Protein 8R8V (pdb70)

Solvent-accessible surface area: 53966 Å² total; per-residue (Å²): 58,29,15,23,24,3,35,38,162,85,76,32,132,19,18,3,8,59,75,32,139,0,57,12,15,15,47,14,40,21,32,129,63,12,76,30,1,20,39,83,36,28,125,21,9,74,50,67,44,73,128,81,98,76,42,60,99,60,38,66,1,30,1,74,9,120,70,27,9,64,62,82,27,58,30,95,0,33,2,14,4,79,28,103,155,98,110,75,59,138,2,48,0,63,0,13,0,0,56,7,46,15,43,2,20,60,81,24,89,45,161,92,170,143,82,16,68,48,6,115,122,11,83,4,4,5,0,2,1,1,0,0,35,18,35,147,164,43,79,24,0,9,0,61,58,56,84,25,86,50,73,104,1,52,108,2,4,7,76,1,25,1,30,4,73,5,4,153,88,12,40,110,75,25,36,1,0,0,8,0,49,89,50,36,34,47,21,1,8,0,2,49,33,139,215,22,68,33,3,0,0,45,133,104,18,24,74,111,17,173,16,76,21,15,159,63,101,9,58,1,36,1,3,0,13,3,1,5,29,70,111,10,101,0,62,0,45,0,9,0,0,0,2,21,48,70,58,167,148,24,44,67,3,9,37,26,65,27,28,9,15,0,23,1,0,8,3,0,4,18,1,25,39,25,78,20,71,24,0,7,1,3,37,44,150,116,10,151,75,3,38,137,30,3,46,75,5,2,148,99,22,176,30,137,61,34,92,4,76,90,125,54,0,116,110,6,5,48,0,6,11,0,3,21,11,3,3,0,9,6,38,79,39,68,3,29,0,0,4,2,0,1,16,44,135,16,0,61,64,1,0,13,101,152,14,5,7,89,54,25,0,2,2,0,14,19,44,10,117,44,69,59,40,34,0,2,14,4,0,0,6,20,2,0,6,62,9,71,7,209,74,83,112,27,23,0,0,29,5,0,5,0,10,16,33,19,15,30,143,112,29,63,56,4,52,53,37,4,26,46,0,8,67,22,6,76,2,4,36,33,5,101,4,25,0,18,6,1,48,48,0,4,0,2,25,1,3,18,4,0,28,10,109,66,169,143,29,6,27,0,0,4,0,2,5,53,9,0,21,96,20,0,79,68,29,63,98,111,62,73,7,113,20,67,0,0,66,49,12,190,172,78,175,93,56,64,1,72,92,7,14,96,62,146,80,12,98,73,39,2,52,5,0,46,93,4,5,20,51,4,2,23,28,0,32,116,46,2,40,13,56,61,47,10,13,22,29,2,0,0,0,3,59,18,121,138,176,32,56,2,32,21,32,0,1,4,1,0,2,13,4,6,2,25,131,38,0,0,1,0,64,0,28,1,3,64,44,147,77,96,8,7,0,12,88,64,2,37,74,56,0,93,99,15,43,6,97,30,46,43,8,69,4,7,89,13,4,21,104,101,114,3,6,3,23,6,0,1,7,14,46,25,94,31,20,86,74,82,0,14,51,13,93,81,108,4,13,85,91,3,116,86,9,72,156,102,104,3,12,85,89,3,117,88,12,73,157,105,57,29,16,23,25,4,35,40,164,85,75,31,130,20,18,4,8,58,75,31,142,0,54,10,14,15,48,15,40,21,32,126,62,12,76,30,2,21,39,86,37,29,125,21,9,75,50,68,43,74,130,81,98,75,41,59,99,59,37,66,1,30,2,74,9,120,70,28,8,63,63,83,28,58,28,94,0,33,2,13,3,78,26,103,152,99,110,74,58,140,2,49,0,65,0,14,0,0,57,8,47,16,42,2,19,61,82,23,88,46,162,93,171,139,81,16,69,49,6,118,120,13,81,4,4,4,0,2,1,2,0,0,34,19,34,147,166,43,78,23,1,10,0,61,57,56,86,24,86,53,74,103,3,53,107,2,3,6,76,1,25,0,30,4,74,5,4,156,88,12,38,111,75,25,35,1,0,0,9,0,48,90,49,38,34,47,22,1,9,0,2,49,32,140,216,23,68,34,4,0,0,45,131,105,16,23,74,111,17,175,16,75,21,15,158,62,102,9,57,0,35,0,3,0,14,3,1,4,30,69,110,9,99,0,62,0,44,0,10,1,0,0,2,20,48,73,59,168,148,23,43,67,3,10,37,27,64,26,26,8,16,1,23,1,0,9,4,0,3,18,2,23,38,25,78,20,68,23,0,7,0,4,37,44,152,116,9,151,74,2,38,139,30,3,46,75,5,2,147,97,22,176,31,137,60,35,93,4,76,91,124,54,0,116,107,7,6,48,0,6,11,0,2,20,11,2,2,0,9,6,37,80,40,68,4,28,0,0,4,3,0,1,15,46,134,17,0,63,64,1,0,14,99,150,14,5,7,89,55,25,0,2,1,0,13,20,45,10,120,43,70,60,41,35,0,2,13,4,0,0,5,18,3,0,4,62,10,72,6,207,74,82,112,30,23,0,0,28,4,0,6,0,10,16,33,18,15,30,141,115,30,61,56,3,52,55,38,6,26,46,0,7,67,22,5,76,2,4,37,30,6,101,4,26,0,17,6,0,48,48,0,5,0,2,26,1,3,16,4,0,28,9,108,67,167,144,29,5,27,0,0,3,0,2,4,52,8,0,20,99,20,0,79,67,29,63,100,111,62,71,7,112,21,70,1,0,66,47,12,193,174,78,174,92,56,62,0,72,92,6,15,97,63,146,81,12,98,73,39,2,50,7,0,47,96,4,4,22,52,4,2,23,26,0,32,118,47,3,41,14,57,62,45,11,12,22,26,2,0,0,0,4,58,18,123,140,175,31,55,2,32,22,31,0,2,4,1,1,2,13,5,6,1,25,131,36,0,0,0,0,62,0,28,1,3,64,47,145,77,97,9,7,0,12,88,64,1,37,72,56,0,93,98,17,43,6,98,31,45,44,8,70,4,8,88,14,4,20,106,100,112,4,6,2,24,5,0,0,7,14,46,25,94,30,20,86,75,83,0,16,50,13,93,80

GO terms:
  GO:0005509 calcium ion binding (F, IDA)
  GO:0005634 nucleus (C, IDA)
  GO:0140645 neutrophil extracellular trap formation (P, IDA)
  GO:0031452 negative regulation of heterochromatin formation (P, IDA)
  GO:0051081 nuclear membrane disassembly (P, IDA)
  GO:0140794 histone arginine deiminase activity (F, IDA)
  GO:0140795 histone H3R2 arginine deiminase activity (F, IDA)
  GO:0004668 protein-arginine deiminase activity (F, EXP)
  GO:0005634 nucleus (C, EXP)
  GO:0005737 cytoplasm (C, EXP)
  GO:0004668 protein-arginine deiminase activity (F, TAS)
  GO:0036211 protein modification process (P, TAS)
  GO:0005654 nucleoplasm (C, TAS)
  GO:0005829 cytosol (C, TAS)
  GO:0006325 chromatin organization (P, TAS)
  GO:0005515 protein binding (F, IPI)
  GO:0043687 post-translational protein modification (P, IDA)
  GO:0140796 histone H3R8 arginine deiminase activity (F, IDA)
  GO:0140797 histone H3R17 arginine deiminase activity (F, IDA)
  GO:0140798 histone H3R26 arginine deiminase activity (F, IDA)

Structure (mmCIF, N/CA/C/O backbone):
data_8R8V
#
_entry.id   8R8V
#
_cell.length_a   1.00
_cell.length_b   1.00
_cell.length_c   1.00
_cell.angle_alpha   90.00
_cell.angle_beta   90.00
_cell.angle_gamma   90.00
#
_symmetry.space_group_name_H-M   'P 1'
#
loop_
_entity.id
_entity.type
_entity.pdbx_description
1 polymer 'Protein-arginine deiminase type-4'
2 polymer 'Cyclic Peptide PADI4_11'
3 non-polymer 'CALCIUM ION'
#
loop_
_atom_site.group_PDB
_atom_site.id
_atom_site.type_symbol
_atom_site.label_atom_id
_atom_site.label_alt_id
_atom_site.label_comp_id
_atom_site.label_asym_id
_atom_site.label_entity_id
_atom_site.label_seq_id
_atom_site.pdbx_PDB_ins_code
_atom_site.Cartn_x
_atom_site.Cartn_y
_atom_site.Cartn_z
_atom_site.occupancy
_atom_site.B_iso_or_equiv
_atom_site.auth_seq_id
_atom_site.auth_comp_id
_atom_site.auth_asym_id
_atom_site.auth_atom_id
_atom_site.pdbx_PDB_model_num
ATOM 1 N N . GLY A 1 11 ? 117.281 153.389 123.107 1.00 103.09 4 GLY A N 1
ATOM 2 C CA . GLY A 1 11 ? 116.064 153.698 122.379 1.00 103.09 4 GLY A CA 1
ATOM 3 C C . GLY A 1 11 ? 114.890 154.060 123.267 1.00 103.09 4 GLY A C 1
ATOM 4 O O . GLY A 1 11 ? 115.020 154.130 124.487 1.00 103.09 4 GLY A O 1
ATOM 5 N N . THR A 1 12 ? 113.737 154.298 122.644 1.00 104.05 5 THR A N 1
ATOM 6 C CA . THR A 1 12 ? 112.514 154.630 123.362 1.00 104.05 5 THR A CA 1
ATOM 7 C C . THR A 1 12 ? 111.348 153.975 122.642 1.00 104.05 5 THR A C 1
ATOM 8 O O . THR A 1 12 ? 111.184 154.161 121.433 1.00 104.05 5 THR A O 1
ATOM 12 N N . LEU A 1 13 ? 110.560 153.196 123.372 1.00 104.55 6 LEU A N 1
ATOM 13 C CA . LEU A 1 13 ? 109.422 152.488 122.802 1.00 104.55 6 LEU A CA 1
ATOM 14 C C . LEU A 1 13 ? 108.142 153.061 123.386 1.00 104.55 6 LEU A C 1
ATOM 15 O O . LEU A 1 13 ? 107.872 152.892 124.580 1.00 104.55 6 LEU A O 1
ATOM 20 N N . ILE A 1 14 ? 107.350 153.717 122.545 1.00 99.91 7 ILE A N 1
ATOM 21 C CA . ILE A 1 14 ? 106.060 154.258 122.944 1.00 99.91 7 ILE A CA 1
ATOM 22 C C . ILE A 1 14 ? 104.997 153.676 122.027 1.00 99.91 7 ILE A C 1
ATOM 23 O O . ILE A 1 14 ? 105.077 153.813 120.801 1.00 99.91 7 ILE A O 1
ATOM 28 N N . ARG A 1 15 ? 104.061 152.956 122.650 1.00 105.58 8 ARG A N 1
ATOM 29 C CA . ARG A 1 15 ? 102.938 152.365 121.885 1.00 105.58 8 ARG A CA 1
ATOM 30 C C . ARG A 1 15 ? 101.734 153.289 122.064 1.00 105.58 8 ARG A C 1
ATOM 31 O O . ARG A 1 15 ? 101.645 153.951 123.117 1.00 105.58 8 ARG A O 1
ATOM 39 N N . VAL A 1 16 ? 100.856 153.337 121.069 1.00 110.41 9 VAL A N 1
ATOM 40 C CA . VAL A 1 16 ? 99.698 154.228 121.100 1.00 110.41 9 VAL A CA 1
ATOM 41 C C . VAL A 1 16 ? 98.440 153.412 121.362 1.00 110.41 9 VAL A C 1
ATOM 42 O O . VAL A 1 16 ? 98.337 152.254 120.937 1.00 110.41 9 VAL A O 1
ATOM 46 N N . THR A 1 17 ? 97.505 153.994 122.110 1.00 116.54 10 THR A N 1
ATOM 47 C CA . THR A 1 17 ? 96.212 153.393 122.377 1.00 116.54 10 THR A CA 1
ATOM 48 C C . THR A 1 17 ? 95.117 154.343 121.916 1.00 116.54 10 THR A C 1
ATOM 49 O O . THR A 1 17 ? 95.109 155.512 122.327 1.00 116.54 10 THR A O 1
ATOM 53 N N . PRO A 1 18 ? 94.193 153.901 121.060 1.00 120.39 11 PRO A N 1
ATOM 54 C CA . PRO A 1 18 ? 93.112 154.798 120.621 1.00 120.39 11 PRO A CA 1
ATOM 55 C C . PRO A 1 18 ? 92.178 155.230 121.737 1.00 120.39 11 PRO A C 1
ATOM 56 O O . PRO A 1 18 ? 91.437 156.203 121.550 1.00 120.39 11 PRO A O 1
ATOM 60 N N . GLU A 1 19 ? 92.175 154.536 122.879 1.00 121.99 12 GLU A N 1
ATOM 61 C CA . GLU A 1 19 ? 91.232 154.866 123.945 1.00 121.99 12 GLU A CA 1
ATOM 62 C C . GLU A 1 19 ? 91.458 156.275 124.480 1.00 121.99 12 GLU A C 1
ATOM 63 O O . GLU A 1 19 ? 90.500 157.032 124.678 1.00 121.99 12 GLU A O 1
ATOM 69 N N . GLN A 1 20 ? 92.712 156.646 124.725 1.00 117.64 13 GLN A N 1
ATOM 70 C CA . GLN A 1 20 ? 93.035 157.967 125.245 1.00 117.64 13 GLN A CA 1
ATOM 71 C C . GLN A 1 20 ? 94.351 158.426 124.639 1.00 117.64 13 GLN A C 1
ATOM 72 O O . GLN A 1 20 ? 95.182 157.591 124.264 1.00 117.64 13 GLN A O 1
ATOM 78 N N . PRO A 1 21 ? 94.566 159.734 124.517 1.00 110.09 14 PRO A N 1
ATOM 79 C CA . PRO A 1 21 ? 95.848 160.225 124.002 1.00 110.09 14 PRO A CA 1
ATOM 80 C C . PRO A 1 21 ? 96.980 159.954 124.980 1.00 110.09 14 PRO A C 1
ATOM 81 O O . PRO A 1 21 ? 96.780 159.807 126.187 1.00 110.09 14 PRO A O 1
ATOM 85 N N . THR A 1 22 ? 98.190 159.888 124.433 1.00 101.87 15 THR A N 1
ATOM 86 C CA . THR A 1 22 ? 99.381 159.539 125.193 1.00 101.87 15 THR A CA 1
ATOM 87 C C . THR A 1 22 ? 100.374 160.691 125.176 1.00 101.87 15 THR A C 1
ATOM 88 O O . THR A 1 22 ? 100.629 161.289 124.127 1.00 101.87 15 THR A O 1
ATOM 92 N N . HIS A 1 23 ? 100.931 160.996 126.344 1.00 99.72 16 HIS A N 1
ATOM 93 C CA . HIS A 1 23 ? 101.980 161.995 126.491 1.00 99.72 16 HIS A CA 1
ATOM 94 C C . HIS A 1 23 ? 103.306 161.284 126.719 1.00 99.72 16 HIS A C 1
ATOM 95 O O . HIS A 1 23 ? 103.404 160.413 127.590 1.00 99.72 16 HIS A O 1
ATOM 102 N N . ALA A 1 24 ? 104.319 161.650 125.938 1.00 85.43 17 ALA A N 1
ATOM 103 C CA . ALA A 1 24 ? 105.624 161.016 126.027 1.00 85.43 17 ALA A CA 1
ATOM 104 C C . ALA A 1 24 ? 106.710 162.044 125.756 1.00 85.43 17 ALA A C 1
ATOM 105 O O . ALA A 1 24 ? 106.475 163.074 125.120 1.00 85.43 17 ALA A O 1
ATOM 107 N N . VAL A 1 25 ? 107.910 161.748 126.247 1.00 77.67 18 VAL A N 1
ATOM 108 C CA . VAL A 1 25 ? 109.074 162.612 126.083 1.00 77.67 18 VAL A CA 1
ATOM 109 C C . VAL A 1 25 ? 110.064 161.922 125.156 1.00 77.67 18 VAL A C 1
ATOM 110 O O . VAL A 1 25 ? 110.453 160.772 125.391 1.00 77.67 18 VAL A O 1
ATOM 114 N N . CYS A 1 26 ? 110.459 162.620 124.095 1.00 79.55 19 CYS A N 1
ATOM 115 C CA . CYS A 1 26 ? 111.416 162.109 123.122 1.00 79.55 19 CYS A CA 1
ATOM 116 C C . CYS A 1 26 ? 112.687 162.943 123.212 1.00 79.55 19 CYS A C 1
ATOM 117 O O . CYS A 1 26 ? 112.703 164.103 122.790 1.00 79.55 19 CYS A O 1
ATOM 120 N N . VAL A 1 27 ? 113.743 162.354 123.762 1.00 70.20 20 VAL A N 1
ATOM 121 C CA . VAL A 1 27 ? 115.008 163.050 123.959 1.00 70.20 20 VAL A CA 1
ATOM 122 C C . VAL A 1 27 ? 115.732 163.138 122.625 1.00 70.20 20 VAL A C 1
ATOM 123 O O . VAL A 1 27 ? 115.851 162.139 121.907 1.00 70.20 20 VAL A O 1
ATOM 127 N N . LEU A 1 28 ? 116.210 164.333 122.291 1.00 77.81 21 LEU A N 1
ATOM 128 C CA . LEU A 1 28 ? 116.913 164.533 121.032 1.00 77.81 21 LEU A CA 1
ATOM 129 C C . LEU A 1 28 ? 118.222 163.751 121.039 1.00 77.81 21 LEU A C 1
ATOM 130 O O . LEU A 1 28 ? 118.981 163.798 122.011 1.00 77.81 21 LEU A O 1
ATOM 135 N N . GLY A 1 29 ? 118.483 163.031 119.950 1.00 83.32 22 GLY A N 1
ATOM 136 C CA . GLY A 1 29 ? 119.646 162.175 119.837 1.00 83.32 22 GLY A CA 1
ATOM 137 C C . GLY A 1 29 ? 119.372 160.712 120.103 1.00 83.32 22 GLY A C 1
ATOM 138 O O . GLY A 1 29 ? 120.318 159.914 120.112 1.00 83.32 22 GLY A O 1
ATOM 139 N N . THR A 1 30 ? 118.116 160.333 120.324 1.00 88.37 23 THR A N 1
ATOM 140 C CA . THR A 1 30 ? 117.740 158.956 120.607 1.00 88.37 23 THR A CA 1
ATOM 141 C C . THR A 1 30 ? 116.659 158.522 119.627 1.00 88.37 23 THR A C 1
ATOM 142 O O . THR A 1 30 ? 115.664 159.231 119.442 1.00 88.37 23 THR A O 1
ATOM 146 N N . LEU A 1 31 ? 116.855 157.364 119.001 1.00 95.53 24 LEU A N 1
ATOM 147 C CA . LEU A 1 31 ? 115.867 156.816 118.080 1.00 95.53 24 LEU A CA 1
ATOM 148 C C . LEU A 1 31 ? 114.666 156.317 118.873 1.00 95.53 24 LEU A C 1
ATOM 149 O O . LEU A 1 31 ? 114.827 155.623 119.883 1.00 95.53 24 LEU A O 1
ATOM 154 N N . THR A 1 32 ? 113.465 156.665 118.419 1.00 100.17 25 THR A N 1
ATOM 155 C CA . THR A 1 32 ? 112.228 156.290 119.094 1.00 100.17 25 THR A CA 1
ATOM 156 C C . THR A 1 32 ? 111.345 155.516 118.127 1.00 100.17 25 THR A C 1
ATOM 157 O O . THR A 1 32 ? 110.906 156.060 117.108 1.00 100.17 25 THR A O 1
ATOM 161 N N . GLN A 1 33 ? 111.072 154.256 118.451 1.00 100.84 26 GLN A N 1
ATOM 162 C CA . GLN A 1 33 ? 110.234 153.408 117.618 1.00 100.84 26 GLN A CA 1
ATOM 163 C C . GLN A 1 33 ? 108.825 153.331 118.192 1.00 100.84 26 GLN A C 1
ATOM 164 O O . GLN A 1 33 ? 108.631 153.277 119.409 1.00 100.84 26 GLN A O 1
ATOM 170 N N . LEU A 1 34 ? 107.841 153.324 117.299 1.00 105.90 27 LEU A N 1
ATOM 171 C CA . LEU A 1 34 ? 106.434 153.226 117.677 1.00 105.90 27 LEU A CA 1
ATOM 172 C C . LEU A 1 34 ? 105.962 151.792 117.473 1.00 105.90 27 LEU A C 1
ATOM 173 O O . LEU A 1 34 ? 105.966 151.284 116.347 1.00 105.90 27 LEU A O 1
ATOM 178 N N . ASP A 1 35 ? 105.550 151.148 118.561 1.00 113.25 28 ASP A N 1
ATOM 179 C CA . ASP A 1 35 ? 104.906 149.845 118.481 1.00 113.25 28 ASP A CA 1
ATOM 180 C C . ASP A 1 35 ? 103.432 150.060 118.161 1.00 113.25 28 ASP A C 1
ATOM 181 O O . ASP A 1 35 ? 102.704 150.671 118.950 1.00 113.25 28 ASP A O 1
ATOM 186 N N . ILE A 1 36 ? 102.991 149.563 117.007 1.00 119.28 29 ILE A N 1
ATOM 187 C CA . ILE A 1 36 ? 101.678 149.924 116.487 1.00 119.28 29 ILE A CA 1
ATOM 188 C C . ILE A 1 36 ? 100.793 148.686 116.375 1.00 119.28 29 ILE A C 1
ATOM 189 O O . ILE A 1 36 ? 99.748 148.707 115.715 1.00 119.28 29 ILE A O 1
ATOM 194 N N . CYS A 1 37 ? 101.186 147.602 117.043 1.00 124.10 30 CYS A N 1
ATOM 195 C CA . CYS A 1 37 ? 100.370 146.397 117.076 1.00 124.10 30 CYS A CA 1
ATOM 196 C C . CYS A 1 37 ? 99.944 145.975 118.473 1.00 124.10 30 CYS A C 1
ATOM 197 O O . CYS A 1 37 ? 99.085 145.095 118.592 1.00 124.10 30 CYS A O 1
ATOM 200 N N . SER A 1 38 ? 100.513 146.567 119.525 1.00 121.16 31 SER A N 1
ATOM 201 C CA . SER A 1 38 ? 100.138 146.181 120.882 1.00 121.16 31 SER A CA 1
ATOM 202 C C . SER A 1 38 ? 98.678 146.509 121.172 1.00 121.16 31 SER A C 1
ATOM 203 O O . SER A 1 38 ? 97.968 145.711 121.795 1.00 121.16 31 SER A O 1
ATOM 206 N N . SER A 1 39 ? 98.210 147.677 120.730 1.00 128.95 32 SER A N 1
ATOM 207 C CA . SER A 1 39 ? 96.853 148.127 121.012 1.00 128.95 32 SER A CA 1
ATOM 208 C C . SER A 1 39 ? 96.012 148.281 119.750 1.00 128.95 32 SER A C 1
ATOM 209 O O . SER A 1 39 ? 94.989 148.971 119.772 1.00 128.95 32 SER A O 1
ATOM 212 N N . ALA A 1 40 ? 96.467 147.674 118.648 1.00 134.38 33 ALA A N 1
ATOM 213 C CA . ALA A 1 40 ? 95.759 147.817 117.353 1.00 134.38 33 ALA A CA 1
ATOM 214 C C . ALA A 1 40 ? 94.389 147.133 117.420 1.00 134.38 33 ALA A C 1
ATOM 215 O O . ALA A 1 40 ? 94.282 146.083 118.084 1.00 134.38 33 ALA A O 1
ATOM 217 N N . PRO A 1 41 ? 93.344 147.675 116.756 1.00 143.50 34 PRO A N 1
ATOM 218 C CA . PRO A 1 41 ? 92.026 147.032 116.733 1.00 143.50 34 PRO A CA 1
ATOM 219 C C . PRO A 1 41 ? 92.128 145.602 116.186 1.00 143.50 34 PRO A C 1
ATOM 220 O O . PRO A 1 41 ? 92.838 145.397 115.218 1.00 143.50 34 PRO A O 1
ATOM 224 N N . ASP A 1 42 ? 91.427 144.656 116.817 1.00 149.65 35 ASP A N 1
ATOM 225 C CA . ASP A 1 42 ? 91.488 143.234 116.384 1.00 149.65 35 ASP A CA 1
ATOM 226 C C . ASP A 1 42 ? 91.025 143.120 114.928 1.00 149.65 35 ASP A C 1
ATOM 227 O O . ASP A 1 42 ? 91.742 142.481 114.134 1.00 149.65 35 ASP A O 1
ATOM 232 N N . ASP A 1 43 ? 89.878 143.718 114.593 1.00 152.04 36 ASP A N 1
ATOM 233 C CA . ASP A 1 43 ? 89.340 143.603 113.243 1.00 152.04 36 ASP A CA 1
ATOM 234 C C . ASP A 1 43 ? 90.065 144.481 112.230 1.00 152.04 36 ASP A C 1
ATOM 235 O O . ASP A 1 43 ? 89.687 144.477 111.054 1.00 152.04 36 ASP A O 1
ATOM 240 N N . CYS A 1 44 ? 91.084 145.225 112.648 1.00 148.73 37 CYS A N 1
ATOM 241 C CA . CYS A 1 44 ? 91.772 146.136 111.747 1.00 148.73 37 CYS A CA 1
ATOM 242 C C . CYS A 1 44 ? 92.644 145.377 110.750 1.00 148.73 37 CYS A C 1
ATOM 243 O O . CYS A 1 44 ? 93.048 144.233 110.974 1.00 148.73 37 CYS A O 1
ATOM 246 N N . THR A 1 45 ? 92.935 146.042 109.630 1.00 147.17 38 THR A N 1
ATOM 247 C CA . THR A 1 45 ? 93.775 145.474 108.580 1.00 147.17 38 THR A CA 1
ATOM 248 C C . THR A 1 45 ? 94.866 146.405 108.066 1.00 147.17 38 THR A C 1
ATOM 249 O O . THR A 1 45 ? 95.857 145.905 107.520 1.00 147.17 38 THR A O 1
ATOM 253 N N . SER A 1 46 ? 94.732 147.722 108.216 1.00 143.80 39 SER A N 1
ATOM 254 C CA . SER A 1 46 ? 95.704 148.656 107.663 1.00 143.80 39 SER A CA 1
ATOM 255 C C . SER A 1 46 ? 95.731 149.919 108.513 1.00 143.80 39 SER A C 1
ATOM 256 O O . SER A 1 46 ? 94.851 150.152 109.346 1.00 143.80 39 SER A O 1
ATOM 259 N N . PHE A 1 47 ? 96.757 150.741 108.291 1.00 137.59 40 PHE A N 1
ATOM 260 C CA . PHE A 1 47 ? 96.927 151.967 109.057 1.00 137.59 40 PHE A CA 1
ATOM 261 C C . PHE A 1 47 ? 97.586 153.033 108.194 1.00 137.59 40 PHE A C 1
ATOM 262 O O . PHE A 1 47 ? 98.224 152.739 107.179 1.00 137.59 40 PHE A O 1
ATOM 270 N N . SER A 1 48 ? 97.423 154.284 108.622 1.00 135.15 41 SER A N 1
ATOM 271 C CA . SER A 1 48 ? 98.073 155.431 108.003 1.00 135.15 41 SER A CA 1
ATOM 272 C C . SER A 1 48 ? 98.545 156.381 109.096 1.00 135.15 41 SER A C 1
ATOM 273 O O . SER A 1 48 ? 97.982 156.412 110.193 1.00 135.15 41 SER A O 1
ATOM 276 N N . ILE A 1 49 ? 99.581 157.159 108.787 1.00 128.63 42 ILE A N 1
ATOM 277 C CA . ILE A 1 49 ? 100.211 158.062 109.748 1.00 128.63 42 ILE A CA 1
ATOM 278 C C . ILE A 1 49 ? 100.249 159.460 109.147 1.00 128.63 42 ILE A C 1
ATOM 279 O O . ILE A 1 49 ? 100.628 159.624 107.981 1.00 128.63 42 ILE A O 1
ATOM 284 N N . ASN A 1 50 ? 99.861 160.464 109.934 1.00 121.61 43 ASN A N 1
ATOM 285 C CA . ASN A 1 50 ? 100.075 161.862 109.570 1.00 121.61 43 ASN A CA 1
ATOM 286 C C . ASN A 1 50 ? 100.622 162.614 110.778 1.00 121.61 43 ASN A C 1
ATOM 287 O O . ASN A 1 50 ? 100.048 162.550 111.871 1.00 121.61 43 ASN A O 1
ATOM 292 N N . ALA A 1 51 ? 101.724 163.331 110.577 1.00 110.39 44 ALA A N 1
ATOM 293 C CA . ALA A 1 51 ? 102.446 163.972 111.663 1.00 110.39 44 ALA A CA 1
ATOM 294 C C . ALA A 1 51 ? 102.686 165.445 111.360 1.00 110.39 44 ALA A C 1
ATOM 295 O O . ALA A 1 51 ? 102.574 165.897 110.217 1.00 110.39 44 ALA A O 1
ATOM 297 N N . SER A 1 52 ? 103.019 166.189 112.412 1.00 106.07 45 SER A N 1
ATOM 298 C CA . SER A 1 52 ? 103.341 167.597 112.270 1.00 106.07 45 SER A CA 1
ATOM 299 C C . SER A 1 52 ? 104.682 167.765 111.555 1.00 106.07 45 SER A C 1
ATOM 300 O O . SER A 1 52 ? 105.536 166.875 111.604 1.00 106.07 45 SER A O 1
ATOM 303 N N . PRO A 1 53 ? 104.889 168.897 110.876 1.00 104.89 46 PRO A N 1
ATOM 304 C CA . PRO A 1 53 ? 106.165 169.098 110.167 1.00 104.89 46 PRO A CA 1
ATOM 305 C C . PRO A 1 53 ? 107.376 169.124 111.082 1.00 104.89 46 PRO A C 1
ATOM 306 O O . PRO A 1 53 ? 108.501 168.919 110.609 1.00 104.89 46 PRO A O 1
ATOM 310 N N . GLY A 1 54 ? 107.186 169.375 112.379 1.00 100.48 47 GLY A N 1
ATOM 311 C CA . GLY A 1 54 ? 108.321 169.451 113.282 1.00 100.48 47 GLY A CA 1
ATOM 312 C C . GLY A 1 54 ? 109.022 168.123 113.488 1.00 100.48 47 GLY A C 1
ATOM 313 O O . GLY A 1 54 ? 110.192 168.089 113.878 1.00 100.48 47 GLY A O 1
ATOM 314 N N . VAL A 1 55 ? 108.331 167.018 113.226 1.00 102.53 48 VAL A N 1
ATOM 315 C CA . VAL A 1 55 ? 108.875 165.687 113.448 1.00 102.53 48 VAL A CA 1
ATOM 316 C C . VAL A 1 55 ? 108.965 164.955 112.114 1.00 102.53 48 VAL A C 1
ATOM 317 O O . VAL A 1 55 ? 108.297 165.302 111.135 1.00 102.53 48 VAL A O 1
ATOM 321 N N . VAL A 1 56 ? 109.812 163.929 112.079 1.00 105.69 49 VAL A N 1
ATOM 322 C CA . VAL A 1 56 ? 110.029 163.112 110.891 1.00 105.69 49 VAL A CA 1
ATOM 323 C C . VAL A 1 56 ? 109.638 161.679 111.219 1.00 105.69 49 VAL A C 1
ATOM 324 O O . VAL A 1 56 ? 110.124 161.105 112.202 1.00 105.69 49 VAL A O 1
ATOM 328 N N . VAL A 1 57 ? 108.767 161.104 110.395 1.00 110.78 50 VAL A N 1
ATOM 329 C CA . VAL A 1 57 ? 108.279 159.742 110.571 1.00 110.78 50 VAL A CA 1
ATOM 330 C C . VAL A 1 57 ? 108.753 158.898 109.397 1.00 110.78 50 VAL A C 1
ATOM 331 O O . VAL A 1 57 ? 108.611 159.295 108.234 1.00 110.78 50 VAL A O 1
ATOM 335 N N . ASP A 1 58 ? 109.334 157.740 109.702 1.00 120.53 51 ASP A N 1
ATOM 336 C CA . ASP A 1 58 ? 109.865 156.841 108.684 1.00 120.53 51 ASP A CA 1
ATOM 337 C C . ASP A 1 58 ? 109.272 155.455 108.877 1.00 120.53 51 ASP A C 1
ATOM 338 O O . ASP A 1 58 ? 109.369 154.881 109.967 1.00 120.53 51 ASP A O 1
ATOM 343 N N . ILE A 1 59 ? 108.662 154.921 107.822 1.00 127.15 52 ILE A N 1
ATOM 344 C CA . ILE A 1 59 ? 108.145 153.557 107.818 1.00 127.15 52 ILE A CA 1
ATOM 345 C C . ILE A 1 59 ? 109.239 152.675 107.230 1.00 127.15 52 ILE A C 1
ATOM 346 O O . ILE A 1 59 ? 109.534 152.759 106.036 1.00 127.15 52 ILE A O 1
ATOM 351 N N . ALA A 1 60 ? 109.844 151.822 108.056 1.00 130.75 53 ALA A N 1
ATOM 352 C CA . ALA A 1 60 ? 111.036 151.080 107.643 1.00 130.75 53 ALA A CA 1
ATOM 353 C C . ALA A 1 60 ? 110.686 149.606 107.469 1.00 130.75 53 ALA A C 1
ATOM 354 O O . ALA A 1 60 ? 110.913 148.797 108.371 1.00 130.75 53 ALA A O 1
ATOM 356 N N . SER A 1 73 ? 101.157 154.891 101.147 1.00 141.44 66 SER A N 1
ATOM 357 C CA . SER A 1 73 ? 100.213 155.511 102.069 1.00 141.44 66 SER A CA 1
ATOM 358 C C . SER A 1 73 ? 99.755 154.517 103.130 1.00 141.44 66 SER A C 1
ATOM 359 O O . SER A 1 73 ? 100.213 154.557 104.271 1.00 141.44 66 SER A O 1
ATOM 362 N N . THR A 1 74 ? 98.843 153.628 102.747 1.00 143.44 67 THR A N 1
ATOM 363 C CA . THR A 1 74 ? 98.344 152.613 103.662 1.00 143.44 67 THR A CA 1
ATOM 364 C C . THR A 1 74 ? 99.317 151.445 103.741 1.00 143.44 67 THR A C 1
ATOM 365 O O . THR A 1 74 ? 99.866 151.003 102.728 1.00 143.44 67 THR A O 1
ATOM 369 N N . TRP A 1 75 ? 99.531 150.948 104.955 1.00 141.91 68 TRP A N 1
ATOM 370 C CA . TRP A 1 75 ? 100.441 149.842 105.198 1.00 141.91 68 TRP A CA 1
ATOM 371 C C . TRP A 1 75 ? 99.764 148.791 106.063 1.00 141.91 68 TRP A C 1
ATOM 372 O O . TRP A 1 75 ? 98.910 149.119 106.893 1.00 141.91 68 TRP A O 1
ATOM 383 N N . PRO A 1 76 ? 100.120 147.521 105.888 1.00 142.45 69 PRO A N 1
ATOM 384 C CA . PRO A 1 76 ? 99.578 146.480 106.767 1.00 142.45 69 PRO A CA 1
ATOM 385 C C . PRO A 1 76 ? 100.129 146.605 108.177 1.00 142.45 69 PRO A C 1
ATOM 386 O O . PRO A 1 76 ? 101.236 147.102 108.397 1.00 142.45 69 PRO A O 1
ATOM 390 N N . LEU A 1 77 ? 99.340 146.131 109.143 1.00 141.91 70 LEU A N 1
ATOM 391 C CA . LEU A 1 77 ? 99.695 146.208 110.555 1.00 141.91 70 LEU A CA 1
ATOM 392 C C . LEU A 1 77 ? 100.481 144.992 111.034 1.00 141.91 70 LEU A C 1
ATOM 393 O O . LEU A 1 77 ? 100.464 144.678 112.232 1.00 141.91 70 LEU A O 1
ATOM 398 N N . ASP A 1 78 ? 101.192 144.318 110.133 1.00 141.55 71 ASP A N 1
ATOM 399 C CA . ASP A 1 78 ? 101.962 143.145 110.512 1.00 141.55 71 ASP A CA 1
ATOM 400 C C . ASP A 1 78 ? 103.050 143.525 111.515 1.00 141.55 71 ASP A C 1
ATOM 401 O O . ASP A 1 78 ? 103.589 144.635 111.469 1.00 141.55 71 ASP A O 1
ATOM 406 N N . PRO A 1 79 ? 103.384 142.625 112.442 1.00 139.32 72 PRO A N 1
ATOM 407 C CA . PRO A 1 79 ? 104.399 142.956 113.457 1.00 139.32 72 PRO A CA 1
ATOM 408 C C . PRO A 1 79 ? 105.775 143.239 112.880 1.00 139.32 72 PRO A C 1
ATOM 409 O O . PRO A 1 79 ? 106.590 143.879 113.556 1.00 139.32 72 PRO A O 1
ATOM 413 N N . GLY A 1 80 ? 106.064 142.777 111.662 1.00 137.22 73 GLY A N 1
ATOM 414 C CA . GLY A 1 80 ? 107.385 142.994 111.096 1.00 137.22 73 GLY A CA 1
ATOM 415 C C . GLY A 1 80 ? 107.699 144.458 110.854 1.00 137.22 73 GLY A C 1
ATOM 416 O O . GLY A 1 80 ? 108.785 144.932 111.200 1.00 137.22 73 GLY A O 1
ATOM 417 N N . VAL A 1 81 ? 106.753 145.197 110.270 1.00 134.02 74 VAL A N 1
ATOM 418 C CA . VAL A 1 81 ? 106.995 146.592 109.918 1.00 134.02 74 VAL A CA 1
ATOM 419 C C . VAL A 1 81 ? 107.213 147.419 111.181 1.00 134.02 74 VAL A C 1
ATOM 420 O O . VAL A 1 81 ? 106.677 147.116 112.256 1.00 134.02 74 VAL A O 1
ATOM 424 N N . GLU A 1 82 ? 108.027 148.467 111.059 1.00 124.26 75 GLU A N 1
ATOM 425 C CA . GLU A 1 82 ? 108.341 149.330 112.187 1.00 124.26 75 GLU A CA 1
ATOM 426 C C . GLU A 1 82 ? 108.323 150.787 111.746 1.00 124.26 75 GLU A C 1
ATOM 427 O O . GLU A 1 82 ? 108.490 151.110 110.565 1.00 124.26 75 GLU A O 1
ATOM 433 N N . VAL A 1 83 ? 108.104 151.665 112.722 1.00 114.89 76 VAL A N 1
ATOM 434 C CA . VAL A 1 83 ? 107.972 153.099 112.500 1.00 114.89 76 VAL A CA 1
ATOM 435 C C . VAL A 1 83 ? 108.953 153.818 113.414 1.00 114.89 76 VAL A C 1
ATOM 436 O O . VAL A 1 83 ? 108.972 153.570 114.625 1.00 114.89 76 VAL A O 1
ATOM 440 N N . THR A 1 84 ? 109.753 154.713 112.842 1.00 109.35 77 THR A N 1
ATOM 441 C CA . THR A 1 84 ? 110.741 155.478 113.588 1.00 109.35 77 THR A CA 1
ATOM 442 C C . THR A 1 84 ? 110.385 156.959 113.565 1.00 109.35 77 THR A C 1
ATOM 443 O O . THR A 1 84 ? 109.931 157.483 112.542 1.00 109.35 77 THR A O 1
ATOM 447 N N . LEU A 1 85 ? 110.599 157.628 114.696 1.00 97.15 78 LEU A N 1
ATOM 448 C CA . LEU A 1 85 ? 110.275 159.036 114.866 1.00 97.15 78 LEU A CA 1
ATOM 449 C C . LEU A 1 85 ? 111.538 159.790 115.253 1.00 97.15 78 LEU A C 1
ATOM 450 O O . LEU A 1 85 ? 112.280 159.348 116.136 1.00 97.15 78 LEU A O 1
ATOM 455 N N . THR A 1 86 ? 111.783 160.921 114.593 1.00 98.79 79 THR A N 1
ATOM 456 C CA . THR A 1 86 ? 112.975 161.722 114.841 1.00 98.79 79 THR A CA 1
ATOM 457 C C . THR A 1 86 ? 112.595 163.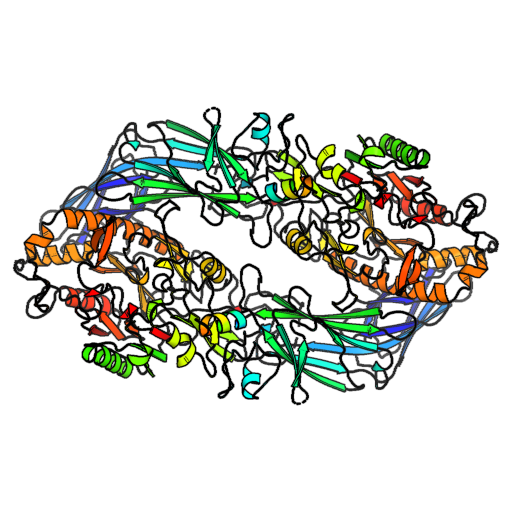192 114.943 1.00 98.79 79 THR A C 1
ATOM 458 O O . THR A 1 86 ? 111.904 163.721 114.067 1.00 98.79 79 THR A O 1
ATOM 462 N N . MET A 1 87 ? 113.052 163.848 116.004 1.00 93.81 80 MET A N 1
ATOM 463 C CA . MET A 1 87 ? 112.799 165.265 116.214 1.00 93.81 80 MET A CA 1
ATOM 464 C C . MET A 1 87 ? 114.020 166.075 115.799 1.00 93.81 80 MET A C 1
ATOM 465 O O . MET A 1 87 ? 115.154 165.598 115.892 1.00 93.81 80 MET A O 1
ATOM 470 N N . LYS A 1 88 ? 113.781 167.302 115.338 1.00 89.67 81 LYS A N 1
ATOM 471 C CA . LYS A 1 88 ? 114.850 168.147 114.818 1.00 89.67 81 LYS A CA 1
ATOM 472 C C . LYS A 1 88 ? 115.253 169.275 115.757 1.00 89.67 81 LYS A C 1
ATOM 473 O O . LYS A 1 88 ? 116.438 169.618 115.814 1.00 89.67 81 LYS A O 1
ATOM 479 N N . ALA A 1 89 ? 114.311 169.859 116.493 1.00 82.29 82 ALA A N 1
ATOM 480 C CA . ALA A 1 89 ? 114.603 171.006 117.340 1.00 82.29 82 ALA A CA 1
ATOM 481 C C . ALA A 1 89 ? 114.001 170.793 118.721 1.00 82.29 82 ALA A C 1
ATOM 482 O O . ALA A 1 89 ? 113.027 170.058 118.892 1.00 82.29 82 ALA A O 1
ATOM 484 N N . ALA A 1 90 ? 114.599 171.454 119.709 1.00 77.48 83 ALA A N 1
ATOM 485 C CA . ALA A 1 90 ? 114.117 171.359 121.078 1.00 77.48 83 ALA A CA 1
ATOM 486 C C . ALA A 1 90 ? 112.746 172.009 121.214 1.00 77.48 83 ALA A C 1
ATOM 487 O O . ALA A 1 90 ? 112.388 172.924 120.469 1.00 77.48 83 ALA A O 1
ATOM 489 N N . SER A 1 91 ? 111.975 171.522 122.181 1.00 78.77 84 SER A N 1
ATOM 490 C CA . SER A 1 91 ? 110.624 172.018 122.396 1.00 78.77 84 SER A CA 1
ATOM 491 C C . SER A 1 91 ? 110.639 173.314 123.193 1.00 78.77 84 SER A C 1
ATOM 492 O O . SER A 1 91 ? 111.384 173.455 124.166 1.00 78.77 84 SER A O 1
ATOM 495 N N . GLY A 1 92 ? 109.809 174.264 122.770 1.00 81.78 85 GLY A N 1
ATOM 496 C CA . GLY A 1 92 ? 109.648 175.505 123.499 1.00 81.78 85 GLY A CA 1
ATOM 497 C C . GLY A 1 92 ? 108.521 175.443 124.508 1.00 81.78 85 GLY A C 1
ATOM 498 O O . GLY A 1 92 ? 108.433 176.284 125.407 1.00 81.78 85 GLY A O 1
ATOM 499 N N . SER A 1 93 ? 107.650 174.445 124.369 1.00 83.17 86 SER A N 1
ATOM 500 C CA . SER A 1 93 ? 106.527 174.273 125.277 1.00 83.17 86 SER A CA 1
ATOM 501 C C . SER A 1 93 ? 106.143 172.802 125.315 1.00 83.17 86 SER A C 1
ATOM 502 O O . SER A 1 93 ? 106.480 172.028 124.415 1.00 83.17 86 SER A O 1
ATOM 505 N N . THR A 1 94 ? 105.428 172.425 126.371 1.00 86.51 87 THR A N 1
ATOM 506 C CA . THR A 1 94 ? 105.044 171.034 126.555 1.00 86.51 87 THR A CA 1
ATOM 507 C C . THR A 1 94 ? 103.980 170.622 125.542 1.00 86.51 87 THR A C 1
ATOM 508 O O . THR A 1 94 ? 103.022 171.353 125.278 1.00 86.51 87 THR A O 1
ATOM 512 N N . GLY A 1 95 ? 104.160 169.430 124.975 1.00 90.99 88 GLY A N 1
ATOM 513 C CA . GLY A 1 95 ? 103.195 168.859 124.057 1.00 90.99 88 GLY A CA 1
ATOM 514 C C . GLY A 1 95 ? 102.971 169.679 122.805 1.00 90.99 88 GLY A C 1
ATOM 515 O O . GLY A 1 95 ? 101.825 169.917 122.414 1.00 90.99 88 GLY A O 1
ATOM 516 N N . ASP A 1 96 ? 104.051 170.125 122.168 1.00 90.41 89 ASP A N 1
ATOM 517 C CA . ASP A 1 96 ? 103.919 170.990 121.006 1.00 90.41 89 ASP A CA 1
ATOM 518 C C . ASP A 1 96 ? 103.945 170.243 119.677 1.00 90.41 89 ASP A C 1
ATOM 519 O O . ASP A 1 96 ? 103.808 170.885 118.631 1.00 90.41 89 ASP A O 1
ATOM 524 N N . GLN A 1 97 ? 104.117 168.921 119.674 1.00 94.76 90 GLN A N 1
ATOM 525 C CA . GLN A 1 97 ? 103.969 168.163 118.438 1.00 94.76 90 GLN A CA 1
ATOM 526 C C . GLN A 1 97 ? 102.867 167.126 118.585 1.00 94.76 90 GLN A C 1
ATOM 527 O O . GLN A 1 97 ? 102.652 166.579 119.665 1.00 94.76 90 GLN A O 1
ATOM 533 N N . LYS A 1 98 ? 102.171 166.861 117.482 1.00 99.19 91 LYS A N 1
ATOM 534 C CA . LYS A 1 98 ? 101.092 165.885 117.473 1.00 99.19 91 LYS A CA 1
ATOM 535 C C . LYS A 1 98 ? 101.262 164.944 116.292 1.00 99.19 91 LYS A C 1
ATOM 536 O O . LYS A 1 98 ? 101.583 165.376 115.182 1.00 99.19 91 LYS A O 1
ATOM 542 N N . VAL A 1 99 ? 101.053 163.654 116.544 1.00 106.89 92 VAL A N 1
ATOM 543 C CA . VAL A 1 99 ? 101.080 162.623 115.514 1.00 106.89 92 VAL A CA 1
ATOM 544 C C . VAL A 1 99 ? 99.777 161.844 115.605 1.00 106.89 92 VAL A C 1
ATOM 545 O O . VAL A 1 99 ? 99.362 161.451 116.702 1.00 106.89 92 VAL A O 1
ATOM 549 N N . GLN A 1 100 ? 99.127 161.629 114.463 1.00 121.88 93 GLN A N 1
ATOM 550 C CA . GLN A 1 100 ? 97.854 160.930 114.412 1.00 121.88 93 GLN A CA 1
ATOM 551 C C . GLN A 1 100 ? 97.993 159.675 113.563 1.00 121.88 93 GLN A C 1
ATOM 552 O O . GLN A 1 100 ? 98.666 159.678 112.523 1.00 121.88 93 GLN A O 1
ATOM 558 N N . ILE A 1 101 ? 97.373 158.596 114.033 1.00 127.43 94 ILE A N 1
ATOM 559 C CA . ILE A 1 101 ? 97.359 157.314 113.342 1.00 127.43 94 ILE A CA 1
ATOM 560 C C . ILE A 1 101 ? 95.910 156.947 113.060 1.00 127.43 94 ILE A C 1
ATOM 561 O O . ILE A 1 101 ? 95.087 156.894 113.981 1.00 127.43 94 ILE A O 1
ATOM 566 N N . SER A 1 102 ? 95.602 156.694 111.793 1.00 136.73 95 SER A N 1
ATOM 567 C CA . SER A 1 102 ? 94.264 156.304 111.365 1.00 136.73 95 SER A CA 1
ATOM 568 C C . SER A 1 102 ? 94.282 154.814 111.050 1.00 136.73 95 SER A C 1
ATOM 569 O O . SER A 1 102 ? 94.924 154.386 110.085 1.00 136.73 95 SER A O 1
ATOM 572 N N . TYR A 1 103 ? 93.592 154.030 111.872 1.00 137.66 96 TYR A N 1
ATOM 573 C CA . TYR A 1 103 ? 93.448 152.599 111.663 1.00 137.66 96 TYR A CA 1
ATOM 574 C C . TYR A 1 103 ? 92.242 152.337 110.772 1.00 137.66 96 TYR A C 1
ATOM 575 O O . TYR A 1 103 ? 91.131 152.797 111.067 1.00 137.66 96 TYR A O 1
ATOM 584 N N . TYR A 1 104 ? 92.465 151.590 109.692 1.00 144.78 97 TYR A N 1
ATOM 585 C CA . TYR A 1 104 ? 91.446 151.287 108.695 1.00 144.78 97 TYR A CA 1
ATOM 586 C C . TYR A 1 104 ? 91.050 149.823 108.820 1.00 144.78 97 TYR A C 1
ATOM 587 O O . TYR A 1 104 ? 91.907 148.936 108.736 1.00 144.78 97 TYR A O 1
ATOM 596 N N . GLY A 1 105 ? 89.758 149.572 109.006 1.00 154.15 98 GLY A N 1
ATOM 597 C CA . GLY A 1 105 ? 89.251 148.225 109.101 1.00 154.15 98 GLY A CA 1
ATOM 598 C C . GLY A 1 105 ? 88.135 147.964 108.112 1.00 154.15 98 GLY A C 1
ATOM 599 O O . GLY A 1 105 ? 87.435 148.882 107.674 1.00 154.15 98 GLY A O 1
ATOM 600 N N . PRO A 1 106 ? 87.957 146.697 107.727 1.00 158.00 99 PRO A N 1
ATOM 601 C CA . PRO A 1 106 ? 86.846 146.360 106.821 1.00 158.00 99 PRO A CA 1
ATOM 602 C C . PRO A 1 106 ? 85.484 146.713 107.389 1.00 158.00 99 PRO A C 1
ATOM 603 O O . PRO A 1 106 ? 84.576 147.069 106.628 1.00 158.00 99 PRO A O 1
ATOM 607 N N . LYS A 1 107 ? 85.317 146.625 108.704 1.00 160.42 100 LYS A N 1
ATOM 608 C CA . LYS A 1 107 ? 84.084 147.001 109.376 1.00 160.42 100 LYS A CA 1
ATOM 609 C C . LYS A 1 107 ? 84.343 148.190 110.293 1.00 160.42 100 LYS A C 1
ATOM 610 O O . LYS A 1 107 ? 85.464 148.392 110.769 1.00 160.42 100 LYS A O 1
ATOM 616 N N . THR A 1 108 ? 83.287 148.983 110.523 1.00 159.36 101 THR A N 1
ATOM 617 C CA . THR A 1 108 ? 83.278 150.172 111.376 1.00 159.36 101 THR A CA 1
ATOM 618 C C . THR A 1 108 ? 84.154 151.279 110.793 1.00 159.36 101 THR A C 1
ATOM 619 O O . THR A 1 108 ? 85.068 151.005 110.006 1.00 159.36 101 THR A O 1
ATOM 623 N N . PRO A 1 109 ? 83.897 152.539 111.140 1.00 157.22 102 PRO A N 1
ATOM 624 C CA . PRO A 1 109 ? 84.712 153.642 110.610 1.00 157.22 102 PRO A CA 1
ATOM 625 C C . PRO A 1 109 ? 86.134 153.580 111.136 1.00 157.22 102 PRO A C 1
ATOM 626 O O . PRO A 1 109 ? 86.399 152.937 112.164 1.00 157.22 102 PRO A O 1
ATOM 630 N N . PRO A 1 110 ? 87.081 154.224 110.450 1.00 148.90 103 PRO A N 1
ATOM 631 C CA . PRO A 1 110 ? 88.473 154.211 110.915 1.00 148.90 103 PRO A CA 1
ATOM 632 C C . PRO A 1 110 ? 88.611 154.843 112.292 1.00 148.90 103 PRO A C 1
ATOM 633 O O . PRO A 1 110 ? 87.862 155.749 112.663 1.00 148.90 103 PRO A O 1
ATOM 637 N N . VAL A 1 111 ? 89.587 154.353 113.054 1.00 137.95 104 VAL A N 1
ATOM 638 C CA . VAL A 1 111 ? 89.794 154.768 114.439 1.00 137.95 104 VAL A CA 1
ATOM 639 C C . VAL A 1 111 ? 91.050 155.625 114.510 1.00 137.95 104 VAL A C 1
ATOM 640 O O . VAL A 1 111 ? 92.091 155.258 113.957 1.00 137.95 104 VAL A O 1
ATOM 644 N N . LYS A 1 112 ? 90.958 156.759 115.197 1.00 131.05 105 LYS A N 1
ATOM 645 C CA . LYS A 1 112 ? 92.052 157.718 115.272 1.00 131.05 105 LYS A CA 1
ATOM 646 C C . LYS A 1 112 ? 92.738 157.628 116.628 1.00 131.05 105 LYS A C 1
ATOM 647 O O . LYS A 1 112 ? 92.073 157.640 117.669 1.00 131.05 105 LYS A O 1
ATOM 653 N N . ALA A 1 113 ? 94.066 157.537 116.608 1.00 119.83 106 ALA A N 1
ATOM 654 C CA . ALA A 1 113 ? 94.887 157.540 117.808 1.00 119.83 106 ALA A CA 1
ATOM 655 C C . ALA A 1 113 ? 95.845 158.722 117.759 1.00 119.83 106 ALA A C 1
ATOM 656 O O . ALA A 1 113 ? 96.333 159.100 116.690 1.00 119.83 106 ALA A O 1
ATOM 658 N N . LEU A 1 114 ? 96.121 159.298 118.928 1.00 106.05 107 LEU A N 1
ATOM 659 C CA . LEU A 1 114 ? 96.884 160.533 119.031 1.00 106.05 107 LEU A CA 1
ATOM 660 C C . LEU A 1 114 ? 98.112 160.326 119.905 1.00 106.05 107 LEU A C 1
ATOM 661 O O . LEU A 1 114 ? 98.101 159.524 120.843 1.00 106.05 107 LEU A O 1
ATOM 666 N N . LEU A 1 115 ? 99.176 161.063 119.588 1.00 97.30 108 LEU A N 1
ATOM 667 C CA . LEU A 1 115 ? 100.389 161.056 120.395 1.00 97.30 108 LEU A CA 1
ATOM 668 C C . LEU A 1 115 ? 100.974 162.459 120.431 1.00 97.30 108 LEU A C 1
ATOM 669 O O . LEU A 1 115 ? 101.195 163.066 119.380 1.00 97.30 108 LEU A O 1
ATOM 674 N N . TYR A 1 116 ? 101.227 162.967 121.635 1.00 94.63 109 TYR A N 1
ATOM 675 C CA . TYR A 1 116 ? 101.774 164.303 121.834 1.00 94.63 109 TYR A CA 1
ATOM 676 C C . TYR A 1 116 ? 103.243 164.206 122.220 1.00 94.63 109 TYR A C 1
ATOM 677 O O . TYR A 1 116 ? 103.609 163.418 123.098 1.00 94.63 109 TYR A O 1
ATOM 686 N N . LEU A 1 117 ? 104.074 165.012 121.569 1.00 92.96 110 LEU A N 1
ATOM 687 C CA . LEU A 1 117 ? 105.519 164.949 121.711 1.00 92.96 110 LEU A CA 1
ATOM 688 C C . LEU A 1 117 ? 106.075 166.278 122.199 1.00 92.96 110 LEU A C 1
ATOM 689 O O . LEU A 1 117 ? 105.736 167.347 121.666 1.00 92.96 110 LEU A O 1
ATOM 694 N N . THR A 1 118 ? 106.925 166.184 123.223 1.00 85.85 111 THR A N 1
ATOM 695 C CA . THR A 1 118 ? 107.789 167.260 123.697 1.00 85.85 111 THR A CA 1
ATOM 696 C C . THR A 1 118 ? 109.220 166.742 123.670 1.00 85.85 111 THR A C 1
ATOM 697 O O . THR A 1 118 ? 109.498 165.665 124.206 1.00 85.85 111 THR A O 1
ATOM 701 N N . ALA A 1 119 ? 110.122 167.499 123.055 1.00 76.64 112 ALA A N 1
ATOM 702 C CA . ALA A 1 119 ? 111.510 167.083 122.915 1.00 76.64 112 ALA A CA 1
ATOM 703 C C . ALA A 1 119 ? 112.424 167.983 123.730 1.00 76.64 112 ALA A C 1
ATOM 704 O O . ALA A 1 119 ? 112.300 169.210 123.695 1.00 76.64 112 ALA A O 1
ATOM 706 N N . VAL A 1 120 ? 113.353 167.362 124.448 1.00 65.09 113 VAL A N 1
ATOM 707 C CA . VAL A 1 120 ? 114.340 168.089 125.233 1.00 65.09 113 VAL A CA 1
ATOM 708 C C . VAL A 1 120 ? 115.717 167.799 124.659 1.00 65.09 113 VAL A C 1
ATOM 709 O O . VAL A 1 120 ? 115.857 166.992 123.735 1.00 65.09 113 VAL A O 1
ATOM 713 N N . GLU A 1 121 ? 116.741 168.459 125.191 1.00 58.64 114 GLU A N 1
ATOM 714 C CA . GLU A 1 121 ? 118.122 168.180 124.819 1.00 58.64 114 GLU A CA 1
ATOM 715 C C . GLU A 1 121 ? 118.953 168.087 126.087 1.00 58.64 114 GLU A C 1
ATOM 716 O O . GLU A 1 121 ? 119.146 169.091 126.778 1.00 58.64 114 GLU A O 1
ATOM 722 N N . ILE A 1 122 ? 119.434 166.886 126.391 1.00 47.50 115 ILE A N 1
ATOM 723 C CA . ILE A 1 122 ? 120.277 166.634 127.554 1.00 47.50 115 ILE A CA 1
ATOM 724 C C . ILE A 1 122 ? 121.580 166.038 127.049 1.00 47.50 115 ILE A C 1
ATOM 725 O O . ILE A 1 122 ? 121.582 164.934 126.493 1.00 47.50 115 ILE A O 1
ATOM 730 N N . SER A 1 123 ? 122.684 166.755 127.237 1.00 46.12 116 SER A N 1
ATOM 731 C CA . SER A 1 123 ? 123.961 166.314 126.688 1.00 46.12 116 SER A CA 1
ATOM 732 C C . SER A 1 123 ? 125.048 166.455 127.739 1.00 46.12 116 SER A C 1
ATOM 733 O O . SER A 1 123 ? 125.384 167.572 128.137 1.00 46.12 116 SER A O 1
ATOM 736 N N . LEU A 1 124 ? 125.596 165.328 128.181 1.00 39.08 117 LEU A N 1
ATOM 737 C CA . LEU A 1 124 ? 126.756 165.318 129.062 1.00 39.08 117 LEU A CA 1
ATOM 738 C C . LEU A 1 124 ? 127.988 165.054 128.209 1.00 39.08 117 LEU A C 1
ATOM 739 O O . LEU A 1 124 ? 128.096 163.996 127.581 1.00 39.08 117 LEU A O 1
ATOM 744 N N . CYS A 1 125 ? 128.909 166.011 128.187 1.00 46.60 118 CYS A N 1
ATOM 745 C CA . CYS A 1 125 ? 130.061 165.956 127.302 1.00 46.60 118 CYS A CA 1
ATOM 746 C C . CYS A 1 125 ? 131.341 166.170 128.093 1.00 46.60 118 CYS A C 1
ATOM 747 O O . CYS A 1 125 ? 131.360 166.877 129.103 1.00 46.60 118 CYS A O 1
ATOM 750 N N . ALA A 1 126 ? 132.413 165.544 127.619 1.00 45.50 119 ALA A N 1
ATOM 751 C CA . ALA A 1 126 ? 133.737 165.698 128.201 1.00 45.50 119 ALA A CA 1
ATOM 752 C C . ALA A 1 126 ? 134.740 165.759 127.057 1.00 45.50 119 ALA A C 1
ATOM 753 O O . ALA A 1 126 ? 134.371 165.921 125.890 1.00 45.50 119 ALA A O 1
ATOM 755 N N . ASP A 1 127 ? 136.021 165.627 127.386 1.00 46.61 120 ASP A N 1
ATOM 756 C CA . ASP A 1 127 ? 137.076 165.662 126.374 1.00 46.61 120 ASP A CA 1
ATOM 757 C C . ASP A 1 127 ? 137.275 164.257 125.802 1.00 46.61 120 ASP A C 1
ATOM 758 O O . ASP A 1 127 ? 138.322 163.626 125.944 1.00 46.61 120 ASP A O 1
ATOM 763 N N . ILE A 1 128 ? 136.225 163.773 125.135 1.00 42.16 121 ILE A N 1
ATOM 764 C CA . ILE A 1 128 ? 136.245 162.417 124.595 1.00 42.16 121 ILE A CA 1
ATOM 765 C C . ILE A 1 128 ? 137.207 162.265 123.425 1.00 42.16 121 ILE A C 1
ATOM 766 O O . ILE A 1 128 ? 137.777 161.184 123.244 1.00 42.16 121 ILE A O 1
ATOM 771 N N . THR A 1 129 ? 137.406 163.311 122.627 1.00 44.45 122 THR A N 1
ATOM 772 C CA . THR A 1 129 ? 138.274 163.223 121.459 1.00 44.45 122 THR A CA 1
ATOM 773 C C . THR A 1 129 ? 139.750 163.353 121.804 1.00 44.45 122 THR A C 1
ATOM 774 O O . THR A 1 129 ? 140.586 163.269 120.898 1.00 44.45 122 THR A O 1
ATOM 778 N N . ARG A 1 130 ? 140.071 163.547 123.089 1.00 41.11 123 ARG A N 1
ATOM 779 C CA . ARG A 1 130 ? 141.487 163.687 123.537 1.00 41.11 123 ARG A CA 1
ATOM 780 C C . ARG A 1 130 ? 142.148 164.861 122.790 1.00 41.11 123 ARG A C 1
ATOM 781 O O . ARG A 1 130 ? 143.324 164.714 122.392 1.00 41.11 123 ARG A O 1
ATOM 789 N N . THR A 1 131 ? 141.429 165.973 122.614 1.00 48.47 124 THR A N 1
ATOM 790 C CA . THR A 1 131 ? 141.945 167.163 121.948 1.00 48.47 124 THR A CA 1
ATOM 791 C C . THR A 1 131 ? 142.198 168.318 122.901 1.00 48.47 124 THR A C 1
ATOM 792 O O . THR A 1 131 ? 143.280 168.909 122.873 1.00 48.47 124 THR A O 1
ATOM 796 N N . GLY A 1 132 ? 141.233 168.648 123.754 1.00 55.19 125 GLY A N 1
ATOM 797 C CA . GLY A 1 132 ? 141.395 169.734 124.698 1.00 55.19 125 GLY A CA 1
ATOM 798 C C . GLY A 1 132 ? 140.216 170.683 124.708 1.00 55.19 125 GLY A C 1
ATOM 799 O O . GLY A 1 132 ? 140.267 171.743 125.339 1.00 55.19 125 GLY A O 1
ATOM 800 N N . LYS A 1 133 ? 139.144 170.311 124.012 1.00 63.96 126 LYS A N 1
ATOM 801 C CA . LYS A 1 133 ? 137.950 171.136 123.904 1.00 63.96 126 LYS A CA 1
ATOM 802 C C . LYS A 1 133 ? 136.727 170.314 124.279 1.00 63.96 126 LYS A C 1
ATOM 803 O O . LYS A 1 133 ? 136.632 169.133 123.933 1.00 63.96 126 LYS A O 1
ATOM 809 N N . VAL A 1 134 ? 135.795 170.944 124.987 1.00 57.11 127 VAL A N 1
ATOM 810 C CA . VAL A 1 134 ? 134.570 170.274 125.401 1.00 57.11 127 VAL A CA 1
ATOM 811 C C . VAL A 1 134 ? 133.377 170.840 124.642 1.00 57.11 127 VAL A C 1
ATOM 812 O O . VAL A 1 134 ? 133.419 170.986 123.421 1.00 57.11 127 VAL A O 1
ATOM 816 N N . GLN A 1 143 ? 130.615 154.129 121.237 1.00 58.59 136 GLN A N 1
ATOM 817 C CA . GLN A 1 143 ? 130.321 155.263 122.104 1.00 58.59 136 GLN A CA 1
ATOM 818 C C . GLN A 1 143 ? 130.137 154.800 123.546 1.00 58.59 136 GLN A C 1
ATOM 819 O O . GLN A 1 143 ? 129.805 153.640 123.793 1.00 58.59 136 GLN A O 1
ATOM 825 N N . ARG A 1 144 ? 130.355 155.718 124.491 1.00 52.58 137 ARG A N 1
ATOM 826 C CA . ARG A 1 144 ? 130.261 155.430 125.923 1.00 52.58 137 ARG A CA 1
ATOM 827 C C . ARG A 1 144 ? 131.174 154.276 126.333 1.00 52.58 137 ARG A C 1
ATOM 828 O O . ARG A 1 144 ? 130.829 153.477 127.206 1.00 52.58 137 ARG A O 1
ATOM 836 N N . THR A 1 145 ? 132.342 154.176 125.701 1.00 45.74 138 THR A N 1
ATOM 837 C CA . THR A 1 145 ? 133.316 153.142 126.020 1.00 45.74 138 THR A CA 1
ATOM 838 C C . THR A 1 145 ? 134.707 153.674 125.712 1.00 45.74 138 THR A C 1
ATOM 839 O O . THR A 1 145 ? 134.888 154.481 124.798 1.00 45.74 138 THR A O 1
ATOM 843 N N . TRP A 1 146 ? 135.691 153.211 126.480 1.00 34.60 139 TRP A N 1
ATOM 844 C CA . TRP A 1 146 ? 137.072 153.664 126.348 1.00 34.60 139 TRP A CA 1
ATOM 845 C C . TRP A 1 146 ? 137.845 152.640 125.529 1.00 34.60 139 TRP A C 1
ATOM 846 O O . TRP A 1 146 ? 138.016 151.494 125.957 1.00 34.60 139 TRP A O 1
ATOM 857 N N . THR A 1 147 ? 138.313 153.054 124.356 1.00 38.22 140 THR A N 1
ATOM 858 C CA . THR A 1 147 ? 139.086 152.201 123.464 1.00 38.22 140 THR A CA 1
ATOM 859 C C . THR A 1 147 ? 140.424 152.862 123.171 1.00 38.22 140 THR A C 1
ATOM 860 O O . THR A 1 147 ? 140.467 154.031 122.775 1.00 38.22 140 THR A O 1
ATOM 864 N N . TRP A 1 148 ? 141.507 152.112 123.355 1.00 35.48 141 TRP A N 1
ATOM 865 C CA . TRP A 1 148 ? 142.837 152.633 123.088 1.00 35.48 141 TRP A CA 1
ATOM 866 C C . TRP A 1 148 ? 143.021 152.882 121.592 1.00 35.48 141 TRP A C 1
ATOM 867 O O . TRP A 1 148 ? 142.179 152.531 120.762 1.00 35.48 141 TRP A O 1
ATOM 878 N N . GLY A 1 149 ? 144.150 153.496 121.249 1.00 37.39 142 GLY A N 1
ATOM 879 C CA . GLY A 1 149 ? 144.515 153.693 119.867 1.00 37.39 142 GLY A CA 1
ATOM 880 C C . GLY A 1 149 ? 144.237 155.095 119.365 1.00 37.39 142 GLY A C 1
ATOM 881 O O . GLY A 1 149 ? 143.447 155.846 119.945 1.00 37.39 142 GLY A O 1
ATOM 882 N N . PRO A 1 150 ? 144.890 155.472 118.262 1.00 44.32 143 PRO A N 1
ATOM 883 C CA . PRO A 1 150 ? 144.693 156.823 117.715 1.00 44.32 143 PRO A CA 1
ATOM 884 C C . PRO A 1 150 ? 143.284 157.089 117.217 1.00 44.32 143 PRO A C 1
ATOM 885 O O . PRO A 1 150 ? 142.909 158.259 117.078 1.00 44.32 143 PRO A O 1
ATOM 889 N N . CYS A 1 151 ? 142.496 156.055 116.936 1.00 49.65 144 CYS A N 1
ATOM 890 C CA . CYS A 1 151 ? 141.127 156.222 116.470 1.00 49.65 144 CYS A CA 1
ATOM 891 C C . CYS A 1 151 ? 140.104 156.060 117.587 1.00 49.65 144 CYS A C 1
ATOM 892 O O . CYS A 1 151 ? 138.900 156.049 117.315 1.00 49.65 144 CYS A O 1
ATOM 895 N N . GLY A 1 152 ? 140.553 155.943 118.835 1.00 46.57 145 GLY A N 1
ATOM 896 C CA . GLY A 1 152 ? 139.670 155.697 119.954 1.00 46.57 145 GLY A CA 1
ATOM 897 C C . GLY A 1 152 ? 139.000 156.957 120.465 1.00 46.57 145 GLY A C 1
ATOM 898 O O . GLY A 1 152 ? 139.135 158.047 119.908 1.00 46.57 145 GLY A O 1
ATOM 899 N N . GLN A 1 153 ? 138.257 156.788 121.558 1.00 45.62 146 GLN A N 1
ATOM 900 C CA . GLN A 1 153 ? 137.542 157.887 122.188 1.00 45.62 146 GLN A CA 1
ATOM 901 C C . GLN A 1 153 ? 137.424 157.614 123.679 1.00 45.62 146 GLN A C 1
ATOM 902 O O . GLN A 1 153 ? 137.291 156.464 124.104 1.00 45.62 146 GLN A O 1
ATOM 908 N N . GLY A 1 154 ? 137.473 158.684 124.471 1.00 40.96 147 GLY A N 1
ATOM 909 C CA . GLY A 1 154 ? 137.382 158.569 125.915 1.00 40.96 147 GLY A CA 1
ATOM 910 C C . GLY A 1 154 ? 138.322 159.508 126.644 1.00 40.96 147 GLY A C 1
ATOM 911 O O . GLY A 1 154 ? 139.489 159.635 126.264 1.00 40.96 147 GLY A O 1
ATOM 912 N N . ALA A 1 155 ? 137.836 160.159 127.696 1.00 33.22 148 ALA A N 1
ATOM 913 C CA . ALA A 1 155 ? 138.591 161.206 128.366 1.00 33.22 148 ALA A CA 1
ATOM 914 C C . ALA A 1 155 ? 139.477 160.640 129.476 1.00 33.22 148 ALA A C 1
ATOM 915 O O . ALA A 1 155 ? 139.387 159.470 129.856 1.00 33.22 148 ALA A O 1
ATOM 917 N N . ILE A 1 156 ? 140.340 161.505 130.008 1.00 29.84 149 ILE A N 1
ATOM 918 C CA . ILE A 1 156 ? 141.373 161.112 130.958 1.00 29.84 149 ILE A CA 1
ATOM 919 C C . ILE A 1 156 ? 141.282 161.990 132.199 1.00 29.84 149 ILE A C 1
ATOM 920 O O . ILE A 1 156 ? 141.195 163.218 132.092 1.00 29.84 149 ILE A O 1
ATOM 925 N N . LEU A 1 157 ? 141.305 161.360 133.368 1.00 30.42 150 LEU A N 1
ATOM 926 C CA . LEU A 1 157 ? 141.463 162.035 134.648 1.00 30.42 150 LEU A CA 1
ATOM 927 C C . LEU A 1 157 ? 142.919 162.063 135.080 1.00 30.42 150 LEU A C 1
ATOM 928 O O . LEU A 1 157 ? 143.753 161.285 134.613 1.00 30.42 150 LEU A O 1
ATOM 933 N N . LEU A 1 158 ? 143.208 162.979 135.995 1.00 30.68 151 LEU A N 1
ATOM 934 C CA . LEU A 1 158 ? 144.524 163.117 136.591 1.00 30.68 151 LEU A CA 1
ATOM 935 C C . LEU A 1 158 ? 144.398 162.962 138.098 1.00 30.68 151 LEU A C 1
ATOM 936 O O . LEU A 1 158 ? 143.551 163.604 138.727 1.00 30.68 151 LEU A O 1
ATOM 941 N N . VAL A 1 159 ? 145.232 162.108 138.676 1.00 34.24 152 VAL A N 1
ATOM 942 C CA . VAL A 1 159 ? 145.230 161.919 140.121 1.00 34.24 152 VAL A CA 1
ATOM 943 C C . VAL A 1 159 ? 145.766 163.189 140.766 1.00 34.24 152 VAL A C 1
ATOM 944 O O . VAL A 1 159 ? 146.923 163.564 140.556 1.00 34.24 152 VAL A O 1
ATOM 948 N N . ASN A 1 160 ? 144.924 163.859 141.549 1.00 39.96 153 ASN A N 1
ATOM 949 C CA . ASN A 1 160 ? 145.311 165.106 142.204 1.00 39.96 153 ASN A CA 1
ATOM 950 C C . ASN A 1 160 ? 146.218 164.758 143.379 1.00 39.96 153 ASN A C 1
ATOM 951 O O . ASN A 1 160 ? 145.805 164.708 144.538 1.00 39.96 153 ASN A O 1
ATOM 956 N N . CYS A 1 161 ? 147.487 164.507 143.062 1.00 40.16 154 CYS A N 1
ATOM 957 C CA . CYS A 1 161 ? 148.469 164.098 144.055 1.00 40.16 154 CYS A CA 1
ATOM 958 C C . CYS A 1 161 ? 149.436 165.213 144.430 1.00 40.16 154 CYS A C 1
ATOM 959 O O . CYS A 1 161 ? 150.432 164.949 145.109 1.00 40.16 154 CYS A O 1
ATOM 962 N N . ASP A 1 162 ? 149.172 166.445 144.013 1.00 46.07 155 ASP A N 1
ATOM 963 C CA . ASP A 1 162 ? 150.038 167.567 144.330 1.00 46.07 155 ASP A CA 1
ATOM 964 C C . ASP A 1 162 ? 149.447 168.379 145.480 1.00 46.07 155 ASP A C 1
ATOM 965 O O . ASP A 1 162 ? 148.415 168.033 146.057 1.00 46.07 155 ASP A O 1
ATOM 970 N N . ARG A 1 163 ? 150.120 169.478 145.818 1.00 52.25 156 ARG A N 1
ATOM 971 C CA . ARG A 1 163 ? 149.640 170.432 146.818 1.00 52.25 156 ARG A CA 1
ATOM 972 C C . ARG A 1 163 ? 149.796 171.840 146.241 1.00 52.25 156 ARG A C 1
ATOM 973 O O . ARG A 1 163 ? 150.879 172.429 146.262 1.00 52.25 156 ARG A O 1
ATOM 981 N N . ASP A 1 164 ? 148.702 172.377 145.701 1.00 54.83 157 ASP A N 1
ATOM 982 C CA . ASP A 1 164 ? 148.703 173.742 145.195 1.00 54.83 157 ASP A CA 1
ATOM 983 C C . ASP A 1 164 ? 148.498 174.776 146.291 1.00 54.83 157 ASP A C 1
ATOM 984 O O . ASP A 1 164 ? 148.588 175.976 146.011 1.00 54.83 157 ASP A O 1
ATOM 989 N N . ASN A 1 165 ? 148.222 174.346 147.517 1.00 65.80 158 ASN A N 1
ATOM 990 C CA . ASN A 1 165 ? 148.106 175.256 148.646 1.00 65.80 158 ASN A CA 1
ATOM 991 C C . ASN A 1 165 ? 149.450 175.355 149.353 1.00 65.80 158 ASN A C 1
ATOM 992 O O . ASN A 1 165 ? 150.047 174.335 149.711 1.00 65.80 158 ASN A O 1
ATOM 997 N N . LEU A 1 166 ? 149.922 176.582 149.551 1.00 72.97 159 LEU A N 1
ATOM 998 C CA . LEU A 1 166 ? 151.201 176.825 150.201 1.00 72.97 159 LEU A CA 1
ATOM 999 C C . LEU A 1 166 ? 151.102 176.827 151.720 1.00 72.97 159 LEU A C 1
ATOM 1000 O O . LEU A 1 166 ? 152.137 176.872 152.394 1.00 72.97 159 LEU A O 1
ATOM 1005 N N . GLU A 1 167 ? 149.890 176.779 152.274 1.00 74.33 160 GLU A N 1
ATOM 1006 C CA . GLU A 1 167 ? 149.687 176.751 153.717 1.00 74.33 160 GLU A CA 1
ATOM 1007 C C . GLU A 1 167 ? 149.031 175.452 154.170 1.00 74.33 160 GLU A C 1
ATOM 1008 O O . GLU A 1 167 ? 148.463 175.393 155.265 1.00 74.33 160 GLU A O 1
ATOM 1014 N N . SER A 1 168 ? 149.101 174.409 153.351 1.00 69.09 161 SER A N 1
ATOM 1015 C CA . SER A 1 168 ? 148.517 173.114 153.661 1.00 69.09 161 SER A CA 1
ATOM 1016 C C . SER A 1 168 ? 149.620 172.069 153.765 1.00 69.09 161 SER A C 1
ATOM 1017 O O . SER A 1 168 ? 150.722 172.236 153.238 1.00 69.09 161 SER A O 1
ATOM 1020 N N . SER A 1 169 ? 149.308 170.977 154.461 1.00 64.31 162 SER A N 1
ATOM 1021 C CA . SER A 1 169 ? 150.246 169.878 154.664 1.00 64.31 162 SER A CA 1
ATOM 1022 C C . SER A 1 169 ? 149.547 168.553 154.355 1.00 64.31 162 SER A C 1
ATOM 1023 O O . SER A 1 169 ? 149.637 167.581 155.103 1.00 64.31 162 SER A O 1
ATOM 1026 N N . ALA A 1 170 ? 148.838 168.522 153.229 1.00 56.36 163 ALA A N 1
ATOM 1027 C CA . ALA A 1 170 ? 148.120 167.324 152.823 1.00 56.36 163 ALA A CA 1
ATOM 1028 C C . ALA A 1 170 ? 147.937 167.340 151.315 1.00 56.36 163 ALA A C 1
ATOM 1029 O O . ALA A 1 170 ? 147.818 168.409 150.713 1.00 56.36 163 ALA A O 1
ATOM 1031 N N . MET A 1 171 ? 147.925 166.151 150.714 1.00 53.33 164 MET A N 1
ATOM 1032 C CA . MET A 1 171 ? 147.580 166.036 149.305 1.00 53.33 164 MET A CA 1
ATOM 1033 C C . MET A 1 171 ? 146.159 166.538 149.095 1.00 53.33 164 MET A C 1
ATOM 1034 O O . MET A 1 171 ? 145.245 166.175 149.840 1.00 53.33 164 MET A O 1
ATOM 1039 N N . ASP A 1 172 ? 145.972 167.370 148.073 1.00 53.82 165 ASP A N 1
ATOM 1040 C CA . ASP A 1 172 ? 144.765 168.182 147.980 1.00 53.82 165 ASP A CA 1
ATOM 1041 C C . ASP A 1 172 ? 143.532 167.359 147.629 1.00 53.82 165 ASP A C 1
ATOM 1042 O O . ASP A 1 172 ? 142.418 167.890 147.603 1.00 53.82 165 ASP A O 1
ATOM 1047 N N . CYS A 1 173 ? 143.711 166.068 147.357 1.00 51.54 166 CYS A N 1
ATOM 1048 C CA . CYS A 1 173 ? 142.590 165.173 147.115 1.00 51.54 166 CYS A CA 1
ATOM 1049 C C . CYS A 1 173 ? 142.112 164.474 148.379 1.00 51.54 166 CYS A C 1
ATOM 1050 O O . CYS A 1 173 ? 141.146 163.706 148.318 1.00 51.54 166 CYS A O 1
ATOM 1053 N N . GLU A 1 174 ? 142.760 164.717 149.520 1.00 58.18 167 GLU A N 1
ATOM 1054 C CA . GLU A 1 174 ? 142.363 164.088 150.774 1.00 58.18 167 GLU A CA 1
ATOM 1055 C C . GLU A 1 174 ? 141.106 164.702 151.375 1.00 58.18 167 GLU A C 1
ATOM 1056 O O . GLU A 1 174 ? 140.256 163.963 151.884 1.00 58.18 167 GLU A O 1
ATOM 1062 N N . ASP A 1 175 ? 140.963 166.021 151.324 1.00 56.63 168 ASP A N 1
ATOM 1063 C CA . ASP A 1 175 ? 139.819 166.709 151.893 1.00 56.63 168 ASP A CA 1
ATOM 1064 C C . ASP A 1 175 ? 138.689 166.774 150.866 1.00 56.63 168 ASP A C 1
ATOM 1065 O O . ASP A 1 175 ? 138.736 166.130 149.815 1.00 56.63 168 ASP A O 1
ATOM 1070 N N . ASP A 1 176 ? 137.658 167.557 151.170 1.00 57.45 169 ASP A N 1
ATOM 1071 C CA . ASP A 1 176 ? 136.490 167.704 150.306 1.00 57.45 169 ASP A CA 1
ATOM 1072 C C . ASP A 1 176 ? 136.223 169.174 150.017 1.00 57.45 169 ASP A C 1
ATOM 1073 O O . ASP A 1 176 ? 135.100 169.665 150.137 1.00 57.45 169 ASP A O 1
ATOM 1078 N N . GLU A 1 177 ? 137.270 169.904 149.639 1.00 59.64 170 GLU A N 1
ATOM 1079 C CA . GLU A 1 177 ? 137.132 171.307 149.280 1.00 59.64 170 GLU A CA 1
ATOM 1080 C C . GLU A 1 177 ? 138.203 171.672 148.265 1.00 59.64 170 GLU A C 1
ATOM 1081 O O . GLU A 1 177 ? 139.242 171.015 148.164 1.00 59.64 170 GLU A O 1
ATOM 1087 N N . VAL A 1 178 ? 137.934 172.734 147.512 1.00 56.81 171 VAL A N 1
ATOM 1088 C CA . VAL A 1 178 ? 138.896 173.311 146.581 1.00 56.81 171 VAL A CA 1
ATOM 1089 C C . VAL A 1 178 ? 139.408 174.602 147.200 1.00 56.81 171 VAL A C 1
ATOM 1090 O O . VAL A 1 178 ? 138.655 175.572 147.344 1.00 56.81 171 VAL A O 1
ATOM 1094 N N . LEU A 1 179 ? 140.688 174.620 147.568 1.00 59.71 172 LEU A N 1
ATOM 1095 C CA . LEU A 1 179 ? 141.236 175.702 148.374 1.00 59.71 172 LEU A CA 1
ATOM 1096 C C . LEU A 1 179 ? 141.898 176.806 147.561 1.00 59.71 172 LEU A C 1
ATOM 1097 O O . LEU A 1 179 ? 142.228 177.850 148.132 1.00 59.71 172 LEU A O 1
ATOM 1102 N N . ASP A 1 180 ? 142.100 176.616 146.259 1.00 60.15 173 ASP A N 1
ATOM 1103 C CA . ASP A 1 180 ? 142.754 177.647 145.467 1.00 60.15 173 ASP A CA 1
ATOM 1104 C C . ASP A 1 180 ? 142.422 177.401 144.003 1.00 60.15 173 ASP A C 1
ATOM 1105 O O . ASP A 1 180 ? 142.390 176.253 143.551 1.00 60.15 173 ASP A O 1
ATOM 1110 N N . SER A 1 181 ? 142.211 178.495 143.265 1.00 59.94 174 SER A N 1
ATOM 1111 C CA . SER A 1 181 ? 141.790 178.391 141.872 1.00 59.94 174 SER A CA 1
ATOM 1112 C C . SER A 1 181 ? 142.826 177.680 141.013 1.00 59.94 174 SER A C 1
ATOM 1113 O O . SER A 1 181 ? 142.466 177.031 140.025 1.00 59.94 174 SER A O 1
ATOM 1116 N N . GLU A 1 182 ? 144.111 177.796 141.360 1.00 57.77 175 GLU A N 1
ATOM 1117 C CA . GLU A 1 182 ? 145.137 177.070 140.619 1.00 57.77 175 GLU A CA 1
ATOM 1118 C C . GLU A 1 182 ? 144.907 175.566 140.665 1.00 57.77 175 GLU A C 1
ATOM 1119 O O . GLU A 1 182 ? 145.183 174.871 139.679 1.00 57.77 175 GLU A O 1
ATOM 1125 N N . ASP A 1 183 ? 144.387 175.048 141.783 1.00 54.38 176 ASP A N 1
ATOM 1126 C CA . ASP A 1 183 ? 144.062 173.626 141.855 1.00 54.38 176 ASP A CA 1
ATOM 1127 C C . ASP A 1 183 ? 143.106 173.221 140.745 1.00 54.38 176 ASP A C 1
ATOM 1128 O O . ASP A 1 183 ? 143.160 172.086 140.258 1.00 54.38 176 ASP A O 1
ATOM 1133 N N . LEU A 1 184 ? 142.256 174.150 140.307 1.00 49.77 177 LEU A N 1
ATOM 1134 C CA . LEU A 1 184 ? 141.293 173.860 139.257 1.00 49.77 177 LEU A CA 1
ATOM 1135 C C . LEU A 1 184 ? 141.968 173.414 137.969 1.00 49.77 177 LEU A C 1
ATOM 1136 O O . LEU A 1 184 ? 141.324 172.770 137.135 1.00 49.77 177 LEU A O 1
ATOM 1141 N N . GLN A 1 185 ? 143.248 173.735 137.786 1.00 47.40 178 GLN A N 1
ATOM 1142 C CA . GLN A 1 185 ? 143.946 173.335 136.573 1.00 47.40 178 GLN A CA 1
ATOM 1143 C C . GLN A 1 185 ? 144.330 171.861 136.557 1.00 47.40 178 GLN A C 1
ATOM 1144 O O . GLN A 1 185 ? 144.685 171.349 135.491 1.00 47.40 178 GLN A O 1
ATOM 1150 N N . ASP A 1 186 ? 144.270 171.167 137.692 1.00 46.02 179 ASP A N 1
ATOM 1151 C CA . ASP A 1 186 ? 144.632 169.756 137.742 1.00 46.02 179 ASP A CA 1
ATOM 1152 C C . ASP A 1 186 ? 143.430 168.834 137.607 1.00 46.02 179 ASP A C 1
ATOM 1153 O O . ASP A 1 186 ? 143.551 167.636 137.876 1.00 46.02 179 ASP A O 1
ATOM 1158 N N . MET A 1 187 ? 142.283 169.361 137.199 1.00 46.06 180 MET A N 1
ATOM 1159 C CA . MET A 1 187 ? 141.038 168.612 137.160 1.00 46.06 180 MET A CA 1
ATOM 1160 C C . MET A 1 187 ? 140.669 168.281 135.717 1.00 46.06 180 MET A C 1
ATOM 1161 O O . MET A 1 187 ? 141.432 168.523 134.781 1.00 46.06 180 MET A O 1
ATOM 1166 N N . SER A 1 188 ? 139.483 167.706 135.547 1.00 41.37 181 SER A N 1
ATOM 1167 C CA . SER A 1 188 ? 138.916 167.467 134.227 1.00 41.37 181 SER A CA 1
ATOM 1168 C C . SER A 1 188 ? 137.541 168.111 134.140 1.00 41.37 181 SER A C 1
ATOM 1169 O O . SER A 1 188 ? 136.744 168.020 135.078 1.00 41.37 181 SER A O 1
ATOM 1172 N N . LEU A 1 189 ? 137.269 168.764 133.017 1.00 40.42 182 LEU A N 1
ATOM 1173 C CA . LEU A 1 189 ? 136.011 169.469 132.835 1.00 40.42 182 LEU A CA 1
ATOM 1174 C C . LEU A 1 189 ? 134.942 168.538 132.285 1.00 40.42 182 LEU A C 1
ATOM 1175 O O . LEU A 1 189 ? 135.231 167.578 131.568 1.00 40.42 182 LEU A O 1
ATOM 1180 N N . MET A 1 190 ? 133.690 168.850 132.649 1.00 43.23 183 MET A N 1
ATOM 1181 C CA . MET A 1 190 ? 132.516 168.082 132.157 1.00 43.23 183 MET A CA 1
ATOM 1182 C C . MET A 1 190 ? 131.368 169.084 131.996 1.00 43.23 183 MET A C 1
ATOM 1183 O O . MET A 1 190 ? 131.107 169.832 132.961 1.00 43.23 183 MET A O 1
ATOM 1188 N N . THR A 1 191 ? 130.721 169.117 130.829 1.00 43.92 184 THR A N 1
ATOM 1189 C CA . THR A 1 191 ? 129.666 170.078 130.549 1.00 43.92 184 THR A CA 1
ATOM 1190 C C . THR A 1 191 ? 128.333 169.355 130.453 1.00 43.92 184 THR A C 1
ATOM 1191 O O . THR A 1 191 ? 128.203 168.383 129.703 1.00 43.92 184 THR A O 1
ATOM 1195 N N . LEU A 1 192 ? 127.350 169.828 131.210 1.00 44.53 185 LEU A N 1
ATOM 1196 C CA . LEU A 1 192 ? 125.978 169.347 131.106 1.00 44.53 185 LEU A CA 1
ATOM 1197 C C . LEU A 1 192 ? 125.160 170.436 130.425 1.00 44.53 185 LEU A C 1
ATOM 1198 O O . LEU A 1 192 ? 124.890 171.480 131.026 1.00 44.53 185 LEU A O 1
ATOM 1203 N N . SER A 1 193 ? 124.787 170.202 129.172 1.00 49.25 186 SER A N 1
ATOM 1204 C CA . SER A 1 193 ? 123.994 171.148 128.401 1.00 49.25 186 SER A CA 1
ATOM 1205 C C . SER A 1 193 ? 122.540 170.703 128.433 1.00 49.25 186 SER A C 1
ATOM 1206 O O . SER A 1 193 ? 122.224 169.573 128.038 1.00 49.25 186 SER A O 1
ATOM 1209 N N . THR A 1 194 ? 121.661 171.585 128.907 1.00 54.56 187 THR A N 1
ATOM 1210 C CA . THR A 1 194 ? 120.238 171.303 129.007 1.00 54.56 187 THR A CA 1
ATOM 1211 C C . THR A 1 194 ? 119.469 172.332 128.196 1.00 54.56 187 THR A C 1
ATOM 1212 O O . THR A 1 194 ? 119.723 173.536 128.308 1.00 54.56 187 THR A O 1
ATOM 1216 N N . LYS A 1 195 ? 118.536 171.856 127.378 1.00 57.89 188 LYS A N 1
ATOM 1217 C CA . LYS A 1 195 ? 117.674 172.727 126.580 1.00 57.89 188 LYS A CA 1
ATOM 1218 C C . LYS A 1 195 ? 116.271 172.137 126.654 1.00 57.89 188 LYS A C 1
ATOM 1219 O O . LYS A 1 195 ? 115.965 171.159 125.966 1.00 57.89 188 LYS A O 1
ATOM 1225 N N . THR A 1 196 ? 115.443 172.707 127.519 1.00 62.47 189 THR A N 1
ATOM 1226 C CA . THR A 1 196 ? 114.109 172.208 127.808 1.00 62.47 189 THR A CA 1
ATOM 1227 C C . THR A 1 196 ? 113.148 173.383 127.873 1.00 62.47 189 THR A C 1
ATOM 1228 O O . THR A 1 196 ? 113.577 174.535 128.000 1.00 62.47 189 THR A O 1
ATOM 1232 N N . PRO A 1 197 ? 111.844 173.130 127.773 1.00 65.91 190 PRO A N 1
ATOM 1233 C CA . PRO A 1 197 ? 110.864 174.203 127.988 1.00 65.91 190 PRO A CA 1
ATOM 1234 C C . PRO A 1 197 ? 110.962 174.787 129.391 1.00 65.91 190 PRO A C 1
ATOM 1235 O O . PRO A 1 197 ? 111.665 174.285 130.270 1.00 65.91 190 PRO A O 1
ATOM 1239 N N . LYS A 1 198 ? 110.227 175.885 129.593 1.00 66.56 191 LYS A N 1
ATOM 1240 C CA . LYS A 1 198 ? 110.324 176.635 130.842 1.00 66.56 191 LYS A CA 1
ATOM 1241 C C . LYS A 1 198 ? 109.800 175.834 132.028 1.00 66.56 191 LYS A C 1
ATOM 1242 O O . LYS A 1 198 ? 110.428 175.809 133.092 1.00 66.56 191 LYS A O 1
ATOM 1248 N N . ASP A 1 199 ? 108.652 175.177 131.868 1.00 66.75 192 ASP A N 1
ATOM 1249 C CA . ASP A 1 199 ? 108.009 174.441 132.948 1.00 66.75 192 ASP A CA 1
ATOM 1250 C C . ASP A 1 199 ? 108.354 172.953 132.945 1.00 66.75 192 ASP A C 1
ATOM 1251 O O . ASP A 1 199 ? 107.670 172.164 133.606 1.00 66.75 192 ASP A O 1
ATOM 1256 N N . PHE A 1 200 ? 109.413 172.563 132.234 1.00 60.86 193 PHE A N 1
ATOM 1257 C CA . PHE A 1 200 ? 109.737 171.146 132.093 1.00 60.86 193 PHE A CA 1
ATOM 1258 C C . PHE A 1 200 ? 110.083 170.509 133.432 1.00 60.86 193 PHE A C 1
ATOM 1259 O O . PHE A 1 200 ? 109.533 169.462 133.791 1.00 60.86 193 PHE A O 1
ATOM 1267 N N . PHE A 1 201 ? 110.983 171.128 134.192 1.00 57.07 194 PHE A N 1
ATOM 1268 C CA . PHE A 1 201 ? 111.545 170.479 135.369 1.00 57.07 194 PHE A CA 1
ATOM 1269 C C . PHE A 1 201 ? 110.637 170.545 136.587 1.00 57.07 194 PHE A C 1
ATOM 1270 O O . PHE A 1 201 ? 111.058 170.143 137.677 1.00 57.07 194 PHE A O 1
ATOM 1278 N N . THR A 1 202 ? 109.408 171.037 136.434 1.00 62.60 195 THR A N 1
ATOM 1279 C CA . THR A 1 202 ? 108.426 170.895 137.499 1.00 62.60 195 THR A CA 1
ATOM 1280 C C . THR A 1 202 ? 107.933 169.458 137.618 1.00 62.60 195 THR A C 1
ATOM 1281 O O . THR A 1 202 ? 107.462 169.061 138.689 1.00 62.60 195 THR A O 1
ATOM 1285 N N . ASN A 1 203 ? 108.048 168.666 136.548 1.00 59.89 196 ASN A N 1
ATOM 1286 C CA . ASN A 1 203 ? 107.596 167.279 136.553 1.00 59.89 196 ASN A CA 1
ATOM 1287 C C . ASN A 1 203 ? 108.698 166.311 136.134 1.00 59.89 196 ASN A C 1
ATOM 1288 O O . ASN A 1 203 ? 108.397 165.215 135.653 1.00 59.89 196 ASN A O 1
ATOM 1293 N N . HIS A 1 204 ? 109.963 166.689 136.303 1.00 52.86 197 HIS A N 1
ATOM 1294 C CA . HIS A 1 204 ? 111.082 165.820 135.970 1.00 52.86 197 HIS A CA 1
ATOM 1295 C C . HIS A 1 204 ? 112.270 166.194 136.843 1.00 52.86 197 HIS A C 1
ATOM 1296 O O . HIS A 1 204 ? 112.340 167.299 137.387 1.00 52.86 197 HIS A O 1
ATOM 1303 N N . THR A 1 205 ? 113.206 165.258 136.975 1.00 44.47 198 THR A N 1
ATOM 1304 C CA . THR A 1 205 ? 114.365 165.437 137.837 1.00 44.47 198 THR A CA 1
ATOM 1305 C C . THR A 1 205 ? 115.598 164.877 137.143 1.00 44.47 198 THR A C 1
ATOM 1306 O O . THR A 1 205 ? 115.508 163.928 136.364 1.00 44.47 198 THR A O 1
ATOM 1310 N N . LEU A 1 206 ? 116.752 165.483 137.413 1.00 38.84 199 LEU A N 1
ATOM 1311 C CA . LEU A 1 206 ? 118.024 165.014 136.886 1.00 38.84 199 LEU A CA 1
ATOM 1312 C C . LEU A 1 206 ? 118.865 164.489 138.042 1.00 38.84 199 LEU A C 1
ATOM 1313 O O . LEU A 1 206 ? 118.807 165.028 139.151 1.00 38.84 199 LEU A O 1
ATOM 1318 N N . VAL A 1 207 ? 119.629 163.428 137.794 1.00 33.92 200 VAL A N 1
ATOM 1319 C CA . VAL A 1 207 ? 120.475 162.810 138.809 1.00 33.92 200 VAL A CA 1
ATOM 1320 C C . VAL A 1 207 ? 121.848 162.550 138.212 1.00 33.92 200 VAL A C 1
ATOM 1321 O O . VAL A 1 207 ? 121.962 162.154 137.048 1.00 33.92 200 VAL A O 1
ATOM 1325 N N . LEU A 1 208 ? 122.889 162.765 139.008 1.00 30.47 201 LEU A N 1
ATOM 1326 C CA . LEU A 1 208 ? 124.246 162.403 138.634 1.00 30.47 201 LEU A CA 1
ATOM 1327 C C . LEU A 1 208 ? 124.728 161.331 139.595 1.00 30.47 201 LEU A C 1
ATOM 1328 O O . LEU A 1 208 ? 124.461 161.410 140.799 1.00 30.47 201 LEU A O 1
ATOM 1333 N N . HIS A 1 209 ? 125.416 160.317 139.077 1.00 28.76 202 HIS A N 1
ATOM 1334 C CA . HIS A 1 209 ? 125.847 159.245 139.966 1.00 28.76 202 HIS A CA 1
ATOM 1335 C C . HIS A 1 209 ? 127.047 158.509 139.387 1.00 28.76 202 HIS A C 1
ATOM 1336 O O . HIS A 1 209 ? 127.422 158.682 138.225 1.00 28.76 202 HIS A O 1
ATOM 1343 N N . VAL A 1 210 ? 127.661 157.702 140.250 1.00 29.58 203 VAL A N 1
ATOM 1344 C CA . VAL A 1 210 ? 128.769 156.821 139.913 1.00 29.58 203 VAL A CA 1
ATOM 1345 C C . VAL A 1 210 ? 128.541 155.506 140.646 1.00 29.58 203 VAL A C 1
ATOM 1346 O O . VAL A 1 210 ? 127.980 155.480 141.745 1.00 29.58 203 VAL A O 1
ATOM 1350 N N . ALA A 1 211 ? 128.961 154.405 140.026 1.00 33.15 204 ALA A N 1
ATOM 1351 C CA . ALA A 1 211 ? 128.731 153.090 140.610 1.00 33.15 204 ALA A CA 1
ATOM 1352 C C . ALA A 1 211 ? 129.415 152.976 141.967 1.00 33.15 204 ALA A C 1
ATOM 1353 O O . ALA A 1 211 ? 130.461 153.579 142.210 1.00 33.15 204 ALA A O 1
ATOM 1355 N N . ARG A 1 212 ? 128.807 152.188 142.860 1.00 30.95 205 ARG A N 1
ATOM 1356 C CA . ARG A 1 212 ? 129.285 152.101 144.236 1.00 30.95 205 ARG A CA 1
ATOM 1357 C C . ARG A 1 212 ? 130.699 151.546 144.342 1.00 30.95 205 ARG A C 1
ATOM 1358 O O . ARG A 1 212 ? 131.374 151.796 145.345 1.00 30.95 205 ARG A O 1
ATOM 1366 N N . SER A 1 213 ? 131.161 150.791 143.345 1.00 32.56 206 SER A N 1
ATOM 1367 C CA . SER A 1 213 ? 132.517 150.262 143.398 1.00 32.56 206 SER A CA 1
ATOM 1368 C C . SER A 1 213 ? 133.555 151.293 142.983 1.00 32.56 206 SER A C 1
ATOM 1369 O O . SER A 1 213 ? 134.748 151.085 143.225 1.00 32.56 206 SER A O 1
ATOM 1372 N N . GLU A 1 214 ? 133.132 152.391 142.361 1.00 34.01 207 GLU A N 1
ATOM 1373 C CA . GLU A 1 214 ? 134.030 153.458 141.941 1.00 34.01 207 GLU A CA 1
ATOM 1374 C C . GLU A 1 214 ? 133.736 154.772 142.649 1.00 34.01 207 GLU A C 1
ATOM 1375 O O . GLU A 1 214 ? 134.420 155.768 142.400 1.00 34.01 207 GLU A O 1
ATOM 1381 N N . MET A 1 215 ? 132.729 154.798 143.524 1.00 35.59 208 MET A N 1
ATOM 1382 C CA . MET A 1 215 ? 132.388 156.017 144.246 1.00 35.59 208 MET A CA 1
ATOM 1383 C C . MET A 1 215 ? 133.494 156.459 145.188 1.00 35.59 208 MET A C 1
ATOM 1384 O O . MET A 1 215 ? 133.519 157.626 145.591 1.00 35.59 208 MET A O 1
ATOM 1389 N N . ASP A 1 216 ? 134.408 155.562 145.548 1.00 36.33 209 ASP A N 1
ATOM 1390 C CA . ASP A 1 216 ? 135.489 155.878 146.467 1.00 36.33 209 ASP A CA 1
ATOM 1391 C C . ASP A 1 216 ? 136.811 156.153 145.754 1.00 36.33 209 ASP A C 1
ATOM 1392 O O . ASP A 1 216 ? 137.856 156.236 146.408 1.00 36.33 209 ASP A O 1
ATOM 1397 N N . LYS A 1 217 ? 136.780 156.327 144.428 1.00 33.44 210 LYS A N 1
ATOM 1398 C CA . LYS A 1 217 ? 137.975 156.654 143.657 1.00 33.44 210 LYS A CA 1
ATOM 1399 C C . LYS A 1 217 ? 137.764 157.863 142.751 1.00 33.44 210 LYS A C 1
ATOM 1400 O O . LYS A 1 217 ? 138.474 158.005 141.752 1.00 33.44 210 LYS A O 1
ATOM 1406 N N . VAL A 1 218 ? 136.809 158.735 143.069 1.00 31.45 211 VAL A N 1
ATOM 1407 C CA . VAL A 1 218 ? 136.522 159.895 142.234 1.00 31.45 211 VAL A CA 1
ATOM 1408 C C . VAL A 1 218 ? 135.823 160.947 143.083 1.00 31.45 211 VAL A C 1
ATOM 1409 O O . VAL A 1 218 ? 135.172 160.630 144.082 1.00 31.45 211 VAL A O 1
ATOM 1413 N N . ARG A 1 219 ? 135.980 162.211 142.693 1.00 39.79 212 ARG A N 1
ATOM 1414 C CA . ARG A 1 219 ? 135.258 163.306 143.324 1.00 39.79 212 ARG A CA 1
ATOM 1415 C C . ARG A 1 219 ? 134.884 164.330 142.266 1.00 39.79 212 ARG A C 1
ATOM 1416 O O . ARG A 1 219 ? 135.685 164.646 141.381 1.00 39.79 212 ARG A O 1
ATOM 1424 N N . VAL A 1 220 ? 133.660 164.843 142.366 1.00 36.17 213 VAL A N 1
ATOM 1425 C CA . VAL A 1 220 ? 133.082 165.736 141.369 1.00 36.17 213 VAL A CA 1
ATOM 1426 C C . VAL A 1 220 ? 132.494 166.946 142.078 1.00 36.17 213 VAL A C 1
ATOM 1427 O O . VAL A 1 220 ? 131.613 166.795 142.936 1.00 36.17 213 VAL A O 1
ATOM 1431 N N . PHE A 1 221 ? 132.969 168.135 141.702 1.00 41.61 214 PHE A N 1
ATOM 1432 C CA . PHE A 1 221 ? 132.487 169.420 142.186 1.00 41.61 214 PHE A CA 1
ATOM 1433 C C . PHE A 1 221 ? 131.633 170.100 141.123 1.00 41.61 214 PHE A C 1
ATOM 1434 O O . PHE A 1 221 ? 131.823 169.889 139.923 1.00 41.61 214 PHE A O 1
ATOM 1442 N N . GLN A 1 222 ? 130.716 170.949 141.579 1.00 44.79 215 GLN A N 1
ATOM 1443 C CA . GLN A 1 222 ? 129.881 171.773 140.714 1.00 44.79 215 GLN A CA 1
ATOM 1444 C C . GLN A 1 222 ? 130.384 173.210 140.743 1.00 44.79 215 GLN A C 1
ATOM 1445 O O . GLN A 1 222 ? 130.548 173.788 141.821 1.00 44.79 215 GLN A O 1
ATOM 1451 N N . ALA A 1 223 ? 130.616 173.788 139.567 1.00 51.85 216 ALA A N 1
ATOM 1452 C CA . ALA A 1 223 ? 131.124 175.149 139.472 1.00 51.85 216 ALA A CA 1
ATOM 1453 C C . ALA A 1 223 ? 129.974 176.122 139.257 1.00 51.85 216 ALA A C 1
ATOM 1454 O O . ALA A 1 223 ? 129.110 175.895 138.404 1.00 51.85 216 ALA A O 1
ATOM 1456 N N . THR A 1 224 ? 129.968 177.203 140.028 1.00 62.91 217 THR A N 1
ATOM 1457 C CA . THR A 1 224 ? 128.936 178.225 139.904 1.00 62.91 217 THR A CA 1
ATOM 1458 C C . THR A 1 224 ? 129.446 179.423 139.110 1.00 62.91 217 THR A C 1
ATOM 1459 O O . THR A 1 224 ? 129.803 180.453 139.683 1.00 62.91 217 THR A O 1
ATOM 1463 N N . LYS A 1 231 ? 133.363 178.933 145.679 1.00 64.15 224 LYS A N 1
ATOM 1464 C CA . LYS A 1 231 ? 132.693 179.017 144.387 1.00 64.15 224 LYS A CA 1
ATOM 1465 C C . LYS A 1 231 ? 132.138 177.664 143.962 1.00 64.15 224 LYS A C 1
ATOM 1466 O O . LYS A 1 231 ? 131.151 177.590 143.230 1.00 64.15 224 LYS A O 1
ATOM 1472 N N . CYS A 1 232 ? 132.779 176.593 144.422 1.00 58.55 225 CYS A N 1
ATOM 1473 C CA . CYS A 1 232 ? 132.400 175.238 144.054 1.00 58.55 225 CYS A CA 1
ATOM 1474 C C . CYS A 1 232 ? 132.261 174.380 145.301 1.00 58.55 225 CYS A C 1
ATOM 1475 O O . CYS A 1 232 ? 133.078 174.469 146.222 1.00 58.55 225 CYS A O 1
ATOM 1478 N N . SER A 1 233 ? 131.225 173.546 145.321 1.00 47.13 226 SER A N 1
ATOM 1479 C CA . SER A 1 233 ? 130.964 172.634 146.422 1.00 47.13 226 SER A CA 1
ATOM 1480 C C . SER A 1 233 ? 130.929 171.211 145.890 1.00 47.13 226 SER A C 1
ATOM 1481 O O . SER A 1 233 ? 130.735 170.986 144.693 1.00 47.13 226 SER A O 1
ATOM 1484 N N . VAL A 1 234 ? 131.123 170.247 146.791 1.00 42.68 227 VAL A N 1
ATOM 1485 C CA . VAL A 1 234 ? 131.197 168.853 146.374 1.00 42.68 227 VAL A CA 1
ATOM 1486 C C . VAL A 1 234 ? 129.832 168.370 145.901 1.00 42.68 227 VAL A C 1
ATOM 1487 O O . VAL A 1 234 ? 128.780 168.838 146.356 1.00 42.68 227 VAL A O 1
ATOM 1491 N N . VAL A 1 235 ? 129.853 167.438 144.951 1.00 36.91 228 VAL A N 1
ATOM 1492 C CA . VAL A 1 235 ? 128.654 166.802 144.424 1.00 36.91 228 VAL A CA 1
ATOM 1493 C C . VAL A 1 235 ? 128.731 165.287 144.552 1.00 36.91 228 VAL A C 1
ATOM 1494 O O . VAL A 1 235 ? 127.797 164.645 145.039 1.00 36.91 228 VAL A O 1
ATOM 1498 N N . LEU A 1 236 ? 129.845 164.699 144.127 1.00 36.75 229 LEU A N 1
ATOM 1499 C CA . LEU A 1 236 ? 130.030 163.257 144.216 1.00 36.75 229 LEU A CA 1
ATOM 1500 C C . LEU A 1 236 ? 131.364 162.949 144.875 1.00 36.75 229 LEU A C 1
ATOM 1501 O O . LEU A 1 236 ? 132.360 163.634 144.637 1.00 36.75 229 LEU A O 1
ATOM 1506 N N . GLY A 1 237 ? 131.381 161.897 145.688 1.00 38.80 230 GLY A N 1
ATOM 1507 C CA . GLY A 1 237 ? 132.586 161.500 146.374 1.00 38.80 230 GLY A CA 1
ATOM 1508 C C . GLY A 1 237 ? 132.434 160.205 147.142 1.00 38.80 230 GLY A C 1
ATOM 1509 O O . GLY A 1 237 ? 131.450 159.475 146.992 1.00 38.80 230 GLY A O 1
ATOM 1510 N N . PRO A 1 238 ? 133.416 159.897 147.995 1.00 38.60 231 PRO A N 1
ATOM 1511 C CA . PRO A 1 238 ? 133.384 158.633 148.745 1.00 38.60 231 PRO A CA 1
ATOM 1512 C C . PRO A 1 238 ? 132.297 158.556 149.805 1.00 38.60 231 PRO A C 1
ATOM 1513 O O . PRO A 1 238 ? 132.246 157.559 150.534 1.00 38.60 231 PRO A O 1
ATOM 1517 N N . LYS A 1 239 ? 131.434 159.564 149.929 1.00 43.10 232 LYS A N 1
ATOM 1518 C CA . LYS A 1 239 ? 130.320 159.505 150.864 1.00 43.10 232 LYS A CA 1
ATOM 1519 C C . LYS A 1 239 ? 128.973 159.843 150.241 1.00 43.10 232 LYS A C 1
ATOM 1520 O O . LYS A 1 239 ? 127.946 159.618 150.889 1.00 43.10 232 LYS A O 1
ATOM 1526 N N . TRP A 1 240 ? 128.940 160.368 149.020 1.00 39.57 233 TRP A N 1
ATOM 1527 C CA . TRP A 1 240 ? 127.692 160.662 148.315 1.00 39.57 233 TRP A CA 1
ATOM 1528 C C . TRP A 1 240 ? 127.687 159.918 146.988 1.00 39.57 233 TRP A C 1
ATOM 1529 O O . TRP A 1 240 ? 128.219 160.430 145.986 1.00 39.57 233 TRP A O 1
ATOM 1540 N N . PRO A 1 241 ? 127.137 158.706 146.930 1.00 30.69 234 PRO A N 1
ATOM 1541 C CA . PRO A 1 241 ? 127.082 157.989 145.645 1.00 30.69 234 PRO A CA 1
ATOM 1542 C C . PRO A 1 241 ? 126.366 158.751 144.542 1.00 30.69 234 PRO A C 1
ATOM 1543 O O . PRO A 1 241 ? 126.788 158.687 143.383 1.00 30.69 234 PRO A O 1
ATOM 1547 N N . SER A 1 242 ? 125.294 159.470 144.866 1.00 31.80 235 SER A N 1
ATOM 1548 C CA . SER A 1 242 ? 124.501 160.150 143.853 1.00 31.80 235 SER A CA 1
ATOM 1549 C C . SER A 1 242 ? 124.057 161.506 144.379 1.00 31.80 235 SER A C 1
ATOM 1550 O O . SER A 1 242 ? 123.950 161.720 145.588 1.00 31.80 235 SER A O 1
ATOM 1553 N N . HIS A 1 243 ? 123.789 162.421 143.450 1.00 35.98 236 HIS A N 1
ATOM 1554 C CA . HIS A 1 243 ? 123.298 163.742 143.809 1.00 35.98 236 HIS A CA 1
ATOM 1555 C C . HIS A 1 243 ? 122.242 164.201 142.817 1.00 35.98 236 HIS A C 1
ATOM 1556 O O . HIS A 1 243 ? 122.405 164.052 141.602 1.00 35.98 236 HIS A O 1
ATOM 1563 N N . TYR A 1 244 ? 121.161 164.759 143.351 1.00 35.91 237 TYR A N 1
ATOM 1564 C CA . TYR A 1 244 ? 120.124 165.372 142.536 1.00 35.91 237 TYR A CA 1
ATOM 1565 C C . TYR A 1 244 ? 120.549 166.777 142.132 1.00 35.91 237 TYR A C 1
ATOM 1566 O O . TYR A 1 244 ? 121.087 167.534 142.943 1.00 35.91 237 TYR A O 1
ATOM 1575 N N . LEU A 1 245 ? 120.307 167.123 140.873 1.00 40.36 238 LEU A N 1
ATOM 1576 C CA . LEU A 1 245 ? 120.727 168.403 140.326 1.00 40.36 238 LEU A CA 1
ATOM 1577 C C . LEU A 1 245 ? 119.548 169.362 140.217 1.00 40.36 238 LEU A C 1
ATOM 1578 O O . LEU A 1 245 ? 118.434 168.970 139.863 1.00 40.36 238 LEU A O 1
ATOM 1583 N N . MET A 1 246 ? 119.810 170.629 140.528 1.00 52.99 239 MET A N 1
ATOM 1584 C CA . MET A 1 246 ? 118.828 171.700 140.398 1.00 52.99 239 MET A CA 1
ATOM 1585 C C . MET A 1 246 ? 119.167 172.503 139.148 1.00 52.99 239 MET A C 1
ATOM 1586 O O . MET A 1 246 ? 120.187 173.197 139.109 1.00 52.99 239 MET A O 1
ATOM 1591 N N . VAL A 1 247 ? 118.315 172.410 138.133 1.00 57.89 240 VAL A N 1
ATOM 1592 C CA . VAL A 1 247 ? 118.535 173.055 136.845 1.00 57.89 240 VAL A CA 1
ATOM 1593 C C . VAL A 1 247 ? 117.288 173.855 136.495 1.00 57.89 240 VAL A C 1
ATOM 1594 O O . VAL A 1 247 ? 116.176 173.365 136.696 1.00 57.89 240 VAL A O 1
ATOM 1598 N N . PRO A 1 248 ? 117.422 175.073 135.980 1.00 62.58 241 PRO A N 1
ATOM 1599 C CA . PRO A 1 248 ? 116.254 175.827 135.521 1.00 62.58 241 PRO A CA 1
ATOM 1600 C C . PRO A 1 248 ? 115.878 175.475 134.088 1.00 62.58 241 PRO A C 1
ATOM 1601 O O . PRO A 1 248 ? 116.628 174.831 133.353 1.00 62.58 241 PRO A O 1
ATOM 1605 N N . GLY A 1 249 ? 114.688 175.920 133.703 1.00 65.22 242 GLY A N 1
ATOM 1606 C CA . GLY A 1 249 ? 114.200 175.676 132.363 1.00 65.22 242 GLY A CA 1
ATOM 1607 C C . GLY A 1 249 ? 114.845 176.587 131.335 1.00 65.22 242 GLY A C 1
ATOM 1608 O O . GLY A 1 249 ? 115.567 177.535 131.647 1.00 65.22 242 GLY A O 1
ATOM 1609 N N . GLY A 1 250 ? 114.569 176.282 130.070 1.00 64.19 243 GLY A N 1
ATOM 1610 C CA . GLY A 1 250 ? 115.122 177.042 128.966 1.00 64.19 243 GLY A CA 1
ATOM 1611 C C . GLY A 1 250 ? 116.446 176.491 128.481 1.00 64.19 243 GLY A C 1
ATOM 1612 O O . GLY A 1 250 ? 116.594 175.276 128.313 1.00 64.19 243 GLY A O 1
ATOM 1613 N N . LYS A 1 251 ? 117.404 177.379 128.233 1.00 64.24 244 LYS A N 1
ATOM 1614 C CA . LYS A 1 251 ? 118.776 177.007 127.925 1.00 64.24 244 LYS A CA 1
ATOM 1615 C C . LYS A 1 251 ? 119.613 177.101 129.191 1.00 64.24 244 LYS A C 1
ATOM 1616 O O . LYS A 1 251 ? 119.471 178.052 129.965 1.00 64.24 244 LYS A O 1
ATOM 1622 N N . HIS A 1 252 ? 120.487 176.121 129.402 1.00 59.16 245 HIS A N 1
ATOM 1623 C CA . HIS A 1 252 ? 121.394 176.213 130.536 1.00 59.16 245 HIS A CA 1
ATOM 1624 C C . HIS A 1 252 ? 122.595 175.309 130.306 1.00 59.16 245 HIS A C 1
ATOM 1625 O O . HIS A 1 252 ? 122.512 174.306 129.590 1.00 59.16 245 HIS A O 1
ATOM 1632 N N . ASN A 1 253 ? 123.709 175.682 130.927 1.00 54.79 246 ASN A N 1
ATOM 1633 C CA . ASN A 1 253 ? 124.929 174.893 130.908 1.00 54.79 246 ASN A CA 1
ATOM 1634 C C . ASN A 1 253 ? 125.476 174.801 132.322 1.00 54.79 246 ASN A C 1
ATOM 1635 O O . ASN A 1 253 ? 125.477 175.788 133.062 1.00 54.79 246 ASN A O 1
ATOM 1640 N N . MET A 1 254 ? 125.933 173.611 132.693 1.00 48.76 247 MET A N 1
ATOM 1641 C CA . MET A 1 254 ? 126.518 173.367 134.002 1.00 48.76 247 MET A CA 1
ATOM 1642 C C . MET A 1 254 ? 127.932 172.839 133.833 1.00 48.76 247 MET A C 1
ATOM 1643 O O . MET A 1 254 ? 128.200 172.034 132.935 1.00 48.76 247 MET A O 1
ATOM 1648 N N . ASP A 1 255 ? 128.827 173.286 134.708 1.00 47.34 248 ASP A N 1
ATOM 1649 C CA . ASP A 1 255 ? 130.228 172.900 134.675 1.00 47.34 248 ASP A CA 1
ATOM 1650 C C . ASP A 1 255 ? 130.537 172.024 135.880 1.00 47.34 248 ASP A C 1
ATOM 1651 O O . ASP A 1 255 ? 130.257 172.408 137.021 1.00 47.34 248 ASP A O 1
ATOM 1656 N N . PHE A 1 256 ? 131.107 170.852 135.624 1.00 39.82 249 PHE A N 1
ATOM 1657 C CA . PHE A 1 256 ? 131.520 169.926 136.664 1.00 39.82 249 PHE A CA 1
ATOM 1658 C C . PHE A 1 256 ? 133.018 169.695 136.553 1.00 39.82 249 PHE A C 1
ATOM 1659 O O . PHE A 1 256 ? 133.559 169.597 135.447 1.00 39.82 249 PHE A O 1
ATOM 1667 N N . TYR A 1 257 ? 133.684 169.618 137.697 1.00 38.98 250 TYR A N 1
ATOM 1668 C CA . TYR A 1 257 ? 135.117 169.369 137.754 1.00 38.98 250 TYR A CA 1
ATOM 1669 C C . TYR A 1 257 ? 135.356 168.029 138.430 1.00 38.98 250 TYR A C 1
ATOM 1670 O O . TYR A 1 257 ? 134.833 167.780 139.520 1.00 38.98 250 TYR A O 1
ATOM 1679 N N . VAL A 1 258 ? 136.146 167.174 137.786 1.00 37.19 251 VAL A N 1
ATOM 1680 C CA . VAL A 1 258 ? 136.345 165.797 138.217 1.00 37.19 251 VAL A CA 1
ATOM 1681 C C . VAL A 1 258 ? 137.811 165.595 138.566 1.00 37.19 251 VAL A C 1
ATOM 1682 O O . VAL A 1 258 ? 138.696 166.028 137.818 1.00 37.19 251 VAL A O 1
ATOM 1686 N N . GLU A 1 259 ? 138.065 164.943 139.700 1.00 38.74 252 GLU A N 1
ATOM 1687 C CA . GLU A 1 259 ? 139.413 164.572 140.104 1.00 38.74 252 GLU A CA 1
ATOM 1688 C C . GLU A 1 259 ? 139.421 163.148 140.638 1.00 38.74 252 GLU A C 1
ATOM 1689 O O . GLU A 1 259 ? 138.538 162.755 141.407 1.00 38.74 252 GLU A O 1
ATOM 1695 N N . ALA A 1 260 ? 140.425 162.379 140.230 1.00 35.01 253 ALA A N 1
ATOM 1696 C CA . ALA A 1 260 ? 140.593 161.005 140.673 1.00 35.01 253 ALA A CA 1
ATOM 1697 C C . ALA A 1 260 ? 141.361 160.964 141.986 1.00 35.01 253 ALA A C 1
ATOM 1698 O O . ALA A 1 260 ? 142.005 161.935 142.387 1.00 35.01 253 ALA A O 1
ATOM 1700 N N . LEU A 1 261 ? 141.284 159.818 142.660 1.00 34.64 254 LEU A N 1
ATOM 1701 C CA . LEU A 1 261 ? 141.896 159.653 143.971 1.00 34.64 254 LEU A CA 1
ATOM 1702 C C . LEU A 1 261 ? 142.963 158.573 144.030 1.00 34.64 254 LEU A C 1
ATOM 1703 O O . LEU A 1 261 ? 143.886 158.687 144.837 1.00 34.64 254 LEU A O 1
ATOM 1708 N N . ALA A 1 262 ? 142.867 157.534 143.205 1.00 32.51 255 ALA A N 1
ATOM 1709 C CA . ALA A 1 262 ? 143.776 156.400 143.284 1.00 32.51 255 ALA A CA 1
ATOM 1710 C C . ALA A 1 262 ? 144.366 156.091 141.918 1.00 32.51 255 ALA A C 1
ATOM 1711 O O . ALA A 1 262 ? 143.670 156.154 140.901 1.00 32.51 255 ALA A O 1
ATOM 1713 N N . PHE A 1 263 ? 145.653 155.759 141.903 1.00 30.76 256 PHE A N 1
ATOM 1714 C CA . PHE A 1 263 ? 146.287 155.290 140.685 1.00 30.76 256 PHE A CA 1
ATOM 1715 C C . PHE A 1 263 ? 145.766 153.896 140.340 1.00 30.76 256 PHE A C 1
ATOM 1716 O O . PHE A 1 263 ? 145.295 153.171 141.219 1.00 30.76 256 PHE A O 1
ATOM 1724 N N . PRO A 1 264 ? 145.821 153.502 139.068 1.00 31.08 257 PRO A N 1
ATOM 1725 C CA . PRO A 1 264 ? 145.359 152.159 138.702 1.00 31.08 257 PRO A CA 1
ATOM 1726 C C . PRO A 1 264 ? 146.190 151.088 139.389 1.00 31.08 257 PRO A C 1
ATOM 1727 O O . PRO A 1 264 ? 147.396 151.240 139.584 1.00 31.08 257 PRO A O 1
ATOM 1731 N N . ASP A 1 265 ? 145.529 149.996 139.757 1.00 37.21 258 ASP A N 1
ATOM 1732 C CA . ASP A 1 265 ? 146.176 148.903 140.468 1.00 37.21 258 ASP A CA 1
ATOM 1733 C C . ASP A 1 265 ? 145.492 147.602 140.063 1.00 37.21 258 ASP A C 1
ATOM 1734 O O . ASP A 1 265 ? 144.660 147.578 139.152 1.00 37.21 258 ASP A O 1
ATOM 1739 N N . THR A 1 266 ? 145.852 146.508 140.738 1.00 40.12 259 THR A N 1
ATOM 1740 C CA . THR A 1 266 ? 145.247 145.217 140.419 1.00 40.12 259 THR A CA 1
ATOM 1741 C C . THR A 1 266 ? 143.755 145.209 140.727 1.00 40.12 259 THR A C 1
ATOM 1742 O O . THR A 1 266 ? 142.963 144.631 139.974 1.00 40.12 259 THR A O 1
ATOM 1746 N N . ASP A 1 267 ? 143.353 145.836 141.831 1.00 42.85 260 ASP A N 1
ATOM 1747 C CA . ASP A 1 267 ? 141.950 145.871 142.215 1.00 42.85 260 ASP A CA 1
ATOM 1748 C C . ASP A 1 267 ? 141.153 146.931 141.467 1.00 42.85 260 ASP A C 1
ATOM 1749 O O . ASP A 1 267 ? 139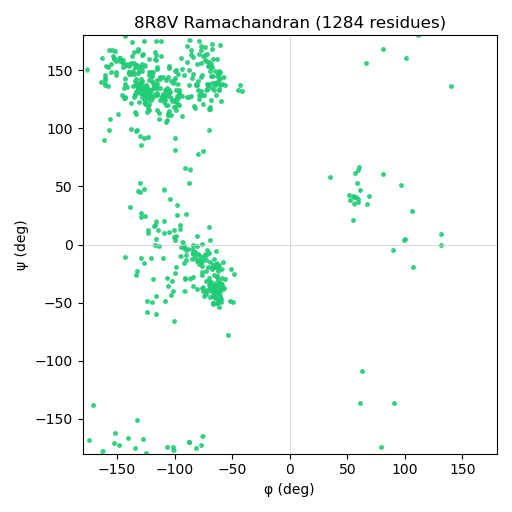.919 146.901 141.515 1.00 42.85 260 ASP A O 1
ATOM 1754 N N . PHE A 1 268 ? 141.820 147.856 140.782 1.00 33.50 261 PHE A N 1
ATOM 1755 C CA . PHE A 1 268 ? 141.162 148.964 140.090 1.00 33.50 261 PHE A CA 1
ATOM 1756 C C . PHE A 1 268 ? 141.743 149.069 138.687 1.00 33.50 261 PHE A C 1
ATOM 1757 O O . PHE A 1 268 ? 142.831 149.642 138.507 1.00 33.50 261 PHE A O 1
ATOM 1765 N N . PRO A 1 269 ? 141.062 148.523 137.675 1.00 29.98 262 PRO A N 1
ATOM 1766 C CA . PRO A 1 269 ? 141.616 148.574 136.310 1.00 29.98 262 PRO A CA 1
ATOM 1767 C C . PRO A 1 269 ? 141.877 149.984 135.810 1.00 29.98 262 PRO A C 1
ATOM 1768 O O . PRO A 1 269 ? 142.882 150.217 135.127 1.00 29.98 262 PRO A O 1
ATOM 1772 N N . GLY A 1 270 ? 141.004 150.935 136.130 1.00 29.78 263 GLY A N 1
ATOM 1773 C CA . GLY A 1 270 ? 141.250 152.318 135.776 1.00 29.78 263 GLY A CA 1
ATOM 1774 C C . GLY A 1 270 ? 140.095 153.032 135.106 1.00 29.78 263 GLY A C 1
ATOM 1775 O O . GLY A 1 270 ? 140.209 154.216 134.780 1.00 29.78 263 GLY A O 1
ATOM 1776 N N . LEU A 1 271 ? 138.979 152.343 134.900 1.00 28.64 264 LEU A N 1
ATOM 1777 C CA . LEU A 1 271 ? 137.824 152.920 134.225 1.00 28.64 264 LEU A CA 1
ATOM 1778 C C . LEU A 1 271 ? 136.839 153.447 135.258 1.00 28.64 264 LEU A C 1
ATOM 1779 O O . LEU A 1 271 ? 136.474 152.731 136.195 1.00 28.64 264 LEU A O 1
ATOM 1784 N N . ILE A 1 272 ? 136.414 154.697 135.087 1.00 27.46 265 ILE A N 1
ATOM 1785 C CA . ILE A 1 272 ? 135.456 155.337 135.980 1.00 27.46 265 ILE A CA 1
ATOM 1786 C C . ILE A 1 272 ? 134.288 155.844 135.147 1.00 27.46 265 ILE A C 1
ATOM 1787 O O . ILE A 1 272 ? 134.487 156.583 134.179 1.00 27.46 265 ILE A O 1
ATOM 1792 N N . THR A 1 273 ? 133.075 155.462 135.526 1.00 28.20 266 THR A N 1
ATOM 1793 C CA . THR A 1 273 ? 131.879 155.814 134.775 1.00 28.20 266 THR A CA 1
ATOM 1794 C C . THR A 1 273 ? 131.074 156.849 135.544 1.00 28.20 266 THR A C 1
ATOM 1795 O O . THR A 1 273 ? 130.773 156.651 136.724 1.00 28.20 266 THR A O 1
ATOM 1799 N N . LEU A 1 274 ? 130.722 157.946 134.879 1.00 28.77 267 LEU A N 1
ATOM 1800 C CA . LEU A 1 274 ? 129.825 158.944 135.446 1.00 28.77 267 LEU A CA 1
ATOM 1801 C C . LEU A 1 274 ? 128.546 158.977 134.626 1.00 28.77 267 LEU A C 1
ATOM 1802 O O . LEU A 1 274 ? 128.597 159.102 133.399 1.00 28.77 267 LEU A O 1
ATOM 1807 N N . THR A 1 275 ? 127.404 158.883 135.299 1.00 31.15 268 THR A N 1
ATOM 1808 C CA . THR A 1 275 ? 126.134 158.674 134.625 1.00 31.15 268 THR A CA 1
ATOM 1809 C C . THR A 1 275 ? 125.152 159.776 134.991 1.00 31.15 268 THR A C 1
ATOM 1810 O O . THR A 1 275 ? 125.066 160.185 136.154 1.00 31.15 268 THR A O 1
ATOM 1814 N N . ILE A 1 276 ? 124.468 160.271 133.951 1.00 32.83 269 ILE A N 1
ATOM 1815 C CA . ILE A 1 276 ? 123.397 161.287 134.146 1.00 32.83 269 ILE A CA 1
ATOM 1816 C C . ILE A 1 276 ? 122.085 160.567 133.828 1.00 32.83 269 ILE A C 1
ATOM 1817 O O . ILE A 1 276 ? 122.014 159.906 132.773 1.00 32.83 269 ILE A O 1
ATOM 1822 N N . SER A 1 277 ? 121.100 160.659 134.715 1.00 33.60 270 SER A N 1
ATOM 1823 C CA . SER A 1 277 ? 119.839 159.949 134.569 1.00 33.60 270 SER A CA 1
ATOM 1824 C C . SER A 1 277 ? 118.674 160.907 134.753 1.00 33.60 270 SER A C 1
ATOM 1825 O O . SER A 1 277 ? 118.668 161.720 135.679 1.00 33.60 270 SER A O 1
ATOM 1828 N N . LEU A 1 278 ? 117.683 160.806 133.873 1.00 37.48 271 LEU A N 1
ATOM 1829 C CA . LEU A 1 278 ? 116.483 161.628 133.938 1.00 37.48 271 LEU A CA 1
ATOM 1830 C C . LEU A 1 278 ? 115.344 160.791 134.500 1.00 37.48 271 LEU A C 1
ATOM 1831 O O . LEU A 1 278 ? 115.055 159.707 133.984 1.00 37.48 271 LEU A O 1
ATOM 1836 N N . LEU A 1 279 ? 114.700 161.291 135.550 1.00 42.62 272 LEU A N 1
ATOM 1837 C CA . LEU A 1 279 ? 113.651 160.568 136.250 1.00 42.62 272 LEU A CA 1
ATOM 1838 C C . LEU A 1 279 ? 112.337 161.328 136.159 1.00 42.62 272 LEU A C 1
ATOM 1839 O O . LEU A 1 279 ? 112.301 162.553 136.314 1.00 42.62 272 LEU A O 1
ATOM 1844 N N . ASP A 1 280 ? 111.259 160.590 135.909 1.00 54.42 273 ASP A N 1
ATOM 1845 C CA . ASP A 1 280 ? 109.917 161.153 135.884 1.00 54.42 273 ASP A CA 1
ATOM 1846 C C . ASP A 1 280 ? 109.317 161.096 137.282 1.00 54.42 273 ASP A C 1
ATOM 1847 O O . ASP A 1 280 ? 109.294 160.034 137.912 1.00 54.42 273 ASP A O 1
ATOM 1852 N N . THR A 1 281 ? 108.839 162.238 137.766 1.00 59.75 274 THR A N 1
ATOM 1853 C CA . THR A 1 281 ? 108.240 162.351 139.090 1.00 59.75 274 THR A CA 1
ATOM 1854 C C . THR A 1 281 ? 106.897 163.059 139.009 1.00 59.75 274 THR A C 1
ATOM 1855 O O . THR A 1 281 ? 106.598 163.957 139.801 1.00 59.75 274 THR A O 1
ATOM 1859 N N . SER A 1 282 ? 106.068 162.668 138.041 1.00 67.41 275 SER A N 1
ATOM 1860 C CA . SER A 1 282 ? 104.777 163.323 137.855 1.00 67.41 275 SER A CA 1
ATOM 1861 C C . SER A 1 282 ? 103.852 163.066 139.039 1.00 67.41 275 SER A C 1
ATOM 1862 O O . SER A 1 282 ? 103.268 163.997 139.604 1.00 67.41 275 SER A O 1
ATOM 1865 N N . ASN A 1 283 ? 103.704 161.802 139.427 1.00 73.66 276 ASN A N 1
ATOM 1866 C CA . ASN A 1 283 ? 102.798 161.423 140.502 1.00 73.66 276 ASN A CA 1
ATOM 1867 C C . ASN A 1 283 ? 103.596 161.314 141.795 1.00 73.66 276 ASN A C 1
ATOM 1868 O O . ASN A 1 283 ? 104.647 160.668 141.831 1.00 73.66 276 ASN A O 1
ATOM 1873 N N . LEU A 1 284 ? 103.089 161.947 142.855 1.00 78.25 277 LEU A N 1
ATOM 1874 C CA . LEU A 1 284 ? 103.791 161.957 144.134 1.00 78.25 277 LEU A CA 1
ATOM 1875 C C . LEU A 1 284 ? 103.660 160.637 144.884 1.00 78.25 277 LEU A C 1
ATOM 1876 O O . LEU A 1 284 ? 104.618 160.203 145.534 1.00 78.25 277 LEU A O 1
ATOM 1881 N N . GLU A 1 285 ? 102.492 159.992 144.816 1.00 78.47 278 GLU A N 1
ATOM 1882 C CA . GLU A 1 285 ? 102.300 158.728 145.522 1.00 78.47 278 GLU A CA 1
ATOM 1883 C C . GLU A 1 285 ? 103.244 157.655 144.997 1.00 78.47 278 GLU A C 1
ATOM 1884 O O . GLU A 1 285 ? 103.836 156.900 145.778 1.00 78.47 278 GLU A O 1
ATOM 1890 N N . LEU A 1 286 ? 103.401 157.577 143.682 1.00 72.14 279 LEU A N 1
ATOM 1891 C CA . LEU A 1 286 ? 104.272 156.601 143.052 1.00 72.14 279 LEU A CA 1
ATOM 1892 C C . LEU A 1 286 ? 105.733 157.023 143.184 1.00 72.14 279 LEU A C 1
ATOM 1893 O O . LEU A 1 286 ? 106.035 158.207 143.346 1.00 72.14 279 LEU A O 1
ATOM 1898 N N . PRO A 1 287 ? 106.661 156.076 143.120 1.00 61.01 280 PRO A N 1
ATOM 1899 C CA . PRO A 1 287 ? 108.083 156.423 143.148 1.00 61.01 280 PRO A CA 1
ATOM 1900 C C . PRO A 1 287 ? 108.525 156.923 141.778 1.00 61.01 280 PRO A C 1
ATOM 1901 O O . PRO A 1 287 ? 107.766 156.924 140.812 1.00 61.01 280 PRO A O 1
ATOM 1905 N N . GLU A 1 288 ? 109.779 157.356 141.711 1.00 55.51 281 GLU A N 1
ATOM 1906 C CA . GLU A 1 288 ? 110.320 157.884 140.470 1.00 55.51 281 GLU A CA 1
ATOM 1907 C C . GLU A 1 288 ? 110.523 156.765 139.451 1.00 55.51 281 GLU A C 1
ATOM 1908 O O . GLU A 1 288 ? 110.712 155.596 139.796 1.00 55.51 281 GLU A O 1
ATOM 1914 N N . ALA A 1 289 ? 110.473 157.140 138.176 1.00 46.11 282 ALA A N 1
ATOM 1915 C CA . ALA A 1 289 ? 110.679 156.207 137.078 1.00 46.11 282 ALA A CA 1
ATOM 1916 C C . ALA A 1 289 ? 111.771 156.742 136.166 1.00 46.11 282 ALA A C 1
ATOM 1917 O O . ALA A 1 289 ? 111.728 157.907 135.759 1.00 46.11 282 ALA A O 1
ATOM 1919 N N . VAL A 1 290 ? 112.743 155.893 135.848 1.00 38.73 283 VAL A N 1
ATOM 1920 C CA . VAL A 1 290 ? 113.862 156.288 135.001 1.00 38.73 283 VAL A CA 1
ATOM 1921 C C . VAL A 1 290 ? 113.420 156.254 133.544 1.00 38.73 283 VAL A C 1
ATOM 1922 O O . VAL A 1 290 ? 112.784 155.292 133.097 1.00 38.73 283 VAL A O 1
ATOM 1926 N N . VAL A 1 291 ? 113.743 157.311 132.800 1.00 38.22 284 VAL A N 1
ATOM 1927 C CA . VAL A 1 291 ? 113.292 157.434 131.417 1.00 38.22 284 VAL A CA 1
ATOM 1928 C C . VAL A 1 291 ? 114.421 157.682 130.429 1.00 38.22 284 VAL A C 1
ATOM 1929 O O . VAL A 1 291 ? 114.220 157.506 129.214 1.00 38.22 284 VAL A O 1
ATOM 1933 N N . PHE A 1 292 ? 115.615 158.076 130.865 1.00 37.44 285 PHE A N 1
ATOM 1934 C CA . PHE A 1 292 ? 116.727 158.316 129.956 1.00 37.44 285 PHE A CA 1
ATOM 1935 C C . PHE A 1 292 ? 118.011 158.261 130.766 1.00 37.44 285 PHE A C 1
ATOM 1936 O O . PHE A 1 292 ? 118.038 158.708 131.913 1.00 37.44 285 PHE A O 1
ATOM 1944 N N . GLN A 1 293 ? 119.067 157.715 130.172 1.00 33.62 286 GLN A N 1
ATOM 1945 C CA . GLN A 1 293 ? 120.306 157.509 130.913 1.00 33.62 286 GLN A CA 1
ATOM 1946 C C . GLN A 1 293 ? 121.490 157.619 129.967 1.00 33.62 286 GLN A C 1
ATOM 1947 O O . GLN A 1 293 ? 121.668 156.764 129.096 1.00 33.62 286 GLN A O 1
ATOM 1953 N N . ASP A 1 294 ? 122.296 158.661 130.143 1.00 35.72 287 ASP A N 1
ATOM 1954 C CA . ASP A 1 294 ? 123.520 158.839 129.381 1.00 35.72 287 ASP A CA 1
ATOM 1955 C C . ASP A 1 294 ? 124.707 158.681 130.320 1.00 35.72 287 ASP A C 1
ATOM 1956 O O . ASP A 1 294 ? 124.567 158.768 131.540 1.00 35.72 287 ASP A O 1
ATOM 1961 N N . SER A 1 295 ? 125.885 158.442 129.752 1.00 33.18 288 SER A N 1
ATOM 1962 C CA . SER A 1 295 ? 127.046 158.187 130.588 1.00 33.18 288 SER A CA 1
ATOM 1963 C C . SER A 1 295 ? 128.314 158.588 129.854 1.00 33.18 288 SER A C 1
ATOM 1964 O O . SER A 1 295 ? 128.328 158.748 128.632 1.00 33.18 288 SER A O 1
ATOM 1967 N N . VAL A 1 296 ? 129.383 158.755 130.628 1.00 28.96 289 VAL A N 1
ATOM 1968 C CA . VAL A 1 296 ? 130.711 159.020 130.095 1.00 28.96 289 VAL A CA 1
ATOM 1969 C C . VAL A 1 296 ? 131.710 158.160 130.856 1.00 28.96 289 VAL A C 1
ATOM 1970 O O . VAL A 1 296 ? 131.515 157.834 132.033 1.00 28.96 289 VAL A O 1
ATOM 1974 N N . VAL A 1 297 ? 132.776 157.770 130.162 1.00 29.47 290 VAL A N 1
ATOM 1975 C CA . VAL A 1 297 ? 133.786 156.860 130.687 1.00 29.47 290 VAL A CA 1
ATOM 1976 C C . VAL A 1 297 ? 135.127 157.575 130.692 1.00 29.47 290 VAL A C 1
ATOM 1977 O O . VAL A 1 297 ? 135.552 158.116 129.665 1.00 29.47 290 VAL A O 1
ATOM 1981 N N . PHE A 1 298 ? 135.792 157.565 131.842 1.00 28.45 291 PHE A N 1
ATOM 1982 C CA . PHE A 1 298 ? 137.085 158.195 132.035 1.00 28.45 291 PHE A CA 1
ATOM 1983 C C . PHE A 1 298 ? 138.128 157.131 132.339 1.00 28.45 291 PHE A C 1
ATOM 1984 O O . PHE A 1 298 ? 137.820 156.091 132.929 1.00 28.45 291 PHE A O 1
ATOM 1992 N N . ARG A 1 299 ? 139.372 157.406 131.960 1.00 28.02 292 ARG A N 1
ATOM 1993 C CA . ARG A 1 299 ? 140.495 156.571 132.359 1.00 28.02 292 ARG A CA 1
ATOM 1994 C C . ARG A 1 299 ? 141.437 157.363 133.251 1.00 28.02 292 ARG A C 1
ATOM 1995 O O . ARG A 1 299 ? 141.754 158.520 132.963 1.00 28.02 292 ARG A O 1
ATOM 2003 N N . VAL A 1 300 ? 141.869 156.741 134.342 1.00 24.71 293 VAL A N 1
ATOM 2004 C CA . VAL A 1 300 ? 142.829 157.361 135.246 1.00 24.71 293 VAL A CA 1
ATOM 2005 C C . VAL A 1 300 ? 144.212 157.296 134.613 1.00 24.71 293 VAL A C 1
ATOM 2006 O O . VAL A 1 300 ? 144.660 156.227 134.182 1.00 24.71 293 VAL A O 1
ATOM 2010 N N . ALA A 1 301 ? 144.889 158.437 134.555 1.00 23.21 294 ALA A N 1
ATOM 2011 C CA . ALA A 1 301 ? 146.173 158.510 133.875 1.00 23.21 294 ALA A CA 1
ATOM 2012 C C . ALA A 1 301 ? 147.199 157.630 134.580 1.00 23.21 294 ALA A C 1
ATOM 2013 O O . ALA A 1 301 ? 147.373 157.744 135.800 1.00 23.21 294 ALA A O 1
ATOM 2015 N N . PRO A 1 302 ? 147.892 156.753 133.863 1.00 24.16 295 PRO A N 1
ATOM 2016 C CA . PRO A 1 302 ? 148.867 155.872 134.506 1.00 24.16 295 PRO A CA 1
ATOM 2017 C C . PRO A 1 302 ? 150.175 156.589 134.797 1.00 24.16 295 PRO A C 1
ATOM 2018 O O . PRO A 1 302 ? 150.467 157.660 134.264 1.00 24.16 295 PRO A O 1
ATOM 2022 N N . TRP A 1 303 ? 150.972 155.964 135.659 1.00 25.34 296 TRP A N 1
ATOM 2023 C CA . TRP A 1 303 ? 152.290 156.483 136.000 1.00 25.34 296 TRP A CA 1
ATOM 2024 C C . TRP A 1 303 ? 153.290 156.054 134.935 1.00 25.34 296 TRP A C 1
ATOM 2025 O O . TRP A 1 303 ? 153.509 154.857 134.727 1.00 25.34 296 TRP A O 1
ATOM 2036 N N . ILE A 1 304 ? 153.900 157.027 134.266 1.00 24.36 297 ILE A N 1
ATOM 2037 C CA . ILE A 1 304 ? 154.775 156.782 133.128 1.00 24.36 297 ILE A CA 1
ATOM 2038 C C . ILE A 1 304 ? 156.175 157.258 133.486 1.00 24.36 297 ILE A C 1
ATOM 2039 O O . ILE A 1 304 ? 156.352 158.394 133.939 1.00 24.36 297 ILE A O 1
ATOM 2044 N N . MET A 1 305 ? 157.161 156.394 133.281 1.00 27.79 298 MET A N 1
ATOM 2045 C CA . MET A 1 305 ? 158.545 156.703 133.596 1.00 27.79 298 MET A CA 1
ATOM 2046 C C . MET A 1 305 ? 159.219 157.404 132.421 1.00 27.79 298 MET A C 1
ATOM 2047 O O . MET A 1 305 ? 158.634 157.586 131.352 1.00 27.79 298 MET A O 1
ATOM 2052 N N . THR A 1 306 ? 160.472 157.805 132.631 1.00 26.99 299 THR A N 1
ATOM 2053 C CA . THR A 1 306 ? 161.268 158.440 131.591 1.00 26.99 299 THR A CA 1
ATOM 2054 C C . THR A 1 306 ? 162.609 157.723 131.481 1.00 26.99 299 THR A C 1
ATOM 2055 O O . THR A 1 306 ? 163.316 157.571 132.491 1.00 26.99 299 THR A O 1
ATOM 2059 N N . PRO A 1 307 ? 162.997 157.277 130.289 1.00 29.14 300 PRO A N 1
ATOM 2060 C CA . PRO A 1 307 ? 164.289 156.597 130.134 1.00 29.14 300 PRO A CA 1
ATOM 2061 C C . PRO A 1 307 ? 165.458 157.564 130.134 1.00 29.14 300 PRO A C 1
ATOM 2062 O O . PRO A 1 307 ? 165.282 158.758 130.389 1.00 29.14 300 PRO A O 1
ATOM 2066 N N . ASN A 1 308 ? 166.658 157.061 129.847 1.00 33.88 301 ASN A N 1
ATOM 2067 C CA . ASN A 1 308 ? 167.863 157.877 129.907 1.00 33.88 301 ASN A CA 1
ATOM 2068 C C . ASN A 1 308 ? 168.116 158.690 128.644 1.00 33.88 301 ASN A C 1
ATOM 2069 O O . ASN A 1 308 ? 169.039 159.511 128.637 1.00 33.88 301 ASN A O 1
ATOM 2074 N N . THR A 1 309 ? 167.336 158.495 127.586 1.00 34.81 302 THR A N 1
ATOM 2075 C CA . THR A 1 309 ? 167.565 159.208 126.337 1.00 34.81 302 THR A CA 1
ATOM 2076 C C . THR A 1 309 ? 166.839 160.545 126.266 1.00 34.81 302 THR A C 1
ATOM 2077 O O . THR A 1 309 ? 167.019 161.276 125.287 1.00 34.81 302 THR A O 1
ATOM 2081 N N . GLN A 1 310 ? 166.028 160.886 127.273 1.00 32.01 303 GLN A N 1
ATOM 2082 C CA . GLN A 1 310 ? 165.328 162.161 127.285 1.00 32.01 303 GLN A CA 1
ATOM 2083 C C . GLN A 1 310 ? 166.227 163.264 127.835 1.00 32.01 303 GLN A C 1
ATOM 2084 O O . GLN A 1 310 ? 167.070 163.011 128.702 1.00 32.01 303 GLN A O 1
ATOM 2090 N N . PRO A 1 311 ? 166.079 164.490 127.343 1.00 35.02 304 PRO A N 1
ATOM 2091 C CA . PRO A 1 311 ? 166.883 165.604 127.858 1.00 35.02 304 PRO A CA 1
ATOM 2092 C C . PRO A 1 311 ? 166.579 165.867 129.322 1.00 35.02 304 PRO A C 1
ATOM 2093 O O . PRO A 1 311 ? 165.414 165.815 129.743 1.00 35.02 304 PRO A O 1
ATOM 2097 N N . PRO A 1 312 ? 167.596 166.152 130.127 1.00 37.48 305 PRO A N 1
ATOM 2098 C CA . PRO A 1 312 ? 167.371 166.419 131.549 1.00 37.48 305 PRO A CA 1
ATOM 2099 C C . PRO A 1 312 ? 166.769 167.797 131.778 1.00 37.48 305 PRO A C 1
ATOM 2100 O O . PRO A 1 312 ? 166.808 168.677 130.918 1.00 37.48 305 PRO A O 1
ATOM 2104 N N . GLN A 1 313 ? 166.197 167.969 132.970 1.00 38.53 306 GLN A N 1
ATOM 2105 C CA . GLN A 1 313 ? 165.644 169.260 133.357 1.00 38.53 306 GLN A CA 1
ATOM 2106 C C . GLN A 1 313 ? 166.075 169.665 134.761 1.00 38.53 306 GLN A C 1
ATOM 2107 O O . GLN A 1 313 ? 166.131 170.857 135.076 1.00 38.53 306 GLN A O 1
ATOM 2113 N N . GLU A 1 314 ? 166.380 168.688 135.611 1.00 43.38 307 GLU A N 1
ATOM 2114 C CA . GLU A 1 314 ? 166.698 168.965 137.005 1.00 43.38 307 GLU A CA 1
ATOM 2115 C C . GLU A 1 314 ? 167.452 167.777 137.582 1.00 43.38 307 GLU A C 1
ATOM 2116 O O . GLU A 1 314 ? 167.096 166.627 137.317 1.00 43.38 307 GLU A O 1
ATOM 2122 N N . VAL A 1 315 ? 168.486 168.060 138.370 1.00 44.97 308 VAL A N 1
ATOM 2123 C CA . VAL A 1 315 ? 169.359 167.036 138.930 1.00 44.97 308 VAL A CA 1
ATOM 2124 C C . VAL A 1 315 ? 169.359 167.167 140.445 1.00 44.97 308 VAL A C 1
ATOM 2125 O O . VAL A 1 315 ? 169.525 168.270 140.977 1.00 44.97 308 VAL A O 1
ATOM 2129 N N . TYR A 1 316 ? 169.178 166.044 141.134 1.00 49.21 309 TYR A N 1
ATOM 2130 C CA . TYR A 1 316 ? 169.248 165.979 142.587 1.00 49.21 309 TYR A CA 1
ATOM 2131 C C . TYR A 1 316 ? 170.558 165.330 143.006 1.00 49.21 309 T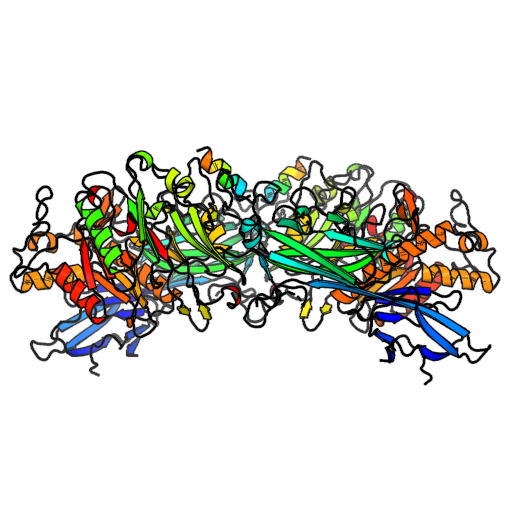YR A C 1
ATOM 2132 O O . TYR A 1 316 ? 171.121 164.516 142.269 1.00 49.21 309 TYR A O 1
ATOM 2141 N N . ALA A 1 317 ? 171.043 165.694 144.191 1.00 64.24 310 ALA A N 1
ATOM 2142 C CA . ALA A 1 317 ? 172.288 165.154 144.716 1.00 64.24 310 ALA A CA 1
ATOM 2143 C C . ALA A 1 317 ? 172.239 165.179 146.237 1.00 64.24 310 ALA A C 1
ATOM 2144 O O . ALA A 1 317 ? 171.198 165.445 146.844 1.00 64.24 310 ALA A O 1
ATOM 2146 N N . CYS A 1 318 ? 173.382 164.898 146.856 1.00 81.01 311 CYS A N 1
ATOM 2147 C CA . CYS A 1 318 ? 173.502 164.859 148.305 1.00 81.01 311 CYS A CA 1
ATOM 2148 C C . CYS A 1 318 ? 174.867 165.375 148.729 1.00 81.01 311 CYS A C 1
ATOM 2149 O O . CYS A 1 318 ? 175.810 165.392 147.934 1.00 81.01 311 CYS A O 1
ATOM 2152 N N . SER A 1 319 ? 174.961 165.802 149.986 1.00 85.33 312 SER A N 1
ATOM 2153 C CA . SER A 1 319 ? 176.211 166.253 150.587 1.00 85.33 312 SER A CA 1
ATOM 2154 C C . SER A 1 319 ? 176.296 165.689 151.997 1.00 85.33 312 SER A C 1
ATOM 2155 O O . SER A 1 319 ? 175.417 165.950 152.825 1.00 85.33 312 SER A O 1
ATOM 2158 N N . ILE A 1 320 ? 177.346 164.917 152.294 1.00 87.29 313 ILE A N 1
ATOM 2159 C CA . ILE A 1 320 ? 177.457 164.298 153.653 1.00 87.29 313 ILE A CA 1
ATOM 2160 C C . ILE A 1 320 ? 178.793 164.696 154.302 1.00 87.29 313 ILE A C 1
ATOM 2161 O O . ILE A 1 320 ? 178.742 165.316 155.384 1.00 87.29 313 ILE A O 1
ATOM 2166 N N . PHE A 1 321 ? 179.929 164.384 153.667 1.00 95.80 314 PHE A N 1
ATOM 2167 C CA . PHE A 1 321 ? 181.236 164.704 154.221 1.00 95.80 314 PHE A CA 1
ATOM 2168 C C . PHE A 1 321 ? 182.269 164.280 153.186 1.00 95.80 314 PHE A C 1
ATOM 2169 O O . PHE A 1 321 ? 182.047 163.320 152.442 1.00 95.80 314 PHE A O 1
ATOM 2177 N N . GLU A 1 322 ? 183.407 164.979 153.170 1.00 98.38 315 GLU A N 1
ATOM 2178 C CA . GLU A 1 322 ? 184.337 164.974 152.040 1.00 98.38 315 GLU A CA 1
ATOM 2179 C C . GLU A 1 322 ? 183.583 164.882 150.716 1.00 98.38 315 GLU A C 1
ATOM 2180 O O . GLU A 1 322 ? 183.803 163.949 149.937 1.00 98.38 315 GLU A O 1
ATOM 2186 N N . ASN A 1 323 ? 182.688 165.836 150.455 1.00 92.21 316 ASN A N 1
ATOM 2187 C CA . ASN A 1 323 ? 181.884 165.834 149.240 1.00 92.21 316 ASN A CA 1
ATOM 2188 C C . ASN A 1 323 ? 182.047 167.110 148.420 1.00 92.21 316 ASN A C 1
ATOM 2189 O O . ASN A 1 323 ? 181.286 167.329 147.474 1.00 92.21 316 ASN A O 1
ATOM 2194 N N . GLU A 1 324 ? 183.019 167.959 148.763 1.00 93.64 317 GLU A N 1
ATOM 2195 C CA . GLU A 1 324 ? 183.208 169.191 148.004 1.00 93.64 317 GLU A CA 1
ATOM 2196 C C . GLU A 1 324 ? 183.607 168.902 146.562 1.00 93.64 317 GLU A C 1
ATOM 2197 O O . GLU A 1 324 ? 183.088 169.531 145.634 1.00 93.64 317 GLU A O 1
ATOM 2203 N N . ASP A 1 325 ? 184.520 167.952 146.350 1.00 88.81 318 ASP A N 1
ATOM 2204 C CA . ASP A 1 325 ? 184.956 167.643 144.991 1.00 88.81 318 ASP A CA 1
ATOM 2205 C C . ASP A 1 325 ? 183.846 166.974 144.189 1.00 88.81 318 ASP A C 1
ATOM 2206 O O . ASP A 1 325 ? 183.610 167.330 143.027 1.00 88.81 318 ASP A O 1
ATOM 2211 N N . PHE A 1 326 ? 183.157 166.002 144.789 1.00 83.41 319 PHE A N 1
ATOM 2212 C CA . PHE A 1 326 ? 182.070 165.318 144.096 1.00 83.41 319 PHE A CA 1
ATOM 2213 C C . PHE A 1 326 ? 180.951 166.290 143.745 1.00 83.41 319 PHE A C 1
ATOM 2214 O O . PHE A 1 326 ? 180.453 166.305 142.611 1.00 83.41 319 PHE A O 1
ATOM 2222 N N . LEU A 1 327 ? 180.552 167.122 144.708 1.00 83.00 320 LEU A N 1
ATOM 2223 C CA . LEU A 1 327 ? 179.494 168.089 144.448 1.00 83.00 320 LEU A CA 1
ATOM 2224 C C . LEU A 1 327 ? 179.930 169.118 143.414 1.00 83.00 320 LEU A C 1
ATOM 2225 O O . LEU A 1 327 ? 179.132 169.527 142.569 1.00 83.00 320 LEU A O 1
ATOM 2230 N N . LYS A 1 328 ? 181.193 169.551 143.466 1.00 81.19 321 LYS A N 1
ATOM 2231 C CA . LYS A 1 328 ? 181.685 170.509 142.480 1.00 81.19 321 LYS A CA 1
ATOM 2232 C C . LYS A 1 328 ? 181.662 169.917 141.076 1.00 81.19 321 LYS A C 1
ATOM 2233 O O . LYS A 1 328 ? 181.289 170.596 140.110 1.00 81.19 321 LYS A O 1
ATOM 2239 N N . SER A 1 329 ? 182.061 168.650 140.944 1.00 78.20 322 SER A N 1
ATOM 2240 C CA . SER A 1 329 ? 182.017 167.994 139.641 1.00 78.20 322 SER A CA 1
ATOM 2241 C C . SER A 1 329 ? 180.584 167.864 139.138 1.00 78.20 322 SER A C 1
ATOM 2242 O O . SER A 1 329 ? 180.308 168.105 137.956 1.00 78.20 322 SER A O 1
ATOM 2245 N N . VAL A 1 330 ? 179.656 167.491 140.022 1.00 75.36 323 VAL A N 1
ATOM 2246 C CA . VAL A 1 330 ? 178.257 167.403 139.611 1.00 75.36 323 VAL A CA 1
ATOM 2247 C C . VAL A 1 330 ? 177.739 168.773 139.191 1.00 75.36 323 VAL A C 1
ATOM 2248 O O . VAL A 1 330 ? 177.001 168.897 138.206 1.00 75.36 323 VAL A O 1
ATOM 2252 N N . THR A 1 331 ? 178.120 169.825 139.923 1.00 77.30 324 THR A N 1
ATOM 2253 C CA . THR A 1 331 ? 177.659 171.170 139.592 1.00 77.30 324 THR A CA 1
ATOM 2254 C C . THR A 1 331 ? 178.183 171.623 138.237 1.00 77.30 324 THR A C 1
ATOM 2255 O O . THR A 1 331 ? 177.433 172.196 137.440 1.00 77.30 324 THR A O 1
ATOM 2259 N N . THR A 1 332 ? 179.469 171.393 137.958 1.00 78.09 325 THR A N 1
ATOM 2260 C CA . THR A 1 332 ? 179.993 171.823 136.665 1.00 78.09 325 THR A CA 1
ATOM 2261 C C . THR A 1 332 ? 179.414 170.989 135.527 1.00 78.09 325 THR A C 1
ATOM 2262 O O . THR A 1 332 ? 179.159 171.524 134.441 1.00 78.09 325 THR A O 1
ATOM 2266 N N . LEU A 1 333 ? 179.164 169.696 135.760 1.00 71.03 326 LEU A N 1
ATOM 2267 C CA . LEU A 1 333 ? 178.497 168.889 134.743 1.00 71.03 326 LEU A CA 1
ATOM 2268 C C . LEU A 1 333 ? 177.089 169.403 134.472 1.00 71.03 326 LEU A C 1
ATOM 2269 O O . LEU A 1 333 ? 176.665 169.498 133.314 1.00 71.03 326 LEU A O 1
ATOM 2274 N N . ALA A 1 334 ? 176.351 169.750 135.528 1.00 71.28 327 ALA A N 1
ATOM 2275 C CA . ALA A 1 334 ? 175.006 170.285 135.351 1.00 71.28 327 ALA A CA 1
ATOM 2276 C C . ALA A 1 334 ? 175.033 171.625 134.627 1.00 71.28 327 ALA A C 1
ATOM 2277 O O . ALA A 1 334 ? 174.181 171.891 133.771 1.00 71.28 327 ALA A O 1
ATOM 2279 N N . MET A 1 335 ? 175.996 172.485 134.963 1.00 75.18 328 MET A N 1
ATOM 2280 C CA . MET A 1 335 ? 176.113 173.769 134.280 1.00 75.18 328 MET A CA 1
ATOM 2281 C C . MET A 1 335 ? 176.412 173.575 132.800 1.00 75.18 328 MET A C 1
ATOM 2282 O O . MET A 1 335 ? 175.850 174.272 131.948 1.00 75.18 328 MET A O 1
ATOM 2287 N N . LYS A 1 336 ? 177.296 172.629 132.476 1.00 72.76 329 LYS A N 1
ATOM 2288 C CA . LYS A 1 336 ? 177.567 172.322 131.077 1.00 72.76 329 LYS A CA 1
ATOM 2289 C C . LYS A 1 336 ? 176.331 171.768 130.377 1.00 72.76 329 LYS A C 1
ATOM 2290 O O . LYS A 1 336 ? 176.096 172.075 129.203 1.00 72.76 329 LYS A O 1
ATOM 2296 N N . ALA A 1 337 ? 175.528 170.972 131.079 1.00 71.49 330 ALA A N 1
ATOM 2297 C CA . ALA A 1 337 ? 174.344 170.352 130.499 1.00 71.49 330 ALA A CA 1
ATOM 2298 C C . ALA A 1 337 ? 173.116 171.255 130.516 1.00 71.49 330 ALA A C 1
ATOM 2299 O O . ALA A 1 337 ? 172.071 170.855 129.992 1.00 71.49 330 ALA A O 1
ATOM 2301 N N . LYS A 1 338 ? 173.214 172.447 131.106 1.00 71.50 331 LYS A N 1
ATOM 2302 C CA . LYS A 1 338 ? 172.135 173.438 131.113 1.00 71.50 331 LYS A CA 1
ATOM 2303 C C . LYS A 1 338 ? 170.877 172.880 131.790 1.00 71.50 331 LYS A C 1
ATOM 2304 O O . LYS A 1 338 ? 169.835 172.657 131.169 1.00 71.50 331 LYS A O 1
ATOM 2310 N N . CYS A 1 339 ? 171.012 172.640 133.094 1.00 63.58 332 CYS A N 1
ATOM 2311 C CA . CYS A 1 339 ? 169.909 172.158 133.914 1.00 63.58 332 CYS A CA 1
ATOM 2312 C C . CYS A 1 339 ? 169.987 172.809 135.290 1.00 63.58 332 CYS A C 1
ATOM 2313 O O . CYS A 1 339 ? 170.885 173.607 135.575 1.00 63.58 332 CYS A O 1
ATOM 2316 N N . LYS A 1 340 ? 169.032 172.462 136.148 1.00 59.53 333 LYS A N 1
ATOM 2317 C CA . LYS A 1 340 ? 168.950 172.981 137.503 1.00 59.53 333 LYS A CA 1
ATOM 2318 C C . LYS A 1 340 ? 169.779 172.106 138.439 1.00 59.53 333 LYS A C 1
ATOM 2319 O O . LYS A 1 340 ? 170.533 171.232 138.001 1.00 59.53 333 LYS A O 1
ATOM 2325 N N . LEU A 1 341 ? 169.637 172.335 139.743 1.00 55.49 334 LEU A N 1
ATOM 2326 C CA . LEU A 1 341 ? 170.337 171.551 140.751 1.00 55.49 334 LEU A CA 1
ATOM 2327 C C . LEU A 1 341 ? 169.643 171.708 142.093 1.00 55.49 334 LEU A C 1
ATOM 2328 O O . LEU A 1 341 ? 169.247 172.813 142.471 1.00 55.49 334 LEU A O 1
ATOM 2333 N N . THR A 1 342 ? 169.502 170.595 142.808 1.00 58.30 335 THR A N 1
ATOM 2334 C CA . THR A 1 342 ? 168.935 170.592 144.149 1.00 58.30 335 THR A CA 1
ATOM 2335 C C . THR A 1 342 ? 169.826 169.749 145.046 1.00 58.30 335 THR A C 1
ATOM 2336 O O . THR A 1 342 ? 170.170 168.617 144.692 1.00 58.30 335 THR A O 1
ATOM 2340 N N . ILE A 1 343 ? 170.198 170.296 146.200 1.00 70.18 336 ILE A N 1
ATOM 2341 C CA . ILE A 1 343 ? 171.136 169.654 147.110 1.00 70.18 336 ILE A CA 1
ATOM 2342 C C . ILE A 1 343 ? 170.509 169.565 148.494 1.00 70.18 336 ILE A C 1
ATOM 2343 O O . ILE A 1 343 ? 169.922 170.536 148.984 1.00 70.18 336 ILE A O 1
ATOM 2348 N N . CYS A 1 344 ? 170.633 168.395 149.121 1.00 81.75 337 CYS A N 1
ATOM 2349 C CA . CYS A 1 344 ? 170.130 168.186 150.469 1.00 81.75 337 CYS A CA 1
ATOM 2350 C C . CYS A 1 344 ? 171.251 168.383 151.475 1.00 81.75 337 CYS A C 1
ATOM 2351 O O . CYS A 1 344 ? 172.256 167.660 151.415 1.00 81.75 337 CYS A O 1
ATOM 2354 N N . PRO A 1 345 ? 171.133 169.327 152.404 1.00 87.37 338 PRO A N 1
ATOM 2355 C CA . PRO A 1 345 ? 172.162 169.482 153.437 1.00 87.37 338 PRO A CA 1
ATOM 2356 C C . PRO A 1 345 ? 172.101 168.345 154.447 1.00 87.37 338 PRO A C 1
ATOM 2357 O O . PRO A 1 345 ? 171.119 167.607 154.546 1.00 87.37 338 PRO A O 1
ATOM 2361 N N . GLU A 1 346 ? 173.187 168.214 155.212 1.00 91.28 339 GLU A N 1
ATOM 2362 C CA . GLU A 1 346 ? 173.347 167.066 156.098 1.00 91.28 339 GLU A CA 1
ATOM 2363 C C . GLU A 1 346 ? 172.345 167.051 157.246 1.00 91.28 339 GLU A C 1
ATOM 2364 O O . GLU A 1 346 ? 172.137 165.993 157.849 1.00 91.28 339 GLU A O 1
ATOM 2370 N N . GLU A 1 347 ? 171.727 168.190 157.571 1.00 91.70 340 GLU A N 1
ATOM 2371 C CA . GLU A 1 347 ? 170.752 168.208 158.659 1.00 91.70 340 GLU A CA 1
ATOM 2372 C C . GLU A 1 347 ? 169.538 167.348 158.332 1.00 91.70 340 GLU A C 1
ATOM 2373 O O . GLU A 1 347 ? 169.068 166.578 159.178 1.00 91.70 340 GLU A O 1
ATOM 2379 N N . GLU A 1 348 ? 169.015 167.462 157.113 1.00 86.66 341 GLU A N 1
ATOM 2380 C CA . GLU A 1 348 ? 167.905 166.629 156.671 1.00 86.66 341 GLU A CA 1
ATOM 2381 C C . GLU A 1 348 ? 168.371 165.341 156.004 1.00 86.66 341 GLU A C 1
ATOM 2382 O O . GLU A 1 348 ? 167.548 164.458 155.740 1.00 86.66 341 GLU A O 1
ATOM 2388 N N . ASN A 1 349 ? 169.676 165.224 155.750 1.00 83.34 342 ASN A N 1
ATOM 2389 C CA . ASN A 1 349 ? 170.216 164.042 155.025 1.00 83.34 342 ASN A CA 1
ATOM 2390 C C . ASN A 1 349 ? 170.263 162.816 155.943 1.00 83.34 342 ASN A C 1
ATOM 2391 O O . ASN A 1 349 ? 170.011 161.703 155.440 1.00 83.34 342 ASN A O 1
ATOM 2396 N N . MET A 1 350 ? 170.584 163.009 157.224 1.00 83.31 343 MET A N 1
ATOM 2397 C CA . MET A 1 350 ? 170.700 161.919 158.196 1.00 83.31 343 MET A CA 1
ATOM 2398 C C . MET A 1 350 ? 171.680 160.846 157.726 1.00 83.31 343 MET A C 1
ATOM 2399 O O . MET A 1 350 ? 171.432 159.648 157.869 1.00 83.31 343 MET A O 1
ATOM 2404 N N . ASP A 1 351 ? 172.804 161.286 157.155 1.00 80.32 344 ASP A N 1
ATOM 2405 C CA . ASP A 1 351 ? 173.896 160.398 156.751 1.00 80.32 344 ASP A CA 1
ATOM 2406 C C . ASP A 1 351 ? 173.435 159.350 155.739 1.00 80.32 344 ASP A C 1
ATOM 2407 O O . ASP A 1 351 ? 173.878 158.201 155.762 1.00 80.32 344 ASP A O 1
ATOM 2412 N N . ASP A 1 352 ? 172.537 159.748 154.843 1.00 72.25 345 ASP A N 1
ATOM 2413 C CA . ASP A 1 352 ? 172.079 158.901 153.749 1.00 72.25 345 ASP A CA 1
ATOM 2414 C C . ASP A 1 352 ? 172.367 159.611 152.436 1.00 72.25 345 ASP A C 1
ATOM 2415 O O . ASP A 1 352 ? 171.876 160.721 152.209 1.00 72.25 345 ASP A O 1
ATOM 2420 N N . GLN A 1 353 ? 173.158 158.975 151.571 1.00 69.97 346 GLN A N 1
ATOM 2421 C CA . GLN A 1 353 ? 173.608 159.618 150.343 1.00 69.97 346 GLN A CA 1
ATOM 2422 C C . GLN A 1 353 ? 173.103 158.928 149.083 1.00 69.97 346 GLN A C 1
ATOM 2423 O O . GLN A 1 353 ? 173.486 159.332 147.979 1.00 69.97 346 GLN A O 1
ATOM 2429 N N . TRP A 1 354 ? 172.256 157.912 149.210 1.00 64.86 347 TRP A N 1
ATOM 2430 C CA . TRP A 1 354 ? 171.775 157.149 148.060 1.00 64.86 347 TRP A CA 1
ATOM 2431 C C . TRP A 1 354 ? 170.390 157.668 147.692 1.00 64.86 347 TRP A C 1
ATOM 2432 O O . TRP A 1 354 ? 169.369 157.085 148.055 1.00 64.86 347 TRP A O 1
ATOM 2443 N N . MET A 1 355 ? 170.364 158.782 146.959 1.00 59.78 348 MET A N 1
ATOM 2444 C CA . MET A 1 355 ? 169.101 159.345 146.501 1.00 59.78 348 MET A CA 1
ATOM 2445 C C . MET A 1 355 ? 168.430 158.462 145.460 1.00 59.78 348 MET A C 1
ATOM 2446 O O . MET A 1 355 ? 167.197 158.417 145.396 1.00 59.78 348 MET A O 1
ATOM 2451 N N . GLN A 1 356 ? 169.219 157.765 144.641 1.00 54.06 349 GLN A N 1
ATOM 2452 C CA . GLN A 1 356 ? 168.658 156.955 143.564 1.00 54.06 349 GLN A CA 1
ATOM 2453 C C . GLN A 1 356 ? 167.797 155.821 144.106 1.00 54.06 349 GLN A C 1
ATOM 2454 O O . GLN A 1 356 ? 166.727 155.533 143.559 1.00 54.06 349 GLN A O 1
ATOM 2460 N N . ASP A 1 357 ? 168.242 155.171 145.180 1.00 52.48 350 ASP A N 1
ATOM 2461 C CA . ASP A 1 357 ? 167.562 153.992 145.698 1.00 52.48 350 ASP A CA 1
ATOM 2462 C C . ASP A 1 357 ? 166.249 154.306 146.402 1.00 52.48 350 ASP A C 1
ATOM 2463 O O . ASP A 1 357 ? 165.476 153.380 146.667 1.00 52.48 350 ASP A O 1
ATOM 2468 N N . GLU A 1 358 ? 165.974 155.570 146.714 1.00 50.73 351 GLU A N 1
ATOM 2469 C CA . GLU A 1 358 ? 164.807 155.924 147.512 1.00 50.73 351 GLU A CA 1
ATOM 2470 C C . GLU A 1 358 ? 163.644 156.452 146.685 1.00 50.73 351 GLU A C 1
ATOM 2471 O O . GLU A 1 358 ? 162.488 156.138 146.982 1.00 50.73 351 GLU A O 1
ATOM 2477 N N . MET A 1 359 ? 163.963 157.274 145.682 1.00 44.45 352 MET A N 1
ATOM 2478 C CA . MET A 1 359 ? 162.876 157.932 144.916 1.00 44.45 352 MET A CA 1
ATOM 2479 C C . MET A 1 359 ? 163.095 157.790 143.410 1.00 44.45 352 MET A C 1
ATOM 2480 O O . MET A 1 359 ? 164.265 157.751 142.980 1.00 44.45 352 MET A O 1
ATOM 2485 N N . GLU A 1 360 ? 162.005 157.700 142.651 1.00 40.54 353 GLU A N 1
ATOM 2486 C CA . GLU A 1 360 ? 162.061 157.646 141.196 1.00 40.54 353 GLU A CA 1
ATOM 2487 C C . GLU A 1 360 ? 161.042 158.616 140.623 1.00 40.54 353 GLU A C 1
ATOM 2488 O O . GLU A 1 360 ? 159.895 158.648 141.067 1.00 40.54 353 GLU A O 1
ATOM 2494 N N . ILE A 1 361 ? 161.490 159.432 139.661 1.00 32.99 354 ILE A N 1
ATOM 2495 C CA . ILE A 1 361 ? 160.605 160.508 139.126 1.00 32.99 354 ILE A CA 1
ATOM 2496 C C . ILE A 1 361 ? 160.012 160.121 137.772 1.00 32.99 354 ILE A C 1
ATOM 2497 O O . ILE A 1 361 ? 160.793 159.817 136.849 1.00 32.99 354 ILE A O 1
ATOM 2502 N N . GLY A 1 362 ? 158.685 160.134 137.667 1.00 26.70 355 GLY A N 1
ATOM 2503 C CA . GLY A 1 362 ? 157.991 159.889 136.419 1.00 26.70 355 GLY A CA 1
ATOM 2504 C C . GLY A 1 362 ? 157.023 161.018 136.149 1.00 26.70 355 GLY A C 1
ATOM 2505 O O . GLY A 1 362 ? 157.084 162.042 136.829 1.00 26.70 355 GLY A O 1
ATOM 2506 N N . TYR A 1 363 ? 156.116 160.860 135.190 1.00 21.08 356 TYR A N 1
ATOM 2507 C CA . TYR A 1 363 ? 155.152 161.910 134.901 1.00 21.08 356 TYR A CA 1
ATOM 2508 C C . TYR A 1 363 ? 153.785 161.295 134.654 1.00 21.08 356 TYR A C 1
ATOM 2509 O O . TYR A 1 363 ? 153.667 160.127 134.281 1.00 21.08 356 TYR A O 1
ATOM 2518 N N . ILE A 1 364 ? 152.745 162.096 134.877 1.00 23.40 357 ILE A N 1
ATOM 2519 C CA . ILE A 1 364 ? 151.385 161.746 134.492 1.00 23.40 357 ILE A CA 1
ATOM 2520 C C . ILE A 1 364 ? 150.829 162.898 133.669 1.00 23.40 357 ILE A C 1
ATOM 2521 O O . ILE A 1 364 ? 150.970 164.065 134.053 1.00 23.40 357 ILE A O 1
ATOM 2526 N N . GLN A 1 365 ? 150.217 162.577 132.534 1.00 25.13 358 GLN A N 1
ATOM 2527 C CA . GLN A 1 365 ? 149.794 163.600 131.594 1.00 25.13 358 GLN A CA 1
ATOM 2528 C C . GLN A 1 365 ? 148.379 163.338 131.103 1.00 25.13 358 GLN A C 1
ATOM 2529 O O . GLN A 1 365 ? 147.900 162.203 131.073 1.00 25.13 358 GLN A O 1
ATOM 2535 N N . ALA A 1 366 ? 147.718 164.427 130.728 1.00 30.07 359 ALA A N 1
ATOM 2536 C CA . ALA A 1 366 ? 146.367 164.434 130.193 1.00 30.07 359 ALA A CA 1
ATOM 2537 C C . ALA A 1 366 ? 146.283 165.578 129.196 1.00 30.07 359 ALA A C 1
ATOM 2538 O O . ALA A 1 366 ? 147.104 166.502 129.245 1.00 30.07 359 ALA A O 1
ATOM 2540 N N . PRO A 1 367 ? 145.295 165.556 128.277 1.00 32.22 360 PRO A N 1
ATOM 2541 C CA . PRO A 1 367 ? 145.288 166.532 127.174 1.00 32.22 360 PRO A CA 1
ATOM 2542 C C . PRO A 1 367 ? 145.449 167.988 127.587 1.00 32.22 360 PRO A C 1
ATOM 2543 O O . PRO A 1 367 ? 145.845 168.818 126.763 1.00 32.22 360 PRO A O 1
ATOM 2547 N N . HIS A 1 368 ? 145.154 168.320 128.844 1.00 35.97 361 HIS A N 1
ATOM 2548 C CA . HIS A 1 368 ? 145.221 169.701 129.296 1.00 35.97 361 HIS A CA 1
ATOM 2549 C C . HIS A 1 368 ? 146.363 169.993 130.262 1.00 35.97 361 HIS A C 1
ATOM 2550 O O . HIS A 1 368 ? 146.639 171.171 130.513 1.00 35.97 361 HIS A O 1
ATOM 2557 N N . LYS A 1 369 ? 147.040 168.978 130.801 1.00 33.51 362 LYS A N 1
ATOM 2558 C CA . LYS A 1 369 ? 148.114 169.245 131.749 1.00 33.51 362 LYS A CA 1
ATOM 2559 C C . LYS A 1 369 ? 148.985 168.013 131.933 1.00 33.51 362 LYS A C 1
ATOM 2560 O O . LYS A 1 369 ? 148.478 166.894 132.014 1.00 33.51 362 LYS A O 1
ATOM 2566 N N . THR A 1 370 ? 150.301 168.242 132.011 1.00 28.82 363 THR A N 1
ATOM 2567 C CA . THR A 1 370 ? 151.264 167.139 132.270 1.00 28.82 363 THR A CA 1
ATOM 2568 C C . THR A 1 370 ? 152.113 167.538 133.481 1.00 28.82 363 THR A C 1
ATOM 2569 O O . THR A 1 370 ? 152.751 168.608 133.423 1.00 28.82 363 THR A O 1
ATOM 2573 N N . LEU A 1 371 ? 152.108 166.727 134.540 1.00 27.61 364 LEU A N 1
ATOM 2574 C CA . LEU A 1 371 ? 152.828 167.057 135.760 1.00 27.61 364 LEU A CA 1
ATOM 2575 C C . LEU A 1 371 ? 153.628 165.860 136.254 1.00 27.61 364 LEU A C 1
ATOM 2576 O O . LEU A 1 371 ? 153.171 164.712 136.135 1.00 27.61 364 LEU A O 1
ATOM 2581 N N . PRO A 1 372 ? 154.823 166.090 136.785 1.00 25.63 365 PRO A N 1
ATOM 2582 C CA . PRO A 1 372 ? 155.631 164.980 137.294 1.00 25.63 365 PRO A CA 1
ATOM 2583 C C . PRO A 1 372 ? 155.089 164.435 138.606 1.00 25.63 365 PRO A C 1
ATOM 2584 O O . PRO A 1 372 ? 154.286 165.063 139.299 1.00 25.63 365 PRO A O 1
ATOM 2588 N N . VAL A 1 373 ? 155.549 163.231 138.934 1.00 29.03 366 VAL A N 1
ATOM 2589 C CA . VAL A 1 373 ? 155.147 162.518 140.141 1.00 29.03 366 VAL A CA 1
ATOM 2590 C C . VAL A 1 373 ? 156.351 161.751 140.669 1.00 29.03 366 VAL A C 1
ATOM 2591 O O . VAL A 1 373 ? 157.067 161.089 139.910 1.00 29.03 366 VAL A O 1
ATOM 2595 N N . VAL A 1 374 ? 156.570 161.837 141.979 1.00 34.23 367 VAL A N 1
ATOM 2596 C CA . VAL A 1 374 ? 157.671 161.150 142.642 1.00 34.23 367 VAL A CA 1
ATOM 2597 C C . VAL A 1 374 ? 157.144 159.867 143.271 1.00 34.23 367 VAL A C 1
ATOM 2598 O O . VAL A 1 374 ? 156.095 159.866 143.931 1.00 34.23 367 VAL A O 1
ATOM 2602 N N . PHE A 1 375 ? 157.867 158.774 143.053 1.00 38.72 368 PHE A N 1
ATOM 2603 C CA . PHE A 1 375 ? 157.549 157.459 143.583 1.00 38.72 368 PHE A CA 1
ATOM 2604 C C . PHE A 1 375 ? 158.531 157.161 144.705 1.00 38.72 368 PHE A C 1
ATOM 2605 O O . PHE A 1 375 ? 159.746 157.132 144.474 1.00 38.72 368 PHE A O 1
ATOM 2613 N N . ASP A 1 376 ? 158.003 156.947 145.907 1.00 46.30 369 ASP A N 1
ATOM 2614 C CA . ASP A 1 376 ? 158.804 156.748 147.108 1.00 46.30 369 ASP A CA 1
ATOM 2615 C C . ASP A 1 376 ? 158.905 155.255 147.393 1.00 46.30 369 ASP A C 1
ATOM 2616 O O . ASP A 1 376 ? 157.884 154.569 147.508 1.00 46.30 369 ASP A O 1
ATOM 2621 N N . SER A 1 377 ? 160.133 154.760 147.509 1.00 48.94 370 SER A N 1
ATOM 2622 C CA . SER A 1 377 ? 160.351 153.352 147.786 1.00 48.94 370 SER A CA 1
ATOM 2623 C C . SER A 1 377 ? 159.915 153.010 149.209 1.00 48.94 370 SER A C 1
ATOM 2624 O O . SER A 1 377 ? 159.906 153.873 150.089 1.00 48.94 370 SER A O 1
ATOM 2627 N N . PRO A 1 378 ? 159.539 151.754 149.458 1.00 51.93 371 PRO A N 1
ATOM 2628 C CA . PRO A 1 378 ? 159.284 151.331 150.843 1.00 51.93 371 PRO A CA 1
ATOM 2629 C C . PRO A 1 378 ? 160.515 151.399 151.729 1.00 51.93 371 PRO A C 1
ATOM 2630 O O . PRO A 1 378 ? 160.372 151.379 152.957 1.00 51.93 371 PRO A O 1
ATOM 2634 N N . ARG A 1 379 ? 161.715 151.456 151.154 1.00 58.73 372 ARG A N 1
ATOM 2635 C CA . ARG A 1 379 ? 162.916 151.666 151.951 1.00 58.73 372 ARG A CA 1
ATOM 2636 C C . ARG A 1 379 ? 162.840 153.012 152.663 1.00 58.73 372 ARG A C 1
ATOM 2637 O O . ARG A 1 379 ? 162.511 154.034 152.054 1.00 58.73 372 ARG A O 1
ATOM 2645 N N . ASN A 1 380 ? 163.147 153.011 153.958 1.00 61.80 373 ASN A N 1
ATOM 2646 C CA . ASN A 1 380 ? 162.965 154.167 154.833 1.00 61.80 373 ASN A CA 1
ATOM 2647 C C . ASN A 1 380 ? 164.235 154.459 155.620 1.00 61.80 373 ASN A C 1
ATOM 2648 O O . ASN A 1 380 ? 164.228 154.572 156.847 1.00 61.80 373 ASN A O 1
ATOM 2653 N N . ARG A 1 381 ? 165.354 154.586 154.915 1.00 65.24 374 ARG A N 1
ATOM 2654 C CA . ARG A 1 381 ? 166.605 154.991 155.540 1.00 65.24 374 ARG A CA 1
ATOM 2655 C C . ARG A 1 381 ? 166.562 156.494 155.821 1.00 65.24 374 ARG A C 1
ATOM 2656 O O . ARG A 1 381 ? 165.502 157.126 155.795 1.00 65.24 374 ARG A O 1
ATOM 2664 N N . GLY A 1 382 ? 167.726 157.084 156.101 1.00 68.75 375 GLY A N 1
ATOM 2665 C CA . GLY A 1 382 ? 167.793 158.463 156.559 1.00 68.75 375 GLY A CA 1
ATOM 2666 C C . GLY A 1 382 ? 167.183 159.485 155.618 1.00 68.75 375 GLY A C 1
ATOM 2667 O O . GLY A 1 382 ? 166.945 160.625 156.032 1.00 68.75 375 GLY A O 1
ATOM 2668 N N . LEU A 1 383 ? 166.923 159.112 154.363 1.00 63.08 376 LEU A N 1
ATOM 2669 C CA . LEU A 1 383 ? 166.342 160.024 153.385 1.00 63.08 376 LEU A CA 1
ATOM 2670 C C . LEU A 1 383 ? 164.836 159.856 153.238 1.00 63.08 376 LEU A C 1
ATOM 2671 O O . LEU A 1 383 ? 164.306 160.023 152.133 1.00 63.08 376 LEU A O 1
ATOM 2676 N N . LYS A 1 384 ? 164.126 159.527 154.317 1.00 57.48 377 LYS A N 1
ATOM 2677 C CA . LYS A 1 384 ? 162.679 159.377 154.224 1.00 57.48 377 LYS A CA 1
ATOM 2678 C C . LYS A 1 384 ? 161.949 160.714 154.254 1.00 57.48 377 LYS A C 1
ATOM 2679 O O . LYS A 1 384 ? 160.735 160.745 154.027 1.00 57.48 377 LYS A O 1
ATOM 2685 N N . GLU A 1 385 ? 162.653 161.813 154.529 1.00 60.90 378 GLU A N 1
ATOM 2686 C CA . GLU A 1 385 ? 162.022 163.124 154.613 1.00 60.90 378 GLU A CA 1
ATOM 2687 C C . GLU A 1 385 ? 162.189 163.964 153.355 1.00 60.90 378 GLU A C 1
ATOM 2688 O O . GLU A 1 385 ? 161.369 164.859 153.113 1.00 60.90 378 GLU A O 1
ATOM 2694 N N . PHE A 1 386 ? 163.229 163.716 152.562 1.00 54.55 379 PHE A N 1
ATOM 2695 C CA . PHE A 1 386 ? 163.426 164.500 151.344 1.00 54.55 379 PHE A CA 1
ATOM 2696 C C . PHE A 1 386 ? 162.280 164.360 150.350 1.00 54.55 379 PHE A C 1
ATOM 2697 O O . PHE A 1 386 ? 161.709 165.394 149.959 1.00 54.55 379 PHE A O 1
ATOM 2705 N N . PRO A 1 387 ? 161.871 163.158 149.921 1.00 49.09 380 PRO A N 1
ATOM 2706 C CA . PRO A 1 387 ? 160.791 163.069 148.928 1.00 49.09 380 PRO A CA 1
ATOM 2707 C C . PRO A 1 387 ? 159.445 163.537 149.439 1.00 49.09 380 PRO A C 1
ATOM 2708 O O . PRO A 1 387 ? 158.561 163.827 148.627 1.00 49.09 380 PRO A O 1
ATOM 2712 N N . ILE A 1 388 ? 159.260 163.632 150.753 1.00 49.47 381 ILE A N 1
ATOM 2713 C CA . ILE A 1 388 ? 157.977 163.995 151.330 1.00 49.47 381 ILE A CA 1
ATOM 2714 C C . ILE A 1 388 ? 157.912 165.468 151.704 1.00 49.47 381 ILE A C 1
ATOM 2715 O O . ILE A 1 388 ? 156.813 166.019 151.817 1.00 49.47 381 ILE A O 1
ATOM 2720 N N . LYS A 1 389 ? 159.051 166.135 151.853 1.00 51.49 382 LYS A N 1
ATOM 2721 C CA . LYS A 1 389 ? 159.035 167.550 152.211 1.00 51.49 382 LYS A CA 1
ATOM 2722 C C . LYS A 1 389 ? 159.628 168.460 151.145 1.00 51.49 382 LYS A C 1
ATOM 2723 O O . LYS A 1 389 ? 159.040 169.501 150.846 1.00 51.49 382 LYS A O 1
ATOM 2729 N N . ARG A 1 390 ? 160.769 168.099 150.560 1.00 50.33 383 ARG A N 1
ATOM 2730 C CA . ARG A 1 390 ? 161.492 168.997 149.670 1.00 50.33 383 ARG A CA 1
ATOM 2731 C C . ARG A 1 390 ? 161.248 168.714 148.193 1.00 50.33 383 ARG A C 1
ATOM 2732 O O . ARG A 1 390 ? 161.855 169.374 147.344 1.00 50.33 383 ARG A O 1
ATOM 2740 N N . VAL A 1 391 ? 160.377 167.764 147.857 1.00 46.48 384 VAL A N 1
ATOM 2741 C CA . VAL A 1 391 ? 160.163 167.412 146.458 1.00 46.48 384 VAL A CA 1
ATOM 2742 C C . VAL A 1 391 ? 158.732 167.734 146.049 1.00 46.48 384 VAL A C 1
ATOM 2743 O O . VAL A 1 391 ? 158.505 168.547 145.146 1.00 46.48 384 VAL A O 1
ATOM 2747 N N . MET A 1 392 ? 157.775 167.102 146.739 1.00 43.46 385 MET A N 1
ATOM 2748 C CA . MET A 1 392 ? 156.338 167.309 146.418 1.00 43.46 385 MET A CA 1
ATOM 2749 C C . MET A 1 392 ? 155.944 168.744 146.773 1.00 43.46 385 MET A C 1
ATOM 2750 O O . MET A 1 392 ? 156.319 169.204 147.870 1.00 43.46 385 MET A O 1
ATOM 2755 N N . GLY A 1 393 ? 155.218 169.414 145.879 1.00 42.88 386 GLY A N 1
ATOM 2756 C CA . GLY A 1 393 ? 154.791 170.772 146.110 1.00 42.88 386 GLY A CA 1
ATOM 2757 C C . GLY A 1 393 ? 153.806 171.241 145.062 1.00 42.88 386 GLY A C 1
ATOM 2758 O O . GLY A 1 393 ? 152.888 170.516 144.671 1.00 42.88 386 GLY A O 1
ATOM 2759 N N . PRO A 1 394 ? 153.969 172.478 144.595 1.00 41.52 387 PRO A N 1
ATOM 2760 C CA . PRO A 1 394 ? 153.135 172.968 143.489 1.00 41.52 387 PRO A CA 1
ATOM 2761 C C . PRO A 1 394 ? 153.496 172.246 142.199 1.00 41.52 387 PRO A C 1
ATOM 2762 O O . PRO A 1 394 ? 154.632 172.330 141.728 1.00 41.52 387 PRO A O 1
ATOM 2766 N N . ASP A 1 395 ? 152.520 171.532 141.635 1.00 39.80 388 ASP A N 1
ATOM 2767 C CA . ASP A 1 395 ? 152.700 170.779 140.393 1.00 39.80 388 ASP A CA 1
ATOM 2768 C C . ASP A 1 395 ? 153.815 169.745 140.526 1.00 39.80 388 ASP A C 1
ATOM 2769 O O . ASP A 1 395 ? 154.756 169.704 139.732 1.00 39.80 388 ASP A O 1
ATOM 2774 N N . PHE A 1 396 ? 153.708 168.910 141.558 1.00 35.52 389 PHE A N 1
ATOM 2775 C CA . PHE A 1 396 ? 154.642 167.803 141.754 1.00 35.52 389 PHE A CA 1
ATOM 2776 C C . PHE A 1 396 ? 153.929 166.768 142.618 1.00 35.52 389 PHE A C 1
ATOM 2777 O O . PHE A 1 396 ? 153.893 166.904 143.844 1.00 35.52 389 PHE A O 1
ATOM 2785 N N . GLY A 1 397 ? 153.377 165.741 141.982 1.00 35.29 390 GLY A N 1
ATOM 2786 C CA . GLY A 1 397 ? 152.635 164.728 142.698 1.00 35.29 390 GLY A CA 1
ATOM 2787 C C . GLY A 1 397 ? 153.535 163.754 143.432 1.00 35.29 390 GLY A C 1
ATOM 2788 O O . GLY A 1 397 ? 154.743 163.682 143.218 1.00 35.29 390 GLY A O 1
ATOM 2789 N N . TYR A 1 398 ? 152.914 162.965 144.306 1.00 38.29 391 TYR A N 1
ATOM 2790 C CA . TYR A 1 398 ? 153.656 162.000 145.115 1.00 38.29 391 TYR A CA 1
ATOM 2791 C C . TYR A 1 398 ? 152.786 160.762 145.269 1.00 38.29 391 TYR A C 1
ATOM 2792 O O . TYR A 1 398 ? 151.638 160.870 145.709 1.00 38.29 391 TYR A O 1
ATOM 2801 N N . VAL A 1 399 ? 153.323 159.597 144.916 1.00 37.82 392 VAL A N 1
ATOM 2802 C CA . VAL A 1 399 ? 152.610 158.337 145.091 1.00 37.82 392 VAL A CA 1
ATOM 2803 C C . VAL A 1 399 ? 153.604 157.259 145.497 1.00 37.82 392 VAL A C 1
ATOM 2804 O O . VAL A 1 399 ? 154.752 157.262 145.041 1.00 37.82 392 VAL A O 1
ATOM 2808 N N . THR A 1 400 ? 153.175 156.361 146.383 1.00 41.07 393 THR A N 1
ATOM 2809 C CA . THR A 1 400 ? 154.016 155.286 146.887 1.00 41.07 393 THR A CA 1
ATOM 2810 C C . THR A 1 400 ? 153.163 154.060 147.175 1.00 41.07 393 THR A C 1
ATOM 2811 O O . THR A 1 400 ? 151.953 154.165 147.386 1.00 41.07 393 THR A O 1
ATOM 2815 N N . ARG A 1 401 ? 153.809 152.894 147.190 1.00 41.42 394 ARG A N 1
ATOM 2816 C CA . ARG A 1 401 ? 153.123 151.629 147.410 1.00 41.42 394 ARG A CA 1
ATOM 2817 C C . ARG A 1 401 ? 153.999 150.705 148.243 1.00 41.42 394 ARG A C 1
ATOM 2818 O O . ARG A 1 401 ? 155.227 150.816 148.237 1.00 41.42 394 ARG A O 1
ATOM 2826 N N . GLY A 1 402 ? 153.353 149.790 148.963 1.00 48.96 395 GLY A N 1
ATOM 2827 C CA . GLY A 1 402 ? 154.054 148.768 149.703 1.00 48.96 395 GLY A CA 1
ATOM 2828 C C . GLY A 1 402 ? 153.953 148.936 151.205 1.00 48.96 395 GLY A C 1
ATOM 2829 O O . GLY A 1 402 ? 153.317 149.866 151.711 1.00 48.96 395 GLY A O 1
ATOM 2830 N N . PRO A 1 403 ? 154.579 148.021 151.954 1.00 53.33 396 PRO A N 1
ATOM 2831 C CA . PRO A 1 403 ? 154.605 148.152 153.415 1.00 53.33 396 PRO A CA 1
ATOM 2832 C C . PRO A 1 403 ? 155.749 149.034 153.886 1.00 53.33 396 PRO A C 1
ATOM 2833 O O . PRO A 1 403 ?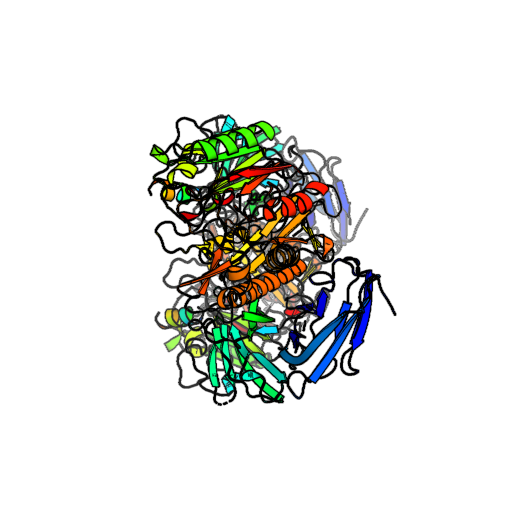 156.905 148.815 153.510 1.00 53.33 396 PRO A O 1
ATOM 2837 N N . GLN A 1 404 ? 155.442 150.033 154.709 1.00 58.65 397 GLN A N 1
ATOM 2838 C CA . GLN A 1 404 ? 156.446 151.003 155.126 1.00 58.65 397 GLN A CA 1
ATOM 2839 C C . GLN A 1 404 ? 157.159 150.613 156.413 1.00 58.65 397 GLN A C 1
ATOM 2840 O O . GLN A 1 404 ? 158.326 150.977 156.598 1.00 58.65 397 GLN A O 1
ATOM 2846 N N . THR A 1 405 ? 156.494 149.884 157.304 1.00 66.15 398 THR A N 1
ATOM 2847 C CA . THR A 1 405 ? 157.067 149.538 158.605 1.00 66.15 398 THR A CA 1
ATOM 2848 C C . THR A 1 405 ? 157.883 148.248 158.548 1.00 66.15 398 THR A C 1
ATOM 2849 O O . THR A 1 405 ? 157.683 147.322 159.333 1.00 66.15 398 THR A O 1
ATOM 2853 N N . GLY A 1 406 ? 158.826 148.186 157.617 1.00 65.57 399 GLY A N 1
ATOM 2854 C CA . GLY A 1 406 ? 159.704 147.043 157.498 1.00 65.57 399 GLY A CA 1
ATOM 2855 C C . GLY A 1 406 ? 159.061 145.884 156.756 1.00 65.57 399 GLY A C 1
ATOM 2856 O O . GLY A 1 406 ? 157.858 145.851 156.500 1.00 65.57 399 GLY A O 1
ATOM 2857 N N . GLY A 1 407 ? 159.896 144.909 156.409 1.00 62.72 400 GLY A N 1
ATOM 2858 C CA . GLY A 1 407 ? 159.431 143.736 155.696 1.00 62.72 400 GLY A CA 1
ATOM 2859 C C . GLY A 1 407 ? 159.828 143.736 154.235 1.00 62.72 400 GLY A C 1
ATOM 2860 O O . GLY A 1 407 ? 159.132 143.161 153.394 1.00 62.72 400 GLY A O 1
ATOM 2861 N N . ILE A 1 408 ? 160.951 144.380 153.923 1.00 54.57 401 ILE A N 1
ATOM 2862 C CA . ILE A 1 408 ? 161.429 144.486 152.549 1.00 54.57 401 ILE A CA 1
ATOM 2863 C C . ILE A 1 408 ? 162.854 143.960 152.465 1.00 54.57 401 ILE A C 1
ATOM 2864 O O . ILE A 1 408 ? 163.428 143.521 153.468 1.00 54.57 401 ILE A O 1
ATOM 2869 N N . SER A 1 409 ? 163.434 144.003 151.267 1.00 50.69 402 SER A N 1
ATOM 2870 C CA . SER A 1 409 ? 164.798 143.551 151.041 1.00 50.69 402 SER A CA 1
ATOM 2871 C C . SER A 1 409 ? 165.497 144.552 150.131 1.00 50.69 402 SER A C 1
ATOM 2872 O O . SER A 1 409 ? 164.885 145.498 149.626 1.00 50.69 402 SER A O 1
ATOM 2875 N N . GLY A 1 410 ? 166.796 144.334 149.918 1.00 49.41 403 GLY A N 1
ATOM 2876 C CA . GLY A 1 410 ? 167.571 145.257 149.107 1.00 49.41 403 GLY A CA 1
ATOM 2877 C C . GLY A 1 410 ? 167.038 145.407 147.697 1.00 49.41 403 GLY A C 1
ATOM 2878 O O . GLY A 1 410 ? 167.186 146.467 147.083 1.00 49.41 403 GLY A O 1
ATOM 2879 N N . LEU A 1 411 ? 166.394 144.363 147.172 1.00 46.41 404 LEU A N 1
ATOM 2880 C CA . LEU A 1 411 ? 165.838 144.433 145.827 1.00 46.41 404 LEU A CA 1
ATOM 2881 C C . LEU A 1 411 ? 164.745 145.485 145.709 1.00 46.41 404 LEU A C 1
ATOM 2882 O O . LEU A 1 411 ? 164.393 145.871 144.590 1.00 46.41 404 LEU A O 1
ATOM 2887 N N . ASP A 1 412 ? 164.200 145.954 146.830 1.00 48.82 405 ASP A N 1
ATOM 2888 C CA . ASP A 1 412 ? 163.214 147.024 146.793 1.00 48.82 405 ASP A CA 1
ATOM 2889 C C . ASP A 1 412 ? 163.835 148.397 146.584 1.00 48.82 405 ASP A C 1
ATOM 2890 O O . ASP A 1 412 ? 163.106 149.342 146.268 1.00 48.82 405 ASP A O 1
ATOM 2895 N N . SER A 1 413 ? 165.160 148.499 146.734 1.00 47.21 406 SER A N 1
ATOM 2896 C CA . SER A 1 413 ? 165.832 149.786 146.416 1.00 47.21 406 SER A CA 1
ATOM 2897 C C . SER A 1 413 ? 165.592 150.074 144.932 1.00 47.21 406 SER A C 1
ATOM 2898 O O . SER A 1 413 ? 165.489 149.101 144.157 1.00 47.21 406 SER A O 1
ATOM 2901 N N . PHE A 1 414 ? 165.483 151.348 144.552 1.00 41.61 407 PHE A N 1
ATOM 2902 C CA . PHE A 1 414 ? 165.139 151.673 143.141 1.00 41.61 407 PHE A CA 1
ATOM 2903 C C . PHE A 1 414 ? 166.313 151.326 142.220 1.00 41.61 407 PHE A C 1
ATOM 2904 O O . PHE A 1 414 ? 166.312 151.782 141.060 1.00 41.61 407 PHE A O 1
ATOM 2912 N N . GLY A 1 415 ? 167.276 150.542 142.715 1.00 45.85 408 GLY A N 1
ATOM 2913 C CA . GLY A 1 415 ? 168.368 150.078 141.838 1.00 45.85 408 GLY A CA 1
ATOM 2914 C C . GLY A 1 415 ? 167.802 149.165 140.766 1.00 45.85 408 GLY A C 1
ATOM 2915 O O . GLY A 1 415 ? 168.277 149.240 139.616 1.00 45.85 408 GLY A O 1
ATOM 2916 N N . ASN A 1 416 ? 166.822 148.331 141.130 1.00 41.69 409 ASN A N 1
ATOM 2917 C CA . ASN A 1 416 ? 166.142 147.457 140.138 1.00 41.69 409 ASN A CA 1
ATOM 2918 C C . ASN A 1 416 ? 164.931 148.206 139.575 1.00 41.69 409 ASN A C 1
ATOM 2919 O O . ASN A 1 416 ? 163.797 147.772 139.846 1.00 41.69 409 ASN A O 1
ATOM 2924 N N . LEU A 1 417 ? 165.166 149.296 138.839 1.00 36.69 410 LEU A N 1
ATOM 2925 C CA . LEU A 1 417 ? 164.052 150.095 138.262 1.00 36.69 410 LEU A CA 1
ATOM 2926 C C . LEU A 1 417 ? 164.594 150.972 137.131 1.00 36.69 410 LEU A C 1
ATOM 2927 O O . LEU A 1 417 ? 165.009 152.112 137.417 1.00 36.69 410 LEU A O 1
ATOM 2932 N N . GLU A 1 418 ? 164.593 150.453 135.899 1.00 36.36 411 GLU A N 1
ATOM 2933 C CA . GLU A 1 418 ? 165.095 151.209 134.763 1.00 36.36 411 GLU A CA 1
ATOM 2934 C C . GLU A 1 418 ? 164.085 151.121 133.630 1.00 36.36 411 GLU A C 1
ATOM 2935 O O . GLU A 1 418 ? 163.134 150.341 133.680 1.00 36.36 411 GLU A O 1
ATOM 2941 N N . VAL A 1 419 ? 164.274 151.950 132.607 1.00 29.84 412 VAL A N 1
ATOM 2942 C CA . VAL A 1 419 ? 163.393 151.951 131.446 1.00 29.84 412 VAL A CA 1
ATOM 2943 C C . VAL A 1 419 ? 164.236 152.000 130.183 1.00 29.84 412 VAL A C 1
ATOM 2944 O O . VAL A 1 419 ? 165.202 152.764 130.096 1.00 29.84 412 VAL A O 1
ATOM 2948 N N . SER A 1 420 ? 163.849 151.191 129.192 1.00 30.72 413 SER A N 1
ATOM 2949 C CA . SER A 1 420 ? 164.546 151.215 127.882 1.00 30.72 413 SER A CA 1
ATOM 2950 C C . SER A 1 420 ? 163.872 152.260 126.988 1.00 30.72 413 SER A C 1
ATOM 2951 O O . SER A 1 420 ? 162.694 152.575 127.240 1.00 30.72 413 SER A O 1
ATOM 2954 N N . PRO A 1 421 ? 164.554 152.817 125.963 1.00 33.44 414 PRO A N 1
ATOM 2955 C CA . PRO A 1 421 ? 163.922 153.759 125.032 1.00 33.44 414 PRO A CA 1
ATOM 2956 C C . PRO A 1 421 ? 162.866 153.050 124.169 1.00 33.44 414 PRO A C 1
ATOM 2957 O O . PRO A 1 421 ? 162.826 151.833 124.178 1.00 33.44 414 PRO A O 1
ATOM 2961 N N . PRO A 1 422 ? 162.010 153.784 123.421 1.00 32.62 415 PRO A N 1
ATOM 2962 C CA . PRO A 1 422 ? 161.000 153.171 122.554 1.00 32.62 415 PRO A CA 1
ATOM 2963 C C . PRO A 1 422 ? 161.588 152.009 121.739 1.00 32.62 415 PRO A C 1
ATOM 2964 O O . PRO A 1 422 ? 162.650 152.183 121.168 1.00 32.62 415 PRO A O 1
ATOM 2968 N N . VAL A 1 423 ? 160.889 150.867 121.694 1.00 34.75 416 VAL A N 1
ATOM 2969 C CA . VAL A 1 423 ? 161.451 149.666 121.004 1.00 34.75 416 VAL A CA 1
ATOM 2970 C C . VAL A 1 423 ? 160.391 148.987 120.130 1.00 34.75 416 VAL A C 1
ATOM 2971 O O . VAL A 1 423 ? 159.190 149.161 120.418 1.00 34.75 416 VAL A O 1
ATOM 2975 N N . THR A 1 424 ? 160.825 148.246 119.105 1.00 41.09 417 THR A N 1
ATOM 2976 C CA . THR A 1 424 ? 159.918 147.495 118.240 1.00 41.09 417 THR A CA 1
ATOM 2977 C C . THR A 1 424 ? 160.359 146.039 118.274 1.00 41.09 417 THR A C 1
ATOM 2978 O O . THR A 1 424 ? 161.450 145.712 117.797 1.00 41.09 417 THR A O 1
ATOM 2982 N N . VAL A 1 425 ? 159.523 145.167 118.831 1.00 44.54 418 VAL A N 1
ATOM 2983 C CA . VAL A 1 425 ? 159.836 143.748 118.952 1.00 44.54 418 VAL A CA 1
ATOM 2984 C C . VAL A 1 425 ? 158.855 142.953 118.099 1.00 44.54 418 VAL A C 1
ATOM 2985 O O . VAL A 1 425 ? 157.644 142.961 118.352 1.00 44.54 418 VAL A O 1
ATOM 2989 N N . ARG A 1 426 ? 159.384 142.287 117.071 1.00 50.72 419 ARG A N 1
ATOM 2990 C CA . ARG A 1 426 ? 158.619 141.345 116.252 1.00 50.72 419 ARG A CA 1
ATOM 2991 C C . ARG A 1 426 ? 157.314 141.959 115.748 1.00 50.72 419 ARG A C 1
ATOM 2992 O O . ARG A 1 426 ? 156.259 141.322 115.753 1.00 50.72 419 ARG A O 1
ATOM 3000 N N . GLY A 1 427 ? 157.387 143.217 115.313 1.00 50.66 420 GLY A N 1
ATOM 3001 C CA . GLY A 1 427 ? 156.247 143.897 114.739 1.00 50.66 420 GLY A CA 1
ATOM 3002 C C . GLY A 1 427 ? 155.372 144.656 115.714 1.00 50.66 420 GLY A C 1
ATOM 3003 O O . GLY A 1 427 ? 154.429 145.327 115.277 1.00 50.66 420 GLY A O 1
ATOM 3004 N N . LYS A 1 428 ? 155.644 144.576 117.014 1.00 44.71 421 LYS A N 1
ATOM 3005 C CA . LYS A 1 428 ? 154.865 145.285 118.020 1.00 44.71 421 LYS A CA 1
ATOM 3006 C C . LYS A 1 428 ? 155.677 146.454 118.562 1.00 44.71 421 LYS A C 1
ATOM 3007 O O . LYS A 1 428 ? 156.861 146.300 118.877 1.00 44.71 421 LYS A O 1
ATOM 3013 N N . GLU A 1 429 ? 155.036 147.615 118.676 1.00 42.98 422 GLU A N 1
ATOM 3014 C CA . GLU A 1 429 ? 155.710 148.858 119.027 1.00 42.98 422 GLU A CA 1
ATOM 3015 C C . GLU A 1 429 ? 155.494 149.207 120.493 1.00 42.98 422 GLU A C 1
ATOM 3016 O O . GLU A 1 429 ? 154.390 149.055 121.023 1.00 42.98 422 GLU A O 1
ATOM 3022 N N . TYR A 1 430 ? 156.556 149.679 121.143 1.00 37.19 423 TYR A N 1
ATOM 3023 C CA . TYR A 1 430 ? 156.474 150.292 122.468 1.00 37.19 423 TYR A CA 1
ATOM 3024 C C . TYR A 1 430 ? 157.131 151.662 122.403 1.00 37.19 423 TYR A C 1
ATOM 3025 O O . TYR A 1 430 ? 158.360 151.774 122.566 1.00 37.19 423 TYR A O 1
ATOM 3034 N N . PRO A 1 431 ? 156.369 152.725 122.128 1.00 34.35 424 PRO A N 1
ATOM 3035 C CA . PRO A 1 431 ? 156.959 154.071 122.082 1.00 34.35 424 PRO A CA 1
ATOM 3036 C C . PRO A 1 431 ? 157.315 154.642 123.442 1.00 34.35 424 PRO A C 1
ATOM 3037 O O . PRO A 1 431 ? 157.938 155.709 123.492 1.00 34.35 424 PRO A O 1
ATOM 3041 N N . LEU A 1 432 ? 156.924 153.999 124.542 1.00 28.66 425 LEU A N 1
ATOM 3042 C CA . LEU A 1 432 ? 157.280 154.467 125.875 1.00 28.66 425 LEU A CA 1
ATOM 3043 C C . LEU A 1 432 ? 158.206 153.505 126.607 1.00 28.66 425 LEU A C 1
ATOM 3044 O O . LEU A 1 432 ? 158.395 153.644 127.819 1.00 28.66 425 LEU A O 1
ATOM 3049 N N . GLY A 1 433 ? 158.783 152.533 125.908 1.00 31.39 426 GLY A N 1
ATOM 3050 C CA . GLY A 1 433 ? 159.757 151.647 126.511 1.00 31.39 426 GLY A CA 1
ATOM 3051 C C . GLY A 1 433 ? 159.126 150.557 127.354 1.00 31.39 426 GLY A C 1
ATOM 3052 O O . GLY A 1 433 ? 157.909 150.387 127.416 1.00 31.39 426 GLY A O 1
ATOM 3053 N N . ARG A 1 434 ? 159.994 149.796 128.019 1.00 31.17 427 ARG A N 1
ATOM 3054 C CA . ARG A 1 434 ? 159.582 148.697 128.881 1.00 31.17 427 ARG A CA 1
ATOM 3055 C C . ARG A 1 434 ? 160.281 148.823 130.225 1.00 31.17 427 ARG A C 1
ATOM 3056 O O . ARG A 1 434 ? 161.487 149.081 130.277 1.00 31.17 427 ARG A O 1
ATOM 3064 N N . ILE A 1 435 ? 159.525 148.639 131.309 1.00 30.15 428 ILE A N 1
ATOM 3065 C CA . ILE A 1 435 ? 160.110 148.653 132.644 1.00 30.15 428 ILE A CA 1
ATOM 3066 C C . ILE A 1 435 ? 161.019 147.445 132.811 1.00 30.15 428 ILE A C 1
ATOM 3067 O O . ILE A 1 435 ? 160.692 146.334 132.374 1.00 30.15 428 ILE A O 1
ATOM 3072 N N . LEU A 1 436 ? 162.168 147.652 133.447 1.00 32.13 429 LEU A N 1
ATOM 3073 C CA . LEU A 1 436 ? 163.125 146.588 133.719 1.00 32.13 429 LEU A CA 1
ATOM 3074 C C . LEU A 1 436 ? 163.428 146.578 135.209 1.00 32.13 429 LEU A C 1
ATOM 3075 O O . LEU A 1 436 ? 163.894 147.585 135.756 1.00 32.13 429 LEU A O 1
ATOM 3080 N N . PHE A 1 437 ? 163.159 145.448 135.859 1.00 35.34 430 PHE A N 1
ATOM 3081 C CA . PHE A 1 437 ? 163.553 145.237 137.243 1.00 35.34 430 PHE A CA 1
ATOM 3082 C C . PHE A 1 437 ? 164.040 143.807 137.402 1.00 35.34 430 PHE A C 1
ATOM 3083 O O . PHE A 1 437 ? 163.565 142.896 136.720 1.00 35.34 430 PHE A O 1
ATOM 3091 N N . GLY A 1 438 ? 164.991 143.618 138.311 1.00 38.11 431 GLY A N 1
ATOM 3092 C CA . GLY A 1 438 ? 165.661 142.343 138.486 1.00 38.11 431 GLY A CA 1
ATOM 3093 C C . GLY A 1 438 ? 165.178 141.611 139.723 1.00 38.11 431 GLY A C 1
ATOM 3094 O O . GLY A 1 438 ? 164.739 142.229 140.694 1.00 38.11 431 GLY A O 1
ATOM 3095 N N . ASP A 1 439 ? 165.265 140.286 139.678 1.00 43.88 432 ASP A N 1
ATOM 3096 C CA . ASP A 1 439 ? 164.919 139.426 140.804 1.00 43.88 432 ASP A CA 1
ATOM 3097 C C . ASP A 1 439 ? 165.537 138.049 140.561 1.00 43.88 432 ASP A C 1
ATOM 3098 O O . ASP A 1 439 ? 166.237 137.835 139.566 1.00 43.88 432 ASP A O 1
ATOM 3103 N N . SER A 1 440 ? 165.274 137.113 141.470 1.00 47.00 433 SER A N 1
ATOM 3104 C CA . SER A 1 440 ? 165.936 135.817 141.436 1.00 47.00 433 SER A CA 1
ATOM 3105 C C . SER A 1 440 ? 165.452 134.977 140.256 1.00 47.00 433 SER A C 1
ATOM 3106 O O . SER A 1 440 ? 164.361 135.178 139.716 1.00 47.00 433 SER A O 1
ATOM 3109 N N . CYS A 1 441 ? 166.291 134.016 139.860 1.00 46.19 434 CYS A N 1
ATOM 3110 C CA . CYS A 1 441 ? 165.963 133.166 138.719 1.00 46.19 434 CYS A CA 1
ATOM 3111 C C . CYS A 1 441 ? 164.763 132.275 139.017 1.00 46.19 434 CYS A C 1
ATOM 3112 O O . CYS A 1 441 ? 163.811 132.218 138.231 1.00 46.19 434 CYS A O 1
ATOM 3115 N N . TYR A 1 442 ? 164.791 131.572 140.144 1.00 47.47 435 TYR A N 1
ATOM 3116 C CA . TYR A 1 442 ? 163.692 130.717 140.562 1.00 47.47 435 TYR A CA 1
ATOM 3117 C C . TYR A 1 442 ? 163.461 130.896 142.053 1.00 47.47 435 TYR A C 1
ATOM 3118 O O . TYR A 1 442 ? 164.413 131.132 142.806 1.00 47.47 435 TYR A O 1
ATOM 3127 N N . PRO A 1 443 ? 162.214 130.796 142.507 1.00 51.47 436 PRO A N 1
ATOM 3128 C CA . PRO A 1 443 ? 161.942 130.942 143.941 1.00 51.47 436 PRO A CA 1
ATOM 3129 C C . PRO A 1 443 ? 162.586 129.827 144.747 1.00 51.47 436 PRO A C 1
ATOM 3130 O O . PRO A 1 443 ? 162.570 128.660 144.351 1.00 51.47 436 PRO A O 1
ATOM 3134 N N . SER A 1 444 ? 163.147 130.195 145.892 1.00 58.07 437 SER A N 1
ATOM 3135 C CA . SER A 1 444 ? 163.814 129.235 146.761 1.00 58.07 437 SER A CA 1
ATOM 3136 C C . SER A 1 444 ? 163.709 129.740 148.196 1.00 58.07 437 SER A C 1
ATOM 3137 O O . SER A 1 444 ? 162.865 130.585 148.511 1.00 58.07 437 SER A O 1
ATOM 3140 N N . ASN A 1 445 ? 164.558 129.209 149.073 1.00 65.89 438 ASN A N 1
ATOM 3141 C CA . ASN A 1 445 ? 164.543 129.575 150.484 1.00 65.89 438 ASN A CA 1
ATOM 3142 C C . ASN A 1 445 ? 165.458 130.748 150.836 1.00 65.89 438 ASN A C 1
ATOM 3143 O O . ASN A 1 445 ? 165.169 131.473 151.795 1.00 65.89 438 ASN A O 1
ATOM 3148 N N . ASP A 1 446 ? 166.551 130.954 150.104 1.00 65.92 439 ASP A N 1
ATOM 3149 C CA . ASP A 1 446 ? 167.401 132.129 150.278 1.00 65.92 439 ASP A CA 1
ATOM 3150 C C . ASP A 1 446 ? 167.303 133.120 149.125 1.00 65.92 439 ASP A C 1
ATOM 3151 O O . ASP A 1 446 ? 168.107 134.056 149.061 1.00 65.92 439 ASP A O 1
ATOM 3156 N N . SER A 1 447 ? 166.349 132.945 148.218 1.00 57.22 440 SER A N 1
ATOM 3157 C CA . SER A 1 447 ? 166.179 133.902 147.139 1.00 57.22 440 SER A CA 1
ATOM 3158 C C . SER A 1 447 ? 165.401 135.123 147.620 1.00 57.22 440 SER A C 1
ATOM 3159 O O . SER A 1 447 ? 164.630 135.064 148.581 1.00 57.22 440 SER A O 1
ATOM 3162 N N . ARG A 1 448 ? 165.612 136.239 146.930 1.00 52.52 441 ARG A N 1
ATOM 3163 C CA . ARG A 1 448 ? 164.908 137.482 147.198 1.00 52.52 441 ARG A CA 1
ATOM 3164 C C . ARG A 1 448 ? 164.075 137.865 145.984 1.00 52.52 441 ARG A C 1
ATOM 3165 O O . ARG A 1 448 ? 164.256 137.331 144.887 1.00 52.52 441 ARG A O 1
ATOM 3173 N N . GLN A 1 449 ? 163.153 138.801 146.189 1.00 51.11 442 GLN A N 1
ATOM 3174 C CA . GLN A 1 449 ? 162.323 139.283 145.098 1.00 51.11 442 GLN A CA 1
ATOM 3175 C C . GLN A 1 449 ? 161.829 140.684 145.420 1.00 51.11 442 GLN A C 1
ATOM 3176 O O . GLN A 1 449 ? 161.739 141.081 146.584 1.00 51.11 442 GLN A O 1
ATOM 3182 N N . MET A 1 450 ? 161.515 141.434 144.366 1.00 51.10 443 MET A N 1
ATOM 3183 C CA . MET A 1 450 ? 160.828 142.705 144.539 1.00 51.10 443 MET A CA 1
ATOM 3184 C C . MET A 1 450 ? 159.471 142.466 145.185 1.00 51.10 443 MET A C 1
ATOM 3185 O O . MET A 1 450 ? 158.835 141.430 144.977 1.00 51.10 443 MET A O 1
ATOM 3190 N N . HIS A 1 451 ? 159.033 143.429 145.991 1.00 49.02 444 HIS A N 1
ATOM 3191 C CA . HIS A 1 451 ? 157.781 143.260 146.711 1.00 49.02 444 HIS A CA 1
ATOM 3192 C C . HIS A 1 451 ? 156.614 143.101 145.745 1.00 49.02 444 HIS A C 1
ATOM 3193 O O . HIS A 1 451 ? 156.549 143.753 144.695 1.00 49.02 444 HIS A O 1
ATOM 3200 N N . GLN A 1 452 ? 155.688 142.217 146.114 1.00 46.53 445 GLN A N 1
ATOM 3201 C CA . GLN A 1 452 ? 154.575 141.901 145.232 1.00 46.53 445 GLN A CA 1
ATOM 3202 C C . GLN A 1 452 ? 153.700 143.116 144.975 1.00 46.53 445 GLN A C 1
ATOM 3203 O O . GLN A 1 452 ? 153.169 143.265 143.873 1.00 46.53 445 GLN A O 1
ATOM 3209 N N . ALA A 1 453 ? 153.535 143.995 145.965 1.00 44.99 446 ALA A N 1
ATOM 3210 C CA . ALA A 1 453 ? 152.721 145.188 145.754 1.00 44.99 446 ALA A CA 1
ATOM 3211 C C . ALA A 1 453 ? 153.314 146.068 144.660 1.00 44.99 446 ALA A C 1
ATOM 3212 O O . ALA A 1 453 ? 152.599 146.533 143.763 1.00 44.99 446 ALA A O 1
ATOM 3214 N N . LEU A 1 454 ? 154.630 146.291 144.707 1.00 42.27 447 LEU A N 1
ATOM 3215 C CA . LEU A 1 454 ? 155.285 147.076 143.667 1.00 42.27 447 LEU A CA 1
ATOM 3216 C C . LEU A 1 454 ? 155.194 146.385 142.313 1.00 42.27 447 LEU A C 1
ATOM 3217 O O . LEU A 1 454 ? 154.953 147.038 141.289 1.00 42.27 447 LEU A O 1
ATOM 3222 N N . GLN A 1 455 ? 155.385 145.062 142.285 1.00 40.86 448 GLN A N 1
ATOM 3223 C CA . GLN A 1 455 ? 155.313 144.348 141.012 1.00 40.86 448 GLN A CA 1
ATOM 3224 C C . GLN A 1 455 ? 153.920 144.439 140.400 1.00 40.86 448 GLN A C 1
ATOM 3225 O O . GLN A 1 455 ? 153.779 144.674 139.193 1.00 40.86 448 GLN A O 1
ATOM 3231 N N . ASP A 1 456 ? 152.875 144.268 141.214 1.00 39.79 449 ASP A N 1
ATOM 3232 C CA . ASP A 1 456 ? 151.516 144.371 140.691 1.00 39.79 449 ASP A CA 1
ATOM 3233 C C . ASP A 1 456 ? 151.184 145.795 140.267 1.00 39.79 449 ASP A C 1
ATOM 3234 O O . ASP A 1 456 ? 150.473 145.992 139.279 1.00 39.79 449 ASP A O 1
ATOM 3239 N N . PHE A 1 457 ? 151.674 146.802 140.993 1.00 33.61 450 PHE A N 1
ATOM 3240 C CA . PHE A 1 457 ? 151.445 148.179 140.562 1.00 33.61 450 PHE A CA 1
ATOM 3241 C C . PHE A 1 457 ? 152.076 148.434 139.198 1.00 33.61 450 PHE A C 1
ATOM 3242 O O . PHE A 1 457 ? 151.433 148.977 138.288 1.00 33.61 450 PHE A O 1
ATOM 3250 N N . LEU A 1 458 ? 153.334 148.018 139.031 1.00 35.22 451 LEU A N 1
ATOM 3251 C CA . LEU A 1 458 ? 154.015 148.218 137.757 1.00 35.22 451 LEU A CA 1
ATOM 3252 C C . LEU A 1 458 ? 153.310 147.474 136.631 1.00 35.22 451 LEU A C 1
ATOM 3253 O O . LEU A 1 458 ? 153.183 147.996 135.518 1.00 35.22 451 LEU A O 1
ATOM 3258 N N . SER A 1 459 ? 152.851 146.249 136.896 1.00 34.40 452 SER A N 1
ATOM 3259 C CA . SER A 1 459 ? 152.102 145.518 135.881 1.00 34.40 452 SER A CA 1
ATOM 3260 C C . SER A 1 459 ? 150.782 146.204 135.552 1.00 34.40 452 SER A C 1
ATOM 3261 O O . SER A 1 459 ? 150.380 146.238 134.385 1.00 34.40 452 SER A O 1
ATOM 3264 N N . ALA A 1 460 ? 150.096 146.751 136.560 1.00 31.96 453 ALA A N 1
ATOM 3265 C CA . ALA A 1 460 ? 148.828 147.431 136.323 1.00 31.96 453 ALA A CA 1
ATOM 3266 C C . ALA A 1 460 ? 149.012 148.677 135.472 1.00 31.96 453 ALA A C 1
ATOM 3267 O O . ALA A 1 460 ? 148.125 149.022 134.684 1.00 31.96 453 ALA A O 1
ATOM 3269 N N . GLN A 1 461 ? 150.140 149.368 135.616 1.00 31.77 454 GLN A N 1
ATOM 3270 C CA . GLN A 1 461 ? 150.499 150.397 134.641 1.00 31.77 454 GLN A CA 1
ATOM 3271 C C . GLN A 1 461 ? 150.857 149.691 133.340 1.00 31.77 454 GLN A C 1
ATOM 3272 O O . GLN A 1 461 ? 151.974 149.198 133.174 1.00 31.77 454 GLN A O 1
ATOM 3278 N N . GLN A 1 462 ? 149.904 149.634 132.408 1.00 30.04 455 GLN A N 1
ATOM 3279 C CA . GLN A 1 462 ? 150.083 148.793 131.228 1.00 30.04 455 GLN A CA 1
ATOM 3280 C C . GLN A 1 462 ? 151.097 149.386 130.259 1.00 30.04 455 GLN A C 1
ATOM 3281 O O . GLN A 1 462 ? 151.946 148.661 129.722 1.00 30.04 455 GLN A O 1
ATOM 3287 N N . VAL A 1 463 ? 151.050 150.706 130.062 1.00 27.67 456 VAL A N 1
ATOM 3288 C CA . VAL A 1 463 ? 151.764 151.408 128.998 1.00 27.67 456 VAL A CA 1
ATOM 3289 C C . VAL A 1 463 ? 153.230 151.002 128.921 1.00 27.67 456 VAL A C 1
ATOM 3290 O O . VAL A 1 463 ? 153.859 151.110 127.864 1.00 27.67 456 VAL A O 1
ATOM 3294 N N . GLN A 1 464 ? 153.790 150.531 130.029 1.00 29.10 457 GLN A N 1
ATOM 3295 C CA . GLN A 1 464 ? 155.135 149.964 130.032 1.00 29.10 457 GLN A CA 1
ATOM 3296 C C . GLN A 1 464 ? 155.040 148.604 130.716 1.00 29.10 457 GLN A C 1
ATOM 3297 O O . GLN A 1 464 ? 155.263 148.489 131.924 1.00 29.10 457 GLN A O 1
ATOM 3303 N N . ALA A 1 465 ? 154.698 147.582 129.939 1.00 31.40 458 ALA A N 1
ATOM 3304 C CA . ALA A 1 465 ? 154.658 146.220 130.454 1.00 31.40 458 ALA A CA 1
ATOM 3305 C C . ALA A 1 465 ? 156.037 145.820 130.965 1.00 31.40 458 ALA A C 1
ATOM 3306 O O . ALA A 1 465 ? 157.011 145.872 130.201 1.00 31.40 458 ALA A O 1
ATOM 3308 N N . PRO A 1 466 ? 156.166 145.415 132.224 1.00 32.20 459 PRO A N 1
ATOM 3309 C CA . PRO A 1 466 ? 157.495 145.190 132.799 1.00 32.20 459 PRO A CA 1
ATOM 3310 C C . PRO A 1 466 ? 158.155 143.927 132.269 1.00 32.20 459 PRO A C 1
ATOM 3311 O O . PRO A 1 466 ? 157.505 143.005 131.772 1.00 32.20 459 PRO A O 1
ATOM 3315 N N . VAL A 1 467 ? 159.480 143.902 132.393 1.00 31.38 460 VAL A N 1
ATOM 3316 C CA . VAL A 1 467 ? 160.307 142.766 132.004 1.00 31.38 460 VAL A CA 1
ATOM 3317 C C . VAL A 1 467 ? 161.234 142.439 133.166 1.00 31.38 460 VAL A C 1
ATOM 3318 O O . VAL A 1 467 ? 161.903 143.331 133.698 1.00 31.38 460 VAL A O 1
ATOM 3322 N N . LYS A 1 468 ? 161.277 141.169 133.555 1.00 35.46 461 LYS A N 1
ATOM 3323 C CA . LYS A 1 468 ? 162.077 140.721 134.687 1.00 35.46 461 LYS A CA 1
ATOM 3324 C C . LYS A 1 468 ? 163.458 140.281 134.220 1.00 35.46 461 LYS A C 1
ATOM 3325 O O . LYS A 1 468 ? 163.610 139.739 133.123 1.00 35.46 461 LYS A O 1
ATOM 3331 N N . LEU A 1 469 ? 164.462 140.516 135.058 1.00 32.69 462 LEU A N 1
ATOM 3332 C CA . LEU A 1 469 ? 165.836 140.136 134.768 1.00 32.69 462 LEU A CA 1
ATOM 3333 C C . LEU A 1 469 ? 166.445 139.409 135.961 1.00 32.69 462 LEU A C 1
ATOM 3334 O O . LEU A 1 469 ? 165.913 139.426 137.073 1.00 32.69 462 LEU A O 1
ATOM 3339 N N . TYR A 1 470 ? 167.585 138.771 135.711 1.00 40.65 463 TYR A N 1
ATOM 3340 C CA . TYR A 1 470 ? 168.280 137.955 136.704 1.00 40.65 463 TYR A CA 1
ATOM 3341 C C . TYR A 1 470 ? 169.415 138.780 137.299 1.00 40.65 463 TYR A C 1
ATOM 3342 O O . TYR A 1 470 ? 170.531 138.787 136.776 1.00 40.65 463 TYR A O 1
ATOM 3351 N N . SER A 1 471 ? 169.127 139.475 138.402 1.00 43.69 464 SER A N 1
ATOM 3352 C CA . SER A 1 471 ? 170.126 140.292 139.081 1.00 43.69 464 SER A CA 1
ATOM 3353 C C . SER A 1 471 ? 170.195 139.992 140.574 1.00 43.69 464 SER A C 1
ATOM 3354 O O . SER A 1 471 ? 170.571 140.867 141.358 1.00 43.69 464 SER A O 1
ATOM 3357 N N . ASP A 1 472 ? 169.833 138.777 140.985 1.00 46.84 465 ASP A N 1
ATOM 3358 C CA . ASP A 1 472 ? 169.944 138.415 142.392 1.00 46.84 465 ASP A CA 1
ATOM 3359 C C . ASP A 1 472 ? 171.387 138.123 142.784 1.00 46.84 465 ASP A C 1
ATOM 3360 O O . ASP A 1 472 ? 171.747 138.250 143.960 1.00 46.84 465 ASP A O 1
ATOM 3365 N N . TRP A 1 473 ? 172.226 137.748 141.817 1.00 46.69 466 TRP A N 1
ATOM 3366 C CA . TRP A 1 473 ? 173.599 137.359 142.118 1.00 46.69 466 TRP A CA 1
ATOM 3367 C C . TRP A 1 473 ? 174.417 138.495 142.718 1.00 46.69 466 TRP A C 1
ATOM 3368 O O . TRP A 1 473 ? 175.368 138.229 143.461 1.00 46.69 466 TRP A O 1
ATOM 3379 N N . LEU A 1 474 ? 174.080 139.745 142.417 1.00 48.38 467 LEU A N 1
ATOM 3380 C CA . LEU A 1 474 ? 174.809 140.870 142.985 1.00 48.38 467 LEU A CA 1
ATOM 3381 C C . LEU A 1 474 ? 174.549 140.975 144.483 1.00 48.38 467 LEU A C 1
ATOM 3382 O O . LEU A 1 474 ? 173.452 140.685 144.967 1.00 48.38 467 LEU A O 1
ATOM 3387 N N . SER A 1 475 ? 175.581 141.394 145.222 1.00 52.74 468 SER A N 1
ATOM 3388 C CA . SER A 1 475 ? 175.457 141.502 146.673 1.00 52.74 468 SER A CA 1
ATOM 3389 C C . SER A 1 475 ? 174.362 142.484 147.059 1.00 52.74 468 SER A C 1
ATOM 339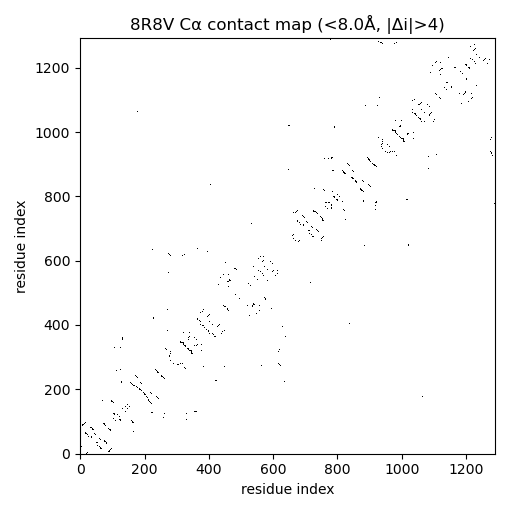0 O O . SER A 1 475 ? 173.520 142.183 147.913 1.00 52.74 468 SER A O 1
ATOM 3393 N N . VAL A 1 476 ? 174.354 143.658 146.440 1.00 48.40 469 VAL A N 1
ATOM 3394 C CA . VAL A 1 476 ? 173.254 144.595 146.625 1.00 48.40 469 VAL A CA 1
ATOM 3395 C C . VAL A 1 476 ? 172.061 144.211 145.760 1.00 48.40 469 VAL A C 1
ATOM 3396 O O . VAL A 1 476 ? 170.911 144.321 146.191 1.00 48.40 469 VAL A O 1
ATOM 3400 N N . GLY A 1 477 ? 172.315 143.734 144.543 1.00 49.08 470 GLY A N 1
ATOM 3401 C CA . GLY A 1 477 ? 171.254 143.286 143.665 1.00 49.08 470 GLY A CA 1
ATOM 3402 C C . GLY A 1 477 ? 170.561 144.416 142.937 1.00 49.08 470 GLY A C 1
ATOM 3403 O O . GLY A 1 477 ? 169.356 144.611 143.107 1.00 49.08 470 GLY A O 1
ATOM 3404 N N . HIS A 1 478 ? 171.307 145.176 142.135 1.00 47.27 471 HIS A N 1
ATOM 3405 C CA . HIS A 1 478 ? 170.773 146.323 141.412 1.00 47.27 471 HIS A CA 1
ATOM 3406 C C . HIS A 1 478 ? 171.081 146.188 139.927 1.00 47.27 471 HIS A C 1
ATOM 3407 O O . HIS A 1 478 ? 172.250 146.097 139.539 1.00 47.27 471 HIS A O 1
ATOM 3414 N N . VAL A 1 479 ? 170.034 146.212 139.098 1.00 43.27 472 VAL A N 1
ATOM 3415 C CA . VAL A 1 479 ? 170.208 146.160 137.654 1.00 43.27 472 VAL A CA 1
ATOM 3416 C C . VAL A 1 479 ? 170.933 147.380 137.120 1.00 43.27 472 VAL A C 1
ATOM 3417 O O . VAL A 1 479 ? 171.435 147.349 135.994 1.00 43.27 472 VAL A O 1
ATOM 3421 N N . ASP A 1 480 ? 171.000 148.459 137.897 1.00 47.61 473 ASP A N 1
ATOM 3422 C CA . ASP A 1 480 ? 171.792 149.609 137.490 1.00 47.61 473 ASP A CA 1
ATOM 3423 C C . ASP A 1 480 ? 173.287 149.329 137.536 1.00 47.61 473 ASP A C 1
ATOM 3424 O O . ASP A 1 480 ? 174.067 150.153 137.049 1.00 47.61 473 ASP A O 1
ATOM 3429 N N . GLU A 1 481 ? 173.681 148.171 138.072 1.00 49.37 474 GLU A N 1
ATOM 3430 C CA . GLU A 1 481 ? 175.133 147.890 138.244 1.00 49.37 474 GLU A CA 1
ATOM 3431 C C . GLU A 1 481 ? 175.708 147.154 137.029 1.00 49.37 474 GLU A C 1
ATOM 3432 O O . GLU A 1 481 ? 176.929 146.906 137.032 1.00 49.37 474 GLU A O 1
ATOM 3438 N N . PHE A 1 482 ? 174.882 146.804 136.038 1.00 40.19 475 PHE A N 1
ATOM 3439 C CA . PHE A 1 482 ? 175.426 146.000 134.909 1.00 40.19 475 PHE A CA 1
ATOM 3440 C C . PHE A 1 482 ? 174.795 146.415 133.574 1.00 40.19 475 PHE A C 1
ATOM 3441 O O . PHE A 1 482 ? 175.297 145.960 132.528 1.00 40.19 475 PHE A O 1
ATOM 3449 N N . LEU A 1 483 ? 173.733 147.227 133.583 1.00 40.17 476 LEU A N 1
ATOM 3450 C CA . LEU A 1 483 ? 173.212 147.717 132.273 1.00 40.17 476 LEU A CA 1
ATOM 3451 C C . LEU A 1 483 ? 173.069 149.244 132.292 1.00 40.17 476 LEU A C 1
ATOM 3452 O O . LEU A 1 483 ? 172.928 149.809 133.393 1.00 40.17 476 LEU A O 1
ATOM 3457 N N . SER A 1 484 ? 173.117 149.871 131.114 1.00 39.08 477 SER A N 1
ATOM 3458 C CA . SER A 1 484 ? 173.009 151.351 130.992 1.00 39.08 477 SER A CA 1
ATOM 3459 C C . SER A 1 484 ? 172.608 151.720 129.559 1.00 39.08 477 SER A C 1
ATOM 3460 O O . SER A 1 484 ? 173.037 151.011 128.628 1.00 39.08 477 SER A O 1
ATOM 3463 N N . PHE A 1 485 ? 171.822 152.789 129.392 1.00 35.70 478 PHE A N 1
ATOM 3464 C CA . PHE A 1 485 ? 171.409 153.214 128.064 1.00 35.70 478 PHE A CA 1
ATOM 3465 C C . PHE A 1 485 ? 172.044 154.554 127.721 1.00 35.70 478 PHE A C 1
ATOM 3466 O O . PHE A 1 485 ? 172.253 155.404 128.591 1.00 35.70 478 PHE A O 1
ATOM 3474 N N . VAL A 1 486 ? 172.428 154.705 126.452 1.00 41.24 479 VAL A N 1
ATOM 3475 C CA . VAL A 1 486 ? 173.095 155.960 126.001 1.00 41.24 479 VAL A CA 1
ATOM 3476 C C . VAL A 1 486 ? 172.413 156.404 124.704 1.00 41.24 479 VAL A C 1
ATOM 3477 O O . VAL A 1 486 ? 172.132 155.530 123.859 1.00 41.24 479 VAL A O 1
ATOM 3481 N N . PRO A 1 487 ? 172.135 157.710 124.503 1.00 42.63 480 PRO A N 1
ATOM 3482 C CA . PRO A 1 487 ? 171.534 158.178 123.249 1.00 42.63 480 PRO A CA 1
ATOM 3483 C C . PRO A 1 487 ? 172.531 158.131 122.102 1.00 42.63 480 PRO A C 1
ATOM 3484 O O . PRO A 1 487 ? 173.703 158.486 122.253 1.00 42.63 480 PRO A O 1
ATOM 3488 N N . ALA A 1 488 ? 172.050 157.688 120.942 1.00 44.89 481 ALA A N 1
ATOM 3489 C CA . ALA A 1 488 ? 172.894 157.506 119.774 1.00 44.89 481 ALA A CA 1
ATOM 3490 C C . ALA A 1 488 ? 172.272 158.177 118.558 1.00 44.89 481 ALA A C 1
ATOM 3491 O O . ALA A 1 488 ? 171.062 158.059 118.332 1.00 44.89 481 ALA A O 1
ATOM 3493 N N . PRO A 1 489 ? 173.068 158.907 117.773 1.00 50.44 482 PRO A N 1
ATOM 3494 C CA . PRO A 1 489 ? 172.513 159.545 116.566 1.00 50.44 482 PRO A CA 1
ATOM 3495 C C . PRO A 1 489 ? 171.921 158.570 115.561 1.00 50.44 482 PRO A C 1
ATOM 3496 O O . PRO A 1 489 ? 170.900 158.882 114.937 1.00 50.44 482 PRO A O 1
ATOM 3500 N N . ASP A 1 490 ? 172.524 157.400 115.387 1.00 50.58 483 ASP A N 1
ATOM 3501 C CA . ASP A 1 490 ? 172.219 156.516 114.268 1.00 50.58 483 ASP A CA 1
ATOM 3502 C C . ASP A 1 490 ? 171.521 155.247 114.749 1.00 50.58 483 ASP A C 1
ATOM 3503 O O . ASP A 1 490 ? 171.348 155.017 115.948 1.00 50.58 483 ASP A O 1
ATOM 3508 N N . ARG A 1 491 ? 171.120 154.424 113.781 1.00 47.81 484 ARG A N 1
ATOM 3509 C CA . ARG A 1 491 ? 170.473 153.122 114.008 1.00 47.81 484 ARG A CA 1
ATOM 3510 C C . ARG A 1 491 ? 169.176 153.368 114.778 1.00 47.81 484 ARG A C 1
ATOM 3511 O O . ARG A 1 491 ? 168.441 154.309 114.441 1.00 47.81 484 ARG A O 1
ATOM 3519 N N . LYS A 1 492 ? 168.857 152.573 115.800 1.00 41.83 485 LYS A N 1
ATOM 3520 C CA . LYS A 1 492 ? 167.596 152.722 116.514 1.00 41.83 485 LYS A CA 1
ATOM 3521 C C . LYS A 1 492 ? 167.527 153.999 117.338 1.00 41.83 485 LYS A C 1
ATOM 3522 O O . LYS A 1 492 ? 166.449 154.332 117.840 1.00 41.83 485 LYS A O 1
ATOM 3528 N N . GLY A 1 493 ? 168.672 154.644 117.560 1.00 41.33 486 GLY A N 1
ATOM 3529 C CA . GLY A 1 493 ? 168.687 155.852 118.404 1.00 41.33 486 GLY A CA 1
ATOM 3530 C C . GLY A 1 493 ? 169.319 155.608 119.759 1.00 41.33 486 GLY A C 1
ATOM 3531 O O . GLY A 1 493 ? 169.705 156.599 120.403 1.00 41.33 486 GLY A O 1
ATOM 3532 N N . PHE A 1 494 ? 169.411 154.349 120.195 1.00 36.83 487 PHE A N 1
ATOM 3533 C CA . PHE A 1 494 ? 169.968 154.043 121.543 1.00 36.83 487 PHE A CA 1
ATOM 3534 C C . PHE A 1 494 ? 171.084 153.018 121.400 1.00 36.83 487 PHE A C 1
ATOM 3535 O O . PHE A 1 494 ? 171.338 152.580 120.263 1.00 36.83 487 PHE A O 1
ATOM 3543 N N . ARG A 1 495 ? 171.761 152.704 122.505 1.00 30.00 488 ARG A N 1
ATOM 3544 C CA . ARG A 1 495 ? 172.842 151.686 122.507 1.00 30.00 488 ARG A CA 1
ATOM 3545 C C . ARG A 1 495 ? 172.943 151.169 123.948 1.00 30.00 488 ARG A C 1
ATOM 3546 O O . ARG A 1 495 ? 173.394 151.937 124.820 1.00 30.00 488 ARG A O 1
ATOM 3554 N N . LEU A 1 496 ? 172.500 149.936 124.191 1.00 39.20 489 LEU A N 1
ATOM 3555 C CA . LEU A 1 496 ? 172.606 149.377 125.563 1.00 39.20 489 LEU A CA 1
ATOM 3556 C C . LEU A 1 496 ? 174.072 149.045 125.889 1.00 39.20 489 LEU A C 1
ATOM 3557 O O . LEU A 1 496 ? 174.729 148.428 125.033 1.00 39.20 489 LEU A O 1
ATOM 3562 N N . LEU A 1 497 ? 174.568 149.449 127.061 1.00 41.94 490 LEU A N 1
ATOM 3563 C CA . LEU A 1 497 ? 175.952 149.145 127.513 1.00 41.94 490 LEU A CA 1
ATOM 3564 C C . LEU A 1 497 ? 175.893 148.095 128.627 1.00 41.94 490 LEU A C 1
ATOM 3565 O O . LEU A 1 497 ? 175.145 148.315 129.599 1.00 41.94 490 LEU A O 1
ATOM 3570 N N . LEU A 1 498 ? 176.649 147.002 128.485 1.00 43.77 491 LEU A N 1
ATOM 3571 C CA . LEU A 1 498 ? 176.600 145.899 129.484 1.00 43.77 491 LEU A CA 1
ATOM 3572 C C . LEU A 1 498 ? 177.998 145.660 130.065 1.00 43.77 491 LEU A C 1
ATOM 3573 O O . LEU A 1 498 ? 178.981 145.816 129.315 1.00 43.77 491 LEU A O 1
ATOM 3578 N N . ALA A 1 499 ? 178.074 145.291 131.347 1.00 46.34 492 ALA A N 1
ATOM 3579 C CA . ALA A 1 499 ? 179.378 144.992 131.985 1.00 46.34 492 ALA A CA 1
ATOM 3580 C C . ALA A 1 499 ? 179.834 143.588 131.579 1.00 46.34 492 ALA A C 1
ATOM 3581 O O . ALA A 1 499 ? 179.066 142.635 131.802 1.00 46.34 492 ALA A O 1
ATOM 3583 N N . SER A 1 500 ? 181.044 143.477 131.018 1.00 54.45 493 SER A N 1
ATOM 3584 C CA . SER A 1 500 ? 181.597 142.159 130.609 1.00 54.45 493 SER A CA 1
ATOM 3585 C C . SER A 1 500 ? 183.062 142.053 131.058 1.00 54.45 493 SER A C 1
ATOM 3586 O O . SER A 1 500 ? 183.852 142.965 130.725 1.00 54.45 493 SER A O 1
ATOM 3589 N N . PRO A 1 501 ? 183.460 140.994 131.798 1.00 58.12 494 PRO A N 1
ATOM 3590 C CA . PRO A 1 501 ? 184.826 140.886 132.297 1.00 58.12 494 PRO A CA 1
ATOM 3591 C C . PRO A 1 501 ? 185.842 140.560 131.208 1.00 58.12 494 PRO A C 1
ATOM 3592 O O . PRO A 1 501 ? 187.011 140.978 131.327 1.00 58.12 494 PRO A O 1
ATOM 3596 N N . ARG A 1 502 ? 185.414 139.817 130.182 1.00 30.00 495 ARG A N 1
ATOM 3597 C CA . ARG A 1 502 ? 186.318 139.435 129.066 1.00 30.00 495 ARG A CA 1
ATOM 3598 C C . ARG A 1 502 ? 186.997 140.693 128.504 1.00 30.00 495 ARG A C 1
ATOM 3599 O O . ARG A 1 502 ? 188.234 140.672 128.330 1.00 30.00 495 ARG A O 1
ATOM 3607 N N . SER A 1 503 ? 186.213 141.738 128.227 1.00 67.59 496 SER A N 1
ATOM 3608 C CA . SER A 1 503 ? 186.773 143.004 127.687 1.00 67.59 496 SER A CA 1
ATOM 3609 C C . SER A 1 503 ? 187.969 143.443 128.543 1.00 67.59 496 SER A C 1
ATOM 3610 O O . SER A 1 503 ? 189.034 143.749 127.963 1.00 67.59 496 SER A O 1
ATOM 3613 N N . CYS A 1 504 ? 187.797 143.467 129.868 1.00 69.43 497 CYS A N 1
ATOM 3614 C CA . CYS A 1 504 ? 188.896 143.878 130.781 1.00 69.43 497 CYS A CA 1
ATOM 3615 C C . CYS A 1 504 ? 190.064 142.891 130.654 1.00 69.43 497 CYS A C 1
ATOM 3616 O O . CYS A 1 504 ? 191.228 143.349 130.673 1.00 69.43 497 CYS A O 1
ATOM 3619 N N . TYR A 1 505 ? 189.764 141.595 130.528 1.00 74.30 498 TYR A N 1
ATOM 3620 C CA . TYR A 1 505 ? 190.824 140.595 130.456 1.00 74.30 498 TYR A CA 1
ATOM 3621 C C . TYR A 1 505 ? 191.616 140.711 129.158 1.00 74.30 498 TYR A C 1
ATOM 3622 O O . TYR A 1 505 ? 192.837 140.530 129.158 1.00 74.30 498 TYR A O 1
ATOM 3631 N N . LYS A 1 506 ? 190.951 141.021 128.044 1.00 76.71 499 LYS A N 1
ATOM 3632 C CA . LYS A 1 506 ? 191.683 141.208 126.794 1.00 76.71 499 LYS A CA 1
ATOM 3633 C C . LYS A 1 506 ? 192.527 142.478 126.840 1.00 76.71 499 LYS A C 1
ATOM 3634 O O . LYS A 1 506 ? 193.661 142.495 126.341 1.00 76.71 499 LYS A O 1
ATOM 3640 N N . LEU A 1 507 ? 192.009 143.542 127.462 1.00 78.33 500 LEU A N 1
ATOM 3641 C CA . LEU A 1 507 ? 192.813 144.747 127.637 1.00 78.33 500 LEU A CA 1
ATOM 3642 C C . LEU A 1 507 ? 194.052 144.456 128.470 1.00 78.33 500 LEU A C 1
ATOM 3643 O O . LEU A 1 507 ? 195.152 144.920 128.150 1.00 78.33 500 LEU A O 1
ATOM 3648 N N . PHE A 1 508 ? 193.893 143.679 129.542 1.00 83.36 501 PHE A N 1
ATOM 3649 C CA . PHE A 1 508 ? 195.028 143.358 130.397 1.00 83.36 501 PHE A CA 1
ATOM 3650 C C . PHE A 1 508 ? 196.015 142.440 129.686 1.00 83.36 501 PHE A C 1
ATOM 3651 O O . PHE A 1 508 ? 197.229 142.561 129.879 1.00 83.36 501 PHE A O 1
ATOM 3659 N N . GLN A 1 509 ? 195.516 141.520 128.859 1.00 88.04 502 GLN A N 1
ATOM 3660 C CA . GLN A 1 509 ? 196.405 140.678 128.066 1.00 88.04 502 GLN A CA 1
ATOM 3661 C C . GLN A 1 509 ? 197.243 141.521 127.114 1.00 88.04 502 GLN A C 1
ATOM 3662 O O . GLN A 1 509 ? 198.449 141.293 126.960 1.00 88.04 502 GLN A O 1
ATOM 3668 N N . GLU A 1 510 ? 196.615 142.504 126.463 1.00 92.57 503 GLU A N 1
ATOM 3669 C CA . GLU A 1 510 ? 197.371 143.404 125.596 1.00 92.57 503 GLU A CA 1
ATOM 3670 C C . GLU A 1 510 ? 198.392 144.211 126.391 1.00 92.57 503 GLU A C 1
ATOM 3671 O O . GLU A 1 510 ? 199.550 144.348 125.977 1.00 92.57 503 GLU A O 1
ATOM 3677 N N . GLN A 1 511 ? 197.987 144.741 127.545 1.00 95.34 504 GLN A N 1
ATOM 3678 C CA . GLN A 1 511 ? 198.915 145.525 128.351 1.00 95.34 504 GLN A CA 1
ATOM 3679 C C . GLN A 1 511 ? 200.098 144.686 128.817 1.00 95.34 504 GLN A C 1
ATOM 3680 O O . GLN A 1 511 ? 201.215 145.202 128.938 1.00 95.34 504 GLN A O 1
ATOM 3686 N N . GLN A 1 512 ? 199.876 143.399 129.090 1.00 99.06 505 GLN A N 1
ATOM 3687 C CA . GLN A 1 512 ? 200.975 142.538 129.512 1.00 99.06 505 GLN A CA 1
ATOM 3688 C C . GLN A 1 512 ? 201.886 142.182 128.343 1.00 99.06 505 GLN A C 1
ATOM 3689 O O . GLN A 1 512 ? 203.115 142.229 128.469 1.00 99.06 505 GLN A O 1
ATOM 3695 N N . ASN A 1 513 ? 201.308 141.823 127.193 1.00 100.57 506 ASN A N 1
ATOM 3696 C CA . ASN A 1 513 ? 202.142 141.325 126.105 1.00 100.57 506 ASN A CA 1
ATOM 3697 C C . ASN A 1 513 ? 202.752 142.431 125.250 1.00 100.57 506 ASN A C 1
ATOM 3698 O O . ASN A 1 513 ? 203.585 142.129 124.389 1.00 100.57 506 ASN A O 1
ATOM 3703 N N . GLU A 1 514 ? 202.372 143.693 125.458 1.00 104.69 507 GLU A N 1
ATOM 3704 C CA . GLU A 1 514 ? 203.197 144.789 124.960 1.00 104.69 507 GLU A CA 1
ATOM 3705 C C . GLU A 1 514 ? 204.331 145.159 125.910 1.00 104.69 507 GLU A C 1
ATOM 3706 O O . GLU A 1 514 ? 205.106 146.068 125.594 1.00 104.69 507 GLU A O 1
ATOM 3712 N N . GLY A 1 515 ? 204.451 144.488 127.053 1.00 106.77 508 GLY A N 1
ATOM 3713 C CA . GLY A 1 515 ? 205.603 144.642 127.917 1.00 106.77 508 GLY A CA 1
ATOM 3714 C C . GLY A 1 515 ? 205.418 145.543 129.118 1.00 106.77 508 GLY A C 1
ATOM 3715 O O . GLY A 1 515 ? 206.391 145.778 129.844 1.00 106.77 508 GLY A O 1
ATOM 3716 N N . HIS A 1 516 ? 204.212 146.054 129.354 1.00 107.41 509 HIS A N 1
ATOM 3717 C CA . HIS A 1 516 ? 203.942 146.939 130.485 1.00 107.41 509 HIS A CA 1
ATOM 3718 C C . HIS A 1 516 ? 203.195 146.227 131.603 1.00 107.41 509 HIS A C 1
ATOM 3719 O O . HIS A 1 516 ? 202.300 146.801 132.229 1.00 107.41 509 HIS A O 1
ATOM 3726 N N . GLY A 1 517 ? 203.545 144.968 131.874 1.00 103.51 510 GLY A N 1
ATOM 3727 C CA . GLY A 1 517 ? 202.938 144.249 132.981 1.00 103.51 510 GLY A CA 1
ATOM 3728 C C . GLY A 1 517 ? 203.274 144.823 134.342 1.00 103.51 510 GLY A C 1
ATOM 3729 O O . GLY A 1 517 ? 202.644 144.448 135.336 1.00 103.51 510 GLY A O 1
ATOM 3730 N N . GLU A 1 518 ? 204.258 145.719 134.413 1.00 104.03 511 GLU A N 1
ATOM 3731 C CA . GLU A 1 518 ? 204.620 146.364 135.668 1.00 104.03 511 GLU A CA 1
ATOM 3732 C C . GLU A 1 518 ? 203.598 147.395 136.127 1.00 104.03 511 GLU A C 1
ATOM 3733 O O . GLU A 1 518 ? 203.718 147.897 137.249 1.00 104.03 511 GLU A O 1
ATOM 3739 N N . ALA A 1 519 ? 202.613 147.729 135.293 1.00 101.64 512 ALA A N 1
ATOM 3740 C CA . ALA A 1 519 ? 201.639 148.753 135.648 1.00 101.64 512 ALA A CA 1
ATOM 3741 C C . ALA A 1 519 ? 200.873 148.360 136.904 1.00 101.64 512 ALA A C 1
ATOM 3742 O O . ALA A 1 519 ? 200.467 147.206 137.071 1.00 101.64 512 ALA A O 1
ATOM 3744 N N . LEU A 1 520 ? 200.677 149.330 137.792 1.00 99.92 513 LEU A N 1
ATOM 3745 C CA . LEU A 1 520 ? 200.036 149.104 139.079 1.00 99.92 513 LEU A CA 1
ATOM 3746 C C . LEU A 1 520 ? 198.635 149.700 139.075 1.00 99.92 513 LEU A C 1
ATOM 3747 O O . LEU A 1 520 ? 198.469 150.909 138.886 1.00 99.92 513 LEU A O 1
ATOM 3752 N N . LEU A 1 521 ? 197.637 148.849 139.285 1.00 96.64 514 LEU A N 1
ATOM 3753 C CA . LEU A 1 521 ? 196.263 149.282 139.471 1.00 96.64 514 LEU A CA 1
ATOM 3754 C C . LEU A 1 521 ? 196.099 149.826 140.883 1.00 96.64 514 LEU A C 1
ATOM 3755 O O . LEU A 1 521 ? 196.702 149.310 141.833 1.00 96.64 514 LEU A O 1
ATOM 3760 N N . PHE A 1 522 ? 195.272 150.872 141.003 1.00 98.26 515 PHE A N 1
ATOM 3761 C CA . PHE A 1 522 ? 195.044 151.613 142.247 1.00 98.26 515 PHE A CA 1
ATOM 3762 C C . PHE A 1 522 ? 196.288 152.400 142.659 1.00 98.26 515 PHE A C 1
ATOM 3763 O O . PHE A 1 522 ? 196.653 152.441 143.834 1.00 98.26 515 PHE A O 1
ATOM 3771 N N . GLU A 1 523 ? 196.942 153.029 141.681 1.00 101.02 516 GLU A N 1
ATOM 3772 C CA . GLU A 1 523 ? 198.107 153.854 141.982 1.00 101.02 516 GLU A CA 1
ATOM 3773 C C . GLU A 1 523 ? 197.705 155.160 142.657 1.00 101.02 516 GLU A C 1
ATOM 3774 O O . GLU A 1 523 ? 198.358 155.597 143.611 1.00 101.02 516 GLU A O 1
ATOM 3780 N N . GLY A 1 524 ? 196.639 155.799 142.170 1.00 103.64 517 GLY A N 1
ATOM 3781 C CA . GLY A 1 524 ? 196.218 157.064 142.750 1.00 103.64 517 GLY A CA 1
ATOM 3782 C C . GLY A 1 524 ? 195.779 156.931 144.196 1.00 103.64 517 GLY A C 1
ATOM 3783 O O . GLY A 1 524 ? 196.054 157.805 145.022 1.00 103.64 517 GLY A O 1
ATOM 3784 N N . ILE A 1 525 ? 195.092 155.842 144.519 1.00 107.64 518 ILE A N 1
ATOM 3785 C CA . ILE A 1 525 ? 194.646 155.596 145.886 1.00 107.64 518 ILE A CA 1
ATOM 3786 C C . ILE A 1 525 ? 195.819 155.068 146.700 1.00 107.64 518 ILE A C 1
ATOM 3787 O O . ILE A 1 525 ? 196.490 154.110 146.299 1.00 107.64 518 ILE A O 1
ATOM 3792 N N . LYS A 1 526 ? 196.070 155.694 147.849 1.00 112.01 519 LYS A N 1
ATOM 3793 C CA . LYS A 1 526 ? 197.188 155.328 148.709 1.00 112.01 519 LYS A CA 1
ATOM 3794 C C . LYS A 1 526 ? 196.820 154.291 149.761 1.00 112.01 519 LYS A C 1
ATOM 3795 O O . LYS A 1 526 ? 197.615 153.386 150.033 1.00 112.01 519 LYS A O 1
ATOM 3801 N N . LYS A 1 527 ? 195.635 154.406 150.366 1.00 108.69 520 LYS A N 1
ATOM 3802 C CA . LYS A 1 527 ? 195.243 153.465 151.411 1.00 108.69 520 LYS A CA 1
ATOM 3803 C C . LYS A 1 527 ? 195.089 152.052 150.861 1.00 108.69 520 LYS A C 1
ATOM 3804 O O . LYS A 1 527 ? 195.573 151.089 151.468 1.00 108.69 520 LYS A O 1
ATOM 3810 N N . LYS A 1 528 ? 194.424 151.905 149.720 1.00 106.14 521 LYS A N 1
ATOM 3811 C CA . LYS A 1 528 ? 194.236 150.586 149.136 1.00 106.14 521 LYS A CA 1
ATOM 3812 C C . LYS A 1 528 ? 195.524 150.103 148.477 1.00 106.14 521 LYS A C 1
ATOM 3813 O O . LYS A 1 528 ? 196.301 150.887 147.926 1.00 106.14 521 LYS A O 1
ATOM 3819 N N . LYS A 1 529 ? 195.744 148.794 148.544 1.00 109.51 522 LYS A N 1
ATOM 3820 C CA . LYS A 1 529 ? 196.956 148.210 147.988 1.00 109.51 522 LYS A CA 1
ATOM 3821 C C . LYS A 1 529 ? 196.928 148.249 146.466 1.00 109.51 522 LYS A C 1
ATOM 3822 O O . LYS A 1 529 ? 195.902 147.974 145.837 1.00 109.51 522 LYS A O 1
ATOM 3828 N N . GLN A 1 530 ? 198.068 148.594 145.875 1.00 104.82 523 GLN A N 1
ATOM 3829 C CA . GLN A 1 530 ? 198.234 148.578 144.429 1.00 104.82 523 GLN A CA 1
ATOM 3830 C C . GLN A 1 530 ? 198.499 147.152 143.968 1.00 104.82 523 GLN A C 1
ATOM 3831 O O . GLN A 1 530 ? 199.222 146.401 144.629 1.00 104.82 523 GLN A O 1
ATOM 3837 N N . GLN A 1 531 ? 197.913 146.776 142.832 1.00 99.04 524 GLN A N 1
ATOM 3838 C CA . GLN A 1 531 ? 198.042 145.410 142.333 1.00 99.04 524 GLN A CA 1
ATOM 3839 C C . GLN A 1 531 ? 198.688 145.411 140.957 1.00 99.04 524 GLN A C 1
ATOM 3840 O O . GLN A 1 531 ? 198.294 146.188 140.084 1.00 99.04 524 GLN A O 1
ATOM 3846 N N . LYS A 1 532 ? 199.675 144.542 140.765 1.00 98.56 525 LYS A N 1
ATOM 3847 C CA . LYS A 1 532 ? 200.378 144.484 139.495 1.00 98.56 525 LYS A CA 1
ATOM 3848 C C . LYS A 1 532 ? 199.616 143.605 138.504 1.00 98.56 525 LYS A C 1
ATOM 3849 O O . LYS A 1 532 ? 198.769 142.790 138.878 1.00 98.56 525 LYS A O 1
ATOM 3855 N N . ILE A 1 533 ? 199.934 143.783 137.220 1.00 94.13 526 ILE A N 1
ATOM 3856 C CA . ILE A 1 533 ? 199.154 143.149 136.159 1.00 94.13 526 ILE A CA 1
ATOM 3857 C C . ILE A 1 533 ? 199.345 141.635 136.166 1.00 94.13 526 ILE A C 1
ATOM 3858 O O . ILE A 1 533 ? 198.391 140.876 135.951 1.00 94.13 526 ILE A O 1
ATOM 3863 N N . LYS A 1 534 ? 200.573 141.168 136.404 1.00 93.70 527 LYS A N 1
ATOM 3864 C CA . LYS A 1 534 ? 200.827 139.731 136.356 1.00 93.70 527 LYS A CA 1
ATOM 3865 C C . LYS A 1 534 ? 200.036 138.983 137.422 1.00 93.70 527 LYS A C 1
ATOM 3866 O O . LYS A 1 534 ? 199.488 137.909 137.152 1.00 93.70 527 LYS A O 1
ATOM 3872 N N . ASN A 1 535 ? 199.965 139.530 138.637 1.00 92.69 528 ASN A N 1
ATOM 3873 C CA . ASN A 1 535 ? 199.255 138.839 139.711 1.00 92.69 528 ASN A CA 1
ATOM 3874 C C . ASN A 1 535 ? 197.768 138.713 139.402 1.00 92.69 528 ASN A C 1
ATOM 3875 O O . ASN A 1 535 ? 197.178 137.636 139.560 1.00 92.69 528 ASN A O 1
ATOM 3880 N N . ILE A 1 536 ? 197.143 139.803 138.953 1.00 87.31 529 ILE A N 1
ATOM 3881 C CA . ILE A 1 536 ? 195.711 139.763 138.672 1.00 87.31 529 ILE A CA 1
ATOM 3882 C C . ILE A 1 536 ? 195.427 138.880 137.462 1.00 87.31 529 ILE A C 1
ATOM 3883 O O . ILE A 1 536 ? 194.404 138.186 137.412 1.00 87.31 529 ILE A O 1
ATOM 3888 N N . LEU A 1 537 ? 196.324 138.879 136.473 1.00 89.56 530 LEU A N 1
ATOM 3889 C CA . LEU A 1 537 ? 196.136 138.007 135.319 1.00 89.56 530 LEU A CA 1
ATOM 3890 C C . LEU A 1 537 ? 196.322 136.534 135.661 1.00 89.56 530 LEU A C 1
ATOM 3891 O O . LEU A 1 537 ? 195.632 135.688 135.083 1.00 89.56 530 LEU A O 1
ATOM 3896 N N . SER A 1 538 ? 197.228 136.207 136.580 1.00 90.53 531 SER A N 1
ATOM 3897 C CA . SER A 1 538 ? 197.481 134.821 136.945 1.00 90.53 531 SER A CA 1
ATOM 3898 C C . SER A 1 538 ? 196.608 134.332 138.092 1.00 90.53 531 SER A C 1
ATOM 3899 O O . SER A 1 538 ? 196.676 133.146 138.433 1.00 90.53 531 SER A O 1
ATOM 3902 N N . ASN A 1 539 ? 195.807 135.206 138.698 1.00 84.53 532 ASN A N 1
ATOM 3903 C CA . ASN A 1 539 ? 194.882 134.765 139.733 1.00 84.53 532 ASN A CA 1
ATOM 3904 C C . ASN A 1 539 ? 193.861 133.795 139.150 1.00 84.53 532 ASN A C 1
ATOM 3905 O O . ASN A 1 539 ? 193.356 133.990 138.041 1.00 84.53 532 ASN A O 1
ATOM 3910 N N . LYS A 1 540 ? 193.560 132.742 139.907 1.00 82.69 533 LYS A N 1
ATOM 3911 C CA . LYS A 1 540 ? 192.671 131.675 139.459 1.00 82.69 533 LYS A CA 1
ATOM 3912 C C . LYS A 1 540 ? 191.276 131.769 140.060 1.00 82.69 533 LYS A C 1
ATOM 3913 O O . LYS A 1 540 ? 190.282 131.578 139.347 1.00 82.69 533 LYS A O 1
ATOM 3919 N N . THR A 1 541 ? 191.178 132.053 141.360 1.00 77.35 534 THR A N 1
ATOM 3920 C CA . THR A 1 541 ? 189.869 132.236 141.976 1.00 77.35 534 THR A CA 1
ATOM 3921 C C . THR A 1 541 ? 189.135 133.415 141.353 1.00 77.35 534 THR A C 1
ATOM 3922 O O . THR A 1 541 ? 187.922 133.350 141.119 1.00 77.35 534 THR A O 1
ATOM 3926 N N . LEU A 1 542 ? 189.858 134.504 141.078 1.00 73.15 535 LEU A N 1
ATOM 3927 C CA . LEU A 1 542 ? 189.243 135.649 140.416 1.00 73.15 535 LEU A CA 1
ATOM 3928 C C . LEU A 1 542 ? 188.758 135.281 139.021 1.00 73.15 535 LEU A C 1
ATOM 3929 O O . LEU A 1 542 ? 187.679 135.711 138.602 1.00 73.15 535 LEU A O 1
ATOM 3934 N N . ARG A 1 543 ? 189.542 134.490 138.286 1.00 76.24 536 ARG A N 1
ATOM 3935 C CA . ARG A 1 543 ? 189.112 134.060 136.959 1.00 76.24 536 ARG A CA 1
ATOM 3936 C C . ARG A 1 543 ? 187.849 133.213 137.035 1.00 76.24 536 ARG A C 1
ATOM 3937 O O . ARG A 1 543 ? 186.935 133.375 136.221 1.00 76.24 536 ARG A O 1
ATOM 3945 N N . GLU A 1 544 ? 187.779 132.305 138.009 1.00 72.61 537 GLU A N 1
ATOM 3946 C CA . GLU A 1 544 ? 186.586 131.474 138.167 1.00 72.61 537 GLU A CA 1
ATOM 3947 C C . GLU A 1 544 ? 185.364 132.324 138.510 1.00 72.61 537 GLU A C 1
ATOM 3948 O O . GLU A 1 544 ? 184.276 132.147 137.936 1.00 72.61 537 GLU A O 1
ATOM 3954 N N . HIS A 1 545 ? 185.532 133.265 139.441 1.00 65.45 538 HIS A N 1
ATOM 3955 C CA . HIS A 1 545 ? 184.426 134.134 139.827 1.00 65.45 538 HIS A CA 1
ATOM 3956 C C . HIS A 1 545 ? 183.960 134.981 138.651 1.00 65.45 538 HIS A C 1
ATOM 3957 O O . HIS A 1 545 ? 182.753 135.159 138.438 1.00 65.45 538 HIS A O 1
ATOM 3964 N N . ASN A 1 546 ? 184.903 135.503 137.867 1.00 63.19 539 ASN A N 1
ATOM 3965 C CA . ASN A 1 546 ? 184.529 136.304 136.712 1.00 63.19 539 ASN A CA 1
ATOM 3966 C C . ASN A 1 546 ? 183.905 135.453 135.616 1.00 63.19 539 ASN A C 1
ATOM 3967 O O . ASN A 1 546 ? 183.075 135.952 134.857 1.00 63.19 539 ASN A O 1
ATOM 3972 N N . SER A 1 547 ? 184.269 134.173 135.524 1.00 60.69 540 SER A N 1
ATOM 3973 C CA . SER A 1 547 ? 183.575 133.286 134.596 1.00 60.69 540 SER A CA 1
ATOM 3974 C C . SER A 1 547 ? 182.116 133.109 134.998 1.00 60.69 540 SER A C 1
ATOM 3975 O O . SER A 1 547 ? 181.218 133.145 134.147 1.00 60.69 540 SER A O 1
ATOM 3978 N N . PHE A 1 548 ? 181.860 132.923 136.294 1.00 56.99 541 PHE A N 1
ATOM 3979 C CA . PHE A 1 548 ? 180.475 132.831 136.759 1.00 56.99 541 PHE A CA 1
ATOM 3980 C C . PHE A 1 548 ? 179.712 134.124 136.475 1.00 56.99 541 PHE A C 1
ATOM 3981 O O . PHE A 1 548 ? 178.561 134.103 136.007 1.00 56.99 541 PHE A O 1
ATOM 3989 N N . VAL A 1 549 ? 180.345 135.263 136.758 1.00 54.46 542 VAL A N 1
ATOM 3990 C CA . VAL A 1 549 ? 179.702 136.552 136.523 1.00 54.46 542 VAL A CA 1
ATOM 3991 C C . VAL A 1 549 ? 179.433 136.748 135.035 1.00 54.46 542 VAL A C 1
ATOM 3992 O O . VAL A 1 549 ? 178.390 137.284 134.640 1.00 54.46 542 VAL A O 1
ATOM 3996 N N . GLU A 1 550 ? 180.360 136.297 134.188 1.00 55.33 543 GLU A N 1
ATOM 3997 C CA . GLU A 1 550 ? 180.168 136.378 132.746 1.00 55.33 543 GLU A CA 1
ATOM 3998 C C . GLU A 1 550 ? 179.002 135.512 132.297 1.00 55.33 543 GLU A C 1
ATOM 3999 O O . GLU A 1 550 ? 178.253 135.892 131.394 1.00 55.33 543 GLU A O 1
ATOM 4005 N N . ARG A 1 551 ? 178.842 134.334 132.902 1.00 55.34 544 ARG A N 1
ATOM 4006 C CA . ARG A 1 551 ? 177.700 133.488 132.560 1.00 55.34 544 ARG A CA 1
ATOM 4007 C C . ARG A 1 551 ? 176.382 134.173 132.910 1.00 55.34 544 ARG A C 1
ATOM 4008 O O . ARG A 1 551 ? 175.430 134.160 132.115 1.00 55.34 544 ARG A O 1
ATOM 4016 N N . CYS A 1 552 ? 176.314 134.788 134.095 1.00 50.07 545 CYS A N 1
ATOM 4017 C CA . CYS A 1 552 ? 175.103 135.522 134.465 1.00 50.07 545 CYS A CA 1
ATOM 4018 C C . CYS A 1 552 ? 174.842 136.681 133.507 1.00 50.07 545 CYS A C 1
ATOM 4019 O O . CYS A 1 552 ? 173.698 136.913 133.085 1.00 50.07 545 CYS A O 1
ATOM 4022 N N . ILE A 1 553 ? 175.897 137.417 133.150 1.00 47.75 546 ILE A N 1
ATOM 4023 C CA . ILE A 1 553 ? 175.750 138.543 132.233 1.00 47.75 546 ILE A CA 1
ATOM 4024 C C . ILE A 1 553 ? 175.288 138.060 130.865 1.00 47.75 546 ILE A C 1
ATOM 4025 O O . ILE A 1 553 ? 174.483 138.719 130.201 1.00 47.75 546 ILE A O 1
ATOM 4030 N N . ASP A 1 554 ? 175.792 136.907 130.420 1.00 49.77 547 ASP A N 1
ATOM 4031 C CA . ASP A 1 554 ? 175.381 136.360 129.132 1.00 49.77 547 ASP A CA 1
ATOM 4032 C C . ASP A 1 554 ? 173.907 135.986 129.139 1.00 49.77 547 ASP A C 1
ATOM 4033 O O . ASP A 1 554 ? 173.185 136.249 128.167 1.00 49.77 547 ASP A O 1
ATOM 4038 N N . TRP A 1 555 ? 173.442 135.363 130.224 1.00 44.52 548 TRP A N 1
ATOM 4039 C CA . TRP A 1 555 ? 172.022 135.037 130.318 1.00 44.52 548 TRP A CA 1
ATOM 4040 C C . TRP A 1 555 ? 171.172 136.302 130.266 1.00 44.52 548 TRP A C 1
ATOM 4041 O O . TRP A 1 555 ? 170.161 136.360 129.552 1.00 44.52 548 TRP A O 1
ATOM 4052 N N . ASN A 1 556 ? 171.579 137.337 131.006 1.00 43.98 549 ASN A N 1
ATOM 4053 C CA . ASN A 1 556 ? 170.814 138.582 130.984 1.00 43.98 549 ASN A CA 1
ATOM 4054 C C . ASN A 1 556 ? 170.861 139.253 129.616 1.00 43.98 549 ASN A C 1
ATOM 4055 O O . ASN A 1 556 ? 169.869 139.852 129.187 1.00 43.98 549 ASN A O 1
ATOM 4060 N N . ARG A 1 557 ? 171.998 139.169 128.924 1.00 46.00 550 ARG A N 1
ATOM 4061 C CA . ARG A 1 557 ? 172.101 139.736 127.584 1.00 46.00 550 ARG A CA 1
ATOM 4062 C C . ARG A 1 557 ? 171.164 139.032 126.618 1.00 46.00 550 ARG A C 1
ATOM 4063 O O . ARG A 1 557 ? 170.514 139.680 125.793 1.00 46.00 550 ARG A O 1
ATOM 4071 N N . GLU A 1 558 ? 171.090 137.701 126.696 1.00 45.55 551 GLU A N 1
ATOM 4072 C CA . GLU A 1 558 ? 170.153 136.976 125.842 1.00 45.55 551 GLU A CA 1
ATOM 4073 C C . GLU A 1 558 ? 168.714 137.344 126.171 1.00 45.55 551 GLU A C 1
ATOM 4074 O O . GLU A 1 558 ? 167.884 137.502 125.267 1.00 45.55 551 GLU A O 1
ATOM 4080 N N . LEU A 1 559 ? 168.401 137.495 127.459 1.00 41.65 552 LEU A N 1
ATOM 4081 C CA . LEU A 1 559 ? 167.051 137.896 127.845 1.00 41.65 552 LEU A CA 1
ATOM 4082 C C . LEU A 1 559 ? 166.698 139.263 127.269 1.00 41.65 552 LEU A C 1
ATOM 4083 O O . LEU A 1 559 ? 165.614 139.454 126.702 1.00 41.65 552 LEU A O 1
ATOM 4088 N N . LEU A 1 560 ? 167.614 140.227 127.391 1.00 39.75 553 LEU A N 1
ATOM 4089 C CA . LEU A 1 560 ? 167.359 141.564 126.863 1.00 39.75 553 LEU A CA 1
ATOM 4090 C C . LEU A 1 560 ? 167.266 141.557 125.343 1.00 39.75 553 LEU A C 1
ATOM 4091 O O . LEU A 1 560 ? 166.434 142.263 124.766 1.00 39.75 553 LEU A O 1
ATOM 4096 N N . LYS A 1 561 ? 168.118 140.776 124.676 1.00 39.70 554 LYS A N 1
ATOM 4097 C CA . LYS A 1 561 ? 168.069 140.698 123.222 1.00 39.70 554 LYS A CA 1
ATOM 4098 C C . LYS A 1 561 ? 166.757 140.094 122.745 1.00 39.70 554 LYS A C 1
ATOM 4099 O O . LYS A 1 561 ? 166.224 140.504 121.709 1.00 39.70 554 LYS A O 1
ATOM 4105 N N . ARG A 1 562 ? 166.218 139.129 123.490 1.00 41.99 555 ARG A N 1
ATOM 4106 C CA . ARG A 1 562 ? 164.925 138.560 123.130 1.00 41.99 555 ARG A CA 1
ATOM 4107 C C . ARG A 1 562 ? 163.790 139.545 123.391 1.00 41.99 555 ARG A C 1
ATOM 4108 O O . ARG A 1 562 ? 162.849 139.637 122.596 1.00 41.99 555 ARG A O 1
ATOM 4116 N N . GLU A 1 563 ? 163.861 140.293 124.494 1.00 40.71 556 GLU A N 1
ATOM 4117 C CA . GLU A 1 563 ? 162.729 141.107 124.924 1.00 40.71 556 GLU A CA 1
ATOM 4118 C C . GLU A 1 563 ? 162.728 142.526 124.364 1.00 40.71 556 GLU A C 1
ATOM 4119 O O . GLU A 1 563 ? 161.703 143.207 124.470 1.00 40.71 556 GLU A O 1
ATOM 4125 N N . LEU A 1 564 ? 163.830 142.996 123.778 1.00 38.03 557 LEU A N 1
ATOM 4126 C CA . LEU A 1 564 ? 163.889 144.351 123.240 1.00 38.03 557 LEU A CA 1
ATOM 4127 C C . LEU A 1 564 ? 164.252 144.390 121.762 1.00 38.03 557 LEU A C 1
ATOM 4128 O O . LEU A 1 564 ? 164.564 145.468 121.243 1.00 38.03 557 LEU A O 1
ATOM 4133 N N . GLY A 1 565 ? 164.221 143.254 121.073 1.00 38.71 558 GLY A N 1
ATOM 4134 C CA . GLY A 1 565 ? 164.460 143.242 119.638 1.00 38.71 558 GLY A CA 1
ATOM 4135 C C . GLY A 1 565 ? 165.810 143.789 119.233 1.00 38.71 558 GLY A C 1
ATOM 4136 O O . GLY A 1 565 ? 165.914 144.498 118.225 1.00 38.71 558 GLY A O 1
ATOM 4137 N N . LEU A 1 566 ? 166.849 143.479 119.998 1.00 39.42 559 LEU A N 1
ATOM 4138 C CA . LEU A 1 566 ? 168.185 143.983 119.724 1.00 39.42 559 LEU A CA 1
ATOM 4139 C C . LEU A 1 566 ? 168.976 142.998 118.878 1.00 39.42 559 LEU A C 1
ATOM 4140 O O . LEU A 1 566 ? 168.757 141.786 118.927 1.00 39.42 559 LEU A O 1
ATOM 4145 N N . ALA A 1 567 ? 169.897 143.536 118.093 1.00 42.23 560 ALA A N 1
ATOM 4146 C CA . ALA A 1 567 ? 170.906 142.749 117.413 1.00 42.23 560 ALA A CA 1
ATOM 4147 C C . ALA A 1 567 ? 172.214 142.871 118.188 1.00 42.23 560 ALA A C 1
ATOM 4148 O O . ALA A 1 567 ? 172.264 143.459 119.271 1.00 42.23 560 ALA A O 1
ATOM 4150 N N . GLU A 1 568 ? 173.290 142.312 117.641 1.00 46.24 561 GLU A N 1
ATOM 4151 C CA . GLU A 1 568 ? 174.588 142.460 118.282 1.00 46.24 561 GLU A CA 1
ATOM 4152 C C . GLU A 1 568 ? 175.215 143.826 118.039 1.00 46.24 561 GLU A C 1
ATOM 4153 O O . GLU A 1 568 ? 176.224 144.146 118.675 1.00 46.24 561 GLU A O 1
ATOM 4159 N N . SER A 1 569 ? 174.649 144.632 117.144 1.00 44.89 562 SER A N 1
ATOM 4160 C CA . SER A 1 569 ? 175.187 145.951 116.844 1.00 44.89 562 SER A CA 1
ATOM 4161 C C . SER A 1 569 ? 174.703 147.031 117.801 1.00 44.89 562 SER A C 1
ATOM 4162 O O . SER A 1 569 ? 175.266 148.131 117.800 1.00 44.89 562 SER A O 1
ATOM 4165 N N . ASP A 1 570 ? 173.684 146.752 118.613 1.00 42.48 563 ASP A N 1
ATOM 4166 C CA . ASP A 1 570 ? 173.122 147.730 119.534 1.00 42.48 563 ASP A CA 1
ATOM 4167 C C . ASP A 1 570 ? 173.608 147.549 120.964 1.00 42.48 563 ASP A C 1
ATOM 4168 O O . ASP A 1 570 ? 173.112 148.230 121.865 1.00 42.48 563 ASP A O 1
ATOM 4173 N N . ILE A 1 571 ? 174.560 146.651 121.198 1.00 41.56 564 ILE A N 1
ATOM 4174 C CA . ILE A 1 571 ? 175.046 146.355 122.539 1.00 41.56 564 ILE A CA 1
ATOM 4175 C C . ILE A 1 571 ? 176.548 146.595 122.572 1.00 41.56 564 ILE A C 1
ATOM 4176 O O . ILE A 1 571 ? 177.282 146.088 121.717 1.00 41.56 564 ILE A O 1
ATOM 4181 N N . ILE A 1 572 ? 176.964 147.398 123.559 1.00 46.87 565 ILE A N 1
ATOM 4182 C CA . ILE A 1 572 ? 178.403 147.745 123.723 1.00 46.87 565 ILE A CA 1
ATOM 4183 C C . ILE A 1 572 ? 178.881 147.178 125.061 1.00 46.87 565 ILE A C 1
ATOM 4184 O O . ILE A 1 572 ? 178.153 147.330 126.059 1.00 46.87 565 ILE A O 1
ATOM 4189 N N . ASP A 1 573 ? 180.054 146.548 125.075 1.00 53.85 566 ASP A N 1
ATOM 4190 C CA . ASP A 1 573 ? 180.624 145.976 126.286 1.00 53.85 566 ASP A CA 1
ATOM 4191 C C . ASP A 1 573 ? 181.627 146.946 126.897 1.00 53.85 566 ASP A C 1
ATOM 4192 O O . ASP A 1 573 ? 182.547 147.407 126.215 1.00 53.85 566 ASP A O 1
ATOM 4197 N N . ILE A 1 574 ? 181.419 147.261 128.179 1.00 52.79 567 ILE A N 1
ATOM 4198 C CA . ILE A 1 574 ? 182.378 148.138 128.911 1.00 52.79 567 ILE A CA 1
ATOM 4199 C C . ILE A 1 574 ? 183.108 147.253 129.925 1.00 52.79 567 ILE A C 1
ATOM 4200 O O . ILE A 1 574 ? 182.427 146.618 130.754 1.00 52.79 567 ILE A O 1
ATOM 4205 N N . PRO A 1 575 ? 184.455 147.174 129.891 1.00 59.52 568 PRO A N 1
ATOM 4206 C CA . PRO A 1 575 ? 185.207 146.270 130.769 1.00 59.52 568 PRO A CA 1
ATOM 4207 C C . PRO A 1 575 ? 184.924 146.532 132.241 1.00 59.52 568 PRO A C 1
ATOM 4208 O O . PRO A 1 575 ? 184.727 147.672 132.665 1.00 59.52 568 PRO A O 1
ATOM 4212 N N . GLN A 1 576 ? 184.901 145.451 133.019 1.00 57.30 569 GLN A N 1
ATOM 4213 C CA . GLN A 1 576 ? 184.670 145.510 134.455 1.00 57.30 569 GLN A CA 1
ATOM 4214 C C . GLN A 1 576 ? 185.133 144.194 135.062 1.00 57.30 569 GLN A C 1
ATOM 4215 O O . GLN A 1 576 ? 185.277 143.195 134.357 1.00 57.30 569 GLN A O 1
ATOM 4221 N N . LEU A 1 577 ? 185.376 144.201 136.369 1.00 57.38 570 LEU A N 1
ATOM 4222 C CA . LEU A 1 577 ? 185.822 143.007 137.073 1.00 57.38 570 LEU A CA 1
ATOM 4223 C C . LEU A 1 577 ? 184.991 142.821 138.332 1.00 57.38 570 LEU A C 1
ATOM 4224 O O . LEU A 1 577 ? 184.763 143.779 139.077 1.00 57.38 570 LEU A O 1
ATOM 4229 N N . PHE A 1 578 ? 184.546 141.589 138.566 1.00 52.16 571 PHE A N 1
ATOM 4230 C CA . PHE A 1 578 ? 183.713 141.249 139.709 1.00 52.16 571 PHE A CA 1
ATOM 4231 C C . PHE A 1 578 ? 184.425 140.226 140.583 1.00 52.16 571 PHE A C 1
ATOM 4232 O O . PHE A 1 578 ? 185.189 139.391 140.093 1.00 52.16 571 PHE A O 1
ATOM 4240 N N . LYS A 1 579 ? 184.168 140.301 141.886 1.00 56.98 572 LYS A N 1
ATOM 4241 C CA . LYS A 1 579 ? 184.722 139.349 142.839 1.00 56.98 572 LYS A CA 1
ATOM 4242 C C . LYS A 1 579 ? 183.637 138.903 143.805 1.00 56.98 572 LYS A C 1
ATOM 4243 O O . LYS A 1 579 ? 182.747 139.682 144.152 1.00 56.98 572 LYS A O 1
ATOM 4249 N N . LEU A 1 580 ? 183.717 137.649 144.238 1.00 59.38 573 LEU A N 1
ATOM 4250 C CA . LEU A 1 580 ? 182.690 137.044 145.073 1.00 59.38 573 LEU A CA 1
ATOM 4251 C C . LEU A 1 580 ? 183.074 137.110 146.547 1.00 59.38 573 LEU A C 1
ATOM 4252 O O . LEU A 1 580 ? 184.245 136.992 146.915 1.00 59.38 573 LEU A O 1
ATOM 4257 N N . LYS A 1 581 ? 182.055 137.259 147.380 1.00 64.01 574 LYS A N 1
ATOM 4258 C CA . LYS A 1 581 ? 182.340 137.322 148.827 1.00 64.01 574 LYS A CA 1
ATOM 4259 C C . LYS A 1 581 ? 181.385 136.391 149.565 1.00 64.01 574 LYS A C 1
ATOM 4260 O O . LYS A 1 581 ? 180.887 135.434 148.946 1.00 64.01 574 LYS A O 1
ATOM 4266 N N . GLU A 1 582 ? 181.104 136.762 150.821 1.00 69.86 575 GLU A N 1
ATOM 4267 C CA . GLU A 1 582 ? 180.179 135.981 151.676 1.00 69.86 575 GLU A CA 1
ATOM 4268 C C . GLU A 1 582 ? 178.952 135.571 150.869 1.00 69.86 575 GLU A C 1
ATOM 4269 O O . GLU A 1 582 ? 178.409 136.414 150.126 1.00 69.86 575 GLU A O 1
ATOM 4275 N N . PHE A 1 583 ? 178.535 134.325 151.042 1.00 69.03 576 PHE A N 1
ATOM 4276 C CA . PHE A 1 583 ? 177.375 133.783 150.326 1.00 69.03 576 PHE A CA 1
ATOM 4277 C C . PHE A 1 583 ? 177.483 133.928 148.811 1.00 69.03 576 PHE A C 1
ATOM 4278 O O . PHE A 1 583 ? 176.466 133.878 148.111 1.00 69.03 576 PHE A O 1
ATOM 4286 N N . SER A 1 584 ? 178.701 134.089 148.293 1.00 62.82 577 SER A N 1
ATOM 4287 C CA . SER A 1 584 ? 178.972 134.041 146.854 1.00 62.82 577 SER A CA 1
ATOM 4288 C C . SER A 1 584 ? 178.132 135.058 146.084 1.00 62.82 577 SER A C 1
ATOM 4289 O O . SER A 1 584 ? 177.320 134.708 145.226 1.00 62.82 577 SER A O 1
ATOM 4292 N N . LYS A 1 585 ? 178.337 136.332 146.397 1.00 56.83 578 LYS A N 1
ATOM 4293 C CA . LYS A 1 585 ? 177.698 137.431 145.691 1.00 56.83 578 LYS A CA 1
ATOM 4294 C C . LYS A 1 585 ? 178.760 138.339 145.085 1.00 56.83 578 LYS A C 1
ATOM 4295 O O . LYS A 1 585 ? 179.856 138.494 145.632 1.00 56.83 578 LYS A O 1
ATOM 4301 N N . ALA A 1 586 ? 178.423 138.944 143.952 1.00 53.56 579 ALA A N 1
ATOM 4302 C CA . ALA A 1 586 ? 179.388 139.698 143.168 1.00 53.56 579 ALA A CA 1
ATOM 4303 C C . ALA A 1 586 ? 179.466 141.146 143.630 1.00 53.56 579 ALA A C 1
ATOM 4304 O O . ALA A 1 586 ? 178.446 141.783 143.903 1.00 53.56 579 ALA A O 1
ATOM 4306 N N . GLU A 1 587 ? 180.692 141.658 143.711 1.00 60.02 580 GLU A N 1
ATOM 4307 C CA . GLU A 1 587 ? 180.952 143.062 143.980 1.00 60.02 580 GLU A CA 1
ATOM 4308 C C . GLU A 1 587 ? 181.958 143.566 142.958 1.00 60.02 580 GLU A C 1
ATOM 4309 O O . GLU A 1 587 ? 182.775 142.804 142.435 1.00 60.02 580 GLU A O 1
ATOM 4315 N N . ALA A 1 588 ? 181.895 144.864 142.678 1.00 58.60 581 ALA A N 1
ATOM 4316 C CA . ALA A 1 588 ? 182.804 145.458 141.708 1.00 58.60 581 ALA A CA 1
ATOM 4317 C C . ALA A 1 588 ? 184.228 145.451 142.248 1.00 58.60 581 ALA A C 1
ATOM 4318 O O . ALA A 1 588 ? 184.494 145.971 143.335 1.00 58.60 581 ALA A O 1
ATOM 4320 N N . PHE A 1 589 ? 185.148 144.855 141.486 1.00 65.18 582 PHE A N 1
ATOM 4321 C CA . PHE A 1 589 ? 186.541 144.804 141.916 1.00 65.18 582 PHE A CA 1
ATOM 4322 C C . PHE A 1 589 ? 187.152 146.200 141.951 1.00 65.18 582 PHE A C 1
ATOM 4323 O O . PHE A 1 589 ? 187.824 146.572 142.919 1.00 65.18 582 PHE A O 1
ATOM 4331 N N . PHE A 1 590 ? 186.862 146.982 140.905 1.00 63.76 583 PHE A N 1
ATOM 4332 C CA . PHE A 1 590 ? 187.286 148.406 140.868 1.00 63.76 583 PHE A CA 1
ATOM 4333 C C . PHE A 1 590 ? 186.016 149.215 140.571 1.00 63.76 583 PHE A C 1
ATOM 4334 O O . PHE A 1 590 ? 185.030 148.595 140.127 1.00 63.76 583 PHE A O 1
ATOM 4342 N N . PRO A 1 591 ? 185.965 150.549 140.783 1.00 65.60 584 PRO A N 1
ATOM 4343 C CA . PRO A 1 591 ? 184.717 151.311 140.613 1.00 65.60 584 PRO A CA 1
ATOM 4344 C C . PRO A 1 591 ? 183.898 150.900 139.379 1.00 65.60 584 PRO A C 1
ATOM 4345 O O . PRO A 1 591 ? 184.469 150.795 138.310 1.00 65.60 584 PRO A O 1
ATOM 4349 N N . ASN A 1 592 ? 182.588 150.687 139.555 1.00 59.62 585 ASN A N 1
ATOM 4350 C CA . ASN A 1 592 ? 181.708 150.263 138.431 1.00 59.62 585 ASN A CA 1
ATOM 4351 C C . ASN A 1 592 ? 181.529 151.424 137.452 1.00 59.62 585 ASN A C 1
ATOM 4352 O O . ASN A 1 592 ? 180.953 152.447 137.859 1.00 59.62 585 ASN A O 1
ATOM 4357 N N . MET A 1 593 ? 181.989 151.258 136.210 1.00 57.97 586 MET A N 1
ATOM 4358 C CA . MET A 1 593 ? 181.892 152.307 135.205 1.00 57.97 586 MET A CA 1
ATOM 4359 C C . MET A 1 593 ? 180.641 152.193 134.350 1.00 57.97 586 MET A C 1
ATOM 4360 O O . MET A 1 593 ? 180.448 153.010 133.446 1.00 57.97 586 MET A O 1
ATOM 4365 N N . VAL A 1 594 ? 179.788 151.205 134.636 1.00 55.29 587 VAL A N 1
ATOM 4366 C CA . VAL A 1 594 ? 178.494 151.086 133.899 1.00 55.29 587 VAL A CA 1
ATOM 4367 C C . VAL A 1 594 ? 177.482 152.008 134.584 1.00 55.29 587 VAL A C 1
ATOM 4368 O O . VAL A 1 594 ? 176.654 152.605 133.876 1.00 55.29 587 VAL A O 1
ATOM 4372 N N . ASN A 1 595 ? 177.562 152.126 135.910 1.00 58.35 588 ASN 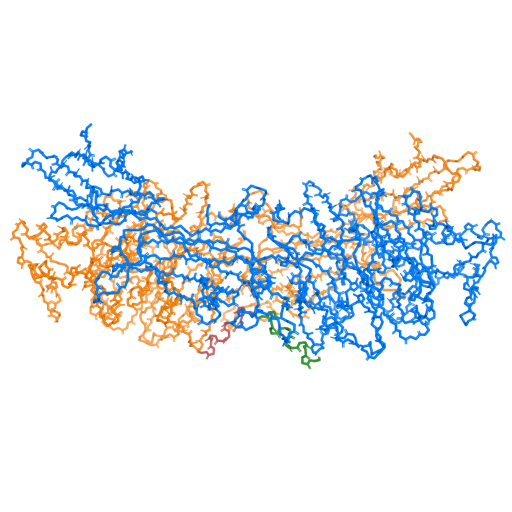A N 1
ATOM 4373 C CA . ASN A 1 595 ? 176.669 152.996 136.672 1.00 58.35 588 ASN A CA 1
ATOM 4374 C C . ASN A 1 595 ? 177.178 154.430 136.555 1.00 58.35 588 ASN A C 1
ATOM 4375 O O . ASN A 1 595 ? 177.822 154.975 137.454 1.00 58.35 588 ASN A O 1
ATOM 4380 N N . MET A 1 596 ? 176.871 155.019 135.398 1.00 56.40 589 MET A N 1
ATOM 4381 C CA . MET A 1 596 ? 177.326 156.405 135.139 1.00 56.40 589 MET A CA 1
ATOM 4382 C C . MET A 1 596 ? 176.112 157.322 134.998 1.00 56.40 589 MET A C 1
ATOM 4383 O O . MET A 1 596 ? 174.997 156.804 134.793 1.00 56.40 589 MET A O 1
ATOM 4388 N N . LEU A 1 597 ? 176.333 158.625 135.105 1.00 54.34 590 LEU A N 1
ATOM 4389 C CA . LEU A 1 597 ? 175.294 159.637 134.996 1.00 54.34 590 LEU A CA 1
ATOM 4390 C C . LEU A 1 597 ? 175.275 160.188 133.578 1.00 54.34 590 LEU A C 1
ATOM 4391 O O . LEU A 1 597 ? 176.280 160.726 133.106 1.00 54.34 590 LEU A O 1
ATOM 4396 N N . VAL A 1 598 ? 174.137 160.060 132.904 1.00 51.26 591 VAL A N 1
ATOM 4397 C CA . VAL A 1 598 ? 173.984 160.521 131.528 1.00 51.26 591 VAL A CA 1
ATOM 4398 C C . VAL A 1 598 ? 173.083 161.750 131.526 1.00 51.26 591 VAL A C 1
ATOM 4399 O O . VAL A 1 598 ? 171.969 161.723 132.065 1.00 51.26 591 VAL A O 1
ATOM 4403 N N . LEU A 1 599 ? 173.583 162.844 130.950 1.00 51.87 592 LEU A N 1
ATOM 4404 C CA . LEU A 1 599 ? 172.861 164.111 130.864 1.00 51.87 592 LEU A CA 1
ATOM 4405 C C . LEU A 1 599 ? 172.941 164.555 129.408 1.00 51.87 592 LEU A C 1
ATOM 4406 O O . LEU A 1 599 ? 173.906 165.210 129.004 1.00 51.87 592 LEU A O 1
ATOM 4411 N N . GLY A 1 600 ? 171.933 164.191 128.621 1.00 56.11 593 GLY A N 1
ATOM 4412 C CA . GLY A 1 600 ? 171.939 164.517 127.210 1.00 56.11 593 GLY A CA 1
ATOM 4413 C C . GLY A 1 600 ? 173.097 163.867 126.484 1.00 56.11 593 GLY A C 1
ATOM 4414 O O . GLY A 1 600 ? 173.111 162.651 126.283 1.00 56.11 593 GLY A O 1
ATOM 4415 N N . LYS A 1 601 ? 174.079 164.672 126.087 1.00 62.14 594 LYS A N 1
ATOM 4416 C CA . LYS A 1 601 ? 175.281 164.176 125.433 1.00 62.14 594 LYS A CA 1
ATOM 4417 C C . LYS A 1 601 ? 176.511 164.272 126.325 1.00 62.14 594 LYS A C 1
ATOM 4418 O O . LYS A 1 601 ? 177.636 164.257 125.816 1.00 62.14 594 LYS A O 1
ATOM 4424 N N . HIS A 1 602 ? 176.329 164.370 127.639 1.00 64.45 595 HIS A N 1
ATOM 4425 C CA . HIS A 1 602 ? 177.432 164.489 128.580 1.00 64.45 595 HIS A CA 1
ATOM 4426 C C . HIS A 1 602 ? 177.393 163.326 129.562 1.00 64.45 595 HIS A C 1
ATOM 4427 O O . HIS A 1 602 ? 176.316 162.855 129.942 1.00 64.45 595 HIS A O 1
ATOM 4434 N N . LEU A 1 603 ? 178.572 162.860 129.966 1.00 64.41 596 LEU A N 1
ATOM 4435 C CA . LEU A 1 603 ? 178.691 161.656 130.775 1.00 64.41 596 LEU A CA 1
ATOM 4436 C C . LEU A 1 603 ? 179.545 161.926 132.004 1.00 64.41 596 LEU A C 1
ATOM 4437 O O . LEU A 1 603 ? 180.644 162.479 131.893 1.00 64.41 596 LEU A O 1
ATOM 4442 N N . GLY A 1 604 ? 179.033 161.540 133.169 1.00 63.24 597 GLY A N 1
ATOM 4443 C CA . GLY A 1 604 ? 179.833 161.449 134.372 1.00 63.24 597 GLY A CA 1
ATOM 4444 C C . GLY A 1 604 ? 180.069 159.995 134.722 1.00 63.24 597 GLY A C 1
ATOM 4445 O O . GLY A 1 604 ? 179.162 159.312 135.207 1.00 63.24 597 GLY A O 1
ATOM 4446 N N . ILE A 1 605 ? 181.276 159.510 134.474 1.00 63.69 598 ILE A N 1
ATOM 4447 C CA . ILE A 1 605 ? 181.629 158.102 134.635 1.00 63.69 598 ILE A CA 1
ATOM 4448 C C . ILE A 1 605 ? 182.513 157.972 135.868 1.00 63.69 598 ILE A C 1
ATOM 4449 O O . ILE A 1 605 ? 183.462 158.749 136.015 1.00 63.69 598 ILE A O 1
ATOM 4454 N N . PRO A 1 606 ? 182.236 157.035 136.772 1.00 60.25 599 PRO A N 1
ATOM 4455 C CA . PRO A 1 606 ? 183.121 156.847 137.926 1.00 60.25 599 PRO A CA 1
ATOM 4456 C C . PRO A 1 606 ? 184.534 156.505 137.483 1.00 60.25 599 PRO A C 1
ATOM 4457 O O . PRO A 1 606 ? 184.742 155.709 136.566 1.00 60.25 599 PRO A O 1
ATOM 4461 N N . LYS A 1 607 ? 185.508 157.111 138.149 1.00 73.34 600 LYS A N 1
ATOM 4462 C CA . LYS A 1 607 ? 186.901 156.922 137.770 1.00 73.34 600 LYS A CA 1
ATOM 4463 C C . LYS A 1 607 ? 187.380 155.553 138.236 1.00 73.34 600 LYS A C 1
ATOM 4464 O O . LYS A 1 607 ? 187.352 155.276 139.439 1.00 73.34 600 LYS A O 1
ATOM 4470 N N . PRO A 1 608 ? 187.830 154.679 137.333 1.00 72.35 601 PRO A N 1
ATOM 4471 C CA . PRO A 1 608 ? 188.247 153.337 137.759 1.00 72.35 601 PRO A CA 1
ATOM 4472 C C . PRO A 1 608 ? 189.596 153.306 138.442 1.00 72.35 601 PRO A C 1
ATOM 4473 O O . PRO A 1 608 ? 189.889 152.327 139.139 1.00 72.35 601 PRO A O 1
ATOM 4477 N N . PHE A 1 609 ? 190.421 154.338 138.267 1.00 86.50 602 PHE A N 1
ATOM 4478 C CA . PHE A 1 609 ? 191.804 154.335 138.743 1.00 86.50 602 PHE A CA 1
ATOM 4479 C C . PHE A 1 609 ? 192.565 153.133 138.190 1.00 86.50 602 PHE A C 1
ATOM 4480 O O . PHE A 1 609 ? 193.346 152.484 138.889 1.00 86.50 602 PHE A O 1
ATOM 4488 N N . GLY A 1 610 ? 192.329 152.832 136.913 1.00 90.15 603 GLY A N 1
ATOM 4489 C CA . GLY A 1 610 ? 192.993 151.730 136.263 1.00 90.15 603 GLY A CA 1
ATOM 4490 C C . GLY A 1 610 ? 194.444 152.034 135.971 1.00 90.15 603 GLY A C 1
ATOM 4491 O O . GLY A 1 610 ? 194.920 153.170 136.100 1.00 90.15 603 GLY A O 1
ATOM 4492 N N . PRO A 1 611 ? 195.178 150.995 135.571 1.00 91.37 604 PRO A N 1
ATOM 4493 C CA . PRO A 1 611 ? 196.609 151.164 135.296 1.00 91.37 604 PRO A CA 1
ATOM 4494 C C . PRO A 1 611 ? 196.845 152.166 134.178 1.00 91.37 604 PRO A C 1
ATOM 4495 O O . PRO A 1 611 ? 196.087 152.241 133.209 1.00 91.37 604 PRO A O 1
ATOM 4499 N N . VAL A 1 612 ? 197.917 152.941 134.320 1.00 95.02 605 VAL A N 1
ATOM 4500 C CA . VAL A 1 612 ? 198.236 154.026 133.400 1.00 95.02 605 VAL A CA 1
ATOM 4501 C C . VAL A 1 612 ? 199.425 153.618 132.541 1.00 95.02 605 VAL A C 1
ATOM 4502 O O . VAL A 1 612 ? 200.345 152.939 133.013 1.00 95.02 605 VAL A O 1
ATOM 4506 N N . ILE A 1 613 ? 199.375 153.996 131.268 1.00 99.47 606 ILE A N 1
ATOM 4507 C CA . ILE A 1 613 ? 200.469 153.829 130.323 1.00 99.47 606 ILE A CA 1
ATOM 4508 C C . ILE A 1 613 ? 200.658 155.159 129.608 1.00 99.47 606 ILE A C 1
ATOM 4509 O O . ILE A 1 613 ? 199.676 155.796 129.207 1.00 99.47 606 ILE A O 1
ATOM 4514 N N . ASN A 1 614 ? 201.914 155.598 129.491 1.00 103.86 607 ASN A N 1
ATOM 4515 C CA . ASN A 1 614 ? 202.259 156.835 128.786 1.00 103.86 607 ASN A CA 1
ATOM 4516 C C . ASN A 1 614 ? 201.443 158.018 129.302 1.00 103.86 607 ASN A C 1
ATOM 4517 O O . ASN A 1 614 ? 201.018 158.887 128.538 1.00 103.86 607 ASN A O 1
ATOM 4522 N N . GLY A 1 615 ? 201.225 158.051 130.612 1.00 101.72 608 GLY A N 1
ATOM 4523 C CA . GLY A 1 615 ? 200.452 159.115 131.229 1.00 101.72 608 GLY A CA 1
ATOM 4524 C C . GLY A 1 615 ? 198.980 159.143 130.873 1.00 101.72 608 GLY A C 1
ATOM 4525 O O . GLY A 1 615 ? 198.396 160.229 130.770 1.00 101.72 608 GLY A O 1
ATOM 4526 N N . ARG A 1 616 ? 198.362 157.977 130.684 1.00 93.39 609 ARG A N 1
ATOM 4527 C CA . ARG A 1 616 ? 196.911 157.909 130.542 1.00 93.39 609 ARG A CA 1
ATOM 4528 C C . ARG A 1 616 ? 196.456 156.504 130.898 1.00 93.39 609 ARG A C 1
ATOM 4529 O O . ARG A 1 616 ? 197.093 155.530 130.495 1.00 93.39 609 ARG A O 1
ATOM 4537 N N . CYS A 1 617 ? 195.370 156.400 131.658 1.00 89.11 610 CYS A N 1
ATOM 4538 C CA . CYS A 1 617 ? 194.903 155.092 132.095 1.00 89.11 610 CYS A CA 1
ATOM 4539 C C . CYS A 1 617 ? 194.309 154.317 130.925 1.00 89.11 610 CYS A C 1
ATOM 4540 O O . CYS A 1 617 ? 193.553 154.863 130.117 1.00 89.11 610 CYS A O 1
ATOM 4543 N N . CYS A 1 618 ? 194.659 153.031 130.840 1.00 84.00 611 CYS A N 1
ATOM 4544 C CA . CYS A 1 618 ? 194.206 152.210 129.721 1.00 84.00 611 CYS A CA 1
ATOM 4545 C C . CYS A 1 618 ? 192.691 152.047 129.726 1.00 84.00 611 CYS A C 1
ATOM 4546 O O . CYS A 1 618 ? 192.057 152.061 128.666 1.00 84.00 611 CYS A O 1
ATOM 4549 N N . LEU A 1 619 ? 192.096 151.880 130.909 1.00 77.51 612 LEU A N 1
ATOM 4550 C CA . LEU A 1 619 ? 190.647 151.720 130.994 1.00 77.51 612 LEU A CA 1
ATOM 4551 C C . LEU A 1 619 ? 189.922 152.960 130.486 1.00 77.51 612 LEU A C 1
ATOM 4552 O O . LEU A 1 619 ? 188.993 152.860 129.671 1.00 77.51 612 LEU A O 1
ATOM 4557 N N . GLU A 1 620 ? 190.335 154.140 130.957 1.00 81.33 613 GLU A N 1
ATOM 4558 C CA . GLU A 1 620 ? 189.706 155.376 130.508 1.00 81.33 613 GLU A CA 1
ATOM 4559 C C . GLU A 1 620 ? 189.905 155.580 129.014 1.00 81.33 613 GLU A C 1
ATOM 4560 O O . GLU A 1 620 ? 188.978 155.992 128.311 1.00 81.33 613 GLU A O 1
ATOM 4566 N N . GLU A 1 621 ? 191.109 155.302 128.511 1.00 84.31 614 GLU A N 1
ATOM 4567 C CA . GLU A 1 621 ? 191.370 155.461 127.084 1.00 84.31 614 GLU A CA 1
ATOM 4568 C C . GLU A 1 621 ? 190.478 154.544 126.259 1.00 84.31 614 GLU A C 1
ATOM 4569 O O . GLU A 1 621 ? 189.899 154.963 125.250 1.00 84.31 614 GLU A O 1
ATOM 4575 N N . LYS A 1 622 ? 190.349 153.285 126.680 1.00 78.82 615 LYS A N 1
ATOM 4576 C CA . LYS A 1 622 ? 189.523 152.333 125.945 1.00 78.82 615 LYS A CA 1
ATOM 4577 C C . LYS A 1 622 ? 188.064 152.767 125.936 1.00 78.82 615 LYS A C 1
ATOM 4578 O O . LYS A 1 622 ? 187.408 152.764 124.888 1.00 78.82 615 LYS A O 1
ATOM 4584 N N . VAL A 1 623 ? 187.542 153.166 127.096 1.00 75.74 616 VAL A N 1
ATOM 4585 C CA . VAL A 1 623 ? 186.130 153.534 127.172 1.00 75.74 616 VAL A CA 1
ATOM 4586 C C . VAL A 1 623 ? 185.872 154.824 126.401 1.00 75.74 616 VAL A C 1
ATOM 4587 O O . VAL A 1 623 ? 184.825 154.987 125.762 1.00 75.74 616 VAL A O 1
ATOM 4591 N N . CYS A 1 624 ? 186.823 155.759 126.443 1.00 79.45 617 CYS A N 1
ATOM 4592 C CA . CYS A 1 624 ? 186.675 156.999 125.690 1.00 79.45 617 CYS A CA 1
ATOM 4593 C C . CYS A 1 624 ? 186.703 156.736 124.191 1.00 79.45 617 CYS A C 1
ATOM 4594 O O . CYS A 1 624 ? 185.928 157.325 123.433 1.00 79.45 617 CYS A O 1
ATOM 4597 N N . SER A 1 625 ? 187.591 155.847 123.740 1.00 76.07 618 SER A N 1
ATOM 4598 C CA . SER A 1 625 ? 187.623 155.490 122.328 1.00 76.07 618 SER A CA 1
ATOM 4599 C C . SER A 1 625 ? 186.420 154.660 121.909 1.00 76.07 618 SER A C 1
ATOM 4600 O O . SER A 1 625 ? 186.127 154.585 120.711 1.00 76.07 618 SER A O 1
ATOM 4603 N N . LEU A 1 626 ? 185.731 154.027 122.857 1.00 72.49 619 LEU A N 1
ATOM 4604 C CA . LEU A 1 626 ? 184.534 153.257 122.550 1.00 72.49 619 LEU A CA 1
ATOM 4605 C C . LEU A 1 626 ? 183.264 154.100 122.545 1.00 72.49 619 LEU A C 1
ATOM 4606 O O . LEU A 1 626 ? 182.342 153.798 121.780 1.00 72.49 619 LEU A O 1
ATOM 4611 N N . LEU A 1 627 ? 183.233 155.172 123.344 1.00 72.96 620 LEU A N 1
ATOM 4612 C CA . LEU A 1 627 ? 181.986 155.980 123.467 1.00 72.96 620 LEU A CA 1
ATOM 4613 C C . LEU A 1 627 ? 182.077 157.275 122.649 1.00 72.96 620 LEU A C 1
ATOM 4614 O O . LEU A 1 627 ? 181.021 157.734 122.175 1.00 72.96 620 LEU A O 1
ATOM 4619 N N . GLU A 1 628 ? 183.274 157.849 122.495 1.00 76.22 621 GLU A N 1
ATOM 4620 C CA . GLU A 1 628 ? 183.395 159.127 121.794 1.00 76.22 621 GLU A CA 1
ATOM 4621 C C . GLU A 1 628 ? 182.900 159.073 120.353 1.00 76.22 621 GLU A C 1
ATOM 4622 O O . GLU A 1 628 ? 182.150 159.981 119.951 1.00 76.22 621 GLU A O 1
ATOM 4628 N N . PRO A 1 629 ? 183.264 158.069 119.517 1.00 74.16 622 PRO A N 1
ATOM 4629 C CA . PRO A 1 629 ? 182.824 158.107 118.113 1.00 74.16 622 PRO A CA 1
ATOM 4630 C C . PRO A 1 629 ? 181.315 158.014 117.952 1.00 74.16 622 PRO A C 1
ATOM 4631 O O . PRO A 1 629 ? 180.794 158.129 116.838 1.00 74.16 622 PRO A O 1
ATOM 4635 N N . LEU A 1 630 ? 180.604 157.798 119.056 1.00 66.18 623 LEU A N 1
ATOM 4636 C CA . LEU A 1 630 ? 179.156 157.922 119.073 1.00 66.18 623 LEU A CA 1
ATOM 4637 C C . LEU A 1 630 ? 178.704 159.369 119.236 1.00 66.18 623 LEU A C 1
ATOM 4638 O O . LEU A 1 630 ? 177.517 159.658 119.054 1.00 66.18 623 LEU A O 1
ATOM 4643 N N . GLY A 1 631 ? 179.622 160.282 119.547 1.00 72.63 624 GLY A N 1
ATOM 4644 C CA . GLY A 1 631 ? 179.289 161.687 119.688 1.00 72.63 624 GLY A CA 1
ATOM 4645 C C . GLY A 1 631 ? 179.032 162.122 121.115 1.00 72.63 624 GLY A C 1
ATOM 4646 O O . GLY A 1 631 ? 178.008 162.749 121.402 1.00 72.63 624 GLY A O 1
ATOM 4647 N N . LEU A 1 632 ? 179.956 161.802 122.019 1.00 70.00 625 LEU A N 1
ATOM 4648 C CA . LEU A 1 632 ? 179.802 162.122 123.430 1.00 70.00 625 LEU A CA 1
ATOM 4649 C C . LEU A 1 632 ? 181.102 162.696 123.975 1.00 70.00 625 LEU A C 1
ATOM 4650 O O . LEU A 1 632 ? 182.161 162.601 123.350 1.00 70.00 625 LEU A O 1
ATOM 4655 N N . GLN A 1 633 ? 181.003 163.299 125.156 1.00 70.15 626 GLN A N 1
ATOM 4656 C CA . GLN A 1 633 ? 182.154 163.743 125.927 1.00 70.15 626 GLN A CA 1
ATOM 4657 C C . GLN A 1 633 ? 182.162 163.012 127.260 1.00 70.15 626 GLN A C 1
ATOM 4658 O O . GLN A 1 633 ? 181.125 162.901 127.922 1.00 70.15 626 GLN A O 1
ATOM 4664 N N . CYS A 1 634 ? 183.330 162.515 127.655 1.00 72.75 627 CYS A N 1
ATOM 4665 C CA . CYS A 1 634 ? 183.469 161.705 128.856 1.00 72.75 627 CYS A CA 1
ATOM 4666 C C . CYS A 1 634 ? 184.277 162.460 129.900 1.00 72.75 627 CYS A C 1
ATOM 4667 O O . CYS A 1 634 ? 185.406 162.884 129.632 1.00 72.75 627 CYS A O 1
ATOM 4670 N N . THR A 1 635 ? 183.696 162.625 131.086 1.00 70.46 628 THR A N 1
ATOM 4671 C CA . THR A 1 635 ? 184.378 163.205 132.235 1.00 70.46 628 THR A CA 1
ATOM 4672 C C . THR A 1 635 ? 184.324 162.213 133.387 1.00 70.46 628 THR A C 1
ATOM 4673 O O . THR A 1 635 ? 183.243 161.739 133.751 1.00 70.46 628 THR A O 1
ATOM 4677 N N . PHE A 1 636 ? 185.483 161.905 133.956 1.00 69.67 629 PHE A N 1
ATOM 4678 C CA . PHE A 1 636 ? 185.591 160.941 135.042 1.00 69.67 629 PHE A CA 1
ATOM 4679 C C . PHE A 1 636 ? 185.639 161.677 136.373 1.00 69.67 629 PHE A C 1
ATOM 4680 O O . PHE A 1 636 ? 186.428 162.612 136.542 1.00 69.67 629 PHE A O 1
ATOM 4688 N N . ILE A 1 637 ? 184.747 161.249 137.275 1.00 66.24 630 ILE A N 1
ATOM 4689 C CA . ILE A 1 637 ? 184.664 161.847 138.636 1.00 66.24 630 ILE A CA 1
ATOM 4690 C C . ILE A 1 637 ? 185.171 160.797 139.624 1.00 66.24 630 ILE A C 1
ATOM 4691 O O . ILE A 1 637 ? 184.910 159.601 139.395 1.00 66.24 630 ILE A O 1
ATOM 4696 N N . ASN A 1 638 ? 185.862 161.227 140.678 1.00 73.54 631 ASN A N 1
ATOM 4697 C CA . ASN A 1 638 ? 186.400 160.314 141.677 1.00 73.54 631 ASN A CA 1
ATOM 4698 C C . ASN A 1 638 ? 185.482 160.275 142.893 1.00 73.54 631 ASN A C 1
ATOM 4699 O O . ASN A 1 638 ? 185.199 161.314 143.500 1.00 73.54 631 ASN A O 1
ATOM 4704 N N . ASP A 1 639 ? 185.019 159.073 143.244 1.00 78.29 632 ASP A N 1
ATOM 4705 C CA . ASP A 1 639 ? 184.201 158.865 144.432 1.00 78.29 632 ASP A CA 1
ATOM 4706 C C . ASP A 1 639 ? 184.614 157.596 145.168 1.00 78.29 632 ASP A C 1
ATOM 4707 O O . ASP A 1 639 ? 183.773 156.924 145.776 1.00 78.29 632 ASP A O 1
ATOM 4712 N N . PHE A 1 640 ? 185.902 157.250 145.114 1.00 86.22 633 PHE A N 1
ATOM 4713 C CA . PHE A 1 640 ? 186.365 155.994 145.695 1.00 86.22 633 PHE A CA 1
ATOM 4714 C C . PHE A 1 640 ? 186.231 156.000 147.214 1.00 86.22 633 PHE A C 1
ATOM 4715 O O . PHE A 1 640 ? 185.666 155.069 147.800 1.00 86.22 633 PHE A O 1
ATOM 4723 N N . PHE A 1 641 ? 186.742 157.040 147.870 1.00 92.29 634 PHE A N 1
ATOM 4724 C CA . PHE A 1 641 ? 186.734 157.084 149.327 1.00 92.29 634 PHE A CA 1
ATOM 4725 C C . PHE A 1 641 ? 185.384 157.471 149.912 1.00 92.29 634 PHE A C 1
ATOM 4726 O O . PHE A 1 641 ? 185.160 157.243 151.105 1.00 92.29 634 PHE A O 1
ATOM 4734 N N . THR A 1 642 ? 184.483 158.042 149.115 1.00 83.55 635 THR A N 1
ATOM 4735 C CA . THR A 1 642 ? 183.205 158.522 149.622 1.00 83.55 635 THR A CA 1
ATOM 4736 C C . THR A 1 642 ? 182.019 157.658 149.229 1.00 83.55 635 THR A C 1
ATOM 4737 O O . THR A 1 642 ? 181.035 157.619 149.968 1.00 83.55 635 THR A O 1
ATOM 4741 N N . TYR A 1 643 ? 182.081 156.969 148.092 1.00 77.20 636 TYR A N 1
ATOM 4742 C CA . TYR A 1 643 ? 180.975 156.135 147.638 1.00 77.20 636 TYR A CA 1
ATOM 4743 C C . TYR A 1 643 ? 181.357 154.671 147.496 1.00 77.20 636 TYR A C 1
ATOM 4744 O O . TYR A 1 643 ? 180.648 153.797 148.013 1.00 77.20 636 TYR A O 1
ATOM 4753 N N . HIS A 1 644 ? 182.472 154.377 146.821 1.00 75.06 637 HIS A N 1
ATOM 4754 C CA . HIS A 1 644 ? 182.832 152.989 146.549 1.00 75.06 637 HIS A CA 1
ATOM 4755 C C . HIS A 1 644 ? 183.030 152.202 147.837 1.00 75.06 637 HIS A C 1
ATOM 4756 O O . HIS A 1 644 ? 182.699 151.012 147.900 1.00 75.06 637 HIS A O 1
ATOM 4763 N N . ILE A 1 645 ? 183.577 152.845 148.871 1.00 79.81 638 ILE A N 1
ATOM 4764 C CA . ILE A 1 645 ? 183.785 152.160 150.141 1.00 79.81 638 ILE A CA 1
ATOM 4765 C C . ILE A 1 645 ? 182.463 151.649 150.695 1.00 79.81 638 ILE A C 1
ATOM 4766 O O . ILE A 1 645 ? 182.407 150.568 151.294 1.00 79.81 638 ILE A O 1
ATOM 4771 N N . ARG A 1 646 ? 181.377 152.388 150.477 1.00 78.52 639 ARG A N 1
ATOM 4772 C CA . ARG A 1 646 ? 180.053 151.968 150.916 1.00 78.52 639 ARG A CA 1
ATOM 4773 C C . ARG A 1 646 ? 179.255 151.316 149.789 1.00 78.52 639 ARG A C 1
ATOM 4774 O O . ARG A 1 646 ? 178.023 151.318 149.815 1.00 78.52 639 ARG A O 1
ATOM 4782 N N . HIS A 1 647 ? 179.949 150.747 148.801 1.00 80.05 640 HIS A N 1
ATOM 4783 C CA . HIS A 1 647 ? 179.337 149.969 147.722 1.00 80.05 640 HIS A CA 1
ATOM 4784 C C . HIS A 1 647 ? 178.330 150.812 146.933 1.00 80.05 640 HIS A C 1
ATOM 4785 O O . HIS A 1 647 ? 177.128 150.543 146.905 1.00 80.05 640 HIS A O 1
ATOM 4792 N N . GLY A 1 648 ? 178.860 151.845 146.284 1.00 72.98 641 GLY A N 1
ATOM 4793 C CA . GLY A 1 648 ? 178.021 152.725 145.493 1.00 72.98 641 GLY A CA 1
ATOM 4794 C C . GLY A 1 648 ? 178.797 153.401 144.388 1.00 72.98 641 GLY A C 1
ATOM 4795 O O . GLY A 1 648 ? 180.030 153.367 144.353 1.00 72.98 641 GLY A O 1
ATOM 4796 N N . GLU A 1 649 ? 178.049 154.012 143.468 1.00 66.97 642 GLU A N 1
ATOM 4797 C CA . GLU A 1 649 ? 178.635 154.774 142.371 1.00 66.97 642 GLU A CA 1
ATOM 4798 C C . GLU A 1 649 ? 177.907 156.103 142.206 1.00 66.97 642 GLU A C 1
ATOM 4799 O O . GLU A 1 649 ? 177.053 156.448 143.028 1.00 66.97 642 GLU A O 1
ATOM 4805 N N . VAL A 1 650 ? 178.278 156.865 141.173 1.00 63.76 643 VAL A N 1
ATOM 4806 C CA . VAL A 1 650 ? 177.702 158.233 140.993 1.00 63.76 643 VAL A CA 1
ATOM 4807 C C . VAL A 1 650 ? 176.193 158.151 140.756 1.00 63.76 643 VAL A C 1
ATOM 4808 O O . VAL A 1 650 ? 175.452 158.865 141.457 1.00 63.76 643 VAL A O 1
ATOM 4812 N N . HIS A 1 651 ? 175.756 157.312 139.817 1.00 60.32 644 HIS A N 1
ATOM 4813 C CA . HIS A 1 651 ? 174.339 157.275 139.473 1.00 60.32 644 HIS A CA 1
ATOM 4814 C C . HIS A 1 651 ? 173.495 156.760 140.630 1.00 60.32 644 HIS A C 1
ATOM 4815 O O . HIS A 1 651 ? 172.309 157.095 140.728 1.00 60.32 644 HIS A O 1
ATOM 4822 N N . CYS A 1 652 ? 174.083 155.957 141.516 1.00 61.84 645 CYS A N 1
ATOM 4823 C CA . CYS A 1 652 ? 173.362 155.491 142.691 1.00 61.84 645 CYS A CA 1
ATOM 4824 C C . CYS A 1 652 ? 173.211 156.570 143.752 1.00 61.84 645 CYS A C 1
ATOM 4825 O O . CYS A 1 652 ? 172.448 156.373 144.703 1.00 61.84 645 CYS A O 1
ATOM 4828 N N . GLY A 1 653 ? 173.909 157.695 143.619 1.00 63.77 646 GLY A N 1
ATOM 4829 C CA . GLY A 1 653 ? 173.841 158.744 144.616 1.00 63.77 646 GLY A CA 1
ATOM 4830 C C . GLY A 1 653 ? 173.200 160.028 144.134 1.00 63.77 646 GLY A C 1
ATOM 4831 O O . GLY A 1 653 ? 173.078 160.988 144.899 1.00 63.77 646 GLY A O 1
ATOM 4832 N N . THR A 1 654 ? 172.794 160.066 142.866 1.00 57.09 647 THR A N 1
ATOM 4833 C CA . THR A 1 654 ? 172.152 161.239 142.290 1.00 57.09 647 THR A CA 1
ATOM 4834 C C . THR A 1 654 ? 170.923 160.811 141.502 1.00 57.09 647 THR A C 1
ATOM 4835 O O . THR A 1 654 ? 170.831 159.680 141.019 1.00 57.09 647 THR A O 1
ATOM 4839 N N . ASN A 1 655 ? 169.975 161.736 141.370 1.00 48.49 648 ASN A N 1
ATOM 4840 C CA . ASN A 1 655 ? 168.759 161.513 140.604 1.00 48.49 648 ASN A CA 1
ATOM 4841 C C . ASN A 1 655 ? 168.558 162.650 139.616 1.00 48.49 648 ASN A C 1
ATOM 4842 O O . ASN A 1 655 ? 169.016 163.774 139.837 1.00 48.49 648 ASN A O 1
ATOM 4847 N N . VAL A 1 656 ? 167.868 162.345 138.519 1.00 39.84 649 VAL A N 1
ATOM 4848 C CA . VAL A 1 656 ? 167.647 163.289 137.431 1.00 39.84 649 VAL A CA 1
ATOM 4849 C C . VAL A 1 656 ? 166.172 163.277 137.059 1.00 39.84 649 VAL A C 1
ATOM 4850 O O . VAL A 1 656 ? 165.553 162.212 136.979 1.00 39.84 649 VAL A O 1
ATOM 4854 N N . ARG A 1 657 ? 165.650 164.486 136.807 1.00 34.58 650 ARG A N 1
ATOM 4855 C CA . ARG A 1 657 ? 164.268 164.635 136.294 1.00 34.58 650 ARG A CA 1
ATOM 4856 C C . ARG A 1 657 ? 164.413 164.850 134.782 1.00 34.58 650 ARG A C 1
ATOM 4857 O O . ARG A 1 657 ? 165.374 165.545 134.384 1.00 34.58 650 ARG A O 1
ATOM 4865 N N . ARG A 1 658 ? 163.503 164.309 133.974 1.00 33.75 651 ARG A N 1
ATOM 4866 C CA . ARG A 1 658 ? 163.623 164.349 132.527 1.00 33.75 651 ARG A CA 1
ATOM 4867 C C . ARG A 1 658 ? 162.307 164.767 131.891 1.00 33.75 651 ARG A C 1
ATOM 4868 O O . ARG A 1 658 ? 161.229 164.550 132.451 1.00 33.75 651 ARG A O 1
ATOM 4876 N N . LYS A 1 659 ? 162.412 165.373 130.713 1.00 29.58 652 LYS A N 1
ATOM 4877 C CA . LYS A 1 659 ? 161.237 165.885 130.027 1.00 29.58 652 LYS A CA 1
ATOM 4878 C C . LYS A 1 659 ? 160.315 164.735 129.624 1.00 29.58 652 LYS A C 1
ATOM 4879 O O . LYS A 1 659 ? 160.786 163.696 129.153 1.00 29.58 652 LYS A O 1
ATOM 4885 N N . PRO A 1 660 ? 159.003 164.888 129.800 1.00 25.82 653 PRO A N 1
ATOM 4886 C CA . PRO A 1 660 ? 158.078 163.825 129.402 1.00 25.82 653 PRO A CA 1
ATOM 4887 C C . PRO A 1 660 ? 158.114 163.571 127.903 1.00 25.82 653 PRO A C 1
ATOM 4888 O O . PRO A 1 660 ? 158.548 164.406 127.108 1.00 25.82 653 PRO A O 1
ATOM 4892 N N . PHE A 1 661 ? 157.656 162.379 127.528 1.00 28.36 654 PHE A N 1
ATOM 4893 C CA . PHE A 1 661 ? 157.611 161.981 126.130 1.00 28.36 654 PHE A CA 1
ATOM 4894 C C . PHE A 1 661 ? 156.683 162.888 125.334 1.00 28.36 654 PHE A C 1
ATOM 4895 O O . PHE A 1 661 ? 155.666 163.373 125.836 1.00 28.36 654 PHE A O 1
ATOM 4903 N N . SER A 1 662 ? 157.047 163.120 124.073 1.00 32.68 655 SER A N 1
ATOM 4904 C CA . SER A 1 662 ? 156.148 163.816 123.163 1.00 32.68 655 SER A CA 1
ATOM 4905 C C . SER A 1 662 ? 155.025 162.909 122.683 1.00 32.68 655 SER A C 1
ATOM 4906 O O . SER A 1 662 ? 153.944 163.398 122.337 1.00 32.68 655 SER A O 1
ATOM 4909 N N . PHE A 1 663 ? 155.258 161.600 122.656 1.00 31.45 656 PHE A N 1
ATOM 4910 C CA . PHE A 1 663 ? 154.234 160.657 122.229 1.00 31.45 656 PHE A CA 1
ATOM 4911 C C . PHE A 1 663 ? 153.181 160.491 123.318 1.00 31.45 656 PHE A C 1
ATOM 4912 O O . PHE A 1 663 ? 153.507 160.222 124.478 1.00 31.45 656 PHE A O 1
ATOM 4920 N N . LYS A 1 664 ? 151.916 160.643 122.940 1.00 32.29 657 LYS A N 1
ATOM 4921 C CA . LYS A 1 664 ? 150.818 160.548 123.890 1.00 32.29 657 LYS A CA 1
ATOM 4922 C C . LYS A 1 664 ? 150.536 159.088 124.223 1.00 32.29 657 LYS A C 1
ATOM 4923 O O . LYS A 1 664 ? 150.341 158.266 123.322 1.00 32.29 657 LYS A O 1
ATOM 4929 N N . TRP A 1 665 ? 150.481 158.774 125.520 1.00 28.43 658 TRP A N 1
ATOM 4930 C CA . TRP A 1 665 ? 150.331 157.382 125.936 1.00 28.43 658 TRP A CA 1
ATOM 4931 C C . TRP A 1 665 ? 149.034 156.781 125.412 1.00 28.43 658 TRP A C 1
ATOM 4932 O O . TRP A 1 665 ? 149.018 155.633 124.950 1.00 28.43 658 TRP A O 1
ATOM 4943 N N . TRP A 1 666 ? 147.948 157.554 125.429 1.00 31.35 659 TRP A N 1
ATOM 4944 C CA . TRP A 1 666 ? 146.669 157.036 124.960 1.00 31.35 659 TRP A CA 1
ATOM 4945 C C . TRP A 1 666 ? 146.711 156.637 123.494 1.00 31.35 659 TRP A C 1
ATOM 4946 O O . TRP A 1 666 ? 145.838 155.889 123.044 1.00 31.35 659 TRP A O 1
ATOM 4957 N N . ASN A 1 667 ? 147.702 157.113 122.739 1.00 35.07 660 ASN A N 1
ATOM 4958 C CA . ASN A 1 667 ? 147.800 156.745 121.334 1.00 35.07 660 ASN A CA 1
ATOM 4959 C C . ASN A 1 667 ? 148.348 155.340 121.129 1.00 35.07 660 ASN A C 1
ATOM 4960 O O . ASN A 1 667 ? 148.214 154.798 120.027 1.00 35.07 660 ASN A O 1
ATOM 4965 N N . MET A 1 668 ? 148.953 154.739 122.149 1.00 35.69 661 MET A N 1
ATOM 4966 C CA . MET A 1 668 ? 149.449 153.375 122.044 1.00 35.69 661 MET A CA 1
ATOM 4967 C C . MET A 1 668 ? 148.334 152.380 122.333 1.00 35.69 661 MET A C 1
ATOM 4968 O O . MET A 1 668 ? 147.487 152.616 123.197 1.00 35.69 661 MET A O 1
ATOM 4973 N N . VAL A 1 669 ? 148.347 151.262 121.614 1.00 40.23 662 VAL A N 1
ATOM 4974 C CA . VAL A 1 669 ? 147.427 150.156 121.864 1.00 40.23 662 VAL A CA 1
ATOM 4975 C C . VAL A 1 669 ? 148.212 149.037 122.553 1.00 40.23 662 VAL A C 1
ATOM 4976 O O . VAL A 1 669 ? 149.153 148.494 121.952 1.00 40.23 662 VAL A O 1
ATOM 4980 N N . PRO A 1 670 ? 147.903 148.702 123.814 1.00 42.34 663 PRO A N 1
ATOM 4981 C CA . PRO A 1 670 ? 148.561 147.616 124.546 1.00 42.34 663 PRO A CA 1
ATOM 4982 C C . PRO A 1 670 ? 148.143 146.238 124.047 1.00 42.34 663 PRO A C 1
ATOM 4983 O O . PRO A 1 670 ? 148.638 145.215 124.520 1.00 42.34 663 PRO A O 1
ATOM 4988 N N . TYR B 2 1 ? 142.815 156.658 149.573 1.00 64.37 1 TYR C N 1
ATOM 4989 C CA . TYR B 2 1 ? 143.779 155.687 149.071 1.00 64.37 1 TYR C CA 1
ATOM 4990 C C . TYR B 2 1 ? 145.188 156.254 149.101 1.00 64.37 1 TYR C C 1
ATOM 4991 O O . TYR B 2 1 ? 145.909 156.092 150.084 1.00 64.37 1 TYR C O 1
ATOM 5000 N N . GLU B 2 2 ? 145.575 156.921 148.011 1.00 64.80 2 GLU C N 1
ATOM 5001 C CA . GLU B 2 2 ? 146.909 157.504 147.935 1.00 64.80 2 GLU C CA 1
ATOM 5002 C C . GLU B 2 2 ? 147.102 158.588 148.986 1.00 64.80 2 GLU C C 1
ATOM 5003 O O . GLU B 2 2 ? 148.232 158.835 149.423 1.00 64.80 2 GLU C O 1
ATOM 5009 N N . SER B 2 3 ? 146.018 159.248 149.395 1.00 63.61 3 SER C N 1
ATOM 5010 C CA . SER B 2 3 ? 146.098 160.189 150.507 1.00 63.61 3 SER C CA 1
ATOM 5011 C C . SER B 2 3 ? 146.471 159.472 151.798 1.00 63.61 3 SER C C 1
ATOM 5012 O O . SER B 2 3 ? 147.279 159.970 152.589 1.00 63.61 3 SER C O 1
ATOM 5015 N N . CYS B 2 4 ? 145.887 158.293 152.027 1.00 63.38 4 CYS C N 1
ATOM 5016 C CA . CYS B 2 4 ? 146.211 157.524 153.225 1.00 63.38 4 CYS C CA 1
ATOM 5017 C C . CYS B 2 4 ? 147.676 157.107 153.233 1.00 63.38 4 CYS C C 1
ATOM 5018 O O . CYS B 2 4 ? 148.321 157.098 154.288 1.00 63.38 4 CYS C O 1
ATOM 5021 N N . ARG B 2 5 ? 148.217 156.749 152.066 1.00 62.34 5 ARG C N 1
ATOM 5022 C CA . ARG B 2 5 ? 149.643 156.454 151.970 1.00 62.34 5 ARG C CA 1
ATOM 5023 C C . ARG B 2 5 ? 150.468 157.678 152.340 1.00 62.34 5 ARG C C 1
ATOM 5024 O O . ARG B 2 5 ? 151.504 157.571 153.007 1.00 62.34 5 ARG C O 1
ATOM 5032 N N . TYR B 2 6 ? 150.020 158.858 151.903 1.00 63.01 6 TYR C N 1
ATOM 5033 C CA . TYR B 2 6 ? 150.716 160.096 152.236 1.00 63.01 6 TYR C CA 1
ATOM 5034 C C . TYR B 2 6 ? 150.756 160.324 153.741 1.00 63.01 6 TYR C C 1
ATOM 5035 O O . TYR B 2 6 ? 151.805 160.659 154.302 1.00 63.01 6 TYR C O 1
ATOM 5044 N N . ARG B 2 7 ? 149.615 160.159 154.412 1.00 62.46 7 ARG C N 1
ATOM 5045 C CA . ARG B 2 7 ? 149.560 160.410 155.848 1.00 62.46 7 ARG C CA 1
ATOM 5046 C C . ARG B 2 7 ? 150.419 159.413 156.614 1.00 62.46 7 ARG C C 1
ATOM 5047 O O . ARG B 2 7 ? 151.110 159.777 157.572 1.00 62.46 7 ARG C O 1
ATOM 5055 N N . GLN B 2 8 ? 150.389 158.144 156.200 1.00 62.77 8 GLN C N 1
ATOM 5056 C CA . GLN B 2 8 ? 151.165 157.118 156.890 1.00 62.77 8 GLN C CA 1
ATOM 5057 C C . GLN B 2 8 ? 152.660 157.392 156.785 1.00 62.77 8 GLN C C 1
ATOM 5058 O O . GLN B 2 8 ? 153.406 157.212 157.755 1.00 62.77 8 GLN C O 1
ATOM 5064 N N . VAL B 2 9 ? 153.119 157.822 155.608 1.00 59.71 9 VAL C N 1
ATOM 5065 C CA . VAL B 2 9 ? 154.539 158.112 155.427 1.00 59.71 9 VAL C CA 1
ATOM 5066 C C . VAL B 2 9 ? 154.952 159.312 156.270 1.00 59.71 9 VAL C C 1
ATOM 5067 O O . VAL B 2 9 ? 156.001 159.296 156.926 1.00 59.71 9 VAL C O 1
ATOM 5071 N N . LEU B 2 10 ? 154.135 160.367 156.269 1.00 60.62 10 LEU C N 1
ATOM 5072 C CA . LEU B 2 10 ? 154.476 161.574 157.017 1.00 60.62 10 LEU C CA 1
ATOM 5073 C C . LEU B 2 10 ? 154.561 161.289 158.511 1.00 60.62 10 LEU C C 1
ATOM 5074 O O . LEU B 2 10 ? 155.384 161.877 159.222 1.00 60.62 10 LEU C O 1
ATOM 5079 N N . GLN B 2 11 ? 153.708 160.389 159.005 1.00 61.23 11 GLN C N 1
ATOM 5080 C CA . GLN B 2 11 ? 153.768 160.007 160.411 1.00 61.23 11 GLN C CA 1
ATOM 5081 C C . GLN B 2 11 ? 155.106 159.362 160.749 1.00 61.23 11 GLN C C 1
ATOM 5082 O O . GLN B 2 11 ? 155.686 159.629 161.807 1.00 61.23 11 GLN C O 1
ATOM 5088 N N . LEU B 2 12 ? 155.613 158.515 159.860 1.00 59.95 12 LEU C N 1
ATOM 5089 C CA . LEU B 2 12 ? 156.896 157.859 160.073 1.00 59.95 12 LEU C CA 1
ATOM 5090 C C . LEU B 2 12 ? 158.049 158.792 159.722 1.00 59.95 12 LEU C C 1
ATOM 5091 O O . LEU B 2 12 ? 157.891 159.730 158.941 1.00 59.95 12 LEU C O 1
ATOM 5097 N N . TYR C 2 1 ? 142.135 128.232 149.520 1.00 64.37 1 TYR D N 1
ATOM 5098 C CA . TYR C 2 1 ? 141.163 129.188 149.006 1.00 64.37 1 TYR D CA 1
ATOM 5099 C C . TYR C 2 1 ? 139.758 128.612 149.049 1.00 64.37 1 TYR D C 1
ATOM 5100 O O . TYR C 2 1 ? 139.039 128.784 150.032 1.00 64.37 1 TYR D O 1
ATOM 5109 N N . GLU C 2 2 ? 139.372 127.926 147.971 1.00 64.80 2 GLU D N 1
ATOM 5110 C CA . GLU C 2 2 ? 138.042 127.332 147.909 1.00 64.80 2 GLU D CA 1
ATOM 5111 C C . GLU C 2 2 ? 137.860 126.263 148.977 1.00 64.80 2 GLU D C 1
ATOM 5112 O O . GLU C 2 2 ? 136.733 126.016 149.421 1.00 64.80 2 GLU D O 1
ATOM 5118 N N . SER C 2 3 ? 138.950 125.617 149.392 1.00 63.61 3 SER D N 1
ATOM 5119 C CA . SER C 2 3 ? 138.880 124.693 150.519 1.00 63.61 3 SER D CA 1
ATOM 5120 C C . SER C 2 3 ? 138.506 125.428 151.800 1.00 63.61 3 SER D C 1
ATOM 5121 O O . SER C 2 3 ? 137.704 124.936 152.601 1.00 63.61 3 SER D O 1
ATOM 5124 N N . CYS C 2 4 ? 139.083 126.614 152.009 1.00 63.38 4 CYS D N 1
ATOM 5125 C CA . CYS C 2 4 ? 138.757 127.399 153.196 1.00 63.38 4 CYS D CA 1
ATOM 5126 C C . CYS C 2 4 ? 137.289 127.806 153.202 1.00 63.38 4 CYS D C 1
ATOM 5127 O O . CYS C 2 4 ? 136.648 127.827 154.259 1.00 63.38 4 CYS D O 1
ATOM 5130 N N . ARG C 2 5 ? 136.742 128.142 152.032 1.00 62.34 5 ARG D N 1
ATOM 5131 C CA . ARG C 2 5 ? 135.314 128.426 151.936 1.00 62.34 5 ARG D CA 1
ATOM 5132 C C . ARG C 2 5 ? 134.499 127.202 152.328 1.00 62.34 5 ARG D C 1
ATOM 5133 O O . ARG C 2 5 ? 133.464 127.312 152.996 1.00 62.34 5 ARG D O 1
ATOM 5141 N N . TYR C 2 6 ? 134.953 126.019 151.907 1.00 63.01 6 TYR D N 1
ATOM 5142 C CA . TYR C 2 6 ? 134.267 124.781 152.262 1.00 63.01 6 TYR D CA 1
ATOM 5143 C C . TYR C 2 6 ? 134.233 124.576 153.770 1.00 63.01 6 TYR D C 1
ATOM 5144 O O . TYR C 2 6 ? 133.189 124.243 154.340 1.00 63.01 6 TYR D O 1
ATOM 5153 N N . ARG C 2 7 ? 135.375 124.759 154.435 1.00 62.46 7 ARG D N 1
ATOM 5154 C CA . ARG C 2 7 ? 135.437 124.531 155.874 1.00 62.46 7 ARG D CA 1
ATOM 5155 C C . ARG C 2 7 ? 134.573 125.534 156.628 1.00 62.46 7 ARG D C 1
ATOM 5156 O O . ARG C 2 7 ? 133.888 125.180 157.594 1.00 62.46 7 ARG D O 1
ATOM 5164 N N . GLN C 2 8 ? 134.593 126.797 156.194 1.00 62.77 8 GLN D N 1
ATOM 5165 C CA . GLN C 2 8 ? 133.812 127.828 156.871 1.00 62.77 8 GLN D CA 1
ATOM 5166 C C . GLN C 2 8 ? 132.319 127.542 156.775 1.00 62.77 8 GLN D C 1
ATOM 5167 O O . GLN C 2 8 ? 131.575 127.732 157.745 1.00 62.77 8 GLN D O 1
ATOM 5173 N N . VAL C 2 9 ? 131.859 127.091 155.606 1.00 59.71 9 VAL D N 1
ATOM 5174 C CA . VAL C 2 9 ? 130.441 126.788 155.435 1.00 59.71 9 VAL D CA 1
ATOM 5175 C C . VAL C 2 9 ? 130.039 125.598 156.297 1.00 59.71 9 VAL D C 1
ATOM 5176 O O . VAL C 2 9 ? 128.992 125.617 156.957 1.00 59.71 9 VAL D O 1
ATOM 5180 N N . LEU C 2 10 ? 130.863 124.549 156.310 1.00 60.62 10 LEU D N 1
ATOM 5181 C CA . LEU C 2 10 ? 130.533 123.352 157.078 1.00 60.62 10 LEU D CA 1
ATOM 5182 C C . LEU C 2 10 ? 130.451 123.659 158.567 1.00 60.62 10 LEU D C 1
ATOM 5183 O O . LEU C 2 10 ? 129.634 123.077 159.290 1.00 60.62 10 LEU D O 1
ATOM 5188 N N . GLN C 2 11 ? 131.299 124.572 159.045 1.00 61.23 11 GLN D N 1
ATOM 5189 C CA . GLN C 2 11 ? 131.241 124.976 160.445 1.00 61.23 11 GLN D CA 1
ATOM 5190 C C . GLN C 2 11 ? 129.900 125.617 160.777 1.00 61.23 11 GLN D C 1
ATOM 5191 O O . GLN C 2 11 ? 129.325 125.362 161.841 1.00 61.23 11 GLN D O 1
ATOM 5197 N N . LEU C 2 12 ? 129.384 126.446 159.877 1.00 59.95 12 LEU D N 1
ATOM 5198 C CA . LEU C 2 12 ? 128.097 127.097 160.084 1.00 59.95 12 LEU D CA 1
ATOM 5199 C C . LEU C 2 12 ? 126.949 126.150 159.751 1.00 59.95 12 LEU D C 1
ATOM 5200 O O . LEU C 2 12 ? 127.163 125.038 159.267 1.00 59.95 12 LEU D O 1
ATOM 5206 N N . GLY D 1 11 ? 167.712 131.598 123.094 1.00 103.09 4 GLY B N 1
ATOM 5207 C CA . GLY D 1 11 ? 168.929 131.289 122.366 1.00 103.09 4 GLY B CA 1
ATOM 5208 C C . GLY D 1 11 ? 170.103 130.927 123.253 1.00 103.09 4 GLY B C 1
ATOM 5209 O O . GLY D 1 11 ? 169.973 130.858 124.473 1.00 103.09 4 GLY B O 1
ATOM 5210 N N . THR D 1 12 ? 171.256 130.689 122.630 1.00 104.05 5 THR B N 1
ATOM 5211 C CA . THR D 1 12 ? 172.479 130.357 123.348 1.00 104.05 5 THR B CA 1
ATOM 5212 C C . THR D 1 12 ? 173.645 131.012 122.627 1.00 104.05 5 THR B C 1
ATOM 5213 O O . THR D 1 12 ? 173.808 130.826 121.418 1.00 104.05 5 THR B O 1
ATOM 5217 N N . LEU D 1 13 ? 174.433 131.791 123.357 1.00 104.55 6 LEU B N 1
ATOM 5218 C CA . LEU D 1 13 ? 175.571 132.499 122.786 1.00 104.55 6 LEU B CA 1
ATOM 5219 C C . LEU D 1 13 ? 176.851 131.926 123.370 1.00 104.55 6 LEU B C 1
ATOM 5220 O O . LEU D 1 13 ? 177.121 132.096 124.564 1.00 104.55 6 LEU B O 1
ATOM 5225 N N . ILE D 1 14 ? 177.643 131.270 122.529 1.00 99.91 7 ILE B N 1
ATOM 5226 C CA . ILE D 1 14 ? 178.933 130.729 122.928 1.00 99.91 7 ILE B CA 1
ATOM 5227 C C . ILE D 1 14 ? 179.995 131.311 122.010 1.00 99.91 7 ILE B C 1
ATOM 5228 O O . ILE D 1 14 ? 179.915 131.173 120.784 1.00 99.91 7 ILE B O 1
ATOM 5233 N N . ARG D 1 15 ? 180.932 132.031 122.632 1.00 105.58 8 ARG B N 1
ATOM 5234 C CA . ARG D 1 15 ? 182.054 132.621 121.867 1.00 105.58 8 ARG B CA 1
ATOM 5235 C C . ARG D 1 15 ? 183.259 131.697 122.046 1.00 105.58 8 ARG B C 1
ATOM 5236 O O . ARG D 1 15 ? 183.348 131.036 123.099 1.00 105.58 8 ARG B O 1
ATOM 5244 N N . VAL D 1 16 ? 184.136 131.649 121.051 1.00 110.41 9 VAL B N 1
ATOM 5245 C CA . VAL D 1 16 ? 185.294 130.758 121.082 1.00 110.41 9 VAL B CA 1
ATOM 5246 C C . VAL D 1 16 ? 186.552 131.574 121.343 1.00 110.41 9 VAL B C 1
ATOM 5247 O O . VAL D 1 16 ? 186.655 132.732 120.917 1.00 110.41 9 VAL B O 1
ATOM 5251 N N . THR D 1 17 ? 187.487 130.992 122.091 1.00 116.54 10 THR B N 1
ATOM 5252 C CA . THR D 1 17 ? 188.781 131.593 122.357 1.00 116.54 10 THR B CA 1
ATOM 5253 C C . THR D 1 17 ? 189.875 130.643 121.896 1.00 116.54 10 THR B C 1
ATOM 5254 O O . THR D 1 17 ? 189.883 129.474 122.308 1.00 116.54 10 THR B O 1
ATOM 5258 N N . PRO D 1 18 ? 190.799 131.085 121.040 1.00 120.39 11 PRO B N 1
ATOM 5259 C CA . PRO D 1 18 ? 191.880 130.187 120.601 1.00 120.39 11 PRO B CA 1
ATOM 5260 C C . PRO D 1 18 ? 192.814 129.756 121.717 1.00 120.39 11 PRO B C 1
ATOM 5261 O O . PRO D 1 18 ? 193.555 128.783 121.530 1.00 120.39 11 PRO B O 1
ATOM 5265 N N . GLU D 1 19 ? 192.818 130.450 122.858 1.00 121.99 12 GLU B N 1
ATOM 5266 C CA . GLU D 1 19 ? 193.761 130.121 123.924 1.00 121.99 12 GLU B CA 1
ATOM 5267 C C . GLU D 1 19 ? 193.535 128.712 124.460 1.00 121.99 12 GLU B C 1
ATOM 5268 O O . GLU D 1 19 ? 194.493 127.955 124.658 1.00 121.99 12 GLU B O 1
ATOM 5274 N N . GLN D 1 20 ? 192.281 128.341 124.705 1.00 117.64 13 GLN B N 1
ATOM 5275 C CA . GLN D 1 20 ? 191.958 127.020 125.226 1.00 117.64 13 GLN B CA 1
ATOM 5276 C C . GLN D 1 20 ? 190.642 126.561 124.620 1.00 117.64 13 GLN B C 1
ATOM 5277 O O . GLN D 1 20 ? 189.811 127.396 124.245 1.00 117.64 13 GLN B O 1
ATOM 5283 N N . PRO D 1 21 ? 190.427 125.253 124.499 1.00 110.09 14 PRO B N 1
ATOM 5284 C CA . PRO D 1 21 ? 189.145 124.762 123.985 1.00 110.09 14 PRO B CA 1
ATOM 5285 C C . PRO D 1 21 ? 188.013 125.033 124.963 1.00 110.09 14 PRO B C 1
ATOM 5286 O O . PRO D 1 21 ? 188.214 125.181 126.170 1.00 110.09 14 PRO B O 1
ATOM 5290 N N . THR D 1 22 ? 186.803 125.099 124.416 1.00 101.87 15 THR B N 1
ATOM 5291 C CA . THR D 1 22 ? 185.612 125.448 125.176 1.00 101.87 15 THR B CA 1
ATOM 5292 C C . THR D 1 22 ? 184.619 124.296 125.160 1.00 101.87 15 THR B C 1
ATOM 5293 O O . THR D 1 22 ? 184.364 123.698 124.111 1.00 101.87 15 THR B O 1
ATOM 5297 N N . HIS D 1 23 ? 184.063 123.992 126.328 1.00 99.72 16 HIS B N 1
ATOM 5298 C CA . HIS D 1 23 ? 183.014 122.993 126.476 1.00 99.72 16 HIS B CA 1
ATOM 5299 C C . HIS D 1 23 ? 181.688 123.704 126.704 1.00 99.72 16 HIS B C 1
ATOM 5300 O O . HIS D 1 23 ? 181.590 124.576 127.575 1.00 99.72 16 HIS B O 1
ATOM 5307 N N . ALA D 1 24 ? 180.674 123.338 125.924 1.00 85.43 17 ALA B N 1
ATOM 5308 C CA . ALA D 1 24 ? 179.369 123.972 126.013 1.00 85.43 17 ALA B CA 1
ATOM 5309 C C . ALA D 1 24 ? 178.283 122.944 125.743 1.00 85.43 17 ALA B C 1
ATOM 5310 O O . ALA D 1 24 ? 178.518 121.914 125.107 1.00 85.43 17 ALA B O 1
ATOM 5312 N N . VAL D 1 25 ? 177.083 123.240 126.234 1.00 77.67 18 VAL B N 1
ATOM 5313 C CA . VAL D 1 25 ? 175.919 122.376 126.071 1.00 77.67 18 VAL B CA 1
ATOM 5314 C C . VAL D 1 25 ? 174.929 123.066 125.144 1.00 77.67 18 VAL B C 1
ATOM 5315 O O . VAL D 1 25 ? 174.540 124.216 125.378 1.00 77.67 18 VAL B O 1
ATOM 5319 N N . CYS D 1 26 ? 174.534 122.368 124.083 1.00 79.55 19 CYS B N 1
ATOM 5320 C CA . CYS D 1 26 ? 173.576 122.878 123.110 1.00 79.55 19 CYS B CA 1
ATOM 5321 C C . CYS D 1 26 ? 172.305 122.044 123.201 1.00 79.55 19 CYS B C 1
ATOM 5322 O O . CYS D 1 26 ? 172.289 120.884 122.779 1.00 79.55 19 CYS B O 1
ATOM 5325 N N . VAL D 1 27 ? 171.250 122.634 123.751 1.00 70.20 20 VAL B N 1
ATOM 5326 C CA . VAL D 1 27 ? 169.985 121.938 123.949 1.00 70.20 20 VAL B CA 1
ATOM 5327 C C . VAL D 1 27 ? 169.260 121.849 122.615 1.00 70.20 20 VAL B C 1
ATOM 5328 O O . VAL D 1 27 ? 169.141 122.848 121.897 1.00 70.20 20 VAL B O 1
ATOM 5332 N N . LEU D 1 28 ? 168.782 120.654 122.282 1.00 77.81 21 LEU B N 1
ATOM 5333 C CA . LEU D 1 28 ? 168.079 120.454 121.023 1.00 77.81 21 LEU B CA 1
ATOM 5334 C C . LEU D 1 28 ? 166.770 121.236 121.030 1.00 77.81 21 LEU B C 1
ATOM 5335 O O . LEU D 1 28 ? 166.011 121.189 122.002 1.00 77.81 21 LEU B O 1
ATOM 5340 N N . GLY D 1 29 ? 166.508 121.955 119.941 1.00 83.32 22 GLY B N 1
ATOM 5341 C CA . GLY D 1 29 ? 165.345 122.811 119.828 1.00 83.32 22 GLY B CA 1
ATOM 5342 C C . GLY D 1 29 ? 165.620 124.274 120.093 1.00 83.32 22 GLY B C 1
ATOM 5343 O O . GLY D 1 29 ? 164.674 125.072 120.102 1.00 83.32 22 GLY B O 1
ATOM 5344 N N . THR D 1 30 ? 166.876 124.653 120.314 1.00 88.37 23 THR B N 1
ATOM 5345 C CA . THR D 1 30 ? 167.252 126.031 120.596 1.00 88.37 23 THR B CA 1
ATOM 5346 C C . THR D 1 30 ? 168.333 126.464 119.615 1.00 88.37 23 THR B C 1
ATOM 5347 O O . THR D 1 30 ? 169.327 125.755 119.430 1.00 88.37 23 THR B O 1
ATOM 5351 N N . LEU D 1 31 ? 168.136 127.622 118.989 1.00 95.53 24 LEU B N 1
ATOM 5352 C CA . LEU D 1 31 ? 169.124 128.170 118.068 1.00 95.53 24 LEU B CA 1
ATOM 5353 C C . LEU D 1 31 ? 170.325 128.669 118.860 1.00 95.53 24 LEU B C 1
ATOM 5354 O O . LEU D 1 31 ? 170.165 129.363 119.870 1.00 95.53 24 LEU B O 1
ATOM 5359 N N . THR D 1 32 ? 171.526 128.321 118.406 1.00 100.17 25 THR B N 1
ATOM 5360 C CA . THR D 1 32 ? 172.763 128.696 119.080 1.00 100.17 25 THR B CA 1
ATOM 5361 C C . THR D 1 32 ? 173.646 129.469 118.113 1.00 100.17 25 THR B C 1
ATOM 5362 O O . THR D 1 32 ? 174.085 128.925 117.094 1.00 100.17 25 THR B O 1
ATOM 5366 N N . GLN D 1 33 ? 173.919 130.729 118.436 1.00 100.84 26 GLN B N 1
ATOM 5367 C CA . GLN D 1 33 ? 174.757 131.577 117.603 1.00 100.84 26 GLN B CA 1
ATOM 5368 C C . GLN D 1 33 ? 176.166 131.654 118.176 1.00 100.84 26 GLN B C 1
ATOM 5369 O O . GLN D 1 33 ? 176.361 131.709 119.393 1.00 100.84 26 GLN B O 1
ATOM 5375 N N . LEU D 1 34 ? 177.150 131.661 117.283 1.00 105.90 27 LEU B N 1
ATOM 5376 C CA . LEU D 1 34 ? 178.557 131.759 117.660 1.00 105.90 27 LEU B CA 1
ATOM 5377 C C . LEU D 1 34 ? 179.029 133.193 117.456 1.00 105.90 27 LEU B C 1
ATOM 5378 O O . LEU D 1 34 ? 179.025 133.700 116.329 1.00 105.90 27 LEU B O 1
ATOM 5383 N N . ASP D 1 35 ? 179.442 133.837 118.543 1.00 113.25 28 ASP B N 1
ATOM 5384 C CA . ASP D 1 35 ? 180.086 135.140 118.463 1.00 113.25 28 ASP B CA 1
ATOM 5385 C C . ASP D 1 35 ? 181.559 134.925 118.142 1.00 113.25 28 ASP B C 1
ATOM 5386 O O . ASP D 1 35 ? 182.288 134.314 118.931 1.00 113.25 28 ASP B O 1
ATOM 5391 N N . ILE D 1 36 ? 182.000 135.422 116.988 1.00 119.28 29 ILE B N 1
ATOM 5392 C CA . ILE D 1 36 ? 183.313 135.060 116.468 1.00 119.28 29 ILE B CA 1
ATOM 5393 C C . ILE D 1 36 ? 184.198 136.298 116.355 1.00 119.28 29 ILE B C 1
ATOM 5394 O O . ILE D 1 36 ? 185.243 136.277 115.695 1.00 119.28 29 ILE B O 1
ATOM 5399 N N . CYS D 1 37 ? 183.805 137.382 117.023 1.00 124.10 30 CYS B N 1
ATOM 5400 C CA . CYS D 1 37 ? 184.621 138.587 117.055 1.00 124.10 30 CYS B CA 1
ATOM 5401 C C . CYS D 1 37 ? 185.048 139.010 118.452 1.00 124.10 30 CYS B C 1
ATOM 5402 O O . CYS D 1 37 ? 185.907 139.890 118.570 1.00 124.10 30 CYS B O 1
ATOM 5405 N N . SER D 1 38 ? 184.479 138.418 119.504 1.00 121.16 31 SER B N 1
ATOM 5406 C CA . SER D 1 38 ? 184.854 138.805 120.861 1.00 121.16 31 SER B CA 1
ATOM 5407 C C . SER D 1 38 ? 186.315 138.477 121.150 1.00 121.16 31 SER B C 1
ATOM 5408 O O . SER D 1 38 ? 187.025 139.275 121.773 1.00 121.16 31 SER B O 1
ATOM 5411 N N . SER D 1 39 ? 186.782 137.309 120.709 1.00 128.95 32 SER B N 1
ATOM 5412 C CA . SER D 1 39 ? 188.139 136.859 120.990 1.00 128.95 32 SER B CA 1
ATOM 5413 C C . SER D 1 39 ? 188.980 136.704 119.728 1.00 128.95 32 SER B C 1
ATOM 5414 O O . SER D 1 39 ? 190.003 136.014 119.750 1.00 128.95 32 SER B O 1
ATOM 5417 N N . ALA D 1 40 ? 188.525 137.311 118.626 1.00 134.38 33 ALA B N 1
ATOM 5418 C CA . ALA D 1 40 ? 189.232 137.167 117.331 1.00 134.38 33 ALA B CA 1
ATOM 5419 C C . ALA D 1 40 ? 190.602 137.851 117.397 1.00 134.38 33 ALA B C 1
ATOM 5420 O O . ALA D 1 40 ? 190.710 138.902 118.061 1.00 134.38 33 ALA B O 1
ATOM 5422 N N . PRO D 1 41 ? 191.647 137.309 116.733 1.00 143.50 34 PRO B N 1
ATOM 5423 C CA . PRO D 1 41 ? 192.965 137.952 116.709 1.00 143.50 34 PRO B CA 1
ATOM 5424 C C . PRO D 1 41 ? 192.863 139.382 116.162 1.00 143.50 34 PRO B C 1
ATOM 5425 O O . PRO D 1 41 ? 192.153 139.586 115.194 1.00 143.50 34 PRO B O 1
ATOM 5429 N N . ASP D 1 42 ? 193.564 140.328 116.792 1.00 149.65 35 ASP B N 1
ATOM 5430 C CA . ASP D 1 42 ? 193.503 141.750 116.359 1.00 149.65 35 ASP B CA 1
ATOM 5431 C C . ASP D 1 42 ? 193.966 141.863 114.903 1.00 149.65 35 ASP B C 1
ATOM 5432 O O . ASP D 1 42 ? 193.248 142.502 114.109 1.00 149.65 35 ASP B O 1
ATOM 5437 N N . ASP D 1 43 ? 195.113 141.265 114.568 1.00 152.04 36 ASP B N 1
ATOM 5438 C CA . ASP D 1 43 ? 195.650 141.380 113.217 1.00 152.04 36 ASP B CA 1
ATOM 5439 C C . ASP D 1 43 ? 194.925 140.501 112.205 1.00 152.04 36 ASP B C 1
ATOM 5440 O O . ASP D 1 43 ? 195.302 140.505 111.029 1.00 152.04 36 ASP B O 1
ATOM 5445 N N . CYS D 1 44 ? 193.906 139.757 112.623 1.00 148.73 37 CYS B N 1
ATOM 5446 C CA . CYS D 1 44 ? 193.218 138.846 111.723 1.00 148.73 37 CYS B CA 1
ATOM 5447 C C . CYS D 1 44 ? 192.345 139.605 110.726 1.00 148.73 37 CYS B C 1
ATOM 5448 O O . CYS D 1 44 ? 191.941 140.749 110.950 1.00 148.73 37 CYS B O 1
ATOM 5451 N N . THR D 1 45 ? 192.054 138.939 109.606 1.00 147.17 38 THR B N 1
ATOM 5452 C CA . THR D 1 45 ? 191.214 139.507 108.556 1.00 147.17 38 THR B CA 1
ATOM 5453 C C . THR D 1 45 ? 190.122 138.576 108.043 1.00 147.17 38 THR B C 1
ATOM 5454 O O . THR D 1 45 ? 189.131 139.076 107.497 1.00 147.17 38 THR B O 1
ATOM 5458 N N . SER D 1 46 ? 190.256 137.259 108.194 1.00 143.80 39 SER B N 1
ATOM 5459 C CA . SER D 1 46 ? 189.284 136.325 107.641 1.00 143.80 39 SER B CA 1
ATOM 5460 C C . SER D 1 46 ? 189.257 135.062 108.492 1.00 143.80 39 SER B C 1
ATOM 5461 O O . SER D 1 46 ? 190.138 134.829 109.325 1.00 143.80 39 SER B O 1
ATOM 5464 N N . PHE D 1 47 ? 188.231 134.240 108.270 1.00 137.59 40 PHE B N 1
ATOM 5465 C CA . PHE D 1 47 ? 188.061 133.014 109.037 1.00 137.59 40 PHE B CA 1
ATOM 5466 C C . PHE D 1 47 ? 187.402 131.948 108.174 1.00 137.59 40 PHE B C 1
ATOM 5467 O O . PHE D 1 47 ? 186.764 132.242 107.160 1.00 137.59 40 PHE B O 1
ATOM 5475 N N . SER D 1 48 ? 187.565 130.697 108.603 1.00 135.15 41 SER B N 1
ATOM 5476 C CA . SER D 1 48 ? 186.915 129.550 107.985 1.00 135.15 41 SER B CA 1
ATOM 5477 C C . SER D 1 48 ? 186.443 128.600 109.078 1.00 135.15 41 SER B C 1
ATOM 5478 O O . SER D 1 48 ? 187.007 128.570 110.175 1.00 135.15 41 SER B O 1
ATOM 5481 N N . ILE D 1 49 ? 185.407 127.822 108.770 1.00 128.63 42 ILE B N 1
ATOM 5482 C CA . ILE D 1 49 ? 184.777 126.920 109.731 1.00 128.63 42 ILE B CA 1
ATOM 5483 C C . ILE D 1 49 ? 184.739 125.521 109.131 1.00 128.63 42 ILE B C 1
ATOM 5484 O O . ILE D 1 49 ? 184.360 125.357 107.965 1.00 128.63 42 ILE B O 1
ATOM 5489 N N . ASN D 1 50 ? 185.127 124.518 109.918 1.00 121.61 43 ASN B N 1
ATOM 5490 C CA . ASN D 1 50 ? 184.913 123.120 109.555 1.00 121.61 43 ASN B CA 1
ATOM 5491 C C . ASN D 1 50 ? 184.367 122.368 110.763 1.00 121.61 43 ASN B C 1
ATOM 5492 O O . ASN D 1 50 ? 184.941 122.433 111.856 1.00 121.61 43 ASN B O 1
ATOM 5497 N N . ALA D 1 51 ? 183.264 121.651 110.563 1.00 110.39 44 ALA B N 1
ATOM 5498 C CA . ALA D 1 51 ? 182.543 121.011 111.649 1.00 110.39 44 ALA B CA 1
ATOM 5499 C C . ALA D 1 51 ? 182.303 119.537 111.347 1.00 110.39 44 ALA B C 1
ATOM 5500 O O . ALA D 1 51 ? 182.414 119.085 110.204 1.00 110.39 44 ALA B O 1
ATOM 5502 N N . SER D 1 52 ? 181.970 118.794 112.399 1.00 106.07 45 SER B N 1
ATOM 5503 C CA . SER D 1 52 ? 181.648 117.386 112.258 1.00 106.07 45 SER B CA 1
ATOM 5504 C C . SER D 1 52 ? 180.307 117.218 111.543 1.00 106.07 45 SER B C 1
ATOM 5505 O O . SER D 1 52 ? 179.453 118.108 111.592 1.00 106.07 45 SER B O 1
ATOM 5508 N N . PRO D 1 53 ? 180.099 116.085 110.865 1.00 104.89 46 PRO B N 1
ATOM 5509 C CA . PRO D 1 53 ? 178.823 115.884 110.156 1.00 104.89 46 PRO B CA 1
ATOM 5510 C C . PRO D 1 53 ? 177.612 115.859 111.072 1.00 104.89 46 PRO B C 1
ATOM 5511 O O . PRO D 1 53 ? 176.487 116.063 110.599 1.00 104.89 46 PRO B O 1
ATOM 5515 N N . GLY D 1 54 ? 177.803 115.608 112.369 1.00 100.48 47 GLY B N 1
ATOM 5516 C CA . GLY D 1 54 ? 176.668 115.532 113.272 1.00 100.48 47 GLY B CA 1
ATOM 5517 C C . GLY D 1 54 ? 175.967 116.860 113.478 1.00 100.48 47 GLY B C 1
ATOM 5518 O O . GLY D 1 54 ? 174.797 116.895 113.868 1.00 100.48 47 GLY B O 1
ATOM 5519 N N . VAL D 1 55 ? 176.658 117.965 113.215 1.00 102.53 48 VAL B N 1
ATOM 5520 C CA . VAL D 1 55 ? 176.114 119.296 113.437 1.00 102.53 48 VAL B CA 1
ATOM 5521 C C . VAL D 1 55 ? 176.024 120.028 112.102 1.00 102.53 48 VAL B C 1
ATOM 5522 O O . VAL D 1 55 ? 176.692 119.681 111.123 1.00 102.53 48 VAL B O 1
ATOM 5526 N N . VAL D 1 56 ? 175.177 121.054 112.067 1.00 105.69 49 VAL B N 1
ATOM 5527 C CA . VAL D 1 56 ? 174.960 121.871 110.879 1.00 105.69 49 VAL B CA 1
ATOM 5528 C C . VAL D 1 56 ? 175.351 123.304 111.206 1.00 105.69 49 VAL B C 1
ATOM 5529 O O . VAL D 1 56 ? 174.865 123.878 112.189 1.00 105.69 49 VAL B O 1
ATOM 5533 N N . VAL D 1 57 ? 176.222 123.878 110.382 1.00 110.78 50 VAL B N 1
ATOM 5534 C CA . VAL D 1 57 ? 176.710 125.240 110.557 1.00 110.78 50 VAL B CA 1
ATOM 5535 C C . VAL D 1 57 ? 176.235 126.084 109.383 1.00 110.78 50 VAL B C 1
ATOM 5536 O O . VAL D 1 57 ? 176.377 125.687 108.220 1.00 110.78 50 VAL B O 1
ATOM 5540 N N . ASP D 1 58 ? 175.654 127.242 109.688 1.00 120.53 51 ASP B N 1
ATOM 5541 C CA . ASP D 1 58 ? 175.123 128.141 108.670 1.00 120.53 51 ASP B CA 1
ATOM 5542 C C . ASP D 1 58 ? 175.716 129.527 108.862 1.00 120.53 51 ASP B C 1
ATOM 5543 O O . ASP D 1 58 ? 175.620 130.101 109.952 1.00 120.53 51 ASP B O 1
ATOM 5548 N N . ILE D 1 59 ? 176.326 130.060 107.807 1.00 127.15 52 ILE B N 1
ATOM 5549 C CA . ILE D 1 59 ? 176.843 131.424 107.802 1.00 127.15 52 ILE B CA 1
ATOM 5550 C C . ILE D 1 59 ? 175.749 132.306 107.214 1.00 127.15 52 ILE B C 1
ATOM 5551 O O . ILE D 1 59 ? 175.453 132.222 106.020 1.00 127.15 52 ILE B O 1
ATOM 5556 N N . ALA D 1 60 ? 175.144 133.160 108.040 1.00 130.75 53 ALA B N 1
ATOM 5557 C CA . ALA D 1 60 ? 173.952 133.901 107.627 1.00 130.75 53 ALA B CA 1
ATOM 5558 C C . ALA D 1 60 ? 174.302 135.375 107.452 1.00 130.75 53 ALA B C 1
ATOM 5559 O O . ALA D 1 60 ? 174.075 136.185 108.354 1.00 130.75 53 ALA B O 1
ATOM 5561 N N . SER D 1 73 ? 183.829 130.088 101.129 1.00 141.44 66 SER B N 1
ATOM 5562 C CA . SER D 1 73 ? 184.773 129.468 102.051 1.00 141.44 66 SER B CA 1
ATOM 5563 C C . SER D 1 73 ? 185.232 130.462 103.112 1.00 141.44 66 SER B C 1
ATOM 5564 O O . SER D 1 73 ? 184.774 130.423 104.253 1.00 141.44 66 SER B O 1
ATOM 5567 N N . THR D 1 74 ? 186.143 131.351 102.728 1.00 143.44 67 THR B N 1
ATOM 5568 C CA . THR D 1 74 ? 186.643 132.366 103.643 1.00 143.44 67 THR B CA 1
ATOM 5569 C C . THR D 1 74 ? 185.670 133.534 103.721 1.00 143.44 67 THR B C 1
ATOM 5570 O O . THR D 1 74 ? 185.121 133.976 102.708 1.00 143.44 67 THR B O 1
ATOM 5574 N N . TRP D 1 75 ? 185.456 134.032 104.935 1.00 141.91 68 TRP B N 1
ATOM 5575 C CA . TRP D 1 75 ? 184.546 135.138 105.178 1.00 141.91 68 TRP B CA 1
ATOM 5576 C C . TRP D 1 75 ? 185.224 136.189 106.043 1.00 141.91 68 TRP B C 1
ATOM 5577 O O . TRP D 1 75 ? 186.078 135.862 106.872 1.00 141.91 68 TRP B O 1
ATOM 5588 N N . PRO D 1 76 ? 184.868 137.459 105.867 1.00 142.45 69 PRO B N 1
ATOM 5589 C CA . PRO D 1 76 ? 185.410 138.501 106.746 1.00 142.45 69 PRO B CA 1
ATOM 5590 C C . PRO D 1 76 ? 184.859 138.376 108.156 1.00 142.45 69 PRO B C 1
ATOM 5591 O O . PRO D 1 76 ? 183.752 137.879 108.376 1.00 142.45 69 PRO B O 1
ATOM 5595 N N . LEU D 1 77 ? 185.649 138.850 109.121 1.00 141.91 70 LEU B N 1
ATOM 5596 C CA . LEU D 1 77 ? 185.294 138.774 110.534 1.00 141.91 70 LEU B CA 1
ATOM 5597 C C . LEU D 1 77 ? 184.508 139.990 111.012 1.00 141.91 70 LEU B C 1
ATOM 5598 O O . LEU D 1 77 ? 184.526 140.305 112.210 1.00 141.91 70 LEU B O 1
ATOM 5603 N N . ASP D 1 78 ? 183.797 140.664 110.111 1.00 141.55 71 ASP B N 1
ATOM 5604 C CA . ASP D 1 78 ? 183.027 141.837 110.490 1.00 141.55 71 ASP B CA 1
ATOM 5605 C C . ASP D 1 78 ? 181.940 141.458 111.494 1.00 141.55 71 ASP B C 1
ATOM 5606 O O . ASP D 1 78 ? 181.401 140.348 111.448 1.00 141.55 71 ASP B O 1
ATOM 5611 N N . PRO D 1 79 ? 181.606 142.358 112.420 1.00 139.32 72 PRO B N 1
ATOM 5612 C CA . PRO D 1 79 ? 180.591 142.027 113.436 1.00 139.32 72 PRO B CA 1
ATOM 5613 C C . PRO D 1 79 ? 179.215 141.744 112.859 1.00 139.32 72 PRO B C 1
ATOM 5614 O O . PRO D 1 79 ? 178.400 141.104 113.536 1.00 139.32 72 PRO B O 1
ATOM 5618 N N . GLY D 1 80 ? 178.926 142.206 111.641 1.00 137.22 73 GLY B N 1
ATOM 5619 C CA . GLY D 1 80 ? 177.605 141.989 111.076 1.00 137.22 73 GLY B CA 1
ATOM 5620 C C . GLY D 1 80 ? 177.290 140.524 110.834 1.00 137.22 73 GLY B C 1
ATOM 5621 O O . GLY D 1 80 ? 176.204 140.051 111.181 1.00 137.22 73 GLY B O 1
ATOM 5622 N N . VAL D 1 81 ? 178.236 139.785 110.250 1.00 134.02 74 VAL B N 1
ATOM 5623 C CA . VAL D 1 81 ? 177.994 138.390 109.899 1.00 134.02 74 VAL B CA 1
ATOM 5624 C C . VAL D 1 81 ? 177.776 137.564 111.162 1.00 134.02 74 VAL B C 1
ATOM 5625 O O . VAL D 1 81 ? 178.313 137.867 112.237 1.00 134.02 74 VAL B O 1
ATOM 5629 N N . GLU D 1 82 ? 176.962 136.516 111.041 1.00 124.26 75 GLU B N 1
ATOM 5630 C CA . GLU D 1 82 ? 176.649 135.653 112.169 1.00 124.26 75 GLU B CA 1
ATOM 5631 C C . GLU D 1 82 ? 176.666 134.196 111.729 1.00 124.26 75 GLU B C 1
ATOM 5632 O O . GLU D 1 82 ? 176.499 133.872 110.548 1.00 124.26 75 GLU B O 1
ATOM 5638 N N . VAL D 1 83 ? 176.886 133.318 112.705 1.00 114.89 76 VAL B N 1
ATOM 5639 C CA . VAL D 1 83 ? 177.018 131.884 112.484 1.00 114.89 76 VAL B CA 1
ATOM 5640 C C . VAL D 1 83 ? 176.037 131.165 113.398 1.00 114.89 76 VAL B C 1
ATOM 5641 O O . VAL D 1 83 ? 176.018 131.414 114.609 1.00 114.89 76 VAL B O 1
ATOM 5645 N N . THR D 1 84 ? 175.237 130.270 112.827 1.00 109.35 77 THR B N 1
ATOM 5646 C CA . THR D 1 84 ? 174.249 129.506 113.574 1.00 109.35 77 THR B CA 1
ATOM 5647 C C . THR D 1 84 ? 174.605 128.025 113.551 1.00 109.35 77 THR B C 1
ATOM 5648 O O . THR D 1 84 ? 175.058 127.500 112.528 1.00 109.35 77 THR B O 1
ATOM 5652 N N . LEU D 1 85 ? 174.391 127.356 114.682 1.00 97.15 78 LEU B N 1
ATOM 5653 C CA . LEU D 1 85 ? 174.715 125.948 114.853 1.00 97.15 78 LEU B CA 1
ATOM 5654 C C . LEU D 1 85 ? 173.452 125.194 115.240 1.00 97.15 78 LEU B C 1
ATOM 5655 O O . LEU D 1 85 ? 172.710 125.637 116.123 1.00 97.15 78 LEU B O 1
ATOM 5660 N N . THR D 1 86 ? 173.207 124.063 114.581 1.00 98.79 79 THR B N 1
ATOM 5661 C CA . THR D 1 86 ? 172.015 123.262 114.830 1.00 98.79 79 THR B CA 1
ATOM 5662 C C . THR D 1 86 ? 172.395 121.792 114.932 1.00 98.79 79 THR B C 1
ATOM 5663 O O . THR D 1 86 ? 173.086 121.263 114.056 1.00 98.79 79 THR B O 1
ATOM 5667 N N . MET D 1 87 ? 171.938 121.137 115.993 1.00 93.81 80 MET B N 1
ATOM 5668 C CA . MET D 1 87 ? 172.191 119.720 116.204 1.00 93.81 80 MET B CA 1
ATOM 5669 C C . MET D 1 87 ? 170.970 118.910 115.789 1.00 93.81 80 MET B C 1
ATOM 5670 O O . MET D 1 87 ? 169.836 119.387 115.883 1.00 93.81 80 MET B O 1
ATOM 5675 N N . LYS D 1 88 ? 171.209 117.682 115.329 1.00 89.67 81 LYS B N 1
ATOM 5676 C CA . LYS D 1 88 ? 170.140 116.837 114.810 1.00 89.67 81 LYS B CA 1
ATOM 5677 C C . LYS D 1 88 ? 169.737 115.710 115.749 1.00 89.67 81 LYS B C 1
ATOM 5678 O O . LYS D 1 88 ? 168.552 115.367 115.807 1.00 89.67 81 LYS B O 1
ATOM 5684 N N . ALA D 1 89 ? 170.679 115.126 116.485 1.00 82.29 82 ALA B N 1
ATOM 5685 C CA . ALA D 1 89 ? 170.387 113.979 117.333 1.00 82.29 82 ALA B CA 1
ATOM 5686 C C . ALA D 1 89 ? 170.990 114.193 118.713 1.00 82.29 82 ALA B C 1
ATOM 5687 O O . ALA D 1 89 ? 171.964 114.928 118.884 1.00 82.29 82 ALA B O 1
ATOM 5689 N N . ALA D 1 90 ? 170.392 113.532 119.702 1.00 77.48 83 ALA B N 1
ATOM 5690 C CA . ALA D 1 90 ? 170.874 113.628 121.070 1.00 77.48 83 ALA B CA 1
ATOM 5691 C C . ALA D 1 90 ? 172.245 112.978 121.206 1.00 77.48 83 ALA B C 1
ATOM 5692 O O . ALA D 1 90 ? 172.603 112.062 120.462 1.00 77.48 83 ALA B O 1
ATOM 5694 N N . SER D 1 91 ? 173.017 113.465 122.173 1.00 78.77 84 SER B N 1
ATOM 5695 C CA . SER D 1 91 ? 174.368 112.969 122.388 1.00 78.77 84 SER B CA 1
ATOM 5696 C C . SER D 1 91 ? 174.353 111.673 123.185 1.00 78.77 84 SER B C 1
ATOM 5697 O O . SER D 1 91 ? 173.608 111.533 124.158 1.00 78.77 84 SER B O 1
ATOM 5700 N N . GLY D 1 92 ? 175.183 110.723 122.762 1.00 81.78 85 GLY B N 1
ATOM 5701 C CA . GLY D 1 92 ? 175.344 109.482 123.492 1.00 81.78 85 GLY B CA 1
ATOM 5702 C C . GLY D 1 92 ? 176.471 109.545 124.500 1.00 81.78 85 GLY B C 1
ATOM 5703 O O . GLY D 1 92 ? 176.560 108.704 125.400 1.00 81.78 85 GLY B O 1
ATOM 5704 N N . SER D 1 93 ? 177.342 110.542 124.361 1.00 83.17 86 SER B N 1
ATOM 5705 C CA . SER D 1 93 ? 178.466 110.715 125.268 1.00 83.17 86 SER B CA 1
ATOM 5706 C C . SER D 1 93 ? 178.850 112.186 125.306 1.00 83.17 86 SER B C 1
ATOM 5707 O O . SER D 1 93 ? 178.512 112.959 124.405 1.00 83.17 86 SER B O 1
ATOM 5710 N N . THR D 1 94 ? 179.565 112.563 126.361 1.00 86.51 87 THR B N 1
ATOM 5711 C CA . THR D 1 94 ? 179.949 113.954 126.545 1.00 86.51 87 THR B CA 1
ATOM 5712 C C . THR D 1 94 ? 181.013 114.366 125.531 1.00 86.51 87 THR B C 1
ATOM 5713 O O . THR D 1 94 ? 181.971 113.635 125.267 1.00 86.51 87 THR B O 1
ATOM 5717 N N . GLY D 1 95 ? 180.833 115.558 124.964 1.00 90.99 88 GLY B N 1
ATOM 5718 C CA . GLY D 1 95 ? 181.797 116.128 124.045 1.00 90.99 88 GLY B CA 1
ATOM 5719 C C . GLY D 1 95 ? 182.021 115.308 122.793 1.00 90.99 88 GLY B C 1
ATOM 5720 O O . GLY D 1 95 ? 183.167 115.070 122.402 1.00 90.99 88 GLY B O 1
ATOM 5721 N N . ASP D 1 96 ? 180.941 114.862 122.157 1.00 90.41 89 ASP B N 1
ATOM 5722 C CA . ASP D 1 96 ? 181.072 113.996 120.995 1.00 90.41 89 ASP B CA 1
ATOM 5723 C C . ASP D 1 96 ? 181.046 114.743 119.666 1.00 90.41 89 ASP B C 1
ATOM 5724 O O . ASP D 1 96 ? 181.183 114.100 118.620 1.00 90.41 89 ASP B O 1
ATOM 5729 N N . GLN D 1 97 ? 180.874 116.065 119.662 1.00 94.76 90 GLN B N 1
ATOM 5730 C CA . GLN D 1 97 ? 181.022 116.822 118.426 1.00 94.76 90 GLN B CA 1
ATOM 5731 C C . GLN D 1 97 ? 182.124 117.859 118.572 1.00 94.76 90 GLN B C 1
ATOM 5732 O O . GLN D 1 97 ? 182.339 118.407 119.652 1.00 94.76 90 GLN B O 1
ATOM 5738 N N . LYS D 1 98 ? 182.819 118.124 117.469 1.00 99.19 91 LYS B N 1
ATOM 5739 C CA . LYS D 1 98 ? 183.899 119.100 117.459 1.00 99.19 91 LYS B CA 1
ATOM 5740 C C . LYS D 1 98 ? 183.728 120.040 116.278 1.00 99.19 91 LYS B C 1
ATOM 5741 O O . LYS D 1 98 ? 183.407 119.608 115.168 1.00 99.19 91 LYS B O 1
ATOM 5747 N N . VAL D 1 99 ? 183.937 121.330 116.530 1.00 106.89 92 VAL B N 1
ATOM 5748 C CA . VAL D 1 99 ? 183.910 122.361 115.499 1.00 106.89 92 VAL B CA 1
ATOM 5749 C C . VAL D 1 99 ? 185.213 123.140 115.589 1.00 106.89 92 VAL B C 1
ATOM 5750 O O . VAL D 1 99 ? 185.628 123.533 116.686 1.00 106.89 92 VAL B O 1
ATOM 5754 N N . GLN D 1 100 ? 185.863 123.354 114.447 1.00 121.88 93 GLN B N 1
ATOM 5755 C CA . GLN D 1 100 ? 187.136 124.053 114.395 1.00 121.88 93 GLN B CA 1
ATOM 5756 C C . GLN D 1 100 ? 186.997 125.308 113.546 1.00 121.88 93 GLN B C 1
ATOM 5757 O O . GLN D 1 100 ? 186.323 125.305 112.506 1.00 121.88 93 GLN B O 1
ATOM 5763 N N . ILE D 1 101 ? 187.617 126.387 114.015 1.00 127.43 94 ILE B N 1
ATOM 5764 C CA . ILE D 1 101 ? 187.631 127.669 113.324 1.00 127.43 94 ILE B CA 1
ATOM 5765 C C . ILE D 1 101 ? 189.080 128.036 113.041 1.00 127.43 94 ILE B C 1
ATOM 5766 O O . ILE D 1 101 ? 189.903 128.089 113.962 1.00 127.43 94 ILE B O 1
ATOM 5771 N N . SER D 1 102 ? 189.387 128.288 111.774 1.00 136.73 95 SER B N 1
ATOM 5772 C CA . SER D 1 102 ? 190.725 128.678 111.346 1.00 136.73 95 SER B CA 1
ATOM 5773 C C . SER D 1 102 ? 190.707 130.168 111.030 1.00 136.73 95 SER B C 1
ATOM 5774 O O . SER D 1 102 ? 190.065 130.596 110.065 1.00 136.73 95 SER B O 1
ATOM 5777 N N . TYR D 1 103 ? 191.397 130.952 111.852 1.00 137.66 96 TYR B N 1
ATOM 5778 C CA . TYR D 1 103 ? 191.541 132.383 111.642 1.00 137.66 96 TYR B CA 1
ATOM 5779 C C . TYR D 1 103 ? 192.747 132.645 110.751 1.00 137.66 96 TYR B C 1
ATOM 5780 O O . TYR D 1 103 ? 193.858 132.185 111.045 1.00 137.66 96 TYR B O 1
ATOM 5789 N N . TYR D 1 104 ? 192.524 133.391 109.670 1.00 144.78 97 TYR B N 1
ATOM 5790 C CA . TYR D 1 104 ? 193.542 133.694 108.673 1.00 144.78 97 TYR B CA 1
ATOM 5791 C C . TYR D 1 104 ? 193.938 135.158 108.797 1.00 144.78 97 TYR B C 1
ATOM 5792 O O . TYR D 1 104 ? 193.082 136.045 108.713 1.00 144.78 97 TYR B O 1
ATOM 5801 N N . GLY D 1 105 ? 195.231 135.409 108.983 1.00 154.15 98 GLY B N 1
ATOM 5802 C CA . GLY D 1 105 ? 195.738 136.756 109.077 1.00 154.15 98 GLY B CA 1
ATOM 5803 C C . GLY D 1 105 ? 196.853 137.017 108.088 1.00 154.15 98 GLY B C 1
ATOM 5804 O O . GLY D 1 105 ? 197.553 136.098 107.650 1.00 154.15 98 GLY B O 1
ATOM 5805 N N . PRO D 1 106 ? 197.031 138.283 107.702 1.00 158.00 99 PRO B N 1
ATOM 5806 C CA . PRO D 1 106 ? 198.142 138.620 106.796 1.00 158.00 99 PRO B CA 1
ATOM 5807 C C . PRO D 1 106 ? 199.504 138.267 107.363 1.00 158.00 99 PRO B C 1
ATOM 5808 O O . PRO D 1 106 ? 200.412 137.911 106.602 1.00 158.00 99 PRO B O 1
ATOM 5812 N N . LYS D 1 107 ? 199.672 138.356 108.678 1.00 160.42 100 LYS B N 1
ATOM 5813 C CA . LYS D 1 107 ? 200.905 137.980 109.350 1.00 160.42 100 LYS B CA 1
ATOM 5814 C C . LYS D 1 107 ? 200.646 136.791 110.267 1.00 160.42 100 LYS B C 1
ATOM 5815 O O . LYS D 1 107 ? 199.525 136.589 110.744 1.00 160.42 100 LYS B O 1
ATOM 5821 N N . THR D 1 108 ? 201.702 135.998 110.497 1.00 159.36 101 THR B N 1
ATOM 5822 C CA . THR D 1 108 ? 201.711 134.810 111.351 1.00 159.36 101 THR B CA 1
ATOM 5823 C C . THR D 1 108 ? 200.835 133.702 110.769 1.00 159.36 101 THR B C 1
ATOM 5824 O O . THR D 1 108 ? 199.921 133.976 109.982 1.00 159.36 101 THR B O 1
ATOM 5828 N N . PRO D 1 109 ? 201.092 132.443 111.116 1.00 157.22 102 PRO B N 1
ATOM 5829 C CA . PRO D 1 109 ? 200.277 131.339 110.587 1.00 157.22 102 PRO B CA 1
ATOM 5830 C C . PRO D 1 109 ? 198.855 131.402 111.113 1.00 157.22 102 PRO B C 1
ATOM 5831 O O . PRO D 1 109 ? 198.590 132.045 112.141 1.00 157.22 102 PRO B O 1
ATOM 5835 N N . PRO D 1 110 ? 197.908 130.757 110.428 1.00 148.90 103 PRO B N 1
ATOM 5836 C CA . PRO D 1 110 ? 196.516 130.771 110.893 1.00 148.90 103 PRO B CA 1
ATOM 5837 C C . PRO D 1 110 ? 196.378 130.139 112.270 1.00 148.90 103 PRO B C 1
ATOM 5838 O O . PRO D 1 110 ? 197.127 129.233 112.641 1.00 148.90 103 PRO B O 1
ATOM 5842 N N . VAL D 1 111 ? 195.403 130.629 113.032 1.00 137.95 104 VAL B N 1
ATOM 5843 C CA . VAL D 1 111 ? 195.196 130.215 114.418 1.00 137.95 104 VAL B CA 1
ATOM 5844 C C . VAL D 1 111 ? 193.940 129.358 114.489 1.00 137.95 104 VAL B C 1
ATOM 5845 O O . VAL D 1 111 ? 192.899 129.725 113.937 1.00 137.95 104 VAL B O 1
ATOM 5849 N N . LYS D 1 112 ? 194.032 128.224 115.177 1.00 131.05 105 LYS B N 1
ATOM 5850 C CA . LYS D 1 112 ? 192.938 127.265 115.252 1.00 131.05 105 LYS B CA 1
ATOM 5851 C C . LYS D 1 112 ? 192.253 127.356 116.609 1.00 131.05 105 LYS B C 1
ATOM 5852 O O . LYS D 1 112 ? 192.918 127.344 117.649 1.00 131.05 105 LYS B O 1
ATOM 5858 N N . ALA D 1 113 ? 190.925 127.447 116.589 1.00 119.83 106 ALA B N 1
ATOM 5859 C CA . ALA D 1 113 ? 190.104 127.444 117.789 1.00 119.83 106 ALA B CA 1
ATOM 5860 C C . ALA D 1 113 ? 189.146 126.263 117.741 1.00 119.83 106 ALA B C 1
ATOM 5861 O O . ALA D 1 113 ? 188.658 125.884 116.672 1.00 119.83 106 ALA B O 1
ATOM 5863 N N . LEU D 1 114 ? 188.870 125.687 118.910 1.00 106.05 107 LEU B N 1
ATOM 5864 C CA . LEU D 1 114 ? 188.107 124.452 119.014 1.00 106.05 107 LEU B CA 1
ATOM 5865 C C . LEU D 1 114 ? 186.880 124.659 119.888 1.00 106.05 107 LEU B C 1
ATOM 5866 O O . LEU D 1 114 ? 186.891 125.462 120.826 1.00 106.05 107 LEU B O 1
ATOM 5871 N N . LEU D 1 115 ? 185.815 123.922 119.572 1.00 97.30 108 LEU B N 1
ATOM 5872 C CA . LEU D 1 115 ? 184.603 123.930 120.379 1.00 97.30 108 LEU B CA 1
ATOM 5873 C C . LEU D 1 115 ? 184.018 122.527 120.416 1.00 97.30 108 LEU B C 1
ATOM 5874 O O . LEU D 1 115 ? 183.796 121.919 119.365 1.00 97.30 108 LEU B O 1
ATOM 5879 N N . TYR D 1 116 ? 183.765 122.019 121.620 1.00 94.63 109 TYR B N 1
ATOM 5880 C CA . TYR D 1 116 ? 183.218 120.683 121.820 1.00 94.63 109 TYR B CA 1
ATOM 5881 C C . TYR D 1 116 ? 181.749 120.781 122.206 1.00 94.63 109 TYR B C 1
ATOM 5882 O O . TYR D 1 116 ? 181.383 121.569 123.084 1.00 94.63 109 TYR B O 1
ATOM 5891 N N . LEU D 1 117 ? 180.918 119.974 121.556 1.00 92.96 110 LEU B N 1
ATOM 5892 C CA . LEU D 1 117 ? 179.473 120.037 121.698 1.00 92.96 110 LEU B CA 1
ATOM 5893 C C . LEU D 1 117 ? 178.917 118.709 122.187 1.00 92.96 110 LEU B C 1
ATOM 5894 O O . LEU D 1 117 ? 179.256 117.639 121.654 1.00 92.96 110 LEU B O 1
ATOM 5899 N N . THR D 1 118 ? 178.067 118.803 123.211 1.00 85.85 111 THR B N 1
ATOM 5900 C CA . THR D 1 118 ? 177.203 117.727 123.686 1.00 85.85 111 THR B CA 1
ATOM 5901 C C . THR D 1 118 ? 175.772 118.245 123.659 1.00 85.85 111 THR B C 1
ATOM 5902 O O . THR D 1 118 ? 175.495 119.323 124.195 1.00 85.85 111 THR B O 1
ATOM 5906 N N . ALA D 1 119 ? 174.870 117.488 123.045 1.00 76.64 112 ALA B N 1
ATOM 5907 C CA . ALA D 1 119 ? 173.482 117.904 122.905 1.00 76.64 112 ALA B CA 1
ATOM 5908 C C . ALA D 1 119 ? 172.568 117.004 123.721 1.00 76.64 112 ALA B C 1
ATOM 5909 O O . ALA D 1 119 ? 172.692 115.777 123.686 1.00 76.64 112 ALA B O 1
ATOM 5911 N N . VAL D 1 120 ? 171.640 117.626 124.439 1.00 65.09 113 VAL B N 1
ATOM 5912 C CA . VAL D 1 120 ? 170.653 116.899 125.224 1.00 65.09 113 VAL B CA 1
ATOM 5913 C C . VAL D 1 120 ? 169.276 117.189 124.651 1.00 65.09 113 VAL B C 1
ATOM 5914 O O . VAL D 1 120 ? 169.135 117.996 123.726 1.00 65.09 113 VAL B O 1
ATOM 5918 N N . GLU D 1 121 ? 168.252 116.529 125.183 1.00 58.64 114 GLU B N 1
ATOM 5919 C CA . GLU D 1 121 ? 166.871 116.808 124.812 1.00 58.64 114 GLU B CA 1
ATOM 5920 C C . GLU D 1 121 ? 166.040 116.902 126.080 1.00 58.64 114 GLU B C 1
ATOM 5921 O O . GLU D 1 121 ? 165.847 115.898 126.771 1.00 58.64 114 GLU B O 1
ATOM 5927 N N . ILE D 1 122 ? 165.559 118.103 126.383 1.00 47.50 115 ILE B N 1
ATOM 5928 C CA . ILE D 1 122 ? 164.717 118.355 127.547 1.00 47.50 115 ILE B CA 1
ATOM 5929 C C . ILE D 1 122 ? 163.414 118.951 127.042 1.00 47.50 115 ILE B C 1
ATOM 5930 O O . ILE D 1 122 ? 163.411 120.055 126.485 1.00 47.50 115 ILE B O 1
ATOM 5935 N N . SER D 1 123 ? 162.310 118.234 127.230 1.00 46.12 116 SER B N 1
ATOM 5936 C CA . SER D 1 123 ? 161.032 118.675 126.682 1.00 46.12 116 SER B CA 1
ATOM 5937 C C . SER D 1 123 ? 159.946 118.535 127.733 1.00 46.12 116 SER B C 1
ATOM 5938 O O . SER D 1 123 ? 159.610 117.418 128.132 1.00 46.12 116 SER B O 1
ATOM 5941 N N . LEU D 1 124 ? 159.398 119.662 128.175 1.00 39.08 117 LEU B N 1
ATOM 5942 C CA . LEU D 1 124 ? 158.238 119.672 129.056 1.00 39.08 117 LEU B CA 1
ATOM 5943 C C . LEU D 1 124 ? 157.006 119.936 128.203 1.00 39.08 117 LEU B C 1
ATOM 5944 O O . LEU D 1 124 ? 156.898 120.994 127.575 1.00 39.08 117 LEU B O 1
ATOM 5949 N N . CYS D 1 125 ? 156.085 118.979 128.182 1.00 46.60 118 CYS B N 1
ATOM 5950 C CA . CYS D 1 125 ? 154.933 119.034 127.2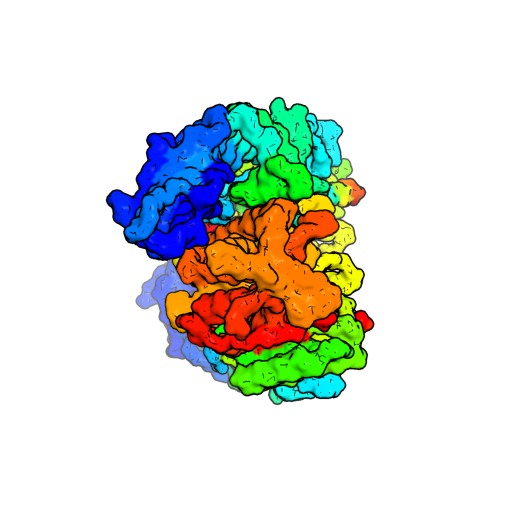97 1.00 46.60 118 CYS B CA 1
ATOM 5951 C C . CYS D 1 125 ? 153.653 118.820 128.089 1.00 46.60 118 CYS B C 1
ATOM 5952 O O . CYS D 1 125 ? 153.634 118.113 129.099 1.00 46.60 118 CYS B O 1
ATOM 5955 N N . ALA D 1 126 ? 152.581 119.446 127.615 1.00 45.50 119 ALA B N 1
ATOM 5956 C CA . ALA D 1 126 ? 151.257 119.292 128.198 1.00 45.50 119 ALA B CA 1
ATOM 5957 C C . ALA D 1 126 ? 150.254 119.231 127.054 1.00 45.50 119 ALA B C 1
ATOM 5958 O O . ALA D 1 126 ? 150.622 119.068 125.887 1.00 45.50 119 ALA B O 1
ATOM 5960 N N . ASP D 1 127 ? 148.973 119.363 127.383 1.00 46.61 120 ASP B N 1
ATOM 5961 C CA . ASP D 1 127 ? 147.917 119.328 126.372 1.00 46.61 120 ASP B CA 1
ATOM 5962 C C . ASP D 1 127 ? 147.718 120.732 125.799 1.00 46.61 120 ASP B C 1
ATOM 5963 O O . ASP D 1 127 ? 146.671 121.363 125.941 1.00 46.61 120 ASP B O 1
ATOM 5968 N N . ILE D 1 128 ? 148.768 121.216 125.132 1.00 42.16 121 ILE B N 1
ATOM 5969 C CA . ILE D 1 128 ? 148.748 122.572 124.591 1.00 42.16 121 ILE B CA 1
ATOM 5970 C C . ILE D 1 128 ? 147.786 122.723 123.421 1.00 42.16 121 ILE B C 1
ATOM 5971 O O . ILE D 1 128 ? 147.216 123.804 123.240 1.00 42.16 121 ILE B O 1
ATOM 5976 N N . THR D 1 129 ? 147.586 121.677 122.624 1.00 44.45 122 THR B N 1
ATOM 5977 C CA . THR D 1 129 ? 146.718 121.765 121.456 1.00 44.45 122 THR B CA 1
ATOM 5978 C C . THR D 1 129 ? 145.242 121.635 121.802 1.00 44.45 122 THR B C 1
ATOM 5979 O O . THR D 1 129 ? 144.406 121.719 120.896 1.00 44.45 122 THR B O 1
ATOM 5983 N N . ARG D 1 130 ? 144.922 121.441 123.087 1.00 41.11 123 ARG B N 1
ATOM 5984 C CA . ARG D 1 130 ? 143.506 121.301 123.535 1.00 41.11 123 ARG B CA 1
ATOM 5985 C C . ARG D 1 130 ? 142.845 120.128 122.789 1.00 41.11 123 ARG B C 1
ATOM 5986 O O . ARG D 1 130 ? 141.669 120.274 122.391 1.00 41.11 123 ARG B O 1
ATOM 5994 N N . THR D 1 131 ? 143.563 119.015 122.613 1.00 48.47 124 THR B N 1
ATOM 5995 C CA . THR D 1 131 ? 143.047 117.825 121.948 1.00 48.47 124 THR B CA 1
ATOM 5996 C C . THR D 1 131 ? 142.794 116.670 122.901 1.00 48.47 124 THR B C 1
ATOM 5997 O O . THR D 1 131 ? 141.712 116.079 122.874 1.00 48.47 124 THR B O 1
ATOM 6001 N N . GLY D 1 132 ? 143.759 116.341 123.754 1.00 55.19 125 GLY B N 1
ATOM 6002 C CA . GLY D 1 132 ? 143.598 115.255 124.698 1.00 55.19 125 GLY B CA 1
ATOM 6003 C C . GLY D 1 132 ? 144.777 114.306 124.708 1.00 55.19 125 GLY B C 1
ATOM 6004 O O . GLY D 1 132 ? 144.726 113.246 125.340 1.00 55.19 125 GLY B O 1
ATOM 6005 N N . LYS D 1 133 ? 145.848 114.678 124.012 1.00 63.96 126 LYS B N 1
ATOM 6006 C CA . LYS D 1 133 ? 147.042 113.853 123.904 1.00 63.96 126 LYS B CA 1
ATOM 6007 C C . LYS D 1 133 ? 148.265 114.675 124.278 1.00 63.96 126 LYS B C 1
ATOM 6008 O O . LYS D 1 133 ? 148.360 115.856 123.932 1.00 63.96 126 LYS B O 1
ATOM 6014 N N . VAL D 1 134 ? 149.198 114.045 124.986 1.00 57.11 127 VAL B N 1
ATOM 6015 C CA . VAL D 1 134 ? 150.423 114.715 125.400 1.00 57.11 127 VAL B CA 1
ATOM 6016 C C . VAL D 1 134 ? 151.616 114.149 124.640 1.00 57.11 127 VAL B C 1
ATOM 6017 O O . VAL D 1 134 ? 151.573 114.002 123.419 1.00 57.11 127 VAL B O 1
ATOM 6021 N N . GLN D 1 143 ? 154.377 130.858 121.228 1.00 58.59 136 GLN B N 1
ATOM 6022 C CA . GLN D 1 143 ? 154.671 129.725 122.096 1.00 58.59 136 GLN B CA 1
ATOM 6023 C C . GLN D 1 143 ? 154.856 130.188 123.537 1.00 58.59 136 GLN B C 1
ATOM 6024 O O . GLN D 1 143 ? 155.188 131.348 123.784 1.00 58.59 136 GLN B O 1
ATOM 6030 N N . ARG D 1 144 ? 154.638 129.271 124.483 1.00 52.58 137 ARG B N 1
ATOM 6031 C CA . ARG D 1 144 ? 154.733 129.559 125.915 1.00 52.58 137 ARG B CA 1
ATOM 6032 C C . ARG D 1 144 ? 153.820 130.713 126.324 1.00 52.58 137 ARG B C 1
ATOM 6033 O O . ARG D 1 144 ? 154.165 131.513 127.197 1.00 52.58 137 ARG B O 1
ATOM 6041 N N . THR D 1 145 ? 152.652 130.813 125.693 1.00 45.74 138 THR B N 1
ATOM 6042 C CA . THR D 1 145 ? 151.678 131.847 126.012 1.00 45.74 138 THR B CA 1
ATOM 6043 C C . THR D 1 145 ? 150.287 131.315 125.704 1.00 45.74 138 THR B C 1
ATOM 6044 O O . THR D 1 145 ? 150.105 130.508 124.791 1.00 45.74 138 THR B O 1
ATOM 6048 N N . TRP D 1 146 ? 149.303 131.779 126.472 1.00 34.60 139 TRP B N 1
ATOM 6049 C CA . TRP D 1 146 ? 147.922 131.326 126.341 1.00 34.60 139 TRP B CA 1
ATOM 6050 C C . TRP D 1 146 ? 147.149 132.349 125.522 1.00 34.60 139 TRP B C 1
ATOM 6051 O O . TRP D 1 146 ? 146.978 133.495 125.950 1.00 34.60 139 TRP B O 1
ATOM 6062 N N . THR D 1 147 ? 146.680 131.935 124.349 1.00 38.22 140 THR B N 1
ATOM 6063 C CA . THR D 1 147 ? 145.907 132.788 123.457 1.00 38.22 140 THR B CA 1
ATOM 6064 C C . THR D 1 147 ? 144.569 132.126 123.165 1.00 38.22 140 THR B C 1
ATOM 6065 O O . THR D 1 147 ? 144.526 130.957 122.769 1.00 38.22 140 THR B O 1
ATOM 6069 N N . TRP D 1 148 ? 143.486 132.877 123.349 1.00 35.48 141 TRP B N 1
ATOM 6070 C CA . TRP D 1 148 ? 142.156 132.356 123.083 1.00 35.48 141 TRP B CA 1
ATOM 6071 C C . TRP D 1 148 ? 141.971 132.106 121.587 1.00 35.48 141 TRP B C 1
ATOM 6072 O O . TRP D 1 148 ? 142.813 132.457 120.756 1.00 35.48 141 TRP B O 1
ATOM 6083 N N . GLY D 1 149 ? 140.842 131.492 121.244 1.00 37.39 142 GLY B N 1
ATOM 6084 C CA . GLY D 1 149 ? 140.477 131.294 119.862 1.00 37.39 142 GLY B CA 1
ATOM 6085 C C . GLY D 1 149 ? 140.755 129.892 119.361 1.00 37.39 142 GLY B C 1
ATOM 6086 O O . GLY D 1 149 ? 141.545 129.141 119.941 1.00 37.39 142 GLY B O 1
ATOM 6087 N N . PRO D 1 150 ? 140.101 129.515 118.258 1.00 44.32 143 PRO B N 1
ATOM 6088 C CA . PRO D 1 150 ? 140.298 128.164 117.712 1.00 44.32 143 PRO B CA 1
ATOM 6089 C C . PRO D 1 150 ? 141.707 127.897 117.213 1.00 44.32 143 PRO B C 1
ATOM 6090 O O . PRO D 1 150 ? 142.082 126.727 117.075 1.00 44.32 143 PRO B O 1
ATOM 6094 N N . CYS D 1 151 ? 142.495 128.931 116.932 1.00 49.65 144 CYS B N 1
ATOM 6095 C CA . CYS D 1 151 ? 143.864 128.764 116.465 1.00 49.65 144 CYS B CA 1
ATOM 6096 C C . CYS D 1 151 ? 144.887 128.926 117.582 1.00 49.65 144 CYS B C 1
ATOM 6097 O O . CYS D 1 151 ? 146.091 128.937 117.310 1.00 49.65 144 CYS B O 1
ATOM 6100 N N . GLY D 1 152 ? 144.438 129.044 118.830 1.00 46.57 145 GLY B N 1
ATOM 6101 C CA . GLY D 1 152 ? 145.322 129.290 119.949 1.00 46.57 145 GLY B CA 1
ATOM 6102 C C . GLY D 1 152 ? 145.992 128.030 120.460 1.00 46.57 145 GLY B C 1
ATOM 6103 O O . GLY D 1 152 ? 145.857 126.940 119.903 1.00 46.57 145 GLY B O 1
ATOM 6104 N N . GLN D 1 153 ? 146.735 128.200 121.553 1.00 45.62 146 GLN B N 1
ATOM 6105 C CA . GLN D 1 153 ? 147.450 127.101 122.183 1.00 45.62 146 GLN B CA 1
ATOM 6106 C C . GLN D 1 153 ? 147.569 127.375 123.674 1.00 45.62 146 GLN B C 1
ATOM 6107 O O . GLN D 1 153 ? 147.702 128.525 124.098 1.00 45.62 146 GLN B O 1
ATOM 6113 N N . GLY D 1 154 ? 147.520 126.305 124.466 1.00 40.96 147 GLY B N 1
ATOM 6114 C CA . GLY D 1 154 ? 147.611 126.420 125.910 1.00 40.96 147 GLY B CA 1
ATOM 6115 C C . GLY D 1 154 ? 146.672 125.482 126.640 1.00 40.96 147 GLY B C 1
ATOM 6116 O O . GLY D 1 154 ? 145.505 125.355 126.260 1.00 40.96 147 GLY B O 1
ATOM 6117 N N . ALA D 1 155 ? 147.158 124.831 127.692 1.00 33.22 148 ALA B N 1
ATOM 6118 C CA . ALA D 1 155 ? 146.403 123.784 128.362 1.00 33.22 148 ALA B CA 1
ATOM 6119 C C . ALA D 1 155 ? 145.518 124.351 129.472 1.00 33.22 148 ALA B C 1
ATOM 6120 O O . ALA D 1 155 ? 145.608 125.521 129.852 1.00 33.22 148 ALA B O 1
ATOM 6122 N N . ILE D 1 156 ? 144.655 123.486 130.005 1.00 29.84 149 ILE B N 1
ATOM 6123 C CA . ILE D 1 156 ? 143.622 123.879 130.955 1.00 29.84 149 ILE B CA 1
ATOM 6124 C C . ILE D 1 156 ? 143.713 123.002 132.197 1.00 29.84 149 ILE B C 1
ATOM 6125 O O . ILE D 1 156 ? 143.800 121.774 132.090 1.00 29.84 149 ILE B O 1
ATOM 6130 N N . LEU D 1 157 ? 143.691 123.632 133.365 1.00 30.42 150 LEU B N 1
ATOM 6131 C CA . LEU D 1 157 ? 143.533 122.958 134.646 1.00 30.42 150 LEU B CA 1
ATOM 6132 C C . LEU D 1 157 ? 142.077 122.930 135.078 1.00 30.42 150 LEU B C 1
ATOM 6133 O O . LEU D 1 157 ? 141.243 123.708 134.611 1.00 30.42 150 LEU B O 1
ATOM 6138 N N . LEU D 1 158 ? 141.788 122.014 135.994 1.00 30.68 151 LEU B N 1
ATOM 6139 C CA . LEU D 1 158 ? 140.473 121.877 136.590 1.00 30.68 151 LEU B CA 1
ATOM 6140 C C . LEU D 1 158 ? 140.599 122.032 138.097 1.00 30.68 151 LEU B C 1
ATOM 6141 O O . LEU D 1 158 ? 141.446 121.390 138.726 1.00 30.68 151 LEU B O 1
ATOM 6146 N N . VAL D 1 159 ? 139.765 122.886 138.675 1.00 34.24 152 VAL B N 1
ATOM 6147 C CA . VAL D 1 159 ? 139.768 123.076 140.120 1.00 34.24 152 VAL B CA 1
ATOM 6148 C C . VAL D 1 159 ? 139.232 121.806 140.765 1.00 34.24 152 VAL B C 1
ATOM 6149 O O . VAL D 1 159 ? 138.075 121.431 140.556 1.00 34.24 152 VAL B O 1
ATOM 6153 N N . ASN D 1 160 ? 140.074 121.137 141.548 1.00 39.96 153 ASN B N 1
ATOM 6154 C CA . ASN D 1 160 ? 139.687 119.890 142.204 1.00 39.96 153 ASN B CA 1
ATOM 6155 C C . ASN D 1 160 ? 138.781 120.238 143.379 1.00 39.96 153 ASN B C 1
ATOM 6156 O O . ASN D 1 160 ? 139.194 120.289 144.538 1.00 39.96 153 ASN B O 1
ATOM 6161 N N . CYS D 1 161 ? 137.512 120.489 143.062 1.00 40.16 154 CYS B N 1
ATOM 6162 C CA . CYS D 1 161 ? 136.530 120.899 144.056 1.00 40.16 154 CYS B CA 1
ATOM 6163 C C . CYS D 1 161 ? 135.563 119.784 144.431 1.00 40.16 154 CYS B C 1
ATOM 6164 O O . CYS D 1 161 ? 134.567 120.048 145.111 1.00 40.16 154 CYS B O 1
ATOM 6167 N N . ASP D 1 162 ? 135.827 118.552 144.015 1.00 46.07 155 ASP B N 1
ATOM 6168 C CA . ASP D 1 162 ? 134.961 117.430 144.332 1.00 46.07 155 ASP B CA 1
ATOM 6169 C C . ASP D 1 162 ? 135.552 116.618 145.482 1.00 46.07 155 ASP B C 1
ATOM 6170 O O . ASP D 1 162 ? 136.584 116.964 146.059 1.00 46.07 155 ASP B O 1
ATOM 6175 N N . ARG D 1 163 ? 134.879 115.519 145.821 1.00 52.25 156 ARG B N 1
ATOM 6176 C CA . ARG D 1 163 ? 135.360 114.566 146.821 1.00 52.25 156 ARG B CA 1
ATOM 6177 C C . ARG D 1 163 ? 135.203 113.157 146.245 1.00 52.25 156 ARG B C 1
ATOM 6178 O O . ARG D 1 163 ? 134.120 112.569 146.266 1.00 52.25 156 ARG B O 1
ATOM 6186 N N . ASP D 1 164 ? 136.297 112.620 145.705 1.00 54.83 157 ASP B N 1
ATOM 6187 C CA . ASP D 1 164 ? 136.296 111.255 145.199 1.00 54.83 157 ASP B CA 1
ATOM 6188 C C . ASP D 1 164 ? 136.501 110.221 146.296 1.00 54.83 157 ASP B C 1
ATOM 6189 O O . ASP D 1 164 ? 136.411 109.021 146.016 1.00 54.83 157 ASP B O 1
ATOM 6194 N N . ASN D 1 165 ? 136.778 110.652 147.521 1.00 65.80 158 ASN B N 1
ATOM 6195 C CA . ASN D 1 165 ? 136.894 109.742 148.651 1.00 65.80 158 ASN B CA 1
ATOM 6196 C C . ASN D 1 165 ? 135.550 109.644 149.358 1.00 65.80 158 ASN B C 1
ATOM 6197 O O . ASN D 1 165 ? 134.953 110.664 149.716 1.00 65.80 158 ASN B O 1
ATOM 6202 N N . LEU D 1 166 ? 135.078 108.417 149.557 1.00 72.97 159 LEU B N 1
ATOM 6203 C CA . LEU D 1 166 ? 133.799 108.174 150.207 1.00 72.97 159 LEU B CA 1
ATOM 6204 C C . LEU D 1 166 ? 133.899 108.173 151.726 1.00 72.97 159 LEU B C 1
ATOM 6205 O O . LEU D 1 166 ? 132.864 108.128 152.400 1.00 72.97 159 LEU B O 1
ATOM 6210 N N . GLU D 1 167 ? 135.111 108.221 152.280 1.00 74.33 160 GLU B N 1
ATOM 6211 C CA . GLU D 1 167 ? 135.314 108.249 153.723 1.00 74.33 160 GLU B CA 1
ATOM 6212 C C . GLU D 1 167 ? 135.971 109.548 154.175 1.00 74.33 160 GLU B C 1
ATOM 6213 O O . GLU D 1 167 ? 136.539 109.608 155.270 1.00 74.33 160 GLU B O 1
ATOM 6219 N N . SER D 1 168 ? 135.900 110.591 153.356 1.00 69.09 161 SER B N 1
ATOM 6220 C CA . SER D 1 168 ? 136.485 111.886 153.665 1.00 69.09 161 SER B CA 1
ATOM 6221 C C . SER D 1 168 ? 135.382 112.931 153.769 1.00 69.09 161 SER B C 1
ATOM 6222 O O . SER D 1 168 ? 134.279 112.764 153.242 1.00 69.09 161 SER B O 1
ATOM 6225 N N . SER D 1 169 ? 135.694 114.024 154.464 1.00 64.31 162 SER B N 1
ATOM 6226 C CA . SER D 1 169 ? 134.756 115.123 154.667 1.00 64.31 162 SER B CA 1
ATOM 6227 C C . SER D 1 169 ? 135.455 116.447 154.358 1.00 64.31 162 SER B C 1
ATOM 6228 O O . SER D 1 169 ? 135.365 117.420 155.105 1.00 64.31 162 SER B O 1
ATOM 6231 N N . ALA D 1 170 ? 136.164 116.478 153.231 1.00 56.36 163 ALA B N 1
ATOM 6232 C CA . ALA D 1 170 ? 136.882 117.676 152.825 1.00 56.36 163 ALA B CA 1
ATOM 6233 C C . ALA D 1 170 ? 137.064 117.659 151.317 1.00 56.36 163 ALA B C 1
ATOM 6234 O O . ALA D 1 170 ? 137.183 116.590 150.715 1.00 56.36 163 ALA B O 1
ATOM 6236 N N . MET D 1 171 ? 137.076 118.848 150.715 1.00 53.33 164 MET B N 1
ATOM 6237 C CA . MET D 1 171 ? 137.421 118.963 149.306 1.00 53.33 164 MET B CA 1
ATOM 6238 C C . MET D 1 171 ? 138.841 118.460 149.096 1.00 53.33 164 MET B C 1
ATOM 6239 O O . MET D 1 171 ? 139.756 118.824 149.840 1.00 53.33 164 MET B O 1
ATOM 6244 N N . ASP D 1 172 ? 139.028 117.628 148.074 1.00 53.82 165 ASP B N 1
ATOM 6245 C CA . ASP D 1 172 ? 140.235 116.816 147.981 1.00 53.82 165 ASP B CA 1
ATOM 6246 C C . ASP D 1 172 ? 141.468 117.639 147.629 1.00 53.82 165 ASP B C 1
ATOM 6247 O O . ASP D 1 172 ? 142.582 117.108 147.603 1.00 53.82 165 ASP B O 1
ATOM 6252 N N . CYS D 1 173 ? 141.289 118.930 147.357 1.00 51.54 166 CYS B N 1
ATOM 6253 C CA . CYS D 1 173 ? 142.410 119.824 147.114 1.00 51.54 166 CYS B CA 1
ATOM 6254 C C . CYS D 1 173 ? 142.888 120.524 148.378 1.00 51.54 166 CYS B C 1
ATOM 6255 O O . CYS D 1 173 ? 143.854 121.292 148.316 1.00 51.54 166 CYS B O 1
ATOM 6258 N N . GLU D 1 174 ? 142.241 120.281 149.519 1.00 58.18 167 GLU B N 1
ATOM 6259 C CA . GLU D 1 174 ? 142.638 120.911 150.773 1.00 58.18 167 GLU B CA 1
ATOM 6260 C C . GLU D 1 174 ? 143.895 120.297 151.373 1.00 58.18 167 GLU B C 1
ATOM 6261 O O . GLU D 1 174 ? 144.745 121.036 151.882 1.00 58.18 167 GLU B O 1
ATOM 6267 N N . ASP D 1 175 ? 144.038 118.978 151.323 1.00 56.63 168 ASP B N 1
ATOM 6268 C CA . ASP D 1 175 ? 145.182 118.290 151.892 1.00 56.63 168 ASP B CA 1
ATOM 6269 C C . ASP D 1 175 ? 146.312 118.225 150.864 1.00 56.63 168 ASP B C 1
ATOM 6270 O O . ASP D 1 175 ? 146.265 118.868 149.813 1.00 56.63 168 ASP B O 1
ATOM 6275 N N . ASP D 1 176 ? 147.343 117.442 151.168 1.00 57.45 169 ASP B N 1
ATOM 6276 C CA . ASP D 1 176 ? 148.511 117.294 150.304 1.00 57.45 169 ASP B CA 1
ATOM 6277 C C . ASP D 1 176 ? 148.778 115.824 150.016 1.00 57.45 169 ASP B C 1
ATOM 6278 O O . ASP D 1 176 ? 149.901 115.333 150.135 1.00 57.45 169 ASP B O 1
ATOM 6283 N N . GLU D 1 177 ? 147.730 115.094 149.638 1.00 59.64 170 GLU B N 1
ATOM 6284 C CA . GLU D 1 177 ? 147.868 113.691 149.280 1.00 59.64 170 GLU B CA 1
ATOM 6285 C C . GLU D 1 177 ? 146.797 113.326 148.265 1.00 59.64 170 GLU B C 1
ATOM 6286 O O . GLU D 1 177 ? 145.758 113.983 148.164 1.00 59.64 170 GLU B O 1
ATOM 6292 N N . VAL D 1 178 ? 147.066 112.263 147.512 1.00 56.81 171 VAL B N 1
ATOM 6293 C CA . VAL D 1 178 ? 146.103 111.686 146.582 1.00 56.81 171 VAL B CA 1
ATOM 6294 C C . VAL D 1 178 ? 145.591 110.395 147.202 1.00 56.81 171 VAL B C 1
ATOM 6295 O O . VAL D 1 178 ? 146.344 109.425 147.346 1.00 56.81 171 VAL B O 1
ATOM 6299 N N . LEU D 1 179 ? 144.312 110.378 147.570 1.00 59.71 172 LEU B N 1
ATOM 6300 C CA . LEU D 1 179 ? 143.764 109.296 148.377 1.00 59.71 172 LEU B CA 1
ATOM 6301 C C . LEU D 1 179 ? 143.102 108.192 147.564 1.00 59.71 172 LEU B C 1
ATOM 6302 O O . LEU D 1 179 ? 142.772 107.148 148.136 1.00 59.71 172 LEU B O 1
ATOM 6307 N N . ASP D 1 180 ? 142.899 108.381 146.262 1.00 60.15 173 ASP B N 1
ATOM 6308 C CA . ASP D 1 180 ? 142.245 107.350 145.471 1.00 60.15 173 ASP B CA 1
ATOM 6309 C C . ASP D 1 180 ? 142.576 107.595 144.007 1.00 60.15 173 ASP B C 1
ATOM 6310 O O . ASP D 1 180 ? 142.608 108.743 143.554 1.00 60.15 173 ASP B O 1
ATOM 6315 N N . SER D 1 181 ? 142.787 106.501 143.269 1.00 59.94 174 SER B N 1
ATOM 6316 C CA . SER D 1 181 ? 143.208 106.605 141.876 1.00 59.94 174 SER B CA 1
ATOM 6317 C C . SER D 1 181 ? 142.171 107.315 141.017 1.00 59.94 174 SER B C 1
ATOM 6318 O O . SER D 1 181 ? 142.531 107.964 140.029 1.00 59.94 174 SER B O 1
ATOM 6321 N N . GLU D 1 182 ? 140.887 107.199 141.364 1.00 57.77 175 GLU B N 1
ATOM 6322 C CA . GLU D 1 182 ? 139.860 107.925 140.623 1.00 57.77 175 GLU B CA 1
ATOM 6323 C C . GLU D 1 182 ? 140.090 109.429 140.669 1.00 57.77 175 GLU B C 1
ATOM 6324 O O . GLU D 1 182 ? 139.814 110.124 139.683 1.00 57.77 175 GLU B O 1
ATOM 6330 N N . ASP D 1 183 ? 140.611 109.948 141.786 1.00 54.38 176 ASP B N 1
ATOM 6331 C CA . ASP D 1 183 ? 140.936 111.370 141.858 1.00 54.38 176 ASP B CA 1
ATOM 6332 C C . ASP D 1 183 ? 141.892 111.774 140.747 1.00 54.38 176 ASP B C 1
ATOM 6333 O O . ASP D 1 183 ? 141.837 112.909 140.260 1.00 54.38 176 ASP B O 1
ATOM 6338 N N . LEU D 1 184 ? 142.741 110.845 140.309 1.00 49.77 177 LEU B N 1
ATOM 6339 C CA . LEU D 1 184 ? 143.704 111.135 139.259 1.00 49.77 177 LEU B CA 1
ATOM 6340 C C . LEU D 1 184 ? 143.029 111.580 137.971 1.00 49.77 177 LEU B C 1
ATOM 6341 O O . LEU D 1 184 ? 143.672 112.224 137.137 1.00 49.77 177 LEU B O 1
ATOM 6346 N N . GLN D 1 185 ? 141.749 111.259 137.789 1.00 47.40 178 GLN B N 1
ATOM 6347 C CA . GLN D 1 185 ? 141.050 111.659 136.576 1.00 47.40 178 GLN B CA 1
ATOM 6348 C C . GLN D 1 185 ? 140.666 113.133 136.559 1.00 47.40 178 GLN B C 1
ATOM 6349 O O . GLN D 1 185 ? 140.311 113.644 135.493 1.00 47.40 178 GLN B O 1
ATOM 6355 N N . ASP D 1 186 ? 140.727 113.827 137.694 1.00 46.02 179 ASP B N 1
ATOM 6356 C CA . ASP D 1 186 ? 140.365 115.238 137.743 1.00 46.02 179 ASP B CA 1
ATOM 6357 C C . ASP D 1 186 ? 141.567 116.160 137.608 1.00 46.02 179 ASP B C 1
ATOM 6358 O O . ASP D 1 186 ? 141.446 117.358 137.876 1.00 46.02 179 ASP B O 1
ATOM 6363 N N . MET D 1 187 ? 142.714 115.633 137.200 1.00 46.06 180 MET B N 1
ATOM 6364 C CA . MET D 1 187 ? 143.959 116.382 137.160 1.00 46.06 180 MET B CA 1
ATOM 6365 C C . MET D 1 187 ? 144.327 116.712 135.717 1.00 46.06 180 MET B C 1
ATOM 6366 O O . MET D 1 187 ? 143.564 116.470 134.781 1.00 46.06 180 MET B O 1
ATOM 6371 N N . SER D 1 188 ? 145.513 117.287 135.546 1.00 41.37 181 SER B N 1
ATOM 6372 C CA . SER D 1 188 ? 146.080 117.526 134.226 1.00 41.37 181 SER B CA 1
ATOM 6373 C C . SER D 1 188 ? 147.455 116.881 134.139 1.00 41.37 181 SER B C 1
ATOM 6374 O O . SER D 1 188 ? 148.252 116.973 135.076 1.00 41.37 181 SER B O 1
ATOM 6377 N N . LEU D 1 189 ? 147.726 116.228 133.016 1.00 40.42 182 LEU B N 1
ATOM 6378 C CA . LEU D 1 189 ? 148.984 115.523 132.834 1.00 40.42 182 LEU B CA 1
ATOM 6379 C C . LEU D 1 189 ? 150.053 116.454 132.283 1.00 40.42 182 LEU B C 1
ATOM 6380 O O . LEU D 1 189 ? 149.764 117.413 131.566 1.00 40.42 182 LEU B O 1
ATOM 6385 N N . MET D 1 190 ? 151.305 116.142 132.647 1.00 43.23 183 MET B N 1
ATOM 6386 C CA . MET D 1 190 ? 152.479 116.909 132.154 1.00 43.23 183 MET B CA 1
ATOM 6387 C C . MET D 1 190 ? 153.627 115.907 131.993 1.00 43.23 183 MET B C 1
ATOM 6388 O O . MET D 1 190 ? 153.888 115.160 132.958 1.00 43.23 183 MET B O 1
ATOM 6393 N N . THR D 1 191 ? 154.274 115.874 130.826 1.00 43.92 184 THR B N 1
ATOM 6394 C CA . THR D 1 191 ? 155.328 114.913 130.546 1.00 43.92 184 THR B CA 1
ATOM 6395 C C . THR D 1 191 ? 156.661 115.636 130.449 1.00 43.92 184 THR B C 1
ATOM 6396 O O . THR D 1 191 ? 156.791 116.607 129.699 1.00 43.92 184 THR B O 1
ATOM 6400 N N . LEU D 1 192 ? 157.645 115.163 131.206 1.00 44.53 185 LEU B N 1
ATOM 6401 C CA . LEU D 1 192 ? 159.017 115.644 131.101 1.00 44.53 185 LEU B CA 1
ATOM 6402 C C . LEU D 1 192 ? 159.834 114.555 130.421 1.00 44.53 185 LEU B C 1
ATOM 6403 O O . LEU D 1 192 ? 160.105 113.511 131.022 1.00 44.53 185 LEU B O 1
ATOM 6408 N N . SER D 1 193 ? 160.207 114.788 129.167 1.00 49.25 186 SER B N 1
ATOM 6409 C CA . SER D 1 193 ? 161.000 113.842 128.397 1.00 49.25 186 SER B CA 1
ATOM 6410 C C . SER D 1 193 ? 162.454 114.287 128.428 1.00 49.25 186 SER B C 1
ATOM 6411 O O . SER D 1 193 ? 162.770 115.416 128.032 1.00 49.25 186 SER B O 1
ATOM 6414 N N . THR D 1 194 ? 163.333 113.405 128.902 1.00 54.56 187 THR B N 1
ATOM 6415 C CA . THR D 1 194 ? 164.756 113.687 129.001 1.00 54.56 187 THR B CA 1
ATOM 6416 C C . THR D 1 194 ? 165.525 112.657 128.191 1.00 54.56 187 THR B C 1
ATOM 6417 O O . THR D 1 194 ? 165.271 111.453 128.303 1.00 54.56 187 THR B O 1
ATOM 6421 N N . LYS D 1 195 ? 166.457 113.133 127.372 1.00 57.89 188 LYS B N 1
ATOM 6422 C CA . LYS D 1 195 ? 167.319 112.262 126.574 1.00 57.89 188 LYS B CA 1
ATOM 6423 C C . LYS D 1 195 ? 168.722 112.852 126.647 1.00 57.89 188 LYS B C 1
ATOM 6424 O O . LYS D 1 195 ? 169.028 113.829 125.959 1.00 57.89 188 LYS B O 1
ATOM 6430 N N . THR D 1 196 ? 169.550 112.282 127.512 1.00 62.47 189 THR B N 1
ATOM 6431 C CA . THR D 1 196 ? 170.884 112.781 127.801 1.00 62.47 189 THR B CA 1
ATOM 6432 C C . THR D 1 196 ? 171.845 111.606 127.866 1.00 62.47 189 THR B C 1
ATOM 6433 O O . THR D 1 196 ? 171.416 110.454 127.993 1.00 62.47 189 THR B O 1
ATOM 6437 N N . PRO D 1 197 ? 173.149 111.859 127.765 1.00 65.91 190 PRO B N 1
ATOM 6438 C CA . PRO D 1 197 ? 174.129 110.786 127.981 1.00 65.91 190 PRO B CA 1
ATOM 6439 C C . PRO D 1 197 ? 174.032 110.203 129.384 1.00 65.91 190 PRO B C 1
ATOM 6440 O O . PRO D 1 197 ? 173.329 110.705 130.263 1.00 65.91 190 PRO B O 1
ATOM 6444 N N . LYS D 1 198 ? 174.767 109.105 129.586 1.00 66.56 191 LYS B N 1
ATOM 6445 C CA . LYS D 1 198 ? 174.670 108.355 130.835 1.00 66.56 191 LYS B CA 1
ATOM 6446 C C . LYS D 1 198 ? 175.195 109.156 132.021 1.00 66.56 191 LYS B C 1
ATOM 6447 O O . LYS D 1 198 ? 174.567 109.182 133.085 1.00 66.56 191 LYS B O 1
ATOM 6453 N N . ASP D 1 199 ? 176.343 109.813 131.860 1.00 66.75 192 ASP B N 1
ATOM 6454 C CA . ASP D 1 199 ? 176.986 110.550 132.940 1.00 66.75 192 ASP B CA 1
ATOM 6455 C C . ASP D 1 199 ? 176.641 112.038 132.936 1.00 66.75 192 ASP B C 1
ATOM 6456 O O . ASP D 1 199 ? 177.325 112.827 133.597 1.00 66.75 192 ASP B O 1
ATOM 6461 N N . PHE D 1 200 ? 175.582 112.428 132.225 1.00 60.86 193 PHE B N 1
ATOM 6462 C CA . PHE D 1 200 ? 175.258 113.844 132.084 1.00 60.86 193 PHE B CA 1
ATOM 6463 C C . PHE D 1 200 ? 174.912 114.482 133.423 1.00 60.86 193 PHE B C 1
ATOM 6464 O O . PHE D 1 200 ? 175.462 115.529 133.781 1.00 60.86 193 PHE B O 1
ATOM 6472 N N . PHE D 1 201 ? 174.013 113.863 134.183 1.00 57.07 194 PHE B N 1
ATOM 6473 C CA . PHE D 1 201 ? 173.451 114.513 135.360 1.00 57.07 194 PHE B CA 1
ATOM 6474 C C . PHE D 1 201 ? 174.359 114.447 136.578 1.00 57.07 194 PHE B C 1
ATOM 6475 O O . PHE D 1 201 ? 173.939 114.850 137.668 1.00 57.07 194 PHE B O 1
ATOM 6483 N N . THR D 1 202 ? 175.588 113.955 136.425 1.00 62.60 195 THR B N 1
ATOM 6484 C CA . THR D 1 202 ? 176.571 114.097 137.490 1.00 62.60 195 THR B CA 1
ATOM 6485 C C . THR D 1 202 ? 177.064 115.534 137.608 1.00 62.60 195 THR B C 1
ATOM 6486 O O . THR D 1 202 ? 177.535 115.932 138.679 1.00 62.60 195 THR B O 1
ATOM 6490 N N . ASN D 1 203 ? 176.948 116.326 136.538 1.00 59.89 196 ASN B N 1
ATOM 6491 C CA . ASN D 1 203 ? 177.400 117.713 136.542 1.00 59.89 196 ASN B CA 1
ATOM 6492 C C . ASN D 1 203 ? 176.298 118.681 136.123 1.00 59.89 196 ASN B C 1
ATOM 6493 O O . ASN D 1 203 ? 176.599 119.777 135.641 1.00 59.89 196 ASN B O 1
ATOM 6498 N N . HIS D 1 204 ? 175.033 118.303 136.292 1.00 52.86 197 HIS B N 1
ATOM 6499 C CA . HIS D 1 204 ? 173.914 119.172 135.959 1.00 52.86 197 HIS B CA 1
ATOM 6500 C C . HIS D 1 204 ? 172.727 118.798 136.833 1.00 52.86 197 HIS B C 1
ATOM 6501 O O . HIS D 1 204 ? 172.657 117.694 137.377 1.00 52.86 197 HIS B O 1
ATOM 6508 N N . THR D 1 205 ? 171.791 119.734 136.965 1.00 44.47 198 THR B N 1
ATOM 6509 C CA . THR D 1 205 ? 170.632 119.556 137.827 1.00 44.47 198 THR B CA 1
ATOM 6510 C C . THR D 1 205 ? 169.399 120.116 137.134 1.00 44.47 198 THR B C 1
ATOM 6511 O O . THR D 1 205 ? 169.489 121.064 136.354 1.00 44.47 198 THR B O 1
ATOM 6515 N N . LEU D 1 206 ? 168.245 119.510 137.404 1.00 38.84 199 LEU B N 1
ATOM 6516 C CA . LEU D 1 206 ? 166.973 119.979 136.877 1.00 38.84 199 LEU B CA 1
ATOM 6517 C C . LEU D 1 206 ? 166.132 120.504 138.033 1.00 38.84 199 LEU B C 1
ATOM 6518 O O . LEU D 1 206 ? 166.190 119.965 139.143 1.00 38.84 199 LEU B O 1
ATOM 6523 N N . VAL D 1 207 ? 165.368 121.565 137.785 1.00 33.92 200 VAL B N 1
ATOM 6524 C CA . VAL D 1 207 ? 164.522 122.183 138.800 1.00 33.92 200 VAL B CA 1
ATOM 6525 C C . VAL D 1 207 ? 163.149 122.443 138.204 1.00 33.92 200 VAL B C 1
ATOM 6526 O O . VAL D 1 207 ? 163.035 122.839 137.040 1.00 33.92 200 VAL B O 1
ATOM 6530 N N . LEU D 1 208 ? 162.108 122.229 139.000 1.00 30.47 201 LEU B N 1
ATOM 6531 C CA . LEU D 1 208 ? 160.751 122.591 138.626 1.00 30.47 201 LEU B CA 1
ATOM 6532 C C . LEU D 1 208 ? 160.270 123.663 139.587 1.00 30.47 201 LEU B C 1
ATOM 6533 O O . LEU D 1 208 ? 160.537 123.584 140.791 1.00 30.47 201 LEU B O 1
ATOM 6538 N N . HIS D 1 209 ? 159.582 124.677 139.069 1.00 28.76 202 HIS B N 1
ATOM 6539 C CA . HIS D 1 209 ? 159.151 125.749 139.958 1.00 28.76 202 HIS B CA 1
ATOM 6540 C C . HIS D 1 209 ? 157.951 126.485 139.379 1.00 28.76 202 HIS B C 1
ATOM 6541 O O . HIS D 1 209 ? 157.575 126.312 138.217 1.00 28.76 202 HIS B O 1
ATOM 6548 N N . VAL D 1 210 ? 157.337 127.292 140.242 1.00 29.58 203 VAL B N 1
ATOM 6549 C CA . VAL D 1 210 ? 156.229 128.173 139.905 1.00 29.58 203 VAL B CA 1
ATOM 6550 C C . VAL D 1 210 ? 156.457 129.488 140.637 1.00 29.58 203 VAL B C 1
ATOM 6551 O O . VAL D 1 210 ? 157.019 129.515 141.736 1.00 29.58 203 VAL B O 1
ATOM 6555 N N . ALA D 1 211 ? 156.037 130.589 140.017 1.00 33.15 204 ALA B N 1
ATOM 6556 C CA . ALA D 1 211 ? 156.267 131.904 140.600 1.00 33.15 204 ALA B CA 1
ATOM 6557 C C . ALA D 1 211 ? 155.584 132.019 141.957 1.00 33.15 204 ALA B C 1
ATOM 6558 O O . ALA D 1 211 ? 154.538 131.416 142.201 1.00 33.15 204 ALA B O 1
ATOM 6560 N N . ARG D 1 212 ? 156.192 132.807 142.850 1.00 30.95 205 ARG B N 1
ATOM 6561 C CA . ARG D 1 212 ? 155.715 132.895 144.226 1.00 30.95 205 ARG B CA 1
ATOM 6562 C C . ARG D 1 212 ? 154.301 133.450 144.332 1.00 30.95 205 ARG B C 1
ATOM 6563 O O . ARG D 1 212 ? 153.626 133.200 145.336 1.00 30.95 205 ARG B O 1
ATOM 6571 N N . SER D 1 213 ? 153.838 134.205 143.335 1.00 32.56 206 SER B N 1
ATOM 6572 C CA . SER D 1 213 ? 152.482 134.734 143.388 1.00 32.56 206 SER B CA 1
ATOM 6573 C C . SER D 1 213 ? 151.444 133.703 142.974 1.00 32.56 206 SER B C 1
ATOM 6574 O O . SER D 1 213 ? 150.251 133.911 143.216 1.00 32.56 206 SER B O 1
ATOM 6577 N N . GLU D 1 214 ? 151.867 132.604 142.352 1.00 34.01 207 GLU B N 1
ATOM 6578 C CA . GLU D 1 214 ? 150.969 131.537 141.933 1.00 34.01 207 GLU B CA 1
ATOM 6579 C C . GLU D 1 214 ? 151.263 130.223 142.641 1.00 34.01 207 GLU B C 1
ATOM 6580 O O . GLU D 1 214 ? 150.579 129.227 142.393 1.00 34.01 207 GLU B O 1
ATOM 6586 N N . MET D 1 215 ? 152.270 130.198 143.516 1.00 35.59 208 MET B N 1
ATOM 6587 C CA . MET D 1 215 ? 152.611 128.979 144.239 1.00 35.59 208 MET B CA 1
ATOM 6588 C C . MET D 1 215 ? 151.506 128.537 145.181 1.00 35.59 208 MET B C 1
ATOM 6589 O O . MET D 1 215 ? 151.481 127.371 145.584 1.00 35.59 208 MET B O 1
ATOM 6594 N N . ASP D 1 216 ? 150.592 129.435 145.541 1.00 36.33 209 ASP B N 1
ATOM 6595 C CA . ASP D 1 216 ? 149.511 129.119 146.460 1.00 36.33 209 ASP B CA 1
ATOM 6596 C C . ASP D 1 216 ? 148.189 128.844 145.748 1.00 36.33 209 ASP B C 1
ATOM 6597 O O . ASP D 1 216 ? 147.144 128.761 146.402 1.00 36.33 209 ASP B O 1
ATOM 6602 N N . LYS D 1 217 ? 148.219 128.669 144.422 1.00 33.44 210 LYS B N 1
ATOM 6603 C CA . LYS D 1 217 ? 147.024 128.342 143.651 1.00 33.44 210 LYS B CA 1
ATOM 6604 C C . LYS D 1 217 ? 147.235 127.133 142.746 1.00 33.44 210 LYS B C 1
ATOM 6605 O O . LYS D 1 217 ? 146.525 126.990 141.747 1.00 33.44 210 LYS B O 1
ATOM 6611 N N . VAL D 1 218 ? 148.190 126.261 143.064 1.00 31.45 211 VAL B N 1
ATOM 6612 C CA . VAL D 1 218 ? 148.477 125.100 142.229 1.00 31.45 211 VAL B CA 1
ATOM 6613 C C . VAL D 1 218 ? 149.176 124.049 143.078 1.00 31.45 211 VAL B C 1
ATOM 6614 O O . VAL D 1 218 ? 149.827 124.366 144.077 1.00 31.45 211 VAL B O 1
ATOM 6618 N N . ARG D 1 219 ? 149.019 122.785 142.689 1.00 39.79 212 ARG B N 1
ATOM 6619 C CA . ARG D 1 219 ? 149.741 121.690 143.320 1.00 39.79 212 ARG B CA 1
ATOM 6620 C C . ARG D 1 219 ? 150.114 120.665 142.262 1.00 39.79 212 ARG B C 1
ATOM 6621 O O . ARG D 1 219 ? 149.313 120.349 141.378 1.00 39.79 212 ARG B O 1
ATOM 6629 N N . VAL D 1 220 ? 151.338 120.152 142.362 1.00 36.17 213 VAL B N 1
ATOM 6630 C CA . VAL D 1 220 ? 151.916 119.259 141.365 1.00 36.17 213 VAL B CA 1
ATOM 6631 C C . VAL D 1 220 ? 152.504 118.049 142.075 1.00 36.17 213 VAL B C 1
ATOM 6632 O O . VAL D 1 220 ? 153.385 118.200 142.932 1.00 36.17 213 VAL B O 1
ATOM 6636 N N . PHE D 1 221 ? 152.029 116.860 141.699 1.00 41.61 214 PHE B N 1
ATOM 6637 C CA . PHE D 1 221 ? 152.511 115.575 142.184 1.00 41.61 214 PHE B CA 1
ATOM 6638 C C . PHE D 1 221 ? 153.365 114.895 141.121 1.00 41.61 214 PHE B C 1
ATOM 6639 O O . PHE D 1 221 ? 153.174 115.105 139.921 1.00 41.61 214 PHE B O 1
ATOM 6647 N N . GLN D 1 222 ? 154.282 114.046 141.577 1.00 44.79 215 GLN B N 1
ATOM 6648 C CA . GLN D 1 222 ? 155.117 113.222 140.712 1.00 44.79 215 GLN B CA 1
ATOM 6649 C C . GLN D 1 222 ? 154.614 111.785 140.741 1.00 44.79 215 GLN B C 1
ATOM 6650 O O . GLN D 1 222 ? 154.450 111.207 141.820 1.00 44.79 215 GLN B O 1
ATOM 6656 N N . ALA D 1 223 ? 154.381 111.206 139.566 1.00 51.85 216 ALA B N 1
ATOM 6657 C CA . ALA D 1 223 ? 153.873 109.845 139.471 1.00 51.85 216 ALA B CA 1
ATOM 6658 C C . ALA D 1 223 ? 155.023 108.872 139.256 1.00 51.85 216 ALA B C 1
ATOM 6659 O O . ALA D 1 223 ? 155.887 109.099 138.403 1.00 51.85 216 ALA B O 1
ATOM 6661 N N . THR D 1 224 ? 155.029 107.791 140.028 1.00 62.91 217 THR B N 1
ATOM 6662 C CA . THR D 1 224 ? 156.061 106.769 139.904 1.00 62.91 217 THR B CA 1
ATOM 6663 C C . THR D 1 224 ? 155.551 105.571 139.110 1.00 62.91 217 THR B C 1
ATOM 6664 O O . THR D 1 224 ? 155.194 104.541 139.684 1.00 62.91 217 THR B O 1
ATOM 6668 N N . LYS D 1 231 ? 151.636 106.064 145.680 1.00 64.15 224 LYS B N 1
ATOM 6669 C CA . LYS D 1 231 ? 152.305 105.979 144.388 1.00 64.15 224 LYS B CA 1
ATOM 6670 C C . LYS D 1 231 ? 152.860 107.332 143.962 1.00 64.15 224 LYS B C 1
ATOM 6671 O O . LYS D 1 231 ? 153.847 107.406 143.230 1.00 64.15 224 LYS B O 1
ATOM 6677 N N . CYS D 1 232 ? 152.220 108.403 144.422 1.00 58.55 225 CYS B N 1
ATOM 6678 C CA . CYS D 1 232 ? 152.598 109.758 144.054 1.00 58.55 225 CYS B CA 1
ATOM 6679 C C . CYS D 1 232 ? 152.738 110.616 145.300 1.00 58.55 225 CYS B C 1
ATOM 6680 O O . CYS D 1 232 ? 151.921 110.528 146.222 1.00 58.55 225 CYS B O 1
ATOM 6683 N N . SER D 1 233 ? 153.774 111.450 145.320 1.00 47.13 226 SER B N 1
ATOM 6684 C CA . SER D 1 233 ? 154.035 112.363 146.420 1.00 47.13 226 SER B CA 1
ATOM 6685 C C . SER D 1 233 ? 154.070 113.786 145.888 1.00 47.13 226 SER B C 1
ATOM 6686 O O . SER D 1 233 ? 154.264 114.010 144.691 1.00 47.13 226 SER B O 1
ATOM 6689 N N . VAL D 1 234 ? 153.877 114.750 146.788 1.00 42.68 227 VAL B N 1
ATOM 6690 C CA . VAL D 1 234 ? 153.802 116.144 146.371 1.00 42.68 227 VAL B CA 1
ATOM 6691 C C . VAL D 1 234 ? 155.167 116.626 145.897 1.00 42.68 227 VAL B C 1
ATOM 6692 O O . VAL D 1 234 ? 156.219 116.159 146.352 1.00 42.68 227 VAL B O 1
ATOM 6696 N N . VAL D 1 235 ? 155.146 117.558 144.947 1.00 36.91 228 VAL B N 1
ATOM 6697 C CA . VAL D 1 235 ? 156.345 118.194 144.419 1.00 36.91 228 VAL B CA 1
ATOM 6698 C C . VAL D 1 235 ? 156.268 119.709 144.547 1.00 36.91 228 VAL B C 1
ATOM 6699 O O . VAL D 1 235 ? 157.202 120.351 145.033 1.00 36.91 228 VAL B O 1
ATOM 6703 N N . LEU D 1 236 ? 155.154 120.297 144.122 1.00 36.75 229 LEU B N 1
ATOM 6704 C CA . LEU D 1 236 ? 154.969 121.739 144.210 1.00 36.75 229 LEU B CA 1
ATOM 6705 C C . LEU D 1 236 ? 153.635 122.047 144.870 1.00 36.75 229 LEU B C 1
ATOM 6706 O O . LEU D 1 236 ? 152.639 121.362 144.632 1.00 36.75 229 LEU B O 1
ATOM 6711 N N . GLY D 1 237 ? 153.619 123.099 145.682 1.00 38.80 230 GLY B N 1
ATOM 6712 C CA . GLY D 1 237 ? 152.414 123.497 146.369 1.00 38.80 230 GLY B CA 1
ATOM 6713 C C . GLY D 1 237 ? 152.566 124.792 147.136 1.00 38.80 230 GLY B C 1
ATOM 6714 O O . GLY D 1 237 ? 153.550 125.522 146.985 1.00 38.80 230 GLY B O 1
ATOM 6715 N N . PRO D 1 238 ? 151.584 125.100 147.989 1.00 38.60 231 PRO B N 1
ATOM 6716 C CA . PRO D 1 238 ? 151.617 126.365 148.739 1.00 38.60 231 PRO B CA 1
ATOM 6717 C C . PRO D 1 238 ? 152.704 126.442 149.798 1.00 38.60 231 PRO B C 1
ATOM 6718 O O . PRO D 1 238 ? 152.755 127.439 150.527 1.00 38.60 231 PRO B O 1
ATOM 6722 N N . LYS D 1 239 ? 153.567 125.434 149.923 1.00 43.10 232 LYS B N 1
ATOM 6723 C CA . LYS D 1 239 ? 154.681 125.493 150.857 1.00 43.10 232 LYS B CA 1
ATOM 6724 C C . LYS D 1 239 ? 156.028 125.155 150.234 1.00 43.10 232 LYS B C 1
ATOM 6725 O O . LYS D 1 239 ? 157.055 125.380 150.881 1.00 43.10 232 LYS B O 1
ATOM 6731 N N . TRP D 1 240 ? 156.061 124.630 149.013 1.00 39.57 233 TRP B N 1
ATOM 6732 C CA . TRP D 1 240 ? 157.308 124.335 148.308 1.00 39.57 233 TRP B CA 1
ATOM 6733 C C . TRP D 1 240 ? 157.313 125.079 146.980 1.00 39.57 233 TRP B C 1
ATOM 6734 O O . TRP D 1 240 ? 156.781 124.566 145.979 1.00 39.57 233 TRP B O 1
ATOM 6745 N N . PRO D 1 241 ? 157.863 126.291 146.922 1.00 30.69 234 PRO B N 1
ATOM 6746 C CA . PRO D 1 241 ? 157.918 127.007 145.637 1.00 30.69 234 PRO B CA 1
ATOM 6747 C C . PRO D 1 241 ? 158.633 126.245 144.534 1.00 30.69 234 PRO B C 1
ATOM 6748 O O . PRO D 1 241 ? 158.211 126.308 143.375 1.00 30.69 234 PRO B O 1
ATOM 6752 N N . SER D 1 242 ? 159.705 125.526 144.858 1.00 31.80 235 SER B N 1
ATOM 6753 C CA . SER D 1 242 ? 160.498 124.845 143.845 1.00 31.80 235 SER B CA 1
ATOM 6754 C C . SER D 1 242 ? 160.942 123.490 144.371 1.00 31.80 235 SER B C 1
ATOM 6755 O O . SER D 1 242 ? 161.050 123.276 145.580 1.00 31.80 235 SER B O 1
ATOM 6758 N N . HIS D 1 243 ? 161.210 122.574 143.442 1.00 35.98 236 HIS B N 1
ATOM 6759 C CA . HIS D 1 243 ? 161.701 121.253 143.802 1.00 35.98 236 HIS B CA 1
ATOM 6760 C C . HIS D 1 243 ? 162.757 120.794 142.809 1.00 35.98 236 HIS B C 1
ATOM 6761 O O . HIS D 1 243 ? 162.593 120.943 141.594 1.00 35.98 236 HIS B O 1
ATOM 6768 N N . TYR D 1 244 ? 163.838 120.236 143.343 1.00 35.91 237 TYR B N 1
ATOM 6769 C CA . TYR D 1 244 ? 164.874 119.623 142.528 1.00 35.91 237 TYR B CA 1
ATOM 6770 C C . TYR D 1 244 ? 164.449 118.218 142.125 1.00 35.91 237 TYR B C 1
ATOM 6771 O O . TYR D 1 244 ? 163.911 117.461 142.936 1.00 35.91 237 TYR B O 1
ATOM 6780 N N . LEU D 1 245 ? 164.691 117.871 140.866 1.00 40.36 238 LEU B N 1
ATOM 6781 C CA . LEU D 1 245 ? 164.271 116.591 140.319 1.00 40.36 238 LEU B CA 1
ATOM 6782 C C . LEU D 1 245 ? 165.450 115.632 140.210 1.00 40.36 238 LEU B C 1
ATOM 6783 O O . LEU D 1 245 ? 166.563 116.024 139.856 1.00 40.36 238 LEU B O 1
ATOM 6788 N N . MET D 1 246 ? 165.188 114.365 140.522 1.00 52.99 239 MET B N 1
ATOM 6789 C CA . MET D 1 246 ? 166.169 113.294 140.392 1.00 52.99 239 MET B CA 1
ATOM 6790 C C . MET D 1 246 ? 165.830 112.491 139.142 1.00 52.99 239 MET B C 1
ATOM 6791 O O . MET D 1 246 ? 164.810 111.797 139.104 1.00 52.99 239 MET B O 1
ATOM 6796 N N . VAL D 1 247 ? 166.682 112.583 138.127 1.00 57.89 240 VAL B N 1
ATOM 6797 C CA . VAL D 1 247 ? 166.461 111.938 136.840 1.00 57.89 240 VAL B CA 1
ATOM 6798 C C . VAL D 1 247 ? 167.708 111.137 136.489 1.00 57.89 240 VAL B C 1
ATOM 6799 O O . VAL D 1 247 ? 168.820 111.627 136.690 1.00 57.89 240 VAL B O 1
ATOM 6803 N N . PRO D 1 248 ? 167.574 109.919 135.975 1.00 62.58 241 PRO B N 1
ATOM 6804 C CA . PRO D 1 248 ? 168.742 109.165 135.516 1.00 62.58 241 PRO B CA 1
ATOM 6805 C C . PRO D 1 248 ? 169.117 109.516 134.083 1.00 62.58 241 PRO B C 1
ATOM 6806 O O . PRO D 1 248 ? 168.367 110.160 133.348 1.00 62.58 241 PRO B O 1
ATOM 6810 N N . GLY D 1 249 ? 170.307 109.071 133.697 1.00 65.22 242 GLY B N 1
ATOM 6811 C CA . GLY D 1 249 ? 170.795 109.315 132.357 1.00 65.22 242 GLY B CA 1
ATOM 6812 C C . GLY D 1 249 ? 170.149 108.403 131.330 1.00 65.22 242 GLY B C 1
ATOM 6813 O O . GLY D 1 249 ? 169.427 107.456 131.642 1.00 65.22 242 GLY B O 1
ATOM 6814 N N . GLY D 1 250 ? 170.425 108.708 130.064 1.00 64.19 243 GLY B N 1
ATOM 6815 C CA . GLY D 1 250 ? 169.872 107.948 128.961 1.00 64.19 243 GLY B CA 1
ATOM 6816 C C . GLY D 1 250 ? 168.548 108.498 128.476 1.00 64.19 243 GLY B C 1
ATOM 6817 O O . GLY D 1 250 ? 168.400 109.713 128.308 1.00 64.19 243 GLY B O 1
ATOM 6818 N N . LYS D 1 251 ? 167.589 107.610 128.229 1.00 64.24 244 LYS B N 1
ATOM 6819 C CA . LYS D 1 251 ? 166.217 107.982 127.921 1.00 64.24 244 LYS B CA 1
ATOM 6820 C C . LYS D 1 251 ? 165.381 107.889 129.187 1.00 64.24 244 LYS B C 1
ATOM 6821 O O . LYS D 1 251 ? 165.523 106.938 129.962 1.00 64.24 244 LYS B O 1
ATOM 6827 N N . HIS D 1 252 ? 164.507 108.869 129.398 1.00 59.16 245 HIS B N 1
ATOM 6828 C CA . HIS D 1 252 ? 163.600 108.777 130.533 1.00 59.16 245 HIS B CA 1
ATOM 6829 C C . HIS D 1 252 ? 162.399 109.681 130.303 1.00 59.16 245 HIS B C 1
ATOM 6830 O O . HIS D 1 252 ? 162.482 110.684 129.586 1.00 59.16 245 HIS B O 1
ATOM 6837 N N . ASN D 1 253 ? 161.285 109.309 130.924 1.00 54.79 246 ASN B N 1
ATOM 6838 C CA . ASN D 1 253 ? 160.065 110.098 130.905 1.00 54.79 246 ASN B CA 1
ATOM 6839 C C . ASN D 1 253 ? 159.519 110.190 132.319 1.00 54.79 246 ASN B C 1
ATOM 6840 O O . ASN D 1 253 ? 159.518 109.204 133.060 1.00 54.79 246 ASN B O 1
ATOM 6845 N N . MET D 1 254 ? 159.062 111.380 132.690 1.00 48.76 247 MET B N 1
ATOM 6846 C CA . MET D 1 254 ? 158.477 111.625 133.999 1.00 48.76 247 MET B CA 1
ATOM 6847 C C . MET D 1 254 ? 157.063 112.153 133.830 1.00 48.76 247 MET B C 1
ATOM 6848 O O . MET D 1 254 ? 156.795 112.958 132.932 1.00 48.76 247 MET B O 1
ATOM 6853 N N . ASP D 1 255 ? 156.169 111.706 134.706 1.00 47.34 248 ASP B N 1
ATOM 6854 C CA . ASP D 1 255 ? 154.768 112.092 134.673 1.00 47.34 248 ASP B CA 1
ATOM 6855 C C . ASP D 1 255 ? 154.459 112.969 135.878 1.00 47.34 248 ASP B C 1
ATOM 6856 O O . ASP D 1 255 ? 154.739 112.585 137.019 1.00 47.34 248 ASP B O 1
ATOM 6861 N N . PHE D 1 256 ? 153.889 114.141 135.622 1.00 39.82 249 PHE B N 1
ATOM 6862 C CA . PHE D 1 256 ? 153.476 115.067 136.661 1.00 39.82 249 PHE B CA 1
ATOM 6863 C C . PHE D 1 256 ? 151.978 115.298 136.551 1.00 39.82 249 PHE B C 1
ATOM 6864 O O . PHE D 1 256 ? 151.437 115.396 135.445 1.00 39.82 249 PHE B O 1
ATOM 6872 N N . TYR D 1 257 ? 151.313 115.376 137.695 1.00 38.98 250 TYR B N 1
ATOM 6873 C CA . TYR D 1 257 ? 149.880 115.625 137.752 1.00 38.98 250 TYR B CA 1
ATOM 6874 C C . TYR D 1 257 ? 149.641 116.965 138.428 1.00 38.98 250 TYR B C 1
ATOM 6875 O O . TYR D 1 257 ? 150.164 117.214 139.518 1.00 38.98 250 TYR B O 1
ATOM 6884 N N . VAL D 1 258 ? 148.851 117.820 137.784 1.00 37.19 251 VAL B N 1
ATOM 6885 C CA . VAL D 1 258 ? 148.652 119.197 138.214 1.00 37.19 251 VAL B CA 1
ATOM 6886 C C . VAL D 1 258 ? 147.186 119.399 138.564 1.00 37.19 251 VAL B C 1
ATOM 6887 O O . VAL D 1 258 ? 146.301 118.966 137.816 1.00 37.19 251 VAL B O 1
ATOM 6891 N N . GLU D 1 259 ? 146.933 120.052 139.698 1.00 38.74 252 GLU B N 1
ATOM 6892 C CA . GLU D 1 259 ? 145.585 120.423 140.102 1.00 38.74 252 GLU B CA 1
ATOM 6893 C C . GLU D 1 259 ? 145.577 121.847 140.635 1.00 38.74 252 GLU B C 1
ATOM 6894 O O . GLU D 1 259 ? 146.460 122.240 141.404 1.00 38.74 252 GLU B O 1
ATOM 6900 N N . ALA D 1 260 ? 144.573 122.616 140.227 1.00 35.01 253 ALA B N 1
ATOM 6901 C CA . ALA D 1 260 ? 144.405 123.990 140.670 1.00 35.01 253 ALA B CA 1
ATOM 6902 C C . ALA D 1 260 ? 143.637 124.032 141.983 1.00 35.01 253 ALA B C 1
ATOM 6903 O O . ALA D 1 260 ? 142.994 123.061 142.385 1.00 35.01 253 ALA B O 1
ATOM 6905 N N . LEU D 1 261 ? 143.715 125.178 142.657 1.00 34.64 254 LEU B N 1
ATOM 6906 C CA . LEU D 1 261 ? 143.103 125.343 143.968 1.00 34.64 254 LEU B CA 1
ATOM 6907 C C . LEU D 1 261 ? 142.036 126.423 144.027 1.00 34.64 254 LEU B C 1
ATOM 6908 O O . LEU D 1 261 ? 141.113 126.310 144.834 1.00 34.64 254 LEU B O 1
ATOM 6913 N N . ALA D 1 262 ? 142.132 127.462 143.201 1.00 32.51 255 ALA B N 1
ATOM 6914 C CA . ALA D 1 262 ? 141.223 128.596 143.280 1.00 32.51 255 ALA B CA 1
ATOM 6915 C C . ALA D 1 262 ? 140.633 128.905 141.914 1.00 32.51 255 ALA B C 1
ATOM 6916 O O . ALA D 1 262 ? 141.328 128.841 140.897 1.00 32.51 255 ALA B O 1
ATOM 6918 N N . PHE D 1 263 ? 139.346 129.237 141.900 1.00 30.76 256 PHE B N 1
ATOM 6919 C CA . PHE D 1 263 ? 138.711 129.705 140.682 1.00 30.76 256 PHE B CA 1
ATOM 6920 C C . PHE D 1 263 ? 139.232 131.099 140.336 1.00 30.76 256 PHE B C 1
ATOM 6921 O O . PHE D 1 263 ? 139.704 131.824 141.215 1.00 30.76 256 PHE B O 1
ATOM 6929 N N . PRO D 1 264 ? 139.177 131.493 139.064 1.00 31.08 257 PRO B N 1
ATOM 6930 C CA . PRO D 1 264 ? 139.639 132.835 138.697 1.00 31.08 257 PRO B CA 1
ATOM 6931 C C . PRO D 1 264 ? 138.808 133.907 139.384 1.00 31.08 257 PRO B C 1
ATOM 6932 O O . PRO D 1 264 ? 137.602 133.755 139.579 1.00 31.08 257 PRO B O 1
ATOM 6936 N N . ASP D 1 265 ? 139.469 134.999 139.751 1.00 37.21 258 ASP B N 1
ATOM 6937 C CA . ASP D 1 265 ? 138.822 136.092 140.462 1.00 37.21 258 ASP B CA 1
ATOM 6938 C C . ASP D 1 265 ? 139.506 137.393 140.056 1.00 37.21 258 ASP B C 1
ATOM 6939 O O . ASP D 1 265 ? 140.338 137.417 139.145 1.00 37.21 258 ASP B O 1
ATOM 6944 N N . THR D 1 266 ? 139.147 138.487 140.731 1.00 40.12 259 THR B N 1
ATOM 6945 C CA . THR D 1 266 ? 139.752 139.778 140.412 1.00 40.12 259 THR B CA 1
ATOM 6946 C C . THR D 1 266 ? 141.244 139.786 140.719 1.00 40.12 259 THR B C 1
ATOM 6947 O O . THR D 1 266 ? 142.036 140.364 139.966 1.00 40.12 259 THR B O 1
ATOM 6951 N N . ASP D 1 267 ? 141.646 139.160 141.823 1.00 42.85 260 ASP B N 1
ATOM 6952 C CA . ASP D 1 267 ? 143.049 139.125 142.207 1.00 42.85 260 ASP B CA 1
ATOM 6953 C C . ASP D 1 267 ? 143.846 138.064 141.459 1.00 42.85 260 ASP B C 1
ATOM 6954 O O . ASP D 1 267 ? 145.080 138.094 141.506 1.00 42.85 260 ASP B O 1
ATOM 6959 N N . PHE D 1 268 ? 143.179 137.139 140.774 1.00 33.50 261 PHE B N 1
ATOM 6960 C CA . PHE D 1 268 ? 143.836 136.031 140.083 1.00 33.50 261 PHE B CA 1
ATOM 6961 C C . PHE D 1 268 ? 143.255 135.925 138.680 1.00 33.50 261 PHE B C 1
ATOM 6962 O O . PHE D 1 268 ? 142.167 135.352 138.500 1.00 33.50 261 PHE B O 1
ATOM 6970 N N . PRO D 1 269 ? 143.936 136.471 137.667 1.00 29.98 262 PRO B N 1
ATOM 6971 C CA . PRO D 1 269 ? 143.381 136.419 136.303 1.00 29.98 262 PRO B CA 1
ATOM 6972 C C . PRO D 1 269 ? 143.120 135.009 135.803 1.00 29.98 262 PRO B C 1
ATOM 6973 O O . PRO D 1 269 ? 142.115 134.776 135.121 1.00 29.98 262 PRO B O 1
ATOM 6977 N N . GLY D 1 270 ? 143.993 134.058 136.123 1.00 29.78 263 GLY B N 1
ATOM 6978 C CA . GLY D 1 270 ? 143.747 132.675 135.770 1.00 29.78 263 GLY B CA 1
ATOM 6979 C C . GLY D 1 270 ? 144.902 131.961 135.100 1.00 29.78 263 GLY B C 1
ATOM 6980 O O . GLY D 1 270 ? 144.787 130.777 134.774 1.00 29.78 263 GLY B O 1
ATOM 6981 N N . LEU D 1 271 ? 146.018 132.650 134.893 1.00 28.64 264 LEU B N 1
ATOM 6982 C CA . LEU D 1 271 ? 147.172 132.072 134.218 1.00 28.64 264 LEU B CA 1
ATOM 6983 C C . LEU D 1 271 ? 148.158 131.546 135.251 1.00 28.64 264 LEU B C 1
ATOM 6984 O O . LEU D 1 271 ? 148.523 132.262 136.188 1.00 28.64 264 LEU B O 1
ATOM 6989 N N . ILE D 1 272 ? 148.583 130.296 135.080 1.00 27.46 265 ILE B N 1
ATOM 6990 C CA . ILE D 1 272 ? 149.541 129.656 135.973 1.00 27.46 265 ILE B CA 1
ATOM 6991 C C . ILE D 1 272 ? 150.709 129.149 135.140 1.00 27.46 265 ILE B C 1
ATOM 6992 O O . ILE D 1 272 ? 150.509 128.409 134.172 1.00 27.46 265 ILE B O 1
ATOM 6997 N N . THR D 1 273 ? 151.922 129.531 135.519 1.00 28.20 266 THR B N 1
ATOM 6998 C CA . THR D 1 273 ? 153.117 129.178 134.767 1.00 28.20 266 THR B CA 1
ATOM 6999 C C . THR D 1 273 ? 153.923 128.144 135.536 1.00 28.20 266 THR B C 1
ATOM 7000 O O . THR D 1 273 ? 154.224 128.342 136.716 1.00 28.20 266 THR B O 1
ATOM 7004 N N . LEU D 1 274 ? 154.274 127.046 134.872 1.00 28.77 267 LEU B N 1
ATOM 7005 C CA . LEU D 1 274 ? 155.171 126.049 135.439 1.00 28.77 267 LEU B CA 1
ATOM 7006 C C . LEU D 1 274 ? 156.450 126.015 134.618 1.00 28.77 267 LEU B C 1
ATOM 7007 O O . LEU D 1 274 ? 156.399 125.890 133.391 1.00 28.77 267 LEU B O 1
ATOM 7012 N N . THR D 1 275 ? 157.592 126.109 135.291 1.00 31.15 268 THR B N 1
ATOM 7013 C CA . THR D 1 275 ? 158.862 126.318 134.617 1.00 31.15 268 THR B CA 1
ATOM 7014 C C . THR D 1 275 ? 159.844 125.216 134.983 1.00 31.15 268 THR B C 1
ATOM 7015 O O . THR D 1 275 ? 159.931 124.808 136.146 1.00 31.15 268 THR B O 1
ATOM 7019 N N . ILE D 1 276 ? 160.528 124.721 133.943 1.00 32.83 269 ILE B N 1
ATOM 7020 C CA . ILE D 1 276 ? 161.599 123.705 134.138 1.00 32.83 269 ILE B CA 1
ATOM 7021 C C . ILE D 1 276 ? 162.911 124.425 133.819 1.00 32.83 269 ILE B C 1
ATOM 7022 O O . ILE D 1 276 ? 162.982 125.085 132.764 1.00 32.83 269 ILE B O 1
ATOM 7027 N N . SER D 1 277 ? 163.896 124.333 134.706 1.00 33.60 270 SER B N 1
ATOM 7028 C CA . SER D 1 277 ? 165.157 125.043 134.559 1.00 33.60 270 SER B CA 1
ATOM 7029 C C . SER D 1 277 ? 166.322 124.085 134.743 1.00 33.60 270 SER B C 1
ATOM 7030 O O . SER D 1 277 ? 166.328 123.272 135.669 1.00 33.60 270 SER B O 1
ATOM 7033 N N . LEU D 1 278 ? 167.313 124.185 133.863 1.00 37.48 271 LEU B N 1
ATOM 7034 C CA . LEU D 1 278 ? 168.513 123.363 133.928 1.00 37.48 271 LEU B CA 1
ATOM 7035 C C . LEU D 1 278 ? 169.652 124.201 134.489 1.00 37.48 271 LEU B C 1
ATOM 7036 O O . LEU D 1 278 ? 169.941 125.284 133.972 1.00 37.48 271 LEU B O 1
ATOM 7041 N N . LEU D 1 279 ? 170.296 123.701 135.539 1.00 42.62 272 LEU B N 1
ATOM 7042 C CA . LEU D 1 279 ? 171.346 124.424 136.238 1.00 42.62 272 LEU B CA 1
ATOM 7043 C C . LEU D 1 279 ? 172.660 123.664 136.147 1.00 42.62 272 LEU B C 1
ATOM 7044 O O . LEU D 1 279 ? 172.696 122.439 136.303 1.00 42.62 272 LEU B O 1
ATOM 7049 N N . ASP D 1 280 ? 173.738 124.402 135.897 1.00 54.42 273 ASP B N 1
ATOM 7050 C CA . ASP D 1 280 ? 175.080 123.839 135.871 1.00 54.42 273 ASP B CA 1
ATOM 7051 C C . ASP D 1 280 ? 175.680 123.896 137.269 1.00 54.42 273 ASP B C 1
ATOM 7052 O O . ASP D 1 280 ? 175.703 124.959 137.899 1.00 54.42 273 ASP B O 1
ATOM 7057 N N . THR D 1 281 ? 176.158 122.755 137.753 1.00 59.75 274 THR B N 1
ATOM 7058 C CA . THR D 1 281 ? 176.757 122.642 139.077 1.00 59.75 274 THR B CA 1
ATOM 7059 C C . THR D 1 281 ? 178.100 121.934 138.996 1.00 59.75 274 THR B C 1
ATOM 7060 O O . THR D 1 281 ? 178.400 121.036 139.788 1.00 59.75 274 THR B O 1
ATOM 7064 N N . SER D 1 282 ? 178.929 122.325 138.028 1.00 67.41 275 SER B N 1
ATOM 7065 C CA . SER D 1 282 ? 180.220 121.669 137.842 1.00 67.41 275 SER B CA 1
ATOM 7066 C C . SER D 1 282 ? 181.145 121.927 139.025 1.00 67.41 275 SER B C 1
ATOM 7067 O O . SER D 1 282 ? 181.730 120.996 139.590 1.00 67.41 275 SER B O 1
ATOM 7070 N N . ASN D 1 283 ? 181.294 123.191 139.413 1.00 73.66 276 ASN B N 1
ATOM 7071 C CA . ASN D 1 283 ? 182.200 123.570 140.487 1.00 73.66 276 ASN B CA 1
ATOM 7072 C C . ASN D 1 283 ? 181.402 123.680 141.780 1.00 73.66 276 ASN B C 1
ATOM 7073 O O . ASN D 1 283 ? 180.351 124.326 141.817 1.00 73.66 276 ASN B O 1
ATOM 7078 N N . LEU D 1 284 ? 181.910 123.047 142.841 1.00 78.25 277 LEU B N 1
ATOM 7079 C CA . LEU D 1 284 ? 181.208 123.038 144.120 1.00 78.25 277 LEU B CA 1
ATOM 7080 C C . LEU D 1 284 ? 181.339 124.358 144.869 1.00 78.25 277 LEU B C 1
ATOM 7081 O O . LEU D 1 284 ? 180.382 124.792 145.519 1.00 78.25 277 LEU B O 1
ATOM 7086 N N . GLU D 1 285 ? 182.507 125.003 144.801 1.00 78.47 278 GLU B N 1
ATOM 7087 C CA . GLU D 1 285 ? 182.700 126.267 145.506 1.00 78.47 278 GLU B CA 1
ATOM 7088 C C . GLU D 1 285 ? 181.756 127.340 144.981 1.00 78.47 278 GLU B C 1
ATOM 7089 O O . GLU D 1 285 ? 181.164 128.095 145.762 1.00 78.47 278 GLU B O 1
ATOM 7095 N N . LEU D 1 286 ? 181.598 127.418 143.666 1.00 72.14 279 LEU B N 1
ATOM 7096 C CA . LEU D 1 286 ? 180.727 128.393 143.036 1.00 72.14 279 LEU B CA 1
ATOM 7097 C C . LEU D 1 286 ? 179.266 127.971 143.168 1.00 72.14 279 LEU B C 1
ATOM 7098 O O . LEU D 1 286 ? 178.964 126.787 143.331 1.00 72.14 279 LEU B O 1
ATOM 7103 N N . PRO D 1 287 ? 178.338 128.918 143.104 1.00 61.01 280 PRO B N 1
ATOM 7104 C CA . PRO D 1 287 ? 176.916 128.572 143.133 1.00 61.01 280 PRO B CA 1
ATOM 7105 C C . PRO D 1 287 ? 176.474 128.071 141.763 1.00 61.01 280 PRO B C 1
ATOM 7106 O O . PRO D 1 287 ? 177.232 128.070 140.797 1.00 61.01 280 PRO B O 1
ATOM 7110 N N . GLU D 1 288 ? 175.220 127.638 141.697 1.00 55.51 281 GLU B N 1
ATOM 7111 C CA . GLU D 1 288 ? 174.678 127.110 140.456 1.00 55.51 281 GLU B CA 1
ATOM 7112 C C . GLU D 1 288 ? 174.475 128.228 139.437 1.00 55.51 281 GLU B C 1
ATOM 7113 O O . GLU D 1 288 ? 174.286 129.397 139.782 1.00 55.51 281 GLU B O 1
ATOM 7119 N N . ALA D 1 289 ? 174.524 127.853 138.162 1.00 46.11 282 ALA B N 1
ATOM 7120 C CA . ALA D 1 289 ? 174.318 128.785 137.064 1.00 46.11 282 ALA B CA 1
ATOM 7121 C C . ALA D 1 289 ? 173.226 128.250 136.152 1.00 46.11 282 ALA B C 1
ATOM 7122 O O . ALA D 1 289 ? 173.269 127.085 135.746 1.00 46.11 282 ALA B O 1
ATOM 7124 N N . VAL D 1 290 ? 172.254 129.099 135.834 1.00 38.73 283 VAL B N 1
ATOM 7125 C CA . VAL D 1 290 ? 171.134 128.704 134.988 1.00 38.73 283 VAL B CA 1
ATOM 7126 C C . VAL D 1 290 ? 171.576 128.737 133.531 1.00 38.73 283 VAL B C 1
ATOM 7127 O O . VAL D 1 290 ? 172.212 129.699 133.083 1.00 38.73 283 VAL B O 1
ATOM 7131 N N . VAL D 1 291 ? 171.253 127.680 132.787 1.00 38.22 284 VAL B N 1
ATOM 7132 C CA . VAL D 1 291 ? 171.703 127.556 131.404 1.00 38.22 284 VAL B CA 1
ATOM 7133 C C . VAL D 1 291 ? 170.574 127.308 130.416 1.00 38.22 284 VAL B C 1
ATOM 7134 O O . VAL D 1 291 ? 170.775 127.484 129.201 1.00 38.22 284 VAL B O 1
ATOM 7138 N N . PHE D 1 292 ? 169.380 126.914 130.853 1.00 37.44 285 PHE B N 1
ATOM 7139 C CA . PHE D 1 292 ? 168.268 126.674 129.944 1.00 37.44 285 PHE B CA 1
ATOM 7140 C C . PHE D 1 292 ? 166.984 126.729 130.755 1.00 37.44 285 PHE B C 1
ATOM 7141 O O . PHE D 1 292 ? 166.957 126.283 131.902 1.00 37.44 285 PHE B O 1
ATOM 7149 N N . GLN D 1 293 ? 165.928 127.275 130.161 1.00 33.62 286 GLN B N 1
ATOM 7150 C CA . GLN D 1 293 ? 164.689 127.481 130.902 1.00 33.62 286 GLN B CA 1
ATOM 7151 C C . GLN D 1 293 ? 163.505 127.371 129.957 1.00 33.62 286 GLN B C 1
ATOM 7152 O O . GLN D 1 293 ? 163.327 128.226 129.085 1.00 33.62 286 GLN B O 1
ATOM 7158 N N . ASP D 1 294 ? 162.699 126.329 130.133 1.00 35.72 287 ASP B N 1
ATOM 7159 C CA . ASP D 1 294 ? 161.475 126.151 129.372 1.00 35.72 287 ASP B CA 1
ATOM 7160 C C . ASP D 1 294 ? 160.288 126.309 130.311 1.00 35.72 287 ASP B C 1
ATOM 7161 O O . ASP D 1 294 ? 160.428 126.223 131.531 1.00 35.72 287 ASP B O 1
ATOM 7166 N N . SER D 1 295 ? 159.110 126.548 129.743 1.00 33.18 288 SER B N 1
ATOM 7167 C CA . SER D 1 295 ? 157.949 126.804 130.580 1.00 33.18 288 SER B CA 1
ATOM 7168 C C . SER D 1 295 ? 156.681 126.402 129.846 1.00 33.18 288 SER B C 1
ATOM 7169 O O . SER D 1 295 ? 156.666 126.242 128.624 1.00 33.18 288 SER B O 1
ATOM 7172 N N . VAL D 1 296 ? 155.612 126.236 130.621 1.00 28.96 289 VAL B N 1
ATOM 7173 C CA . VAL D 1 296 ? 154.284 125.971 130.088 1.00 28.96 289 VAL B CA 1
ATOM 7174 C C . VAL D 1 296 ? 153.285 126.831 130.849 1.00 28.96 289 VAL B C 1
ATOM 7175 O O . VAL D 1 296 ? 153.480 127.157 132.026 1.00 28.96 289 VAL B O 1
ATOM 7179 N N . VAL D 1 297 ? 152.219 127.221 130.155 1.00 29.47 290 VAL B N 1
ATOM 7180 C CA . VAL D 1 297 ? 151.209 128.131 130.680 1.00 29.47 290 VAL B CA 1
ATOM 7181 C C . VAL D 1 297 ? 149.868 127.416 130.686 1.00 29.47 290 VAL B C 1
ATOM 7182 O O . VAL D 1 297 ? 149.443 126.875 129.659 1.00 29.47 290 VAL B O 1
ATOM 7186 N N . PHE D 1 298 ? 149.203 127.427 131.836 1.00 28.45 291 PHE B N 1
ATOM 7187 C CA . PHE D 1 298 ? 147.910 126.797 132.030 1.00 28.45 291 PHE B CA 1
ATOM 7188 C C . PHE D 1 298 ? 146.868 127.861 132.334 1.00 28.45 291 PHE B C 1
ATOM 7189 O O . PHE D 1 298 ? 147.176 128.901 132.923 1.00 28.45 291 PHE B O 1
ATOM 7197 N N . ARG D 1 299 ? 145.623 127.586 131.955 1.00 28.02 292 ARG B N 1
ATOM 7198 C CA . ARG D 1 299 ? 144.501 128.421 132.354 1.00 28.02 292 ARG B CA 1
ATOM 7199 C C . ARG D 1 299 ? 143.559 127.629 133.247 1.00 28.02 292 ARG B C 1
ATOM 7200 O O . ARG D 1 299 ? 143.242 126.472 132.959 1.00 28.02 292 ARG B O 1
ATOM 7208 N N . VAL D 1 300 ? 143.127 128.252 134.338 1.00 24.71 293 VAL B N 1
ATOM 7209 C CA . VAL D 1 300 ? 142.167 127.632 135.242 1.00 24.71 293 VAL B CA 1
ATOM 7210 C C . VAL D 1 300 ? 140.784 127.697 134.610 1.00 24.71 293 VAL B C 1
ATOM 7211 O O . VAL D 1 300 ? 140.336 128.766 134.178 1.00 24.71 293 VAL B O 1
ATOM 7215 N N . ALA D 1 301 ? 140.107 126.556 134.552 1.00 23.21 294 ALA B N 1
ATOM 7216 C CA . ALA D 1 301 ? 138.823 126.483 133.873 1.00 23.21 294 ALA B CA 1
ATOM 7217 C C . ALA D 1 301 ? 137.797 127.363 134.578 1.00 23.21 294 ALA B C 1
ATOM 7218 O O . ALA D 1 301 ? 137.624 127.249 135.798 1.00 23.21 294 ALA B O 1
ATOM 7220 N N . PRO D 1 302 ? 137.104 128.240 133.861 1.00 24.16 295 PRO B N 1
ATOM 7221 C CA . PRO D 1 302 ? 136.129 129.121 134.504 1.00 24.16 295 PRO B CA 1
ATOM 7222 C C . PRO D 1 302 ? 134.821 128.404 134.795 1.00 24.16 295 PRO B C 1
ATOM 7223 O O . PRO D 1 302 ? 134.529 127.333 134.263 1.00 24.16 295 PRO B O 1
ATOM 7227 N N . TRP D 1 303 ? 134.025 129.030 135.657 1.00 25.34 296 TRP B N 1
ATOM 7228 C CA . TRP D 1 303 ? 132.707 128.511 135.999 1.00 25.34 296 TRP B CA 1
ATOM 7229 C C . TRP D 1 303 ? 131.706 128.939 134.934 1.00 25.34 296 TRP B C 1
ATOM 7230 O O . TRP D 1 303 ? 131.487 130.136 134.726 1.00 25.34 296 TRP B O 1
ATOM 7241 N N . ILE D 1 304 ? 131.096 127.966 134.266 1.00 24.36 297 ILE B N 1
ATOM 7242 C CA . ILE D 1 304 ? 130.221 128.211 133.128 1.00 24.36 297 ILE B CA 1
ATOM 7243 C C . ILE D 1 304 ? 128.821 127.735 133.486 1.00 24.36 297 ILE B C 1
ATOM 7244 O O . ILE D 1 304 ? 128.644 126.599 133.940 1.00 24.36 297 ILE B O 1
ATOM 7249 N N . MET D 1 305 ? 127.835 128.599 133.281 1.00 27.79 298 MET B N 1
ATOM 7250 C CA . MET D 1 305 ? 126.451 128.290 133.597 1.00 27.79 298 MET B CA 1
ATOM 7251 C C . MET D 1 305 ? 125.777 127.589 132.422 1.00 27.79 298 MET B C 1
ATOM 7252 O O . MET D 1 305 ? 126.361 127.406 131.353 1.00 27.79 298 MET B O 1
ATOM 7257 N N . THR D 1 306 ? 124.524 127.188 132.633 1.00 26.99 299 THR B N 1
ATOM 7258 C CA . THR D 1 306 ? 123.727 126.553 131.593 1.00 26.99 299 THR B CA 1
ATOM 7259 C C . THR D 1 306 ? 122.386 127.270 131.484 1.00 26.99 299 THR B C 1
ATOM 7260 O O . THR D 1 306 ? 121.680 127.422 132.494 1.00 26.99 299 THR B O 1
ATOM 7264 N N . PRO D 1 307 ? 121.998 127.715 130.292 1.00 29.14 300 PRO B N 1
ATOM 7265 C CA . PRO D 1 307 ? 120.706 128.395 130.137 1.00 29.14 300 PRO B CA 1
ATOM 7266 C C . PRO D 1 307 ? 119.537 127.428 130.137 1.00 29.14 300 PRO B C 1
ATOM 7267 O O . PRO D 1 307 ? 119.713 126.234 130.393 1.00 29.14 300 PRO B O 1
ATOM 7271 N N . ASN D 1 308 ? 118.337 127.931 129.851 1.00 33.88 301 ASN B N 1
ATOM 7272 C CA . ASN D 1 308 ? 117.132 127.115 129.911 1.00 33.88 301 ASN B CA 1
ATOM 7273 C C . ASN D 1 308 ? 116.878 126.302 128.649 1.00 33.88 301 ASN B C 1
ATOM 7274 O O . ASN D 1 308 ? 115.955 125.481 128.642 1.00 33.88 301 ASN B O 1
ATOM 7279 N N . THR D 1 309 ? 117.658 126.496 127.590 1.00 34.81 302 THR B N 1
ATOM 7280 C CA . THR D 1 309 ? 117.429 125.783 126.342 1.00 34.81 302 THR B CA 1
ATOM 7281 C C . THR D 1 309 ? 118.155 124.446 126.271 1.00 34.81 302 THR B C 1
ATOM 7282 O O . THR D 1 309 ? 117.974 123.714 125.292 1.00 34.81 302 THR B O 1
ATOM 7286 N N . GLN D 1 310 ? 118.966 124.105 127.278 1.00 32.01 303 GLN B N 1
ATOM 7287 C CA . GLN D 1 310 ? 119.666 122.830 127.290 1.00 32.01 303 GLN B CA 1
ATOM 7288 C C . GLN D 1 310 ? 118.767 121.727 127.841 1.00 32.01 303 GLN B C 1
ATOM 7289 O O . GLN D 1 310 ? 117.924 121.981 128.708 1.00 32.01 303 GLN B O 1
ATOM 7295 N N . PRO D 1 311 ? 118.915 120.501 127.349 1.00 35.02 304 PRO B N 1
ATOM 7296 C CA . PRO D 1 311 ? 118.111 119.387 127.865 1.00 35.02 304 PRO B CA 1
ATOM 7297 C C . PRO D 1 311 ? 118.415 119.125 129.329 1.00 35.02 304 PRO B C 1
ATOM 7298 O O . PRO D 1 311 ? 119.580 119.177 129.750 1.00 35.02 304 PRO B O 1
ATOM 7302 N N . PRO D 1 312 ? 117.398 118.840 130.134 1.00 37.48 305 PRO B N 1
ATOM 7303 C CA . PRO D 1 312 ? 117.624 118.574 131.556 1.00 37.48 305 PRO B CA 1
ATOM 7304 C C . PRO D 1 312 ? 118.226 117.196 131.786 1.00 37.48 305 PRO B C 1
ATOM 7305 O O . PRO D 1 312 ? 118.187 116.316 130.926 1.00 37.48 305 PRO B O 1
ATOM 7309 N N . GLN D 1 313 ? 118.798 117.024 132.978 1.00 38.53 306 GLN B N 1
ATOM 7310 C CA . GLN D 1 313 ? 119.351 115.733 133.365 1.00 38.53 306 GLN B CA 1
ATOM 7311 C C . GLN D 1 313 ? 118.921 115.329 134.769 1.00 38.53 306 GLN B C 1
ATOM 7312 O O . GLN D 1 313 ? 118.865 114.137 135.085 1.00 38.53 306 GLN B O 1
ATOM 7318 N N . GLU D 1 314 ? 118.616 116.306 135.619 1.00 43.38 307 GLU B N 1
ATOM 7319 C CA . GLU D 1 314 ? 118.299 116.030 137.013 1.00 43.38 307 GLU B CA 1
ATOM 7320 C C . GLU D 1 314 ? 117.545 117.218 137.590 1.00 43.38 307 GLU B C 1
ATOM 7321 O O . GLU D 1 314 ? 117.901 118.368 137.324 1.00 43.38 307 GLU B O 1
ATOM 7327 N N . VAL D 1 315 ? 116.511 116.935 138.378 1.00 44.97 308 VAL B N 1
ATOM 7328 C CA . VAL D 1 315 ? 115.638 117.960 138.938 1.00 44.97 308 VAL B CA 1
ATOM 7329 C C . VAL D 1 315 ? 115.639 117.829 140.453 1.00 44.97 308 VAL B C 1
ATOM 7330 O O . VAL D 1 315 ? 115.473 116.726 140.986 1.00 44.97 308 VAL B O 1
ATOM 7334 N N . TYR D 1 316 ? 115.820 118.952 141.142 1.00 49.21 309 TYR B N 1
ATOM 7335 C CA . TYR D 1 316 ? 115.750 119.018 142.595 1.00 49.21 309 TYR B CA 1
ATOM 7336 C C . TYR D 1 316 ? 114.441 119.667 143.014 1.00 49.21 309 TYR B C 1
ATOM 7337 O O . TYR D 1 316 ? 113.877 120.481 142.277 1.00 49.21 309 TYR B O 1
ATOM 7346 N N . ALA D 1 317 ? 113.956 119.304 144.199 1.00 64.24 310 ALA B N 1
ATOM 7347 C CA . ALA D 1 317 ? 112.711 119.844 144.724 1.00 64.24 310 ALA B CA 1
ATOM 7348 C C . ALA D 1 317 ? 112.761 119.819 146.245 1.00 64.24 310 ALA B C 1
ATOM 7349 O O . ALA D 1 317 ? 113.802 119.554 146.852 1.00 64.24 310 ALA B O 1
ATOM 7351 N N . CYS D 1 318 ? 111.618 120.101 146.865 1.00 81.01 311 CYS B N 1
ATOM 7352 C CA . CYS D 1 318 ? 111.498 120.140 148.314 1.00 81.01 311 CYS B CA 1
ATOM 7353 C C . CYS D 1 318 ? 110.133 119.625 148.738 1.00 81.01 311 CYS B C 1
ATOM 7354 O O . CYS D 1 318 ? 109.190 119.607 147.944 1.00 81.01 311 CYS B O 1
ATOM 7357 N N . SER D 1 319 ? 110.040 119.198 149.996 1.00 85.33 312 SER B N 1
ATOM 7358 C CA . SER D 1 319 ? 108.790 118.747 150.597 1.00 85.33 312 SER B CA 1
ATOM 7359 C C . SER D 1 319 ? 108.705 119.312 152.007 1.00 85.33 312 SER B C 1
ATOM 7360 O O . SER D 1 319 ? 109.585 119.051 152.835 1.00 85.33 312 SER B O 1
ATOM 7363 N N . ILE D 1 320 ? 107.656 120.084 152.304 1.00 87.29 313 ILE B N 1
ATOM 7364 C CA . ILE D 1 320 ? 107.545 120.703 153.663 1.00 87.29 313 ILE B CA 1
ATOM 7365 C C . ILE D 1 320 ? 106.209 120.306 154.312 1.00 87.29 313 ILE B C 1
ATOM 7366 O O . ILE D 1 320 ? 106.260 119.686 155.395 1.00 87.29 313 ILE B O 1
ATOM 7371 N N . PHE D 1 321 ? 105.073 120.618 153.678 1.00 95.80 314 PHE B N 1
ATOM 7372 C CA . PHE D 1 321 ? 103.766 120.298 154.232 1.00 95.80 314 PHE B CA 1
ATOM 7373 C C . PHE D 1 321 ? 102.733 120.721 153.197 1.00 95.80 314 PHE B C 1
ATOM 7374 O O . PHE D 1 321 ? 102.955 121.681 152.453 1.00 95.80 314 PHE B O 1
ATOM 7382 N N . GLU D 1 322 ? 101.595 120.023 153.182 1.00 98.38 315 GLU B N 1
ATOM 7383 C CA . GLU D 1 322 ? 100.664 120.027 152.052 1.00 98.38 315 GLU B CA 1
ATOM 7384 C C . GLU D 1 322 ? 101.418 120.119 150.728 1.00 98.38 315 GLU B C 1
ATOM 7385 O O . GLU D 1 322 ? 101.198 121.051 149.949 1.00 98.38 315 GLU B O 1
ATOM 7391 N N . ASN D 1 323 ? 102.313 119.164 150.467 1.00 92.21 316 ASN B N 1
ATOM 7392 C CA . ASN D 1 323 ? 103.117 119.166 149.252 1.00 92.21 316 ASN B CA 1
ATOM 7393 C C . ASN D 1 323 ? 102.953 117.890 148.432 1.00 92.21 316 ASN B C 1
ATOM 7394 O O . ASN D 1 323 ? 103.714 117.670 147.486 1.00 92.21 316 ASN B O 1
ATOM 7399 N N . GLU D 1 324 ? 101.981 117.041 148.776 1.00 93.64 317 GLU B N 1
ATOM 7400 C CA . GLU D 1 324 ? 101.792 115.809 148.017 1.00 93.64 317 GLU B CA 1
ATOM 7401 C C . GLU D 1 324 ? 101.393 116.097 146.575 1.00 93.64 317 GLU B C 1
ATOM 7402 O O . GLU D 1 324 ? 101.911 115.468 145.647 1.00 93.64 317 GLU B O 1
ATOM 7408 N N . ASP D 1 325 ? 100.480 117.047 146.363 1.00 88.81 318 ASP B N 1
ATOM 7409 C CA . ASP D 1 325 ? 100.043 117.356 145.004 1.00 88.81 318 ASP B CA 1
ATOM 7410 C C . ASP D 1 325 ? 101.153 118.024 144.202 1.00 88.81 318 ASP B C 1
ATOM 7411 O O . ASP D 1 325 ? 101.389 117.668 143.040 1.00 88.81 318 ASP B O 1
ATOM 7416 N N . PHE D 1 326 ? 101.842 118.996 144.801 1.00 83.41 319 PHE B N 1
ATOM 7417 C CA . PHE D 1 326 ? 102.929 119.680 144.108 1.00 83.41 319 PHE B CA 1
ATOM 7418 C C . PHE D 1 326 ? 104.048 118.708 143.757 1.00 83.41 319 PHE B C 1
ATOM 7419 O O . PHE D 1 326 ? 104.545 118.692 142.622 1.00 83.41 319 PHE B O 1
ATOM 7427 N N . LEU D 1 327 ? 104.447 117.876 144.720 1.00 83.00 320 LEU B N 1
ATOM 7428 C CA . LEU D 1 327 ? 105.505 116.909 144.460 1.00 83.00 320 LEU B CA 1
ATOM 7429 C C . LEU D 1 327 ? 105.069 115.880 143.426 1.00 83.00 320 LEU B C 1
ATOM 7430 O O . LEU D 1 327 ? 105.866 115.470 142.581 1.00 83.00 320 LEU B O 1
ATOM 7435 N N . LYS D 1 328 ? 103.806 115.447 143.479 1.00 81.19 321 LYS B N 1
ATOM 7436 C CA . LYS D 1 328 ? 103.313 114.488 142.493 1.00 81.19 321 LYS B CA 1
ATOM 7437 C C . LYS D 1 328 ? 103.336 115.080 141.089 1.00 81.19 321 LYS B C 1
ATOM 7438 O O . LYS D 1 328 ? 103.708 114.401 140.123 1.00 81.19 321 LYS B O 1
ATOM 7444 N N . SER D 1 329 ? 102.937 116.347 140.957 1.00 78.20 322 SER B N 1
ATOM 7445 C CA . SER D 1 329 ? 102.980 117.002 139.654 1.00 78.20 322 SER B CA 1
ATOM 7446 C C . SER D 1 329 ? 104.413 117.132 139.150 1.00 78.20 322 SER B C 1
ATOM 7447 O O . SER D 1 329 ? 104.689 116.891 137.968 1.00 78.20 322 SER B O 1
ATOM 7450 N N . VAL D 1 330 ? 105.342 117.505 140.034 1.00 75.36 323 VAL B N 1
ATOM 7451 C CA . VAL D 1 330 ? 106.740 117.593 139.622 1.00 75.36 323 VAL B CA 1
ATOM 7452 C C . VAL D 1 330 ? 107.258 116.223 139.203 1.00 75.36 323 VAL B C 1
ATOM 7453 O O . VAL D 1 330 ? 107.996 116.099 138.217 1.00 75.36 323 VAL B O 1
ATOM 7457 N N . THR D 1 331 ? 106.877 115.171 139.935 1.00 77.30 324 THR B N 1
ATOM 7458 C CA . THR D 1 331 ? 107.338 113.826 139.604 1.00 77.30 324 THR B CA 1
ATOM 7459 C C . THR D 1 331 ? 106.814 113.373 138.250 1.00 77.30 324 THR B C 1
ATOM 7460 O O . THR D 1 331 ? 107.564 112.799 137.453 1.00 77.30 324 THR B O 1
ATOM 7464 N N . THR D 1 332 ? 105.528 113.603 137.971 1.00 78.09 325 THR B N 1
ATOM 7465 C CA . THR D 1 332 ? 105.003 113.172 136.678 1.00 78.09 325 THR B CA 1
ATOM 7466 C C . THR D 1 332 ? 105.582 114.006 135.540 1.00 78.09 325 THR B C 1
ATOM 7467 O O . THR D 1 332 ? 105.837 113.470 134.454 1.00 78.09 325 THR B O 1
ATOM 7471 N N . LEU D 1 333 ? 105.832 115.299 135.772 1.00 71.03 326 LEU B N 1
ATOM 7472 C CA . LEU D 1 333 ? 106.499 116.105 134.755 1.00 71.03 326 LEU B CA 1
ATOM 7473 C C . LEU D 1 333 ? 107.907 115.591 134.484 1.00 71.03 326 LEU B C 1
ATOM 7474 O O . LEU D 1 333 ? 108.330 115.496 133.325 1.00 71.03 326 LEU B O 1
ATOM 7479 N N . ALA D 1 334 ? 108.645 115.245 135.539 1.00 71.28 327 ALA B N 1
ATOM 7480 C CA . ALA D 1 334 ? 109.990 114.710 135.362 1.00 71.28 327 ALA B CA 1
ATOM 7481 C C . ALA D 1 334 ? 109.963 113.369 134.639 1.00 71.28 327 ALA B C 1
ATOM 7482 O O . ALA D 1 334 ? 110.814 113.103 133.783 1.00 71.28 327 ALA B O 1
ATOM 7484 N N . MET D 1 335 ? 109.000 112.509 134.975 1.00 75.18 328 MET B N 1
ATOM 7485 C CA . MET D 1 335 ? 108.882 111.225 134.293 1.00 75.18 328 MET B CA 1
ATOM 7486 C C . MET D 1 335 ? 108.583 111.419 132.813 1.00 75.18 328 MET B C 1
ATOM 7487 O O . MET D 1 335 ? 109.145 110.721 131.961 1.00 75.18 328 MET B O 1
ATOM 7492 N N . LYS D 1 336 ? 107.699 112.365 132.489 1.00 72.76 329 LYS B N 1
ATOM 7493 C CA . LYS D 1 336 ? 107.428 112.671 131.090 1.00 72.76 329 LYS B CA 1
ATOM 7494 C C . LYS D 1 336 ? 108.663 113.225 130.389 1.00 72.76 329 LYS B C 1
ATOM 7495 O O . LYS D 1 336 ? 108.898 112.917 129.215 1.00 72.76 329 LYS B O 1
ATOM 7501 N N . ALA D 1 337 ? 109.467 114.021 131.091 1.00 71.49 330 ALA B N 1
ATOM 7502 C CA . ALA D 1 337 ? 110.650 114.641 130.510 1.00 71.49 330 ALA B CA 1
ATOM 7503 C C . ALA D 1 337 ? 111.878 113.738 130.527 1.00 71.49 330 ALA B C 1
ATOM 7504 O O . ALA D 1 337 ? 112.923 114.137 130.003 1.00 71.49 330 ALA B O 1
ATOM 7506 N N . LYS D 1 338 ? 111.781 112.546 131.117 1.00 71.50 331 LYS B N 1
ATOM 7507 C CA . LYS D 1 338 ? 112.859 111.555 131.125 1.00 71.50 331 LYS B CA 1
ATOM 7508 C C . LYS D 1 338 ? 114.118 112.113 131.801 1.00 71.50 331 LYS B C 1
ATOM 7509 O O . LYS D 1 338 ? 115.160 112.336 131.179 1.00 71.50 331 LYS B O 1
ATOM 7515 N N . CYS D 1 339 ? 113.983 112.354 133.105 1.00 63.58 332 CYS B N 1
ATOM 7516 C CA . CYS D 1 339 ? 115.086 112.836 133.924 1.00 63.58 332 CYS B CA 1
ATOM 7517 C C . CYS D 1 339 ? 115.009 112.185 135.301 1.00 63.58 332 CYS B C 1
ATOM 7518 O O . CYS D 1 339 ? 114.111 111.387 135.586 1.00 63.58 332 CYS B O 1
ATOM 7521 N N . LYS D 1 340 ? 115.964 112.533 136.158 1.00 59.53 333 LYS B N 1
ATOM 7522 C CA . LYS D 1 340 ? 116.047 112.014 137.513 1.00 59.53 333 LYS B CA 1
ATOM 7523 C C . LYS D 1 340 ? 115.218 112.889 138.449 1.00 59.53 333 LYS B C 1
ATOM 7524 O O . LYS D 1 340 ? 114.464 113.763 138.011 1.00 59.53 333 LYS B O 1
ATOM 7530 N N . LEU D 1 341 ? 115.360 112.661 139.753 1.00 55.49 334 LEU B N 1
ATOM 7531 C CA . LEU D 1 341 ? 114.661 113.445 140.761 1.00 55.49 334 LEU B CA 1
ATOM 7532 C C . LEU D 1 341 ? 115.355 113.289 142.103 1.00 55.49 334 LEU B C 1
ATOM 7533 O O . LEU D 1 341 ? 115.751 112.184 142.481 1.00 55.49 334 LEU B O 1
ATOM 7538 N N . THR D 1 342 ? 115.496 114.402 142.818 1.00 58.30 335 THR B N 1
ATOM 7539 C CA . THR D 1 342 ? 116.064 114.406 144.158 1.00 58.30 335 THR B CA 1
ATOM 7540 C C . THR D 1 342 ? 115.173 115.249 145.055 1.00 58.30 335 THR B C 1
ATOM 7541 O O . THR D 1 342 ? 114.829 116.381 144.701 1.00 58.30 335 THR B O 1
ATOM 7545 N N . ILE D 1 343 ? 114.801 114.702 146.210 1.00 70.18 336 ILE B N 1
ATOM 7546 C CA . ILE D 1 343 ? 113.864 115.345 147.120 1.00 70.18 336 ILE B CA 1
ATOM 7547 C C . ILE D 1 343 ? 114.491 115.434 148.504 1.00 70.18 336 ILE B C 1
ATOM 7548 O O . ILE D 1 343 ? 115.078 114.463 148.994 1.00 70.18 336 ILE B O 1
ATOM 7553 N N . CYS D 1 344 ? 114.367 116.604 149.130 1.00 81.75 337 CYS B N 1
ATOM 7554 C CA . CYS D 1 344 ? 114.871 116.814 150.478 1.00 81.75 337 CYS B CA 1
ATOM 7555 C C . CYS D 1 344 ? 113.750 116.617 151.484 1.00 81.75 337 CYS B C 1
ATOM 7556 O O . CYS D 1 344 ? 112.745 117.340 151.424 1.00 81.75 337 CYS B O 1
ATOM 7559 N N . PRO D 1 345 ? 113.868 115.674 152.414 1.00 87.37 338 PRO B N 1
ATOM 7560 C CA . PRO D 1 345 ? 112.840 115.519 153.447 1.00 87.37 338 PRO B CA 1
ATOM 7561 C C . PRO D 1 345 ? 112.901 116.657 154.457 1.00 87.37 338 PRO B C 1
ATOM 7562 O O . PRO D 1 345 ? 113.883 117.395 154.555 1.00 87.37 338 PRO B O 1
ATOM 7566 N N . GLU D 1 346 ? 111.815 116.788 155.222 1.00 91.28 339 GLU B N 1
ATOM 7567 C CA . GLU D 1 346 ? 111.656 117.936 156.108 1.00 91.28 339 GLU B CA 1
ATOM 7568 C C . GLU D 1 346 ? 112.658 117.952 157.255 1.00 91.28 339 GLU B C 1
ATOM 7569 O O . GLU D 1 346 ? 112.866 119.010 157.858 1.00 91.28 339 GLU B O 1
ATOM 7575 N N . GLU D 1 347 ? 113.276 116.813 157.580 1.00 91.70 340 GLU B N 1
ATOM 7576 C CA . GLU D 1 347 ? 114.251 116.795 158.668 1.00 91.70 340 GLU B CA 1
ATOM 7577 C C . GLU D 1 347 ? 115.465 117.655 158.340 1.00 91.70 340 GLU B C 1
ATOM 7578 O O . GLU D 1 347 ? 115.936 118.425 159.186 1.00 91.70 340 GLU B O 1
ATOM 7584 N N . GLU D 1 348 ? 115.988 117.540 157.121 1.00 86.66 341 GLU B N 1
ATOM 7585 C CA . GLU D 1 348 ? 117.098 118.373 156.679 1.00 86.66 341 GLU B CA 1
ATOM 7586 C C . GLU D 1 348 ? 116.632 119.661 156.011 1.00 86.66 341 GLU B C 1
ATOM 7587 O O . GLU D 1 348 ? 117.455 120.544 155.747 1.00 86.66 341 GLU B O 1
ATOM 7593 N N . ASN D 1 349 ? 115.327 119.778 155.758 1.00 83.34 342 ASN B N 1
ATOM 7594 C CA . ASN D 1 349 ? 114.786 120.960 155.032 1.00 83.34 342 ASN B CA 1
ATOM 7595 C C . ASN D 1 349 ? 114.740 122.186 155.950 1.00 83.34 342 ASN B C 1
ATOM 7596 O O . ASN D 1 349 ? 114.992 123.299 155.446 1.00 83.34 342 ASN B O 1
ATOM 7601 N N . MET D 1 350 ? 114.419 121.993 157.231 1.00 83.31 343 MET B N 1
ATOM 7602 C CA . MET D 1 350 ? 114.304 123.084 158.203 1.00 83.31 343 MET B CA 1
ATOM 7603 C C . MET D 1 350 ? 113.323 124.157 157.733 1.00 83.31 343 MET B C 1
ATOM 7604 O O . MET D 1 350 ? 113.572 125.355 157.875 1.00 83.31 343 MET B O 1
ATOM 7609 N N . ASP D 1 351 ? 112.199 123.717 157.162 1.00 80.32 344 ASP B N 1
ATOM 7610 C CA . ASP D 1 351 ? 111.107 124.604 156.758 1.00 80.32 344 ASP B CA 1
ATOM 7611 C C . ASP D 1 351 ? 111.568 125.652 155.746 1.00 80.32 344 ASP B C 1
ATOM 7612 O O . ASP D 1 351 ? 111.125 126.801 155.768 1.00 80.32 344 ASP B O 1
ATOM 7617 N N . ASP D 1 352 ? 112.466 125.254 154.850 1.00 72.25 345 ASP B N 1
ATOM 7618 C CA . ASP D 1 352 ? 112.923 126.100 153.755 1.00 72.25 345 ASP B CA 1
ATOM 7619 C C . ASP D 1 352 ? 112.635 125.390 152.442 1.00 72.25 345 ASP B C 1
ATOM 7620 O O . ASP D 1 352 ? 113.126 124.280 152.216 1.00 72.25 345 ASP B O 1
ATOM 7625 N N . GLN D 1 353 ? 111.844 126.025 151.577 1.00 69.97 346 GLN B N 1
ATOM 7626 C CA . GLN D 1 353 ? 111.393 125.382 150.350 1.00 69.97 346 GLN B CA 1
ATOM 7627 C C . GLN D 1 353 ? 111.898 126.072 149.089 1.00 69.97 346 GLN B C 1
ATOM 7628 O O . GLN D 1 353 ? 111.514 125.667 147.986 1.00 69.97 346 GLN B O 1
ATOM 7634 N N . TRP D 1 354 ? 112.745 127.088 149.216 1.00 64.86 347 TRP B N 1
ATOM 7635 C CA . TRP D 1 354 ? 113.226 127.850 148.065 1.00 64.86 347 TRP B CA 1
ATOM 7636 C C . TRP D 1 354 ? 114.610 127.331 147.697 1.00 64.86 347 TRP B C 1
ATOM 7637 O O . TRP D 1 354 ? 115.632 127.914 148.060 1.00 64.86 347 TRP B O 1
ATOM 7648 N N . MET D 1 355 ? 114.636 126.217 146.964 1.00 59.78 348 MET B N 1
ATOM 7649 C CA . MET D 1 355 ? 115.899 125.653 146.506 1.00 59.78 348 MET B CA 1
ATOM 7650 C C . MET D 1 355 ? 116.570 126.536 145.465 1.00 59.78 348 MET B C 1
ATOM 7651 O O . MET D 1 355 ? 117.803 126.581 145.400 1.00 59.78 348 MET B O 1
ATOM 7656 N N . GLN D 1 356 ? 115.780 127.233 144.646 1.00 54.06 349 GLN B N 1
ATOM 7657 C CA . GLN D 1 356 ? 116.341 128.042 143.568 1.00 54.06 349 GLN B CA 1
ATOM 7658 C C . GLN D 1 356 ? 117.202 129.176 144.110 1.00 54.06 349 GLN B C 1
ATOM 7659 O O . GLN D 1 356 ? 118.272 129.464 143.562 1.00 54.06 349 GLN B O 1
ATOM 7665 N N . ASP D 1 357 ? 116.758 129.827 145.183 1.00 52.48 350 ASP B N 1
ATOM 7666 C CA . ASP D 1 357 ? 117.438 131.006 145.701 1.00 52.48 350 ASP B CA 1
ATOM 7667 C C . ASP D 1 357 ? 118.751 130.692 146.405 1.00 52.48 350 ASP B C 1
ATOM 7668 O O . ASP D 1 357 ? 119.524 131.618 146.669 1.00 52.48 350 ASP B O 1
ATOM 7673 N N . GLU D 1 358 ? 119.026 129.428 146.717 1.00 50.73 351 GLU B N 1
ATOM 7674 C CA . GLU D 1 358 ? 120.193 129.075 147.515 1.00 50.73 351 GLU B CA 1
ATOM 7675 C C . GLU D 1 358 ? 121.356 128.546 146.687 1.00 50.73 351 GLU B C 1
ATOM 7676 O O . GLU D 1 358 ? 122.512 128.860 146.984 1.00 50.73 351 GLU B O 1
ATOM 7682 N N . MET D 1 359 ? 121.037 127.724 145.685 1.00 44.45 352 MET B N 1
ATOM 7683 C CA . MET D 1 359 ? 122.124 127.066 144.919 1.00 44.45 352 MET B CA 1
ATOM 7684 C C . MET D 1 359 ? 121.904 127.207 143.413 1.00 44.45 352 MET B C 1
ATOM 7685 O O . MET D 1 359 ? 120.734 127.246 142.983 1.00 44.45 352 MET B O 1
ATOM 7690 N N . GLU D 1 360 ? 122.994 127.297 142.653 1.00 40.54 353 GLU B N 1
ATOM 7691 C CA . GLU D 1 360 ? 122.937 127.350 141.198 1.00 40.54 353 GLU B CA 1
ATOM 7692 C C . GLU D 1 360 ? 123.956 126.380 140.625 1.00 40.54 353 GLU B C 1
ATOM 7693 O O . GLU D 1 360 ? 125.103 126.348 141.069 1.00 40.54 353 GLU B O 1
ATOM 7699 N N . ILE D 1 361 ? 123.508 125.564 139.664 1.00 32.99 354 ILE B N 1
ATOM 7700 C CA . ILE D 1 361 ? 124.393 124.487 139.129 1.00 32.99 354 ILE B CA 1
ATOM 7701 C C . ILE D 1 361 ? 124.985 124.874 137.775 1.00 32.99 354 ILE B C 1
ATOM 7702 O O . ILE D 1 361 ? 124.204 125.177 136.852 1.00 32.99 354 ILE B O 1
ATOM 7707 N N . GLY D 1 362 ? 126.312 124.861 137.669 1.00 26.70 355 GLY B N 1
ATOM 7708 C CA . GLY D 1 362 ? 127.006 125.105 136.421 1.00 26.70 355 GLY B CA 1
ATOM 7709 C C . GLY D 1 362 ? 127.974 123.976 136.151 1.00 26.70 355 GLY B C 1
ATOM 7710 O O . GLY D 1 362 ? 127.913 122.952 136.832 1.00 26.70 355 GLY B O 1
ATOM 7711 N N . TYR D 1 363 ? 128.880 124.134 135.192 1.00 21.08 356 TYR B N 1
ATOM 7712 C CA . TYR D 1 363 ? 129.844 123.083 134.903 1.00 21.08 356 TYR B CA 1
ATOM 7713 C C . TYR D 1 363 ? 131.211 123.698 134.655 1.00 21.08 356 TYR B C 1
ATOM 7714 O O . TYR D 1 363 ? 131.329 124.866 134.282 1.00 21.08 356 TYR B O 1
ATOM 7723 N N . ILE D 1 364 ? 132.251 122.897 134.878 1.00 23.40 357 ILE B N 1
ATOM 7724 C CA . ILE D 1 364 ? 133.611 123.247 134.493 1.00 23.40 357 ILE B CA 1
ATOM 7725 C C . ILE D 1 364 ? 134.167 122.095 133.670 1.00 23.40 357 ILE B C 1
ATOM 7726 O O . ILE D 1 364 ? 134.026 120.928 134.054 1.00 23.40 357 ILE B O 1
ATOM 7731 N N . GLN D 1 365 ? 134.778 122.415 132.535 1.00 25.13 358 GLN B N 1
ATOM 7732 C CA . GLN D 1 365 ? 135.201 121.392 131.595 1.00 25.13 358 GLN B CA 1
ATOM 7733 C C . GLN D 1 365 ? 136.616 121.654 131.103 1.00 25.13 358 GLN B C 1
ATOM 7734 O O . GLN D 1 365 ? 137.095 122.789 131.073 1.00 25.13 358 GLN B O 1
ATOM 7740 N N . ALA D 1 366 ? 137.277 120.565 130.728 1.00 30.07 359 ALA B N 1
ATOM 7741 C CA . ALA D 1 366 ? 138.628 120.557 130.193 1.00 30.07 359 ALA B CA 1
ATOM 7742 C C . ALA D 1 366 ? 138.711 119.413 129.196 1.00 30.07 359 ALA B C 1
ATOM 7743 O O . ALA D 1 366 ? 137.890 118.489 129.246 1.00 30.07 359 ALA B O 1
ATOM 7745 N N . PRO D 1 367 ? 139.699 119.435 128.277 1.00 32.22 360 PRO B N 1
ATOM 7746 C CA . PRO D 1 367 ? 139.706 118.458 127.174 1.00 32.22 360 PRO B CA 1
ATOM 7747 C C . PRO D 1 367 ? 139.545 117.002 127.588 1.00 32.22 360 PRO B C 1
ATOM 7748 O O . PRO D 1 367 ? 139.148 116.172 126.765 1.00 32.22 360 PRO B O 1
ATOM 7752 N N . HIS D 1 368 ? 139.840 116.671 128.845 1.00 35.97 361 HIS B N 1
ATOM 7753 C CA . HIS D 1 368 ? 139.773 115.290 129.298 1.00 35.97 361 HIS B CA 1
ATOM 7754 C C . HIS D 1 368 ? 138.631 114.998 130.264 1.00 35.97 361 HIS B C 1
ATOM 7755 O O . HIS D 1 368 ? 138.355 113.820 130.516 1.00 35.97 361 HIS B O 1
ATOM 7762 N N . LYS D 1 369 ? 137.955 116.014 130.803 1.00 33.51 362 LYS B N 1
ATOM 7763 C CA . LYS D 1 369 ? 136.881 115.747 131.751 1.00 33.51 362 LYS B CA 1
ATOM 7764 C C . LYS D 1 369 ? 136.010 116.979 131.935 1.00 33.51 362 LYS B C 1
ATOM 7765 O O . LYS D 1 369 ? 136.517 118.098 132.016 1.00 33.51 362 LYS B O 1
ATOM 7771 N N . THR D 1 370 ? 134.694 116.750 132.014 1.00 28.82 363 THR B N 1
ATOM 7772 C CA . THR D 1 370 ? 133.731 117.853 132.273 1.00 28.82 363 THR B CA 1
ATOM 7773 C C . THR D 1 370 ? 132.882 117.455 133.484 1.00 28.82 363 THR B C 1
ATOM 7774 O O . THR D 1 370 ? 132.244 116.385 133.427 1.00 28.82 363 THR B O 1
ATOM 7778 N N . LEU D 1 371 ? 132.888 118.266 134.543 1.00 27.61 364 LEU B N 1
ATOM 7779 C CA . LEU D 1 371 ? 132.168 117.937 135.763 1.00 27.61 364 LEU B CA 1
ATOM 7780 C C . LEU D 1 371 ? 131.368 119.134 136.257 1.00 27.61 364 LEU B C 1
ATOM 7781 O O . LEU D 1 371 ? 131.825 120.282 136.137 1.00 27.61 364 LEU B O 1
ATOM 7786 N N . PRO D 1 372 ? 130.174 118.904 136.788 1.00 25.63 365 PRO B N 1
ATOM 7787 C CA . PRO D 1 372 ? 129.366 120.014 137.297 1.00 25.63 365 PRO B CA 1
ATOM 7788 C C . PRO D 1 372 ? 129.908 120.560 138.609 1.00 25.63 365 PRO B C 1
ATOM 7789 O O . PRO D 1 372 ? 130.711 119.932 139.302 1.00 25.63 365 PRO B O 1
ATOM 7793 N N . VAL D 1 373 ? 129.448 121.764 138.936 1.00 29.03 366 VAL B N 1
ATOM 7794 C CA . VAL D 1 373 ? 129.851 122.477 140.143 1.00 29.03 366 VAL B CA 1
ATOM 7795 C C . VAL D 1 373 ? 128.647 123.245 140.671 1.00 29.03 366 VAL B C 1
ATOM 7796 O O . VAL D 1 373 ? 127.931 123.906 139.912 1.00 29.03 366 VAL B O 1
ATOM 7800 N N . VAL D 1 374 ? 128.428 123.159 141.981 1.00 34.23 367 VAL B N 1
ATOM 7801 C CA . VAL D 1 374 ? 127.328 123.846 142.644 1.00 34.23 367 VAL B CA 1
ATOM 7802 C C . VAL D 1 374 ? 127.855 125.130 143.273 1.00 34.23 367 VAL B C 1
ATOM 7803 O O . VAL D 1 374 ? 128.904 125.131 143.932 1.00 34.23 367 VAL B O 1
ATOM 7807 N N . PHE D 1 375 ? 127.132 126.223 143.055 1.00 38.72 368 PHE B N 1
ATOM 7808 C CA . PHE D 1 375 ? 127.450 127.538 143.584 1.00 38.72 368 PHE B CA 1
ATOM 7809 C C . PHE D 1 375 ? 126.468 127.836 144.706 1.00 38.72 368 PHE B C 1
ATOM 7810 O O . PHE D 1 375 ? 125.253 127.865 144.476 1.00 38.72 368 PHE B O 1
ATOM 7818 N N . ASP D 1 376 ? 126.997 128.051 145.908 1.00 46.30 369 ASP B N 1
ATOM 7819 C CA . ASP D 1 376 ? 126.196 128.250 147.109 1.00 46.30 369 ASP B CA 1
ATOM 7820 C C . ASP D 1 376 ? 126.095 129.743 147.394 1.00 46.30 369 ASP B C 1
ATOM 7821 O O . ASP D 1 376 ? 127.116 130.429 147.508 1.00 46.30 369 ASP B O 1
ATOM 7826 N N . SER D 1 377 ? 124.867 130.238 147.510 1.00 48.94 370 SER B N 1
ATOM 7827 C CA . SER D 1 377 ? 124.650 131.647 147.786 1.00 48.94 370 SER B CA 1
ATOM 7828 C C . SER D 1 377 ? 125.086 131.989 149.209 1.00 48.94 370 SER B C 1
ATOM 7829 O O . SER D 1 377 ? 125.095 131.126 150.089 1.00 48.94 370 SER B O 1
ATOM 7832 N N . PRO D 1 378 ? 125.462 133.245 149.457 1.00 51.93 371 PRO B N 1
ATOM 7833 C CA . PRO D 1 378 ? 125.718 133.669 150.842 1.00 51.93 371 PRO B CA 1
ATOM 7834 C C . PRO D 1 378 ? 124.487 133.601 151.729 1.00 51.93 371 PRO B C 1
ATOM 7835 O O . PRO D 1 378 ? 124.630 133.621 152.957 1.00 51.93 371 PRO B O 1
ATOM 7839 N N . ARG D 1 379 ? 123.287 133.544 151.154 1.00 58.73 372 ARG B N 1
ATOM 7840 C CA . ARG D 1 379 ? 122.086 133.334 151.951 1.00 58.73 372 ARG B CA 1
ATOM 7841 C C . ARG D 1 379 ? 122.162 131.988 152.664 1.00 58.73 372 ARG B C 1
ATOM 7842 O O . ARG D 1 379 ? 122.491 130.966 152.055 1.00 58.73 372 ARG B O 1
ATOM 7850 N N . ASN D 1 380 ? 121.856 131.990 153.959 1.00 61.80 373 ASN B N 1
ATOM 7851 C CA . ASN D 1 380 ? 122.038 130.834 154.834 1.00 61.80 373 ASN B CA 1
ATOM 7852 C C . ASN D 1 380 ? 120.768 130.543 155.622 1.00 61.80 373 ASN B C 1
ATOM 7853 O O . ASN D 1 380 ? 120.775 130.430 156.849 1.00 61.80 373 ASN B O 1
ATOM 7858 N N . ARG D 1 381 ? 119.649 130.415 154.917 1.00 65.24 374 ARG B N 1
ATOM 7859 C CA . ARG D 1 381 ? 118.398 130.011 155.543 1.00 65.24 374 ARG B CA 1
ATOM 7860 C C . ARG D 1 381 ? 118.441 128.508 155.824 1.00 65.24 374 ARG B C 1
ATOM 7861 O O . ARG D 1 381 ? 119.501 127.876 155.798 1.00 65.24 374 ARG B O 1
ATOM 7869 N N . GLY D 1 382 ? 117.277 127.918 156.105 1.00 68.75 375 GLY B N 1
ATOM 7870 C CA . GLY D 1 382 ? 117.210 126.539 156.564 1.00 68.75 375 GLY B CA 1
ATOM 7871 C C . GLY D 1 382 ? 117.820 125.517 155.623 1.00 68.75 375 GLY B C 1
ATOM 7872 O O . GLY D 1 382 ? 118.058 124.377 156.037 1.00 68.75 375 GLY B O 1
ATOM 7873 N N . LEU D 1 383 ? 118.079 125.889 154.368 1.00 63.08 376 LEU B N 1
ATOM 7874 C CA . LEU D 1 383 ? 118.660 124.977 153.390 1.00 63.08 376 LEU B CA 1
ATOM 7875 C C . LEU D 1 383 ? 120.166 125.145 153.242 1.00 63.08 376 LEU B C 1
ATOM 7876 O O . LEU D 1 383 ? 120.696 124.977 152.137 1.00 63.08 376 LEU B O 1
ATOM 7881 N N . LYS D 1 384 ? 120.876 125.474 154.321 1.00 57.48 377 LYS B N 1
ATOM 7882 C CA . LYS D 1 384 ? 122.323 125.624 154.227 1.00 57.48 377 LYS B CA 1
ATOM 7883 C C . LYS D 1 384 ? 123.053 124.287 154.258 1.00 57.48 377 LYS B C 1
ATOM 7884 O O . LYS D 1 384 ? 124.267 124.256 154.030 1.00 57.48 377 LYS B O 1
ATOM 7890 N N . GLU D 1 385 ? 122.349 123.188 154.533 1.00 60.90 378 GLU B N 1
ATOM 7891 C CA . GLU D 1 385 ? 122.980 121.877 154.617 1.00 60.90 378 GLU B CA 1
ATOM 7892 C C . GLU D 1 385 ? 122.813 121.037 153.360 1.00 60.90 378 GLU B C 1
ATOM 7893 O O . GLU D 1 385 ? 123.633 120.142 153.118 1.00 60.90 378 GLU B O 1
ATOM 7899 N N . PHE D 1 386 ? 121.773 121.284 152.567 1.00 54.55 379 PHE B N 1
ATOM 7900 C CA . PHE D 1 386 ? 121.575 120.500 151.349 1.00 54.55 379 PHE B CA 1
ATOM 7901 C C . PHE D 1 386 ? 122.721 120.640 150.355 1.00 54.55 379 PHE B C 1
ATOM 7902 O O . PHE D 1 386 ? 123.292 119.605 149.964 1.00 54.55 379 PHE B O 1
ATOM 7910 N N . PRO D 1 387 ? 123.130 121.841 149.925 1.00 49.09 380 PRO B N 1
ATOM 7911 C CA . PRO D 1 387 ? 124.210 121.930 148.932 1.00 49.09 380 PRO B CA 1
ATOM 7912 C C . PRO D 1 387 ? 125.556 121.462 149.443 1.00 49.09 380 PRO B C 1
ATOM 7913 O O . PRO D 1 387 ? 126.439 121.172 148.631 1.00 49.09 380 PRO B O 1
ATOM 7917 N N . ILE D 1 388 ? 125.741 121.368 150.757 1.00 49.47 381 ILE B N 1
ATOM 7918 C CA . ILE D 1 388 ? 127.024 121.005 151.334 1.00 49.47 381 ILE B CA 1
ATOM 7919 C C . ILE D 1 388 ? 127.089 119.532 151.708 1.00 49.47 381 ILE B C 1
ATOM 7920 O O . ILE D 1 388 ? 128.188 118.981 151.821 1.00 49.47 381 ILE B O 1
ATOM 7925 N N . LYS D 1 389 ? 125.950 118.865 151.858 1.00 51.49 382 LYS B N 1
ATOM 7926 C CA . LYS D 1 389 ? 125.966 117.450 152.216 1.00 51.49 382 LYS B CA 1
ATOM 7927 C C . LYS D 1 389 ? 125.373 116.540 151.151 1.00 51.49 382 LYS B C 1
ATOM 7928 O O . LYS D 1 389 ? 125.961 115.499 150.852 1.00 51.49 382 LYS B O 1
ATOM 7934 N N . ARG D 1 390 ? 124.232 116.901 150.566 1.00 50.33 383 ARG B N 1
ATOM 7935 C CA . ARG D 1 390 ? 123.509 116.002 149.676 1.00 50.33 383 ARG B CA 1
ATOM 7936 C C . ARG D 1 390 ? 123.752 116.285 148.199 1.00 50.33 383 ARG B C 1
ATOM 7937 O O . ARG D 1 390 ? 123.145 115.624 147.351 1.00 50.33 383 ARG B O 1
ATOM 7945 N N . VAL D 1 391 ? 124.623 117.235 147.863 1.00 46.48 384 VAL B N 1
ATOM 7946 C CA . VAL D 1 391 ? 124.837 117.586 146.463 1.00 46.48 384 VAL B CA 1
ATOM 7947 C C . VAL D 1 391 ? 126.267 117.264 146.054 1.00 46.48 384 VAL B C 1
ATOM 7948 O O . VAL D 1 391 ? 126.494 116.450 145.151 1.00 46.48 384 VAL B O 1
ATOM 7952 N N . MET D 1 392 ? 127.225 117.896 146.744 1.00 43.46 385 MET B N 1
ATOM 7953 C CA . MET D 1 392 ? 128.662 117.689 146.422 1.00 43.46 385 MET B CA 1
ATOM 7954 C C . MET D 1 392 ? 129.056 116.254 146.778 1.00 43.46 385 MET B C 1
ATOM 7955 O O . MET D 1 392 ? 128.681 115.794 147.875 1.00 43.46 385 MET B O 1
ATOM 7960 N N . GLY D 1 393 ? 129.781 115.584 145.884 1.00 42.88 386 GLY B N 1
ATOM 7961 C CA . GLY D 1 393 ? 130.208 114.226 146.115 1.00 42.88 386 GLY B CA 1
ATOM 7962 C C . GLY D 1 393 ? 131.193 113.756 145.067 1.00 42.88 386 GLY B C 1
ATOM 7963 O O . GLY D 1 393 ? 132.111 114.481 144.675 1.00 42.88 386 GLY B O 1
ATOM 7964 N N . PRO D 1 394 ? 131.030 112.519 144.600 1.00 41.52 387 PRO B N 1
ATOM 7965 C CA . PRO D 1 394 ? 131.863 112.029 143.494 1.00 41.52 387 PRO B CA 1
ATOM 7966 C C . PRO D 1 394 ? 131.502 112.750 142.204 1.00 41.52 387 PRO B C 1
ATOM 7967 O O . PRO D 1 394 ? 130.366 112.666 141.734 1.00 41.52 387 PRO B O 1
ATOM 7971 N N . ASP D 1 395 ? 132.478 113.464 141.640 1.00 39.80 388 ASP B N 1
ATOM 7972 C CA . ASP D 1 395 ? 132.298 114.216 140.397 1.00 39.80 388 ASP B CA 1
ATOM 7973 C C . ASP D 1 395 ? 131.183 115.251 140.530 1.00 39.80 388 ASP B C 1
ATOM 7974 O O . ASP D 1 395 ? 130.241 115.291 139.737 1.00 39.80 388 ASP B O 1
ATOM 7979 N N . PHE D 1 396 ? 131.290 116.086 141.562 1.00 35.52 389 PHE B N 1
ATOM 7980 C CA . PHE D 1 396 ? 130.356 117.193 141.758 1.00 35.52 389 PHE B CA 1
ATOM 7981 C C . PHE D 1 396 ? 131.069 118.228 142.621 1.00 35.52 389 PHE B C 1
ATOM 7982 O O . PHE D 1 396 ? 131.106 118.093 143.847 1.00 35.52 389 PHE B O 1
ATOM 7990 N N . GLY D 1 397 ? 131.621 119.255 141.985 1.00 35.29 390 GLY B N 1
ATOM 7991 C CA . GLY D 1 397 ? 132.364 120.268 142.700 1.00 35.29 390 GLY B CA 1
ATOM 7992 C C . GLY D 1 397 ? 131.464 121.243 143.434 1.00 35.29 390 GLY B C 1
ATOM 7993 O O . GLY D 1 397 ? 130.256 121.315 143.220 1.00 35.29 390 GLY B O 1
ATOM 7994 N N . TYR D 1 398 ? 132.085 122.032 144.308 1.00 38.29 391 TYR B N 1
ATOM 7995 C CA . TYR D 1 398 ? 131.343 122.997 145.116 1.00 38.29 391 TYR B CA 1
ATOM 7996 C C . TYR D 1 398 ? 132.213 124.235 145.270 1.00 38.29 391 TYR B C 1
ATOM 7997 O O . TYR D 1 398 ? 133.362 124.127 145.709 1.00 38.29 391 TYR B O 1
ATOM 8006 N N . VAL D 1 399 ? 131.676 125.400 144.916 1.00 37.82 392 VAL B N 1
ATOM 8007 C CA . VAL D 1 399 ? 132.390 126.660 145.091 1.00 37.82 392 VAL B CA 1
ATOM 8008 C C . VAL D 1 399 ? 131.396 127.738 145.497 1.00 37.82 392 VAL B C 1
ATOM 8009 O O . VAL D 1 399 ? 130.248 127.735 145.041 1.00 37.82 392 VAL B O 1
ATOM 8013 N N . THR D 1 400 ? 131.825 128.637 146.382 1.00 41.07 393 THR B N 1
ATOM 8014 C CA . THR D 1 400 ? 130.984 129.712 146.886 1.00 41.07 393 THR B CA 1
ATOM 8015 C C . THR D 1 400 ? 131.837 130.938 147.173 1.00 41.07 393 THR B C 1
ATOM 8016 O O . THR D 1 400 ? 133.047 130.833 147.384 1.00 41.07 393 THR B O 1
ATOM 8020 N N . ARG D 1 401 ? 131.191 132.104 147.188 1.00 41.42 394 ARG B N 1
ATOM 8021 C CA . ARG D 1 401 ? 131.878 133.369 147.407 1.00 41.42 394 ARG B CA 1
ATOM 8022 C C . ARG D 1 401 ? 131.002 134.293 148.240 1.00 41.42 394 ARG B C 1
ATOM 8023 O O . ARG D 1 401 ? 129.774 134.182 148.235 1.00 41.42 394 ARG B O 1
ATOM 8031 N N . GLY D 1 402 ? 131.648 135.209 148.960 1.00 48.96 395 GLY B N 1
ATOM 8032 C CA . GLY D 1 402 ? 130.947 136.231 149.700 1.00 48.96 395 GLY B CA 1
ATOM 8033 C C . GLY D 1 402 ? 131.049 136.064 151.202 1.00 48.96 395 GLY B C 1
ATOM 8034 O O . GLY D 1 402 ? 131.685 135.134 151.708 1.00 48.96 395 GLY B O 1
ATOM 8035 N N . PRO D 1 403 ? 130.423 136.979 151.951 1.00 53.33 396 PRO B N 1
ATOM 8036 C CA . PRO D 1 403 ? 130.398 136.848 153.412 1.00 53.33 396 PRO B CA 1
ATOM 8037 C C . PRO D 1 403 ? 129.254 135.967 153.883 1.00 53.33 396 PRO B C 1
ATOM 8038 O O . PRO D 1 403 ? 128.098 136.186 153.508 1.00 53.33 396 PRO B O 1
ATOM 8042 N N . GLN D 1 404 ? 129.561 134.968 154.707 1.00 58.65 397 GLN B N 1
ATOM 8043 C CA . GLN D 1 404 ? 128.557 133.998 155.124 1.00 58.65 397 GLN B CA 1
ATOM 8044 C C . GLN D 1 404 ? 127.844 134.389 156.411 1.00 58.65 397 GLN B C 1
ATOM 8045 O O . GLN D 1 404 ? 126.677 134.025 156.597 1.00 58.65 397 GLN B O 1
ATOM 8051 N N . THR D 1 405 ? 128.510 135.118 157.302 1.00 66.15 398 THR B N 1
ATOM 8052 C CA . THR D 1 405 ? 127.937 135.464 158.603 1.00 66.15 398 THR B CA 1
ATOM 8053 C C . THR D 1 405 ? 127.121 136.754 158.546 1.00 66.15 398 THR B C 1
ATOM 8054 O O . THR D 1 405 ? 127.321 137.681 159.330 1.00 66.15 398 THR B O 1
ATOM 8058 N N . GLY D 1 406 ? 126.178 136.816 157.615 1.00 65.57 399 GLY B N 1
ATOM 8059 C CA . GLY D 1 406 ? 125.300 137.959 157.496 1.00 65.57 399 GLY B CA 1
ATOM 8060 C C . GLY D 1 406 ? 125.943 139.118 156.753 1.00 65.57 399 GLY B C 1
ATOM 8061 O O . GLY D 1 406 ? 127.146 139.151 156.497 1.00 65.57 399 GLY B O 1
ATOM 8062 N N . GLY D 1 407 ? 125.108 140.093 156.406 1.00 62.72 400 GLY B N 1
ATOM 8063 C CA . GLY D 1 407 ? 125.573 141.265 155.692 1.00 62.72 400 GLY B CA 1
ATOM 8064 C C . GLY D 1 407 ? 125.175 141.265 154.232 1.00 62.72 400 GLY B C 1
ATOM 8065 O O . GLY D 1 407 ? 125.871 141.840 153.390 1.00 62.72 400 GLY B O 1
ATOM 8066 N N . ILE D 1 408 ? 124.052 140.621 153.920 1.00 54.57 401 ILE B N 1
ATOM 8067 C CA . ILE D 1 408 ? 123.573 140.514 152.546 1.00 54.57 401 ILE B CA 1
ATOM 8068 C C . ILE D 1 408 ? 122.148 141.040 152.463 1.00 54.57 401 ILE B C 1
ATOM 8069 O O . ILE D 1 408 ? 121.575 141.480 153.466 1.00 54.57 401 ILE B O 1
ATOM 8074 N N . SER D 1 409 ? 121.568 140.997 151.265 1.00 50.69 402 SER B N 1
ATOM 8075 C CA . SER D 1 409 ? 120.204 141.449 151.039 1.00 50.69 402 SER B CA 1
ATOM 8076 C C . SER D 1 409 ? 119.505 140.448 150.130 1.00 50.69 402 SER B C 1
ATOM 8077 O O . SER D 1 409 ? 120.117 139.501 149.625 1.00 50.69 402 SER B O 1
ATOM 8080 N N . GLY D 1 410 ? 118.206 140.666 149.917 1.00 49.41 403 GLY B N 1
ATOM 8081 C CA . GLY D 1 410 ? 117.430 139.742 149.107 1.00 49.41 403 GLY B CA 1
ATOM 8082 C C . GLY D 1 410 ? 117.963 139.592 147.696 1.00 49.41 403 GLY B C 1
ATOM 8083 O O . GLY D 1 410 ? 117.815 138.532 147.083 1.00 49.41 403 GLY B O 1
ATOM 8084 N N . LEU D 1 411 ? 118.607 140.636 147.171 1.00 46.41 404 LEU B N 1
ATOM 8085 C CA . LEU D 1 411 ? 119.162 140.565 145.826 1.00 46.41 404 LEU B CA 1
ATOM 8086 C C . LEU D 1 411 ? 120.255 139.513 145.708 1.00 46.41 404 LEU B C 1
ATOM 8087 O O . LEU D 1 411 ? 120.607 139.127 144.589 1.00 46.41 404 LEU B O 1
ATOM 8092 N N . ASP D 1 412 ? 120.801 139.044 146.829 1.00 48.82 405 ASP B N 1
ATOM 8093 C CA . ASP D 1 412 ? 121.787 137.974 146.792 1.00 48.82 405 ASP B CA 1
ATOM 8094 C C . ASP D 1 412 ? 121.165 136.601 146.584 1.00 48.82 405 ASP B C 1
ATOM 8095 O O . ASP D 1 412 ? 121.894 135.656 146.268 1.00 48.82 405 ASP B O 1
ATOM 8100 N N . SER D 1 413 ? 119.840 136.499 146.734 1.00 47.21 406 SER B N 1
ATOM 8101 C CA . SER D 1 413 ? 119.168 135.212 146.417 1.00 47.21 406 SER B CA 1
ATOM 8102 C C . SER D 1 413 ? 119.408 134.924 144.933 1.00 47.21 406 SER B C 1
ATOM 8103 O O . SER D 1 413 ? 119.511 135.896 144.157 1.00 47.21 406 SER B O 1
ATOM 8106 N N . PHE D 1 414 ? 119.517 133.650 144.553 1.00 41.61 407 PHE B N 1
ATOM 8107 C CA . PHE D 1 414 ? 119.860 133.324 143.142 1.00 41.61 407 PHE B CA 1
ATOM 8108 C C . PHE D 1 414 ? 118.686 133.671 142.221 1.00 41.61 407 PHE B C 1
ATOM 8109 O O . PHE D 1 414 ? 118.687 133.214 141.062 1.00 41.61 407 PHE B O 1
ATOM 8117 N N . GLY D 1 415 ? 117.723 134.455 142.716 1.00 45.85 408 GLY B N 1
ATOM 8118 C CA . GLY D 1 415 ? 116.631 134.919 141.840 1.00 45.85 408 GLY B CA 1
ATOM 8119 C C . GLY D 1 415 ? 117.197 135.831 140.767 1.00 45.85 408 GLY B C 1
ATOM 8120 O O . GLY D 1 415 ? 116.721 135.756 139.617 1.00 45.85 408 GLY B O 1
ATOM 8121 N N . ASN D 1 416 ? 118.177 136.665 141.130 1.00 41.69 409 ASN B N 1
ATOM 8122 C CA . ASN D 1 416 ? 118.856 137.539 140.138 1.00 41.69 409 ASN B CA 1
ATOM 8123 C C . ASN D 1 416 ? 120.067 136.790 139.575 1.00 41.69 409 ASN B C 1
ATOM 8124 O O . ASN D 1 416 ? 121.201 137.224 139.845 1.00 41.69 409 ASN B O 1
ATOM 8129 N N . LEU D 1 417 ? 119.832 135.699 138.839 1.00 36.69 410 LEU B N 1
ATOM 8130 C CA . LEU D 1 417 ? 120.946 134.900 138.262 1.00 36.69 410 LEU B CA 1
ATOM 8131 C C . LEU D 1 417 ? 120.403 134.023 137.132 1.00 36.69 410 LEU B C 1
ATOM 8132 O O . LEU D 1 417 ? 119.988 132.883 137.418 1.00 36.69 410 LEU B O 1
ATOM 8137 N N . GLU D 1 418 ? 120.404 134.541 135.900 1.00 36.36 411 GLU B N 1
ATOM 8138 C CA . GLU D 1 418 ? 119.902 133.785 134.764 1.00 36.36 411 GLU B CA 1
ATOM 8139 C C . GLU D 1 418 ? 120.911 133.872 133.631 1.00 36.36 411 GLU B C 1
ATOM 8140 O O . GLU D 1 418 ? 121.862 134.652 133.680 1.00 36.36 411 GLU B O 1
ATOM 8146 N N . VAL D 1 419 ? 120.722 133.043 132.608 1.00 29.84 412 VAL B N 1
ATOM 8147 C CA . VAL D 1 419 ? 121.603 133.042 131.447 1.00 29.84 412 VAL B CA 1
ATOM 8148 C C . VAL D 1 419 ? 120.759 132.992 130.184 1.00 29.84 412 VAL B C 1
ATOM 8149 O O . VAL D 1 419 ? 119.793 132.228 130.098 1.00 29.84 412 VAL B O 1
ATOM 8153 N N . SER D 1 420 ? 121.146 133.801 129.193 1.00 30.72 413 SER B N 1
ATOM 8154 C CA . SER D 1 420 ? 120.448 133.776 127.883 1.00 30.72 413 SER B CA 1
ATOM 8155 C C . SER D 1 420 ? 121.122 132.731 126.989 1.00 30.72 413 SER B C 1
ATOM 8156 O O . SER D 1 420 ? 122.300 132.416 127.241 1.00 30.72 413 SER B O 1
ATOM 8159 N N . PRO D 1 421 ? 120.440 132.174 125.964 1.00 33.44 414 PRO B N 1
ATOM 8160 C CA . PRO D 1 421 ? 121.071 131.231 125.034 1.00 33.44 414 PRO B CA 1
ATOM 8161 C C . PRO D 1 421 ? 122.127 131.940 124.170 1.00 33.44 414 PRO B C 1
ATOM 8162 O O . PRO D 1 421 ? 122.167 133.157 124.179 1.00 33.44 414 PRO B O 1
ATOM 8166 N N . PRO D 1 422 ? 122.983 131.206 123.422 1.00 32.62 415 PRO B N 1
ATOM 8167 C CA . PRO D 1 422 ? 123.993 131.818 122.554 1.00 32.62 415 PRO B CA 1
ATOM 8168 C C . PRO D 1 422 ? 123.404 132.980 121.739 1.00 32.62 415 PRO B C 1
ATOM 8169 O O . PRO D 1 422 ? 122.342 132.806 121.169 1.00 32.62 415 PRO B O 1
ATOM 8173 N N . VAL D 1 423 ? 124.104 134.122 121.694 1.00 34.75 416 VAL B N 1
ATOM 8174 C CA . VAL D 1 423 ? 123.541 135.323 121.003 1.00 34.75 416 VAL B CA 1
ATOM 8175 C C . VAL D 1 423 ? 124.601 136.001 120.129 1.00 34.75 416 VAL B C 1
ATOM 8176 O O . VAL D 1 423 ? 125.802 135.827 120.416 1.00 34.75 416 VAL B O 1
ATOM 8180 N N . THR D 1 424 ? 124.167 136.742 119.104 1.00 41.09 417 THR B N 1
ATOM 8181 C CA . THR D 1 424 ? 125.074 137.492 118.238 1.00 41.09 417 THR B CA 1
ATOM 8182 C C . THR D 1 424 ? 124.633 138.949 118.272 1.00 41.09 417 THR B C 1
ATOM 8183 O O . THR D 1 424 ? 123.542 139.275 117.795 1.00 41.09 417 THR B O 1
ATOM 8187 N N . VAL D 1 425 ? 125.469 139.821 118.828 1.00 44.54 418 VAL B N 1
ATOM 8188 C CA . VAL D 1 425 ? 125.156 141.240 118.949 1.00 44.54 418 VAL B CA 1
ATOM 8189 C C . VAL D 1 425 ? 126.137 142.034 118.095 1.00 44.54 418 VAL B C 1
ATOM 8190 O O . VAL D 1 425 ? 127.348 142.026 118.348 1.00 44.54 418 VAL B O 1
ATOM 8194 N N . ARG D 1 426 ? 125.607 142.700 117.067 1.00 50.72 419 ARG B N 1
ATOM 8195 C CA . ARG D 1 426 ? 126.372 143.642 116.247 1.00 50.72 419 ARG B CA 1
ATOM 8196 C C . ARG D 1 426 ? 127.677 143.027 115.743 1.00 50.72 419 ARG B C 1
ATOM 8197 O O . ARG D 1 426 ? 128.732 143.664 115.748 1.00 50.72 419 ARG B O 1
ATOM 8205 N N . GLY D 1 427 ? 127.604 141.769 115.309 1.00 50.66 420 GLY B N 1
ATOM 8206 C CA . GLY D 1 427 ? 128.744 141.089 114.734 1.00 50.66 420 GLY B CA 1
ATOM 8207 C C . GLY D 1 427 ? 129.619 140.330 115.710 1.00 50.66 420 GLY B C 1
ATOM 8208 O O . GLY D 1 427 ? 130.562 139.659 115.272 1.00 50.66 420 GLY B O 1
ATOM 8209 N N . LYS D 1 428 ? 129.347 140.411 117.010 1.00 44.71 421 LYS B N 1
ATOM 8210 C CA . LYS D 1 428 ? 130.127 139.702 118.016 1.00 44.71 421 LYS B CA 1
ATOM 8211 C C . LYS D 1 428 ? 129.315 138.533 118.558 1.00 44.71 421 LYS B C 1
ATOM 8212 O O . LYS D 1 428 ? 128.131 138.688 118.874 1.00 44.71 421 LYS B O 1
ATOM 8218 N N . GLU D 1 429 ? 129.956 137.372 118.672 1.00 42.98 422 GLU B N 1
ATOM 8219 C CA . GLU D 1 429 ? 129.282 136.130 119.024 1.00 42.98 422 GLU B CA 1
ATOM 8220 C C . GLU D 1 429 ? 129.498 135.781 120.490 1.00 42.98 422 GLU B C 1
ATOM 8221 O O . GLU D 1 429 ? 130.602 135.933 121.020 1.00 42.98 422 GLU B O 1
ATOM 8227 N N . TYR D 1 430 ? 128.436 135.309 121.141 1.00 37.19 423 TYR B N 1
ATOM 8228 C CA . TYR D 1 430 ? 128.519 134.697 122.466 1.00 37.19 423 TYR B CA 1
ATOM 8229 C C . TYR D 1 430 ? 127.862 133.327 122.402 1.00 37.19 423 TYR B C 1
ATOM 8230 O O . TYR D 1 430 ? 126.633 133.215 122.565 1.00 37.19 423 TYR B O 1
ATOM 8239 N N . PRO D 1 431 ? 128.624 132.264 122.127 1.00 34.35 424 PRO B N 1
ATOM 8240 C CA . PRO D 1 431 ? 128.033 130.918 122.082 1.00 34.35 424 PRO B CA 1
ATOM 8241 C C . PRO D 1 431 ? 127.678 130.347 123.442 1.00 34.35 424 PRO B C 1
ATOM 8242 O O . PRO D 1 431 ? 127.055 129.280 123.492 1.00 34.35 424 PRO B O 1
ATOM 8246 N N . LEU D 1 432 ? 128.069 130.991 124.541 1.00 28.66 425 LEU B N 1
ATOM 8247 C CA . LEU D 1 432 ? 127.714 130.523 125.875 1.00 28.66 425 LEU B CA 1
ATOM 8248 C C . LEU D 1 432 ? 126.788 131.486 126.607 1.00 28.66 425 LEU B C 1
ATOM 8249 O O . LEU D 1 432 ? 126.599 131.347 127.819 1.00 28.66 425 LEU B O 1
ATOM 8254 N N . GLY D 1 433 ? 126.211 132.457 125.908 1.00 31.39 426 GLY B N 1
ATOM 8255 C CA . GLY D 1 433 ? 125.237 133.344 126.510 1.00 31.39 426 GLY B CA 1
ATOM 8256 C C . GLY D 1 433 ? 125.868 134.434 127.353 1.00 31.39 426 GLY B C 1
ATOM 8257 O O . GLY D 1 433 ? 127.085 134.604 127.414 1.00 31.39 426 GLY B O 1
ATOM 8258 N N . ARG D 1 434 ? 125.001 135.195 128.018 1.00 31.17 427 ARG B N 1
ATOM 8259 C CA . ARG D 1 434 ? 125.413 136.294 128.879 1.00 31.17 427 ARG B CA 1
ATOM 8260 C C . ARG D 1 434 ? 124.714 136.169 130.224 1.00 31.17 427 ARG B C 1
ATOM 8261 O O . ARG D 1 434 ? 123.508 135.911 130.276 1.00 31.17 427 ARG B O 1
ATOM 8269 N N . ILE D 1 435 ? 125.471 136.353 131.307 1.00 30.15 428 ILE B N 1
ATOM 8270 C CA . ILE D 1 435 ? 124.886 136.340 132.642 1.00 30.15 428 ILE B CA 1
ATOM 8271 C C . ILE D 1 435 ? 123.977 137.548 132.809 1.00 30.15 428 ILE B C 1
ATOM 8272 O O . ILE D 1 435 ? 124.304 138.659 132.372 1.00 30.15 428 ILE B O 1
ATOM 8277 N N . LEU D 1 436 ? 122.828 137.341 133.446 1.00 32.13 429 LEU B N 1
ATOM 8278 C CA . LEU D 1 436 ? 121.871 138.405 133.718 1.00 32.13 429 LEU B CA 1
ATOM 8279 C C . LEU D 1 436 ? 121.569 138.416 135.208 1.00 32.13 429 LEU B C 1
ATOM 8280 O O . LEU D 1 436 ? 121.103 137.409 135.755 1.00 32.13 429 LEU B O 1
ATOM 8285 N N . PHE D 1 437 ? 121.838 139.546 135.857 1.00 35.34 430 PHE B N 1
ATOM 8286 C CA . PHE D 1 437 ? 121.445 139.758 137.241 1.00 35.34 430 PHE B CA 1
ATOM 8287 C C . PHE D 1 437 ? 120.958 141.188 137.400 1.00 35.34 430 PHE B C 1
ATOM 8288 O O . PHE D 1 437 ? 121.433 142.099 136.717 1.00 35.34 430 PHE B O 1
ATOM 8296 N N . GLY D 1 438 ? 120.007 141.377 138.309 1.00 38.11 431 GLY B N 1
ATOM 8297 C CA . GLY D 1 438 ? 119.337 142.652 138.484 1.00 38.11 431 GLY B CA 1
ATOM 8298 C C . GLY D 1 438 ? 119.821 143.385 139.720 1.00 38.11 431 GLY B C 1
ATOM 8299 O O . GLY D 1 438 ? 120.260 142.767 140.692 1.00 38.11 431 GLY B O 1
ATOM 8300 N N . ASP D 1 439 ? 119.734 144.710 139.675 1.00 43.88 432 ASP B N 1
ATOM 8301 C CA . ASP D 1 439 ? 120.080 145.570 140.801 1.00 43.88 432 ASP B CA 1
ATOM 8302 C C . ASP D 1 439 ? 119.462 146.947 140.557 1.00 43.88 432 ASP B C 1
ATOM 8303 O O . ASP D 1 439 ? 118.762 147.161 139.562 1.00 43.88 432 ASP B O 1
ATOM 8308 N N . SER D 1 440 ? 119.725 147.883 141.466 1.00 47.00 433 SER B N 1
ATOM 8309 C CA . SER D 1 440 ? 119.063 149.179 141.432 1.00 47.00 433 SER B CA 1
ATOM 8310 C C . SER D 1 440 ? 119.547 150.019 140.251 1.00 47.00 433 SER B C 1
ATOM 8311 O O . SER D 1 440 ? 120.638 149.818 139.711 1.00 47.00 433 SER B O 1
ATOM 8314 N N . CYS D 1 441 ? 118.708 150.980 139.855 1.00 46.19 434 CYS B N 1
ATOM 8315 C CA . CYS D 1 441 ? 119.036 151.829 138.714 1.00 46.19 434 CYS B CA 1
ATOM 8316 C C . CYS D 1 441 ? 120.236 152.720 139.011 1.00 46.19 434 CYS B C 1
ATOM 8317 O O . CYS D 1 441 ? 121.188 152.777 138.225 1.00 46.19 434 CYS B O 1
ATOM 8320 N N . TYR D 1 442 ? 120.208 153.424 140.138 1.00 47.47 435 TYR B N 1
ATOM 8321 C CA . TYR D 1 442 ? 121.307 154.279 140.555 1.00 47.47 435 TYR B CA 1
ATOM 8322 C C . TYR D 1 442 ? 121.539 154.101 142.046 1.00 47.47 435 TYR B C 1
ATOM 8323 O O . TYR D 1 442 ? 120.587 153.865 142.799 1.00 47.47 435 TYR B O 1
ATOM 8332 N N . PRO D 1 443 ? 122.786 154.201 142.499 1.00 51.47 436 PRO B N 1
ATOM 8333 C CA . PRO D 1 443 ? 123.058 154.055 143.933 1.00 51.47 436 PRO B CA 1
ATOM 8334 C C . PRO D 1 443 ? 122.415 155.170 144.739 1.00 51.47 436 PRO B C 1
ATOM 8335 O O . PRO D 1 443 ? 122.431 156.337 144.343 1.00 51.47 436 PRO B O 1
ATOM 8339 N N . SER D 1 444 ? 121.854 154.803 145.885 1.00 58.07 437 SER B N 1
ATOM 8340 C CA . SER D 1 444 ? 121.187 155.763 146.753 1.00 58.07 437 SER B CA 1
ATOM 8341 C C . SER D 1 444 ? 121.293 155.259 148.189 1.00 58.07 437 SER B C 1
ATOM 8342 O O . SER D 1 444 ? 122.137 154.414 148.504 1.00 58.07 437 SER B O 1
ATOM 8345 N N . ASN D 1 445 ? 120.444 155.790 149.066 1.00 65.89 438 ASN B N 1
ATOM 8346 C CA . ASN D 1 445 ? 120.459 155.425 150.477 1.00 65.89 438 ASN B CA 1
ATOM 8347 C C . ASN D 1 445 ? 119.545 154.252 150.829 1.00 65.89 438 ASN B C 1
ATOM 8348 O O . ASN D 1 445 ? 119.834 153.527 151.789 1.00 65.89 438 ASN B O 1
ATOM 8353 N N . ASP D 1 446 ? 118.451 154.046 150.098 1.00 65.92 439 ASP B N 1
ATOM 8354 C CA . ASP D 1 446 ? 117.601 152.871 150.273 1.00 65.92 439 ASP B CA 1
ATOM 8355 C C . ASP D 1 446 ? 117.699 151.879 149.120 1.00 65.92 439 ASP B C 1
ATOM 8356 O O . ASP D 1 446 ? 116.895 150.943 149.057 1.00 65.92 439 ASP B O 1
ATOM 8361 N N . SER D 1 447 ? 118.653 152.054 148.213 1.00 57.22 440 SER B N 1
ATOM 8362 C CA . SER D 1 447 ? 118.822 151.097 147.134 1.00 57.22 440 SER B CA 1
ATOM 8363 C C . SER D 1 447 ? 119.600 149.876 147.615 1.00 57.22 440 SER B C 1
ATOM 8364 O O . SER D 1 447 ? 120.372 149.935 148.576 1.00 57.22 440 SER B O 1
ATOM 8367 N N . ARG D 1 448 ? 119.389 148.759 146.926 1.00 52.52 441 ARG B N 1
ATOM 8368 C CA . ARG D 1 448 ? 120.093 147.516 147.194 1.00 52.52 441 ARG B CA 1
ATOM 8369 C C . ARG D 1 448 ? 120.926 147.133 145.980 1.00 52.52 441 ARG B C 1
ATOM 8370 O O . ARG D 1 448 ? 120.744 147.667 144.883 1.00 52.52 441 ARG B O 1
ATOM 8378 N N . GLN D 1 449 ? 121.848 146.197 146.185 1.00 51.11 442 GLN B N 1
ATOM 8379 C CA . GLN D 1 449 ? 122.677 145.715 145.094 1.00 51.11 442 GLN B CA 1
ATOM 8380 C C . GLN D 1 449 ? 123.171 144.314 145.416 1.00 51.11 442 GLN B C 1
ATOM 8381 O O . GLN D 1 449 ? 123.262 143.917 146.580 1.00 51.11 442 GLN B O 1
ATOM 8387 N N . MET D 1 450 ? 123.485 143.563 144.362 1.00 51.10 443 MET B N 1
ATOM 8388 C CA . MET D 1 450 ? 124.172 142.292 144.535 1.00 51.10 443 MET B CA 1
ATOM 8389 C C . MET D 1 450 ? 125.529 142.532 145.181 1.00 51.10 443 MET B C 1
ATOM 8390 O O . MET D 1 450 ? 126.165 143.567 144.972 1.00 51.10 443 MET B O 1
ATOM 8395 N N . HIS D 1 451 ? 125.967 141.569 145.987 1.00 49.02 444 HIS B N 1
ATOM 8396 C CA . HIS D 1 451 ? 127.220 141.738 146.707 1.00 49.02 444 HIS B CA 1
ATOM 8397 C C . HIS D 1 451 ? 128.386 141.897 145.740 1.00 49.02 444 HIS B C 1
ATOM 8398 O O . HIS D 1 451 ? 128.451 141.244 144.691 1.00 49.02 444 HIS B O 1
ATOM 8405 N N . GLN D 1 452 ? 129.313 142.781 146.109 1.00 46.53 445 GLN B N 1
ATOM 8406 C CA . GLN D 1 452 ? 130.425 143.096 145.226 1.00 46.53 445 GLN B CA 1
ATOM 8407 C C . GLN D 1 452 ? 131.300 141.881 144.969 1.00 46.53 445 GLN B C 1
ATOM 8408 O O . GLN D 1 452 ? 131.831 141.732 143.867 1.00 46.53 445 GLN B O 1
ATOM 8414 N N . ALA D 1 453 ? 131.465 141.003 145.960 1.00 44.99 446 ALA B N 1
ATOM 8415 C CA . ALA D 1 453 ? 132.279 139.809 145.749 1.00 44.99 446 ALA B CA 1
ATOM 8416 C C . ALA D 1 453 ? 131.686 138.929 144.655 1.00 44.99 446 ALA B C 1
ATOM 8417 O O . ALA D 1 453 ? 132.401 138.464 143.758 1.00 44.99 446 ALA B O 1
ATOM 8419 N N . LEU D 1 454 ? 130.370 138.706 144.703 1.00 42.27 447 LEU B N 1
ATOM 8420 C CA . LEU D 1 454 ? 129.715 137.921 143.663 1.00 42.27 447 LEU B CA 1
ATOM 8421 C C . LEU D 1 454 ? 129.805 138.611 142.309 1.00 42.27 447 LEU B C 1
ATOM 8422 O O . LEU D 1 454 ? 130.046 137.958 141.285 1.00 42.27 447 LEU B O 1
ATOM 8427 N N . GLN D 1 455 ? 129.614 139.934 142.281 1.00 40.86 448 GLN B N 1
ATOM 8428 C CA . GLN D 1 455 ? 129.686 140.648 141.007 1.00 40.86 448 GLN B CA 1
ATOM 8429 C C . GLN D 1 455 ? 131.079 140.556 140.395 1.00 40.86 448 GLN B C 1
ATOM 8430 O O . GLN D 1 455 ? 131.219 140.321 139.188 1.00 40.86 448 GLN B O 1
ATOM 8436 N N . ASP D 1 456 ? 132.124 140.728 141.209 1.00 39.79 449 ASP B N 1
ATOM 8437 C CA . ASP D 1 456 ? 133.483 140.624 140.685 1.00 39.79 449 ASP B CA 1
ATOM 8438 C C . ASP D 1 456 ? 133.815 139.200 140.262 1.00 39.79 449 ASP B C 1
ATOM 8439 O O . ASP D 1 456 ? 134.525 139.003 139.273 1.00 39.79 449 ASP B O 1
ATOM 8444 N N . PHE D 1 457 ? 133.325 138.194 140.988 1.00 33.61 450 PHE B N 1
ATOM 8445 C CA . PHE D 1 457 ? 133.554 136.816 140.558 1.00 33.61 450 PHE B CA 1
ATOM 8446 C C . PHE D 1 457 ? 132.922 136.561 139.194 1.00 33.61 450 PHE B C 1
ATOM 8447 O O . PHE D 1 457 ? 133.565 136.018 138.284 1.00 33.61 450 PHE B O 1
ATOM 8455 N N . LEU D 1 458 ? 131.664 136.977 139.027 1.00 35.22 451 LEU B N 1
ATOM 8456 C CA . LEU D 1 458 ? 130.983 136.777 137.753 1.00 35.22 451 LEU B CA 1
ATOM 8457 C C . LEU D 1 458 ? 131.687 137.520 136.627 1.00 35.22 451 LEU B C 1
ATOM 8458 O O . LEU D 1 458 ? 131.814 136.998 135.514 1.00 35.22 451 LEU B O 1
ATOM 8463 N N . SER D 1 459 ? 132.146 138.745 136.891 1.00 34.40 452 SER B N 1
ATOM 8464 C CA . SER D 1 459 ? 132.895 139.476 135.876 1.00 34.40 452 SER B CA 1
ATOM 8465 C C . SER D 1 459 ? 134.215 138.790 135.547 1.00 34.40 452 SER B C 1
ATOM 8466 O O . SER D 1 459 ? 134.617 138.755 134.380 1.00 34.40 452 SER B O 1
ATOM 8469 N N . ALA D 1 460 ? 134.901 138.243 136.555 1.00 31.96 453 ALA B N 1
ATOM 8470 C CA . ALA D 1 460 ? 136.169 137.563 136.317 1.00 31.96 453 ALA B CA 1
ATOM 8471 C C . ALA D 1 460 ? 135.985 136.316 135.467 1.00 31.96 453 ALA B C 1
ATOM 8472 O O . ALA D 1 460 ? 136.872 135.971 134.679 1.00 31.96 453 ALA B O 1
ATOM 8474 N N . GLN D 1 461 ? 134.857 135.626 135.612 1.00 31.77 454 GLN B N 1
ATOM 8475 C CA . GLN D 1 461 ? 134.498 134.596 134.637 1.00 31.77 454 GLN B CA 1
ATOM 8476 C C . GLN D 1 461 ? 134.139 135.302 133.336 1.00 31.77 454 GLN B C 1
ATOM 8477 O O . GLN D 1 461 ? 133.022 135.795 133.170 1.00 31.77 454 GLN B O 1
ATOM 8483 N N . GLN D 1 462 ? 135.092 135.358 132.404 1.00 30.04 455 GLN B N 1
ATOM 8484 C CA . GLN D 1 462 ? 134.913 136.199 131.223 1.00 30.04 455 GLN B CA 1
ATOM 8485 C C . GLN D 1 462 ? 133.898 135.606 130.255 1.00 30.04 455 GLN B C 1
ATOM 8486 O O . GLN D 1 462 ? 133.049 136.330 129.718 1.00 30.04 455 GLN B O 1
ATOM 8492 N N . VAL D 1 463 ? 133.945 134.286 130.058 1.00 27.67 456 VAL B N 1
ATOM 8493 C CA . VAL D 1 463 ? 133.231 133.583 128.995 1.00 27.67 456 VAL B CA 1
ATOM 8494 C C . VAL D 1 463 ? 131.765 133.989 128.918 1.00 27.67 456 VAL B C 1
ATOM 8495 O O . VAL D 1 463 ? 131.135 133.881 127.861 1.00 27.67 456 VAL B O 1
ATOM 8499 N N . GLN D 1 464 ? 131.205 134.461 130.026 1.00 29.10 457 GLN B N 1
ATOM 8500 C CA . GLN D 1 464 ? 129.860 135.028 130.029 1.00 29.10 457 GLN B CA 1
ATOM 8501 C C . GLN D 1 464 ? 129.955 136.388 130.713 1.00 29.10 457 GLN B C 1
ATOM 8502 O O . GLN D 1 464 ? 129.733 136.503 131.921 1.00 29.10 457 GLN B O 1
ATOM 8508 N N . ALA D 1 465 ? 130.297 137.410 129.935 1.00 31.40 458 ALA B N 1
ATOM 8509 C CA . ALA D 1 465 ? 130.337 138.772 130.450 1.00 31.40 458 ALA B CA 1
ATOM 8510 C C . ALA D 1 465 ? 128.959 139.172 130.961 1.00 31.40 458 ALA B C 1
ATOM 8511 O O . ALA D 1 465 ? 127.984 139.120 130.197 1.00 31.40 458 ALA B O 1
ATOM 8513 N N . PRO D 1 466 ? 128.830 139.578 132.220 1.00 32.20 459 PRO B N 1
ATOM 8514 C CA . PRO D 1 466 ? 127.501 139.803 132.795 1.00 32.20 459 PRO B CA 1
ATOM 8515 C C . PRO D 1 466 ? 126.841 141.066 132.265 1.00 32.20 459 PRO B C 1
ATOM 8516 O O . PRO D 1 466 ? 127.491 141.987 131.768 1.00 32.20 459 PRO B O 1
ATOM 8520 N N . VAL D 1 467 ? 125.516 141.091 132.390 1.00 31.38 460 VAL B N 1
ATOM 8521 C CA . VAL D 1 467 ? 124.689 142.227 132.000 1.00 31.38 460 VAL B CA 1
ATOM 8522 C C . VAL D 1 467 ? 123.762 142.554 133.163 1.00 31.38 460 VAL B C 1
ATOM 8523 O O . VAL D 1 467 ? 123.094 141.662 133.695 1.00 31.38 460 VAL B O 1
ATOM 8527 N N . LYS D 1 468 ? 123.720 143.824 133.551 1.00 35.46 461 LYS B N 1
ATOM 8528 C CA . LYS D 1 468 ? 122.920 144.273 134.683 1.00 35.46 461 LYS B CA 1
ATOM 8529 C C . LYS D 1 468 ? 121.539 144.713 134.216 1.00 35.46 461 LYS B C 1
ATOM 8530 O O . LYS D 1 468 ? 121.387 145.254 133.119 1.00 35.46 461 LYS B O 1
ATOM 8536 N N . LEU D 1 469 ? 120.535 144.478 135.055 1.00 32.69 462 LEU B N 1
ATOM 8537 C CA . LEU D 1 469 ? 119.161 144.858 134.765 1.00 32.69 462 LEU B CA 1
ATOM 8538 C C . LEU D 1 469 ? 118.552 145.585 135.958 1.00 32.69 462 LEU B C 1
ATOM 8539 O O . LEU D 1 469 ? 119.085 145.569 137.070 1.00 32.69 462 LEU B O 1
ATOM 8544 N N . TYR D 1 470 ? 117.412 146.223 135.708 1.00 40.65 463 TYR B N 1
ATOM 8545 C CA . TYR D 1 470 ? 116.718 147.040 136.701 1.00 40.65 463 TYR B CA 1
ATOM 8546 C C . TYR D 1 470 ? 115.583 146.215 137.297 1.00 40.65 463 TYR B C 1
ATOM 8547 O O . TYR D 1 470 ? 114.467 146.208 136.774 1.00 40.65 463 TYR B O 1
ATOM 8556 N N . SER D 1 471 ? 115.871 145.520 138.400 1.00 43.69 464 SER B N 1
ATOM 8557 C CA . SER D 1 471 ? 114.872 144.704 139.080 1.00 43.69 464 SER B CA 1
ATOM 8558 C C . SER D 1 471 ? 114.804 145.004 140.572 1.00 43.69 464 SER B C 1
ATOM 8559 O O . SER D 1 471 ? 114.428 144.130 141.357 1.00 43.69 464 SER B O 1
ATOM 8562 N N . ASP D 1 472 ? 115.166 146.219 140.983 1.00 46.84 465 ASP B N 1
ATOM 8563 C CA . ASP D 1 472 ? 115.056 146.582 142.390 1.00 46.84 465 ASP B CA 1
ATOM 8564 C C . ASP D 1 472 ? 113.613 146.874 142.782 1.00 46.84 465 ASP B C 1
ATOM 8565 O O . ASP D 1 472 ? 113.253 146.748 143.958 1.00 46.84 465 ASP B O 1
ATOM 8570 N N . TRP D 1 473 ? 112.773 147.249 141.815 1.00 46.69 466 TRP B N 1
ATOM 8571 C CA . TRP D 1 473 ? 111.401 147.638 142.117 1.00 46.69 466 TRP B CA 1
ATOM 8572 C C . TRP D 1 473 ? 110.583 146.502 142.717 1.00 46.69 466 TRP B C 1
ATOM 8573 O O . TRP D 1 473 ? 109.632 146.769 143.460 1.00 46.69 466 TRP B O 1
ATOM 8584 N N . LEU D 1 474 ? 110.920 145.252 142.417 1.00 48.38 467 LEU B N 1
ATOM 8585 C CA . LEU D 1 474 ? 110.191 144.127 142.985 1.00 48.38 467 LEU B CA 1
ATOM 8586 C C . LEU D 1 474 ? 110.451 144.023 144.483 1.00 48.38 467 LEU B C 1
ATOM 8587 O O . LEU D 1 474 ? 111.548 144.313 144.967 1.00 48.38 467 LEU B O 1
ATOM 8592 N N . SER D 1 475 ? 109.419 143.604 145.223 1.00 52.74 468 SER B N 1
ATOM 8593 C CA . SER D 1 475 ? 109.544 143.497 146.674 1.00 52.74 468 SER B CA 1
ATOM 8594 C C . SER D 1 475 ? 110.639 142.515 147.060 1.00 52.74 468 SER B C 1
ATOM 8595 O O . SER D 1 475 ? 111.481 142.816 147.913 1.00 52.74 468 SER B O 1
ATOM 8598 N N . VAL D 1 476 ? 110.647 141.341 146.441 1.00 48.40 469 VAL B N 1
ATOM 8599 C CA . VAL D 1 476 ? 111.747 140.404 146.626 1.00 48.40 469 VAL B CA 1
ATOM 8600 C C . VAL D 1 476 ? 112.939 140.787 145.761 1.00 48.40 469 VAL B C 1
ATOM 8601 O O . VAL D 1 476 ? 114.089 140.677 146.191 1.00 48.40 469 VAL B O 1
ATOM 8605 N N . GLY D 1 477 ? 112.685 141.264 144.543 1.00 49.08 470 GLY B N 1
ATOM 8606 C CA . GLY D 1 477 ? 113.746 141.711 143.665 1.00 49.08 470 GLY B CA 1
ATOM 8607 C C . GLY D 1 477 ? 114.438 140.581 142.937 1.00 49.08 470 GLY B C 1
ATOM 8608 O O . GLY D 1 477 ? 115.644 140.386 143.107 1.00 49.08 470 GLY B O 1
ATOM 8609 N N . HIS D 1 478 ? 113.692 139.821 142.136 1.00 47.27 471 HIS B N 1
ATOM 8610 C CA . HIS D 1 478 ? 114.226 138.674 141.413 1.00 47.27 471 HIS B CA 1
ATOM 8611 C C . HIS D 1 478 ? 113.917 138.808 139.928 1.00 47.27 471 HIS B C 1
ATOM 8612 O O . HIS D 1 478 ? 112.748 138.899 139.540 1.00 47.27 471 HIS B O 1
ATOM 8619 N N . VAL D 1 479 ? 114.964 138.784 139.099 1.00 43.27 472 VAL B N 1
ATOM 8620 C CA . VAL D 1 479 ? 114.790 138.835 137.655 1.00 43.27 472 VAL B CA 1
ATOM 8621 C C . VAL D 1 479 ? 114.065 137.615 137.121 1.00 43.27 472 VAL B C 1
ATOM 8622 O O . VAL D 1 479 ? 113.562 137.646 135.996 1.00 43.27 472 VAL B O 1
ATOM 8626 N N . ASP D 1 480 ? 113.998 136.536 137.899 1.00 47.61 473 ASP B N 1
ATOM 8627 C CA . ASP D 1 480 ? 113.206 135.386 137.493 1.00 47.61 473 ASP B CA 1
ATOM 8628 C C . ASP D 1 480 ? 111.711 135.666 137.539 1.00 47.61 473 ASP B C 1
ATOM 8629 O O . ASP D 1 480 ? 110.930 134.842 137.052 1.00 47.61 473 ASP B O 1
ATOM 8634 N N . GLU D 1 481 ? 111.317 136.824 138.075 1.00 49.37 474 GLU B N 1
ATOM 8635 C CA . GLU D 1 481 ? 109.865 137.106 138.247 1.00 49.37 474 GLU B CA 1
ATOM 8636 C C . GLU D 1 481 ? 109.289 137.841 137.032 1.00 49.37 474 GLU B C 1
ATOM 8637 O O . GLU D 1 481 ? 108.069 138.089 137.035 1.00 49.37 474 GLU B O 1
ATOM 8643 N N . PHE D 1 482 ? 110.115 138.191 136.040 1.00 40.19 475 PHE B N 1
ATOM 8644 C CA . PHE D 1 482 ? 109.571 138.994 134.911 1.00 40.19 475 PHE B CA 1
ATOM 8645 C C . PHE D 1 482 ? 110.201 138.579 133.576 1.00 40.19 475 PHE B C 1
ATOM 8646 O O . PHE D 1 482 ? 109.699 139.033 132.530 1.00 40.19 475 PHE B O 1
ATOM 8654 N N . LEU D 1 483 ? 111.263 137.767 133.585 1.00 40.17 476 LEU B N 1
ATOM 8655 C CA . LEU D 1 483 ? 111.784 137.276 132.275 1.00 40.17 476 LEU B CA 1
ATOM 8656 C C . LEU D 1 483 ? 111.927 135.749 132.295 1.00 40.17 476 LEU B C 1
ATOM 8657 O O . LEU D 1 483 ? 112.068 135.185 133.396 1.00 40.17 476 LEU B O 1
ATOM 8662 N N . SER D 1 484 ? 111.879 135.122 131.117 1.00 39.08 477 SER B N 1
ATOM 8663 C CA . SER D 1 484 ? 111.986 133.642 130.996 1.00 39.08 477 SER B CA 1
ATOM 8664 C C . SER D 1 484 ? 112.387 133.272 129.563 1.00 39.08 477 SER B C 1
ATOM 8665 O O . SER D 1 484 ? 111.958 133.981 128.631 1.00 39.08 477 SER B O 1
ATOM 8668 N N . PHE D 1 485 ? 113.173 132.203 129.396 1.00 35.70 478 PHE B N 1
ATOM 8669 C CA . PHE D 1 485 ? 113.585 131.778 128.068 1.00 35.70 478 PHE B CA 1
ATOM 8670 C C . PHE D 1 485 ? 112.950 130.438 127.725 1.00 35.70 478 PHE B C 1
ATOM 8671 O O . PHE D 1 485 ? 112.741 129.588 128.596 1.00 35.70 478 PHE B O 1
ATOM 8679 N N . VAL D 1 486 ? 112.566 130.286 126.457 1.00 41.24 479 VAL B N 1
ATOM 8680 C CA . VAL D 1 486 ? 111.899 129.031 126.006 1.00 41.24 479 VAL B CA 1
ATOM 8681 C C . VAL D 1 486 ? 112.580 128.586 124.709 1.00 41.24 479 VAL B C 1
ATOM 8682 O O . VAL D 1 486 ? 112.861 129.460 123.864 1.00 41.24 479 VAL B O 1
ATOM 8686 N N . PRO D 1 487 ? 112.858 127.280 124.509 1.00 42.63 480 PRO B N 1
ATOM 8687 C CA . PRO D 1 487 ? 113.459 126.812 123.255 1.00 42.63 480 PRO B CA 1
ATOM 8688 C C . PRO D 1 487 ? 112.461 126.858 122.108 1.00 42.63 480 PRO B C 1
ATOM 8689 O O . PRO D 1 487 ? 111.289 126.504 122.259 1.00 42.63 480 PRO B O 1
ATOM 8693 N N . ALA D 1 488 ? 112.942 127.301 120.948 1.00 44.89 481 ALA B N 1
ATOM 8694 C CA . ALA D 1 488 ? 112.098 127.483 119.780 1.00 44.89 481 ALA B CA 1
ATOM 8695 C C . ALA D 1 488 ? 112.719 126.811 118.564 1.00 44.89 481 ALA B C 1
ATOM 8696 O O . ALA D 1 488 ? 113.929 126.929 118.337 1.00 44.89 481 ALA B O 1
ATOM 8698 N N . PRO D 1 489 ? 111.923 126.081 117.779 1.00 50.44 482 PRO B N 1
ATOM 8699 C CA . PRO D 1 489 ? 112.478 125.442 116.572 1.00 50.44 482 PRO B CA 1
ATOM 8700 C C . PRO D 1 489 ? 113.069 126.417 115.567 1.00 50.44 482 PRO B C 1
ATOM 8701 O O . PRO D 1 489 ? 114.090 126.105 114.943 1.00 50.44 482 PRO B O 1
ATOM 8705 N N . ASP D 1 490 ? 112.466 127.587 115.393 1.00 50.58 483 ASP B N 1
ATOM 8706 C CA . ASP D 1 490 ? 112.771 128.471 114.273 1.00 50.58 483 ASP B CA 1
ATOM 8707 C C . ASP D 1 490 ? 113.469 129.740 114.754 1.00 50.58 483 ASP B C 1
ATOM 8708 O O . ASP D 1 490 ? 113.643 129.970 115.952 1.00 50.58 483 ASP B O 1
ATOM 8713 N N . ARG D 1 491 ? 113.870 130.562 113.785 1.00 47.81 484 ARG B N 1
ATOM 8714 C CA . ARG D 1 491 ? 114.517 131.864 114.011 1.00 47.81 484 ARG B CA 1
ATOM 8715 C C . ARG D 1 491 ? 115.814 131.619 114.781 1.00 47.81 484 ARG B C 1
ATOM 8716 O O . ARG D 1 491 ? 116.549 130.677 114.444 1.00 47.81 484 ARG B O 1
ATOM 8724 N N . LYS D 1 492 ? 116.134 132.414 115.803 1.00 41.83 485 LYS B N 1
ATOM 8725 C CA . LYS D 1 492 ? 117.395 132.265 116.516 1.00 41.83 485 LYS B CA 1
ATOM 8726 C C . LYS D 1 492 ? 117.464 130.988 117.341 1.00 41.83 485 LYS B C 1
ATOM 8727 O O . LYS D 1 492 ? 118.542 130.656 117.843 1.00 41.83 485 LYS B O 1
ATOM 8733 N N . GLY D 1 493 ? 116.319 130.344 117.563 1.00 41.33 486 GLY B N 1
ATOM 8734 C CA . GLY D 1 493 ? 116.305 129.136 118.408 1.00 41.33 486 GLY B CA 1
ATOM 8735 C C . GLY D 1 493 ? 115.673 129.381 119.763 1.00 41.33 486 GLY B C 1
ATOM 8736 O O . GLY D 1 493 ? 115.286 128.390 120.407 1.00 41.33 486 GLY B O 1
ATOM 8737 N N . PHE D 1 494 ? 115.581 130.640 120.199 1.00 36.83 487 PHE B N 1
ATOM 8738 C CA . PHE D 1 494 ? 115.025 130.947 121.546 1.00 36.83 487 PHE B CA 1
ATOM 8739 C C . PHE D 1 494 ? 113.908 131.971 121.403 1.00 36.83 487 PHE B C 1
ATOM 8740 O O . PHE D 1 494 ? 113.654 132.409 120.267 1.00 36.83 487 PHE B O 1
ATOM 8748 N N . ARG D 1 495 ? 113.231 132.286 122.509 1.00 30.00 488 ARG B N 1
ATOM 8749 C CA . ARG D 1 495 ? 112.150 133.303 122.511 1.00 30.00 488 ARG B CA 1
ATOM 8750 C C . ARG D 1 495 ? 112.050 133.821 123.951 1.00 30.00 488 ARG B C 1
ATOM 8751 O O . ARG D 1 495 ? 111.599 133.054 124.824 1.00 30.00 488 ARG B O 1
ATOM 8759 N N . LEU D 1 496 ? 112.493 135.055 124.193 1.00 39.20 489 LEU B N 1
ATOM 8760 C CA . LEU D 1 496 ? 112.388 135.614 125.566 1.00 39.20 489 LEU B CA 1
ATOM 8761 C C . LEU D 1 496 ? 110.922 135.946 125.892 1.00 39.20 489 LEU B C 1
ATOM 8762 O O . LEU D 1 496 ? 110.264 136.563 125.036 1.00 39.20 489 LEU B O 1
ATOM 8767 N N . LEU D 1 497 ? 110.426 135.542 127.064 1.00 41.94 490 LEU B N 1
ATOM 8768 C CA . LEU D 1 497 ? 109.042 135.847 127.517 1.00 41.94 490 LEU B CA 1
ATOM 8769 C C . LEU D 1 497 ? 109.102 136.897 128.630 1.00 41.94 490 LEU B C 1
ATOM 8770 O O . LEU D 1 497 ? 109.850 136.677 129.602 1.00 41.94 490 LEU B O 1
ATOM 8775 N N . LEU D 1 498 ? 108.346 137.990 128.488 1.00 43.77 491 LEU B N 1
ATOM 8776 C CA . LEU D 1 498 ? 108.395 139.093 129.487 1.00 43.77 491 LEU B CA 1
ATOM 8777 C C . LEU D 1 498 ? 106.997 139.333 130.068 1.00 43.77 491 LEU B C 1
ATOM 8778 O O . LEU D 1 498 ? 106.014 139.176 129.318 1.00 43.77 491 LEU B O 1
ATOM 8783 N N . ALA D 1 499 ? 106.922 139.702 131.350 1.00 46.34 492 ALA B N 1
ATOM 8784 C CA . ALA D 1 499 ? 105.618 140.001 131.988 1.00 46.34 492 ALA B CA 1
ATOM 8785 C C . ALA D 1 499 ? 105.162 141.405 131.582 1.00 46.34 492 ALA B C 1
ATOM 8786 O O . ALA D 1 499 ? 105.930 142.358 131.804 1.00 46.34 492 ALA B O 1
ATOM 8788 N N . SER D 1 500 ? 103.952 141.516 131.021 1.00 54.45 493 SER B N 1
ATOM 8789 C CA . SER D 1 500 ? 103.399 142.834 130.612 1.00 54.45 493 SER B CA 1
ATOM 8790 C C . SER D 1 500 ? 101.933 142.940 131.061 1.00 54.45 493 SER B C 1
ATOM 8791 O O . SER D 1 500 ? 101.144 142.029 130.729 1.00 54.45 493 SER B O 1
ATOM 8794 N N . PRO D 1 501 ? 101.536 143.999 131.801 1.00 58.12 494 PRO B N 1
ATOM 8795 C CA . PRO D 1 501 ? 100.170 144.108 132.300 1.00 58.12 494 PRO B CA 1
ATOM 8796 C C . PRO D 1 501 ? 99.154 144.434 131.211 1.00 58.12 494 PRO B C 1
ATOM 8797 O O . PRO D 1 501 ? 97.985 144.016 131.331 1.00 58.12 494 PRO B O 1
ATOM 8801 N N . ARG D 1 502 ? 99.582 145.176 130.185 1.00 30.00 495 ARG B N 1
ATOM 8802 C CA . ARG D 1 502 ? 98.678 145.558 129.069 1.00 30.00 495 ARG B CA 1
ATOM 8803 C C . ARG D 1 502 ? 97.998 144.300 128.508 1.00 30.00 495 ARG B C 1
ATOM 8804 O O . ARG D 1 502 ? 96.761 144.321 128.334 1.00 30.00 495 ARG B O 1
ATOM 8812 N N . SER D 1 503 ? 98.782 143.255 128.232 1.00 67.59 496 SER B N 1
ATOM 8813 C CA . SER D 1 503 ? 98.222 141.988 127.692 1.00 67.59 496 SER B CA 1
ATOM 8814 C C . SER D 1 503 ? 97.026 141.549 128.549 1.00 67.59 496 SER B C 1
ATOM 8815 O O . SER D 1 503 ? 95.961 141.243 127.969 1.00 67.59 496 SER B O 1
ATOM 8818 N N . CYS D 1 504 ? 97.198 141.526 129.874 1.00 69.43 497 CYS B N 1
ATOM 8819 C CA . CYS D 1 504 ? 96.100 141.115 130.787 1.00 69.43 497 CYS B CA 1
ATOM 8820 C C . CYS D 1 504 ? 94.932 142.103 130.660 1.00 69.43 497 CYS B C 1
ATOM 8821 O O . CYS D 1 504 ? 93.768 141.645 130.679 1.00 69.43 497 CYS B O 1
ATOM 8824 N N . TYR D 1 505 ? 95.232 143.398 130.533 1.00 74.30 498 TYR B N 1
ATOM 8825 C CA . TYR D 1 505 ? 94.172 144.398 130.461 1.00 74.30 498 TYR B CA 1
ATOM 8826 C C . TYR D 1 505 ? 93.379 144.282 129.163 1.00 74.30 498 TYR B C 1
ATOM 8827 O O . TYR D 1 505 ? 92.158 144.463 129.164 1.00 74.30 498 TYR B O 1
ATOM 8836 N N . LYS D 1 506 ? 94.044 143.971 128.049 1.00 76.71 499 LYS B N 1
ATOM 8837 C CA . LYS D 1 506 ? 93.312 143.784 126.800 1.00 76.71 499 LYS B CA 1
ATOM 8838 C C . LYS D 1 506 ? 92.467 142.514 126.846 1.00 76.71 499 LYS B C 1
ATOM 8839 O O . LYS D 1 506 ? 91.333 142.497 126.348 1.00 76.71 499 LYS B O 1
ATOM 8845 N N . LEU D 1 507 ? 92.986 141.450 127.469 1.00 78.33 500 LEU B N 1
ATOM 8846 C CA . LEU D 1 507 ? 92.182 140.245 127.644 1.00 78.33 500 LEU B CA 1
ATOM 8847 C C . LEU D 1 507 ? 90.943 140.537 128.478 1.00 78.33 500 LEU B C 1
ATOM 8848 O O . LEU D 1 507 ? 89.843 140.073 128.158 1.00 78.33 500 LEU B O 1
ATOM 8853 N N . PHE D 1 508 ? 91.102 141.314 129.549 1.00 83.36 501 PHE B N 1
ATOM 8854 C CA . PHE D 1 508 ? 89.968 141.636 130.404 1.00 83.36 501 PHE B CA 1
ATOM 8855 C C . PHE D 1 508 ? 88.980 142.553 129.693 1.00 83.36 501 PHE B C 1
ATOM 8856 O O . PHE D 1 508 ? 87.766 142.432 129.887 1.00 83.36 501 PHE B O 1
ATOM 8864 N N . GLN D 1 509 ? 89.479 143.473 128.866 1.00 88.04 502 GLN B N 1
ATOM 8865 C CA . GLN D 1 509 ? 88.590 144.315 128.073 1.00 88.04 502 GLN B CA 1
ATOM 8866 C C . GLN D 1 509 ? 87.752 143.471 127.121 1.00 88.04 502 GLN B C 1
ATOM 8867 O O . GLN D 1 509 ? 86.546 143.699 126.968 1.00 88.04 502 GLN B O 1
ATOM 8873 N N . GLU D 1 510 ? 88.379 142.488 126.471 1.00 92.57 503 GLU B N 1
ATOM 8874 C CA . GLU D 1 510 ? 87.623 141.588 125.604 1.00 92.57 503 GLU B CA 1
ATOM 8875 C C . GLU D 1 510 ? 86.602 140.781 126.400 1.00 92.57 503 GLU B C 1
ATOM 8876 O O . GLU D 1 510 ? 85.444 140.644 125.986 1.00 92.57 503 GLU B O 1
ATOM 8882 N N . GLN D 1 511 ? 87.008 140.252 127.554 1.00 95.34 504 GLN B N 1
ATOM 8883 C CA . GLN D 1 511 ? 86.080 139.468 128.361 1.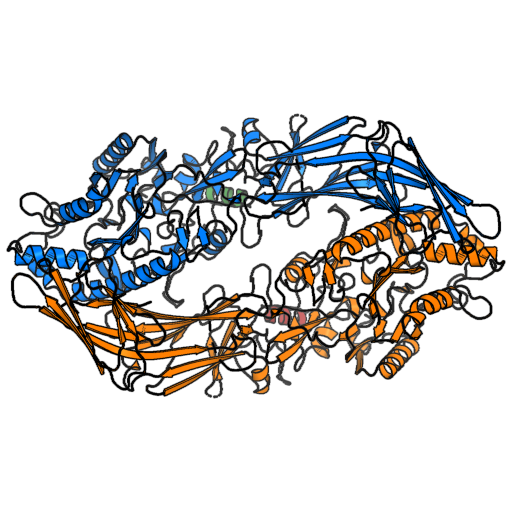00 95.34 504 GLN B CA 1
ATOM 8884 C C . GLN D 1 511 ? 84.897 140.307 128.827 1.00 95.34 504 GLN B C 1
ATOM 8885 O O . GLN D 1 511 ? 83.780 139.791 128.948 1.00 95.34 504 GLN B O 1
ATOM 8891 N N . GLN D 1 512 ? 85.119 141.594 129.099 1.00 99.06 505 GLN B N 1
ATOM 8892 C CA . GLN D 1 512 ? 84.020 142.455 129.521 1.00 99.06 505 GLN B CA 1
ATOM 8893 C C . GLN D 1 512 ? 83.109 142.811 128.352 1.00 99.06 505 GLN B C 1
ATOM 8894 O O . GLN D 1 512 ? 81.880 142.764 128.479 1.00 99.06 505 GLN B O 1
ATOM 8900 N N . ASN D 1 513 ? 83.687 143.170 127.202 1.00 100.57 506 ASN B N 1
ATOM 8901 C CA . ASN D 1 513 ? 82.852 143.667 126.114 1.00 100.57 506 ASN B CA 1
ATOM 8902 C C . ASN D 1 513 ? 82.242 142.561 125.260 1.00 100.57 506 ASN B C 1
ATOM 8903 O O . ASN D 1 513 ? 81.409 142.863 124.399 1.00 100.57 506 ASN B O 1
ATOM 8908 N N . GLU D 1 514 ? 82.622 141.299 125.468 1.00 104.69 507 GLU B N 1
ATOM 8909 C CA . GLU D 1 514 ? 81.797 140.203 124.971 1.00 104.69 507 GLU B CA 1
ATOM 8910 C C . GLU D 1 514 ? 80.663 139.833 125.921 1.00 104.69 507 GLU B C 1
ATOM 8911 O O . GLU D 1 514 ? 79.888 138.924 125.606 1.00 104.69 507 GLU B O 1
ATOM 8917 N N . GLY D 1 515 ? 80.543 140.505 127.064 1.00 106.77 508 GLY B N 1
ATOM 8918 C CA . GLY D 1 515 ? 79.392 140.351 127.928 1.00 106.77 508 GLY B CA 1
ATOM 8919 C C . GLY D 1 515 ? 79.577 139.451 129.130 1.00 106.77 508 GLY B C 1
ATOM 8920 O O . GLY D 1 515 ? 78.604 139.216 129.856 1.00 106.77 508 GLY B O 1
ATOM 8921 N N . HIS D 1 516 ? 80.783 138.940 129.365 1.00 107.41 509 HIS B N 1
ATOM 8922 C CA . HIS D 1 516 ? 81.053 138.055 130.497 1.00 107.41 509 HIS B CA 1
ATOM 8923 C C . HIS D 1 516 ? 81.801 138.767 131.614 1.00 107.41 509 HIS B C 1
ATOM 8924 O O . HIS D 1 516 ? 82.696 138.194 132.240 1.00 107.41 509 HIS B O 1
ATOM 8931 N N . GLY D 1 517 ? 81.451 140.026 131.885 1.00 103.51 510 GLY B N 1
ATOM 8932 C CA . GLY D 1 517 ? 82.058 140.746 132.991 1.00 103.51 510 GLY B CA 1
ATOM 8933 C C . GLY D 1 517 ? 81.723 140.172 134.353 1.00 103.51 510 GLY B C 1
ATOM 8934 O O . GLY D 1 517 ? 82.353 140.548 135.346 1.00 103.51 510 GLY B O 1
ATOM 8935 N N . GLU D 1 518 ? 80.739 139.276 134.424 1.00 104.03 511 GLU B N 1
ATOM 8936 C CA . GLU D 1 518 ? 80.377 138.632 135.680 1.00 104.03 511 GLU B CA 1
ATOM 8937 C C . GLU D 1 518 ? 81.399 137.601 136.139 1.00 104.03 511 GLU B C 1
ATOM 8938 O O . GLU D 1 518 ? 81.280 137.099 137.261 1.00 104.03 511 GLU B O 1
ATOM 8944 N N . ALA D 1 519 ? 82.384 137.267 135.304 1.00 101.64 512 ALA B N 1
ATOM 8945 C CA . ALA D 1 519 ? 83.358 136.243 135.660 1.00 101.64 512 ALA B CA 1
ATOM 8946 C C . ALA D 1 519 ? 84.124 136.636 136.915 1.00 101.64 512 ALA B C 1
ATOM 8947 O O . ALA D 1 519 ? 84.531 137.790 137.082 1.00 101.64 512 ALA B O 1
ATOM 8949 N N . LEU D 1 520 ? 84.321 135.667 137.803 1.00 99.92 513 LEU B N 1
ATOM 8950 C CA . LEU D 1 520 ? 84.962 135.893 139.090 1.00 99.92 513 LEU B CA 1
ATOM 8951 C C . LEU D 1 520 ? 86.363 135.297 139.086 1.00 99.92 513 LEU B C 1
ATOM 8952 O O . LEU D 1 520 ? 86.529 134.088 138.897 1.00 99.92 513 LEU B O 1
ATOM 8957 N N . LEU D 1 521 ? 87.361 136.148 139.295 1.00 96.64 514 LEU B N 1
ATOM 8958 C CA . LEU D 1 521 ? 88.735 135.715 139.481 1.00 96.64 514 LEU B CA 1
ATOM 8959 C C . LEU D 1 521 ? 88.900 135.171 140.893 1.00 96.64 514 LEU B C 1
ATOM 8960 O O . LEU D 1 521 ? 88.297 135.688 141.843 1.00 96.64 514 LEU B O 1
ATOM 8965 N N . PHE D 1 522 ? 89.727 134.126 141.013 1.00 98.26 515 PHE B N 1
ATOM 8966 C CA . PHE D 1 522 ? 89.955 133.385 142.258 1.00 98.26 515 PHE B CA 1
ATOM 8967 C C . PHE D 1 522 ? 88.711 132.598 142.670 1.00 98.26 515 PHE B C 1
ATOM 8968 O O . PHE D 1 522 ? 88.346 132.558 143.845 1.00 98.26 515 PHE B O 1
ATOM 8976 N N . GLU D 1 523 ? 88.057 131.969 141.693 1.00 101.02 516 GLU B N 1
ATOM 8977 C CA . GLU D 1 523 ? 86.892 131.144 141.994 1.00 101.02 516 GLU B CA 1
ATOM 8978 C C . GLU D 1 523 ? 87.294 129.838 142.670 1.00 101.02 516 GLU B C 1
ATOM 8979 O O . GLU D 1 523 ? 86.641 129.402 143.624 1.00 101.02 516 GLU B O 1
ATOM 8985 N N . GLY D 1 524 ? 88.360 129.199 142.183 1.00 103.64 517 GLY B N 1
ATOM 8986 C CA . GLY D 1 524 ? 88.781 127.934 142.763 1.00 103.64 517 GLY B CA 1
ATOM 8987 C C . GLY D 1 524 ? 89.220 128.068 144.209 1.00 103.64 517 GLY B C 1
ATOM 8988 O O . GLY D 1 524 ? 88.946 127.194 145.035 1.00 103.64 517 GLY B O 1
ATOM 8989 N N . ILE D 1 525 ? 89.907 129.157 144.531 1.00 107.64 518 ILE B N 1
ATOM 8990 C CA . ILE D 1 525 ? 90.354 129.403 145.898 1.00 107.64 518 ILE B CA 1
ATOM 8991 C C . ILE D 1 525 ? 89.181 129.932 146.712 1.00 107.64 518 ILE B C 1
ATOM 8992 O O . ILE D 1 525 ? 88.510 130.890 146.311 1.00 107.64 518 ILE B O 1
ATOM 8997 N N . LYS D 1 526 ? 88.931 129.306 147.861 1.00 112.01 519 LYS B N 1
ATOM 8998 C CA . LYS D 1 526 ? 87.813 129.672 148.722 1.00 112.01 519 LYS B CA 1
ATOM 8999 C C . LYS D 1 526 ? 88.181 130.710 149.773 1.00 112.01 519 LYS B C 1
ATOM 9000 O O . LYS D 1 526 ? 87.386 131.615 150.045 1.00 112.01 519 LYS B O 1
ATOM 9006 N N . LYS D 1 527 ? 89.366 130.595 150.378 1.00 108.69 520 LYS B N 1
ATOM 9007 C CA . LYS D 1 527 ? 89.759 131.536 151.422 1.00 108.69 520 LYS B CA 1
ATOM 9008 C C . LYS D 1 527 ? 89.913 132.949 150.872 1.00 108.69 520 LYS B C 1
ATOM 9009 O O . LYS D 1 527 ? 89.429 133.912 151.479 1.00 108.69 520 LYS B O 1
ATOM 9015 N N . LYS D 1 528 ? 90.577 133.096 149.730 1.00 106.14 521 LYS B N 1
ATOM 9016 C CA . LYS D 1 528 ? 90.765 134.414 149.146 1.00 106.14 521 LYS B CA 1
ATOM 9017 C C . LYS D 1 528 ? 89.477 134.897 148.487 1.00 106.14 521 LYS B C 1
ATOM 9018 O O . LYS D 1 528 ? 88.700 134.113 147.937 1.00 106.14 521 LYS B O 1
ATOM 9024 N N . LYS D 1 529 ? 89.257 136.206 148.554 1.00 109.51 522 LYS B N 1
ATOM 9025 C CA . LYS D 1 529 ? 88.045 136.790 147.998 1.00 109.51 522 LYS B CA 1
ATOM 9026 C C . LYS D 1 529 ? 88.072 136.751 146.476 1.00 109.51 522 LYS B C 1
ATOM 9027 O O . LYS D 1 529 ? 89.098 137.025 145.846 1.00 109.51 522 LYS B O 1
ATOM 9033 N N . GLN D 1 530 ? 86.932 136.405 145.885 1.00 104.82 523 GLN B N 1
ATOM 9034 C CA . GLN D 1 530 ? 86.766 136.421 144.439 1.00 104.82 523 GLN B CA 1
ATOM 9035 C C . GLN D 1 530 ? 86.501 137.847 143.978 1.00 104.82 523 GLN B C 1
ATOM 9036 O O . GLN D 1 530 ? 85.778 138.598 144.639 1.00 104.82 523 GLN B O 1
ATOM 9042 N N . GLN D 1 531 ? 87.086 138.222 142.842 1.00 99.04 524 GLN B N 1
ATOM 9043 C CA . GLN D 1 531 ? 86.957 139.588 142.342 1.00 99.04 524 GLN B CA 1
ATOM 9044 C C . GLN D 1 531 ? 86.311 139.587 140.966 1.00 99.04 524 GLN B C 1
ATOM 9045 O O . GLN D 1 531 ? 86.704 138.809 140.094 1.00 99.04 524 GLN B O 1
ATOM 9051 N N . LYS D 1 532 ? 85.324 140.456 140.774 1.00 98.56 525 LYS B N 1
ATOM 9052 C CA . LYS D 1 532 ? 84.620 140.513 139.505 1.00 98.56 525 LYS B CA 1
ATOM 9053 C C . LYS D 1 532 ? 85.382 141.392 138.513 1.00 98.56 525 LYS B C 1
ATOM 9054 O O . LYS D 1 532 ? 86.229 142.207 138.886 1.00 98.56 525 LYS B O 1
ATOM 9060 N N . ILE D 1 533 ? 85.064 141.213 137.229 1.00 94.13 526 ILE B N 1
ATOM 9061 C CA . ILE D 1 533 ? 85.843 141.847 136.168 1.00 94.13 526 ILE B CA 1
ATOM 9062 C C . ILE D 1 533 ? 85.652 143.361 136.174 1.00 94.13 526 ILE B C 1
ATOM 9063 O O . ILE D 1 533 ? 86.606 144.120 135.959 1.00 94.13 526 ILE B O 1
ATOM 9068 N N . LYS D 1 534 ? 84.425 143.828 136.412 1.00 93.70 527 LYS B N 1
ATOM 9069 C CA . LYS D 1 534 ? 84.171 145.265 136.364 1.00 93.70 527 LYS B CA 1
ATOM 9070 C C . LYS D 1 534 ? 84.962 146.013 137.429 1.00 93.70 527 LYS B C 1
ATOM 9071 O O . LYS D 1 534 ? 85.510 147.087 137.159 1.00 93.70 527 LYS B O 1
ATOM 9077 N N . ASN D 1 535 ? 85.033 145.467 138.645 1.00 92.69 528 ASN B N 1
ATOM 9078 C CA . ASN D 1 535 ? 85.744 146.158 139.718 1.00 92.69 528 ASN B CA 1
ATOM 9079 C C . ASN D 1 535 ? 87.231 146.284 139.409 1.00 92.69 528 ASN B C 1
ATOM 9080 O O . ASN D 1 535 ? 87.821 147.361 139.566 1.00 92.69 528 ASN B O 1
ATOM 9085 N N . ILE D 1 536 ? 87.855 145.194 138.960 1.00 87.31 529 ILE B N 1
ATOM 9086 C CA . ILE D 1 536 ? 89.287 145.234 138.678 1.00 87.31 529 ILE B CA 1
ATOM 9087 C C . ILE D 1 536 ? 89.571 146.116 137.468 1.00 87.31 529 ILE B C 1
ATOM 9088 O O . ILE D 1 536 ? 90.594 146.810 137.417 1.00 87.31 529 ILE B O 1
ATOM 9093 N N . LEU D 1 537 ? 88.674 146.117 136.479 1.00 89.56 530 LEU B N 1
ATOM 9094 C CA . LEU D 1 537 ? 88.861 146.988 135.325 1.00 89.56 530 LEU B CA 1
ATOM 9095 C C . LEU D 1 537 ? 88.676 148.462 135.666 1.00 89.56 530 LEU B C 1
ATOM 9096 O O . LEU D 1 537 ? 89.365 149.307 135.088 1.00 89.56 530 LEU B O 1
ATOM 9101 N N . SER D 1 538 ? 87.770 148.789 136.586 1.00 90.53 531 SER B N 1
ATOM 9102 C CA . SER D 1 538 ? 87.517 150.175 136.950 1.00 90.53 531 SER B CA 1
ATOM 9103 C C . SER D 1 538 ? 88.390 150.664 138.097 1.00 90.53 531 SER B C 1
ATOM 9104 O O . SER D 1 538 ? 88.323 151.851 138.437 1.00 90.53 531 SER B O 1
ATOM 9107 N N . ASN D 1 539 ? 89.192 149.791 138.703 1.00 84.53 532 ASN B N 1
ATOM 9108 C CA . ASN D 1 539 ? 90.117 150.232 139.737 1.00 84.53 532 ASN B CA 1
ATOM 9109 C C . ASN D 1 539 ? 91.138 151.202 139.154 1.00 84.53 532 ASN B C 1
ATOM 9110 O O . ASN D 1 539 ? 91.642 151.006 138.044 1.00 84.53 532 ASN B O 1
ATOM 9115 N N . LYS D 1 540 ? 91.439 152.255 139.910 1.00 82.69 533 LYS B N 1
ATOM 9116 C CA . LYS D 1 540 ? 92.328 153.322 139.461 1.00 82.69 533 LYS B CA 1
ATOM 9117 C C . LYS D 1 540 ? 93.723 153.228 140.062 1.00 82.69 533 LYS B C 1
ATOM 9118 O O . LYS D 1 540 ? 94.717 153.419 139.349 1.00 82.69 533 LYS B O 1
ATOM 9124 N N . THR D 1 541 ? 93.822 152.944 141.362 1.00 77.35 534 THR B N 1
ATOM 9125 C CA . THR D 1 541 ? 95.131 152.762 141.978 1.00 77.35 534 THR B CA 1
ATOM 9126 C C . THR D 1 541 ? 95.864 151.582 141.355 1.00 77.35 534 THR B C 1
ATOM 9127 O O . THR D 1 541 ? 97.077 151.647 141.121 1.00 77.35 534 THR B O 1
ATOM 9131 N N . LEU D 1 542 ? 95.141 150.493 141.081 1.00 73.15 535 LEU B N 1
ATOM 9132 C CA . LEU D 1 542 ? 95.756 149.348 140.419 1.00 73.15 535 LEU B CA 1
ATOM 9133 C C . LEU D 1 542 ? 96.241 149.715 139.024 1.00 73.15 535 LEU B C 1
ATOM 9134 O O . LEU D 1 542 ? 97.319 149.285 138.604 1.00 73.15 535 LEU B O 1
ATOM 9139 N N . ARG D 1 543 ? 95.456 150.506 138.288 1.00 76.24 536 ARG B N 1
ATOM 9140 C CA . ARG D 1 543 ? 95.886 150.936 136.961 1.00 76.24 536 ARG B CA 1
ATOM 9141 C C . ARG D 1 543 ? 97.149 151.783 137.036 1.00 76.24 536 ARG B C 1
ATOM 9142 O O . ARG D 1 543 ? 98.063 151.620 136.222 1.00 76.24 536 ARG B O 1
ATOM 9150 N N . GLU D 1 544 ? 97.219 152.691 138.010 1.00 72.61 537 GLU B N 1
ATOM 9151 C CA . GLU D 1 544 ? 98.413 153.522 138.167 1.00 72.61 537 GLU B CA 1
ATOM 9152 C C . GLU D 1 544 ? 99.635 152.672 138.510 1.00 72.61 537 GLU B C 1
ATOM 9153 O O . GLU D 1 544 ? 100.722 152.849 137.936 1.00 72.61 537 GLU B O 1
ATOM 9159 N N . HIS D 1 545 ? 99.467 151.732 139.442 1.00 65.45 538 HIS B N 1
ATOM 9160 C CA . HIS D 1 545 ? 100.573 150.863 139.828 1.00 65.45 538 HIS B CA 1
ATOM 9161 C C . HIS D 1 545 ? 101.039 150.015 138.652 1.00 65.45 538 HIS B C 1
ATOM 9162 O O . HIS D 1 545 ? 102.245 149.837 138.439 1.00 65.45 538 HIS B O 1
ATOM 9169 N N . ASN D 1 546 ? 100.095 149.493 137.868 1.00 63.19 539 ASN B N 1
ATOM 9170 C CA . ASN D 1 546 ? 100.469 148.691 136.714 1.00 63.19 539 ASN B CA 1
ATOM 9171 C C . ASN D 1 546 ? 101.093 149.542 135.617 1.00 63.19 539 ASN B C 1
ATOM 9172 O O . ASN D 1 546 ? 101.922 149.043 134.858 1.00 63.19 539 ASN B O 1
ATOM 9177 N N . SER D 1 547 ? 100.729 150.822 135.525 1.00 60.69 540 SER B N 1
ATOM 9178 C CA . SER D 1 547 ? 101.422 151.709 134.596 1.00 60.69 540 SER B CA 1
ATOM 9179 C C . SER D 1 547 ? 102.881 151.886 134.998 1.00 60.69 540 SER B C 1
ATOM 9180 O O . SER D 1 547 ? 103.779 151.849 134.146 1.00 60.69 540 SER B O 1
ATOM 9183 N N . PHE D 1 548 ? 103.138 152.072 136.293 1.00 56.99 541 PHE B N 1
ATOM 9184 C CA . PHE D 1 548 ? 104.523 152.164 136.758 1.00 56.99 541 PHE B CA 1
ATOM 9185 C C . PHE D 1 548 ? 105.286 150.871 136.474 1.00 56.99 541 PHE B C 1
ATOM 9186 O O . PHE D 1 548 ? 106.437 150.892 136.006 1.00 56.99 541 PHE B O 1
ATOM 9194 N N . VAL D 1 549 ? 104.653 149.732 136.758 1.00 54.46 542 VAL B N 1
ATOM 9195 C CA . VAL D 1 549 ? 105.296 148.443 136.523 1.00 54.46 542 VAL B CA 1
ATOM 9196 C C . VAL D 1 549 ? 105.564 148.247 135.035 1.00 54.46 542 VAL B C 1
ATOM 9197 O O . VAL D 1 549 ? 106.607 147.710 134.640 1.00 54.46 542 VAL B O 1
ATOM 9201 N N . GLU D 1 550 ? 104.637 148.697 134.188 1.00 55.33 543 GLU B N 1
ATOM 9202 C CA . GLU D 1 550 ? 104.829 148.616 132.746 1.00 55.33 543 GLU B CA 1
ATOM 9203 C C . GLU D 1 550 ? 105.995 149.482 132.297 1.00 55.33 543 GLU B C 1
ATOM 9204 O O . GLU D 1 550 ? 106.743 149.101 131.393 1.00 55.33 543 GLU B O 1
ATOM 9210 N N . ARG D 1 551 ? 106.155 150.660 132.901 1.00 55.34 544 ARG B N 1
ATOM 9211 C CA . ARG D 1 551 ? 107.297 151.506 132.558 1.00 55.34 544 ARG B CA 1
ATOM 9212 C C . ARG D 1 551 ? 108.615 150.821 132.908 1.00 55.34 544 ARG B C 1
ATOM 9213 O O . ARG D 1 551 ? 109.567 150.833 132.113 1.00 55.34 544 ARG B O 1
ATOM 9221 N N . CYS D 1 552 ? 108.683 150.206 134.093 1.00 50.07 545 CYS B N 1
ATOM 9222 C CA . CYS D 1 552 ? 109.894 149.472 134.463 1.00 50.07 545 CYS B CA 1
ATOM 9223 C C . CYS D 1 552 ? 110.155 148.313 133.506 1.00 50.07 545 CYS B C 1
ATOM 9224 O O . CYS D 1 552 ? 111.299 148.081 133.083 1.00 50.07 545 CYS B O 1
ATOM 9227 N N . ILE D 1 553 ? 109.100 147.577 133.149 1.00 47.75 546 ILE B N 1
ATOM 9228 C CA . ILE D 1 553 ? 109.246 146.450 132.233 1.00 47.75 546 ILE B CA 1
ATOM 9229 C C . ILE D 1 553 ? 109.708 146.933 130.864 1.00 47.75 546 ILE B C 1
ATOM 9230 O O . ILE D 1 553 ? 110.513 146.274 130.200 1.00 47.75 546 ILE B O 1
ATOM 9235 N N . ASP D 1 554 ? 109.204 148.086 130.419 1.00 49.77 547 ASP B N 1
ATOM 9236 C CA . ASP D 1 554 ? 109.614 148.632 129.131 1.00 49.77 547 ASP B CA 1
ATOM 9237 C C . ASP D 1 554 ? 111.088 149.006 129.137 1.00 49.77 547 ASP B C 1
ATOM 9238 O O . ASP D 1 554 ? 111.810 148.743 128.165 1.00 49.77 547 ASP B O 1
ATOM 9243 N N . TRP D 1 555 ? 111.554 149.630 130.222 1.00 44.52 548 TRP B N 1
ATOM 9244 C CA . TRP D 1 555 ? 112.974 149.956 130.315 1.00 44.52 548 TRP B CA 1
ATOM 9245 C C . TRP D 1 555 ? 113.824 148.690 130.263 1.00 44.52 548 TRP B C 1
ATOM 9246 O O . TRP D 1 555 ? 114.835 148.632 129.549 1.00 44.52 548 TRP B O 1
ATOM 9257 N N . ASN D 1 556 ? 113.417 147.656 131.004 1.00 43.98 549 ASN B N 1
ATOM 9258 C CA . ASN D 1 556 ? 114.182 146.411 130.982 1.00 43.98 549 ASN B CA 1
ATOM 9259 C C . ASN D 1 556 ? 114.135 145.739 129.614 1.00 43.98 549 ASN B C 1
ATOM 9260 O O . ASN D 1 556 ? 115.126 145.140 129.185 1.00 43.98 549 ASN B O 1
ATOM 9265 N N . ARG D 1 557 ? 112.997 145.823 128.923 1.00 46.00 550 ARG B N 1
ATOM 9266 C CA . ARG D 1 557 ? 112.894 145.255 127.583 1.00 46.00 550 ARG B CA 1
ATOM 9267 C C . ARG D 1 557 ? 113.831 145.959 126.616 1.00 46.00 550 ARG B C 1
ATOM 9268 O O . ARG D 1 557 ? 114.480 145.311 125.791 1.00 46.00 550 ARG B O 1
ATOM 9276 N N . GLU D 1 558 ? 113.905 147.290 126.694 1.00 45.55 551 GLU B N 1
ATOM 9277 C CA . GLU D 1 558 ? 114.841 148.015 125.839 1.00 45.55 551 GLU B CA 1
ATOM 9278 C C . GLU D 1 558 ? 116.281 147.647 126.168 1.00 45.55 551 GLU B C 1
ATOM 9279 O O . GLU D 1 558 ? 117.110 147.488 125.264 1.00 45.55 551 GLU B O 1
ATOM 9285 N N . LEU D 1 559 ? 116.594 147.496 127.456 1.00 41.65 552 LEU B N 1
ATOM 9286 C CA . LEU D 1 559 ? 117.944 147.095 127.842 1.00 41.65 552 LEU B CA 1
ATOM 9287 C C . LEU D 1 559 ? 118.297 145.728 127.266 1.00 41.65 552 LEU B C 1
ATOM 9288 O O . LEU D 1 559 ? 119.381 145.537 126.699 1.00 41.65 552 LEU B O 1
ATOM 9293 N N . LEU D 1 560 ? 117.381 144.764 127.389 1.00 39.75 553 LEU B N 1
ATOM 9294 C CA . LEU D 1 560 ? 117.636 143.427 126.861 1.00 39.75 553 LEU B CA 1
ATOM 9295 C C . LEU D 1 560 ? 117.728 143.433 125.341 1.00 39.75 553 LEU B C 1
ATOM 9296 O O . LEU D 1 560 ? 118.560 142.727 124.764 1.00 39.75 553 LEU B O 1
ATOM 9301 N N . LYS D 1 561 ? 116.876 144.214 124.674 1.00 39.70 554 LYS B N 1
ATOM 9302 C CA . LYS D 1 561 ? 116.924 144.292 123.220 1.00 39.70 554 LYS B CA 1
ATOM 9303 C C . LYS D 1 561 ? 118.236 144.895 122.742 1.00 39.70 554 LYS B C 1
ATOM 9304 O O . LYS D 1 561 ? 118.769 144.485 121.706 1.00 39.70 554 LYS B O 1
ATOM 9310 N N . ARG D 1 562 ? 118.776 145.861 123.487 1.00 41.99 555 ARG B N 1
ATOM 9311 C CA . ARG D 1 562 ? 120.068 146.430 123.126 1.00 41.99 555 ARG B CA 1
ATOM 9312 C C . ARG D 1 562 ? 121.204 145.445 123.387 1.00 41.99 555 ARG B C 1
ATOM 9313 O O . ARG D 1 562 ? 122.144 145.352 122.592 1.00 41.99 555 ARG B O 1
ATOM 9321 N N . GLU D 1 563 ? 121.133 144.697 124.491 1.00 40.71 556 GLU B N 1
ATOM 9322 C CA . GLU D 1 563 ? 122.265 143.883 124.920 1.00 40.71 556 GLU B CA 1
ATOM 9323 C C . GLU D 1 563 ? 122.266 142.464 124.361 1.00 40.71 556 GLU B C 1
ATOM 9324 O O . GLU D 1 563 ? 123.291 141.783 124.467 1.00 40.71 556 GLU B O 1
ATOM 9330 N N . LEU D 1 564 ? 121.164 141.994 123.776 1.00 38.03 557 LEU B N 1
ATOM 9331 C CA . LEU D 1 564 ? 121.104 140.639 123.238 1.00 38.03 557 LEU B CA 1
ATOM 9332 C C . LEU D 1 564 ? 120.741 140.599 121.760 1.00 38.03 557 LEU B C 1
ATOM 9333 O O . LEU D 1 564 ? 120.429 139.521 121.242 1.00 38.03 557 LEU B O 1
ATOM 9338 N N . GLY D 1 565 ? 120.772 141.735 121.071 1.00 38.71 558 GLY B N 1
ATOM 9339 C CA . GLY D 1 565 ? 120.532 141.746 119.636 1.00 38.71 558 GLY B CA 1
ATOM 9340 C C . GLY D 1 565 ? 119.182 141.199 119.231 1.00 38.71 558 GLY B C 1
ATOM 9341 O O . GLY D 1 565 ? 119.078 140.490 118.224 1.00 38.71 558 GLY B O 1
ATOM 9342 N N . LEU D 1 566 ? 118.143 141.509 119.997 1.00 39.42 559 LEU B N 1
ATOM 9343 C CA . LEU D 1 566 ? 116.807 141.005 119.723 1.00 39.42 559 LEU B CA 1
ATOM 9344 C C . LEU D 1 566 ? 116.016 141.990 118.877 1.00 39.42 559 LEU B C 1
ATOM 9345 O O . LEU D 1 566 ? 116.235 143.202 118.926 1.00 39.42 559 LEU B O 1
ATOM 9350 N N . ALA D 1 567 ? 115.095 141.452 118.093 1.00 42.23 560 ALA B N 1
ATOM 9351 C CA . ALA D 1 567 ? 114.086 142.239 117.413 1.00 42.23 560 ALA B CA 1
ATOM 9352 C C . ALA D 1 567 ? 112.778 142.117 118.188 1.00 42.23 560 ALA B C 1
ATOM 9353 O O . ALA D 1 567 ? 112.728 141.529 119.271 1.00 42.23 560 ALA B O 1
ATOM 9355 N N . GLU D 1 568 ? 111.702 142.676 117.641 1.00 46.24 561 GLU B N 1
ATOM 9356 C CA . GLU D 1 568 ? 110.404 142.528 118.283 1.00 46.24 561 GLU B CA 1
ATOM 9357 C C . GLU D 1 568 ? 109.777 141.162 118.040 1.00 46.24 561 GLU B C 1
ATOM 9358 O O . GLU D 1 568 ? 108.768 140.842 118.677 1.00 46.24 561 GLU B O 1
ATOM 9364 N N . SER D 1 569 ? 110.342 140.356 117.146 1.00 44.89 562 SER B N 1
ATOM 9365 C CA . SER D 1 569 ? 109.804 139.037 116.846 1.00 44.89 562 SER B CA 1
ATOM 9366 C C . SER D 1 569 ? 110.288 137.957 117.803 1.00 44.89 562 SER B C 1
ATOM 9367 O O . SER D 1 569 ? 109.725 136.857 117.803 1.00 44.89 562 SER B O 1
ATOM 9370 N N . ASP D 1 570 ? 111.308 138.236 118.615 1.00 42.48 563 ASP B N 1
ATOM 9371 C CA . ASP D 1 570 ? 111.870 137.259 119.536 1.00 42.48 563 ASP B CA 1
ATOM 9372 C C . ASP D 1 570 ? 111.384 137.440 120.966 1.00 42.48 563 ASP B C 1
ATOM 9373 O O . ASP D 1 570 ? 111.881 136.759 121.867 1.00 42.48 563 ASP B O 1
ATOM 9378 N N . ILE D 1 571 ? 110.433 138.338 121.200 1.00 41.56 564 ILE B N 1
ATOM 9379 C CA . ILE D 1 571 ? 109.947 138.635 122.541 1.00 41.56 564 ILE B CA 1
ATOM 9380 C C . ILE D 1 571 ? 108.445 138.395 122.575 1.00 41.56 564 ILE B C 1
ATOM 9381 O O . ILE D 1 571 ? 107.711 138.902 121.720 1.00 41.56 564 ILE B O 1
ATOM 9386 N N . ILE D 1 572 ? 108.029 137.592 123.562 1.00 46.87 565 ILE B N 1
ATOM 9387 C CA . ILE D 1 572 ? 106.590 137.245 123.727 1.00 46.87 565 ILE B CA 1
ATOM 9388 C C . ILE D 1 572 ? 106.113 137.813 125.065 1.00 46.87 565 ILE B C 1
ATOM 9389 O O . ILE D 1 572 ? 106.841 137.661 126.063 1.00 46.87 565 ILE B O 1
ATOM 9394 N N . ASP D 1 573 ? 104.940 138.443 125.079 1.00 53.85 566 ASP B N 1
ATOM 9395 C CA . ASP D 1 573 ? 104.370 139.015 126.290 1.00 53.85 566 ASP B CA 1
ATOM 9396 C C . ASP D 1 573 ? 103.367 138.046 126.902 1.00 53.85 566 ASP B C 1
ATOM 9397 O O . ASP D 1 573 ? 102.447 137.584 126.220 1.00 53.85 566 ASP B O 1
ATOM 9402 N N . ILE D 1 574 ? 103.576 137.731 128.184 1.00 52.79 567 ILE B N 1
ATOM 9403 C CA . ILE D 1 574 ? 102.617 136.854 128.916 1.00 52.79 567 ILE B CA 1
ATOM 9404 C C . ILE D 1 574 ? 101.887 137.740 129.930 1.00 52.79 567 ILE B C 1
ATOM 9405 O O . ILE D 1 574 ? 102.569 138.375 130.759 1.00 52.79 567 ILE B O 1
ATOM 9410 N N . PRO D 1 575 ? 100.540 137.819 129.897 1.00 59.52 568 PRO B N 1
ATOM 9411 C CA . PRO D 1 575 ? 99.789 138.723 130.774 1.00 59.52 568 PRO B CA 1
ATOM 9412 C C . PRO D 1 575 ? 100.072 138.462 132.246 1.00 59.52 568 PRO B C 1
ATOM 9413 O O . PRO D 1 575 ? 100.269 137.322 132.671 1.00 59.52 568 PRO B O 1
ATOM 9417 N N . GLN D 1 576 ? 100.095 139.543 133.024 1.00 57.30 569 GLN B N 1
ATOM 9418 C CA . GLN D 1 576 ? 100.327 139.485 134.460 1.00 57.30 569 GLN B CA 1
ATOM 9419 C C . GLN D 1 576 ? 99.864 140.801 135.067 1.00 57.30 569 GLN B C 1
ATOM 9420 O O . GLN D 1 576 ? 99.720 141.800 134.361 1.00 57.30 569 GLN B O 1
ATOM 9426 N N . LEU D 1 577 ? 99.621 140.794 136.374 1.00 57.38 570 LEU B N 1
ATOM 9427 C CA . LEU D 1 577 ? 99.176 141.989 137.077 1.00 57.38 570 LEU B CA 1
ATOM 9428 C C . LEU D 1 577 ? 100.007 142.175 138.336 1.00 57.38 570 LEU B C 1
ATOM 9429 O O . LEU D 1 577 ? 100.235 141.217 139.081 1.00 57.38 570 LEU B O 1
ATOM 9434 N N . PHE D 1 578 ? 100.452 143.407 138.570 1.00 52.16 571 PHE B N 1
ATOM 9435 C CA . PHE D 1 578 ? 101.286 143.748 139.712 1.00 52.16 571 PHE B CA 1
ATOM 9436 C C . PHE D 1 578 ? 100.574 144.771 140.586 1.00 52.16 571 PHE B C 1
ATOM 9437 O O . PHE D 1 578 ? 99.810 145.606 140.096 1.00 52.16 571 PHE B O 1
ATOM 9445 N N . LYS D 1 579 ? 100.831 144.696 141.889 1.00 56.98 572 LYS B N 1
ATOM 9446 C CA . LYS D 1 579 ? 100.278 145.649 142.842 1.00 56.98 572 LYS B CA 1
ATOM 9447 C C . LYS D 1 579 ? 101.363 146.095 143.807 1.00 56.98 572 LYS B C 1
ATOM 9448 O O . LYS D 1 579 ? 102.253 145.316 144.154 1.00 56.98 572 LYS B O 1
ATOM 9454 N N . LEU D 1 580 ? 101.283 147.349 144.240 1.00 59.38 573 LEU B N 1
ATOM 9455 C CA . LEU D 1 580 ? 102.310 147.954 145.074 1.00 59.38 573 LEU B CA 1
ATOM 9456 C C . LEU D 1 580 ? 101.927 147.889 146.548 1.00 59.38 573 LEU B C 1
ATOM 9457 O O . LEU D 1 580 ? 100.756 148.007 146.917 1.00 59.38 573 LEU B O 1
ATOM 9462 N N . LYS D 1 581 ? 102.946 147.740 147.381 1.00 64.01 574 LYS B N 1
ATOM 9463 C CA . LYS D 1 581 ? 102.662 147.678 148.828 1.00 64.01 574 LYS B CA 1
ATOM 9464 C C . LYS D 1 581 ? 103.617 148.609 149.566 1.00 64.01 574 LYS B C 1
ATOM 9465 O O . LYS D 1 581 ? 104.115 149.566 148.946 1.00 64.01 574 LYS B O 1
ATOM 9471 N N . GLU D 1 582 ? 103.898 148.239 150.822 1.00 69.86 575 GLU B N 1
ATOM 9472 C CA . GLU D 1 582 ? 104.824 149.020 151.676 1.00 69.86 575 GLU B CA 1
ATOM 9473 C C . GLU D 1 582 ? 106.050 149.429 150.869 1.00 69.86 575 GLU B C 1
ATOM 9474 O O . GLU D 1 582 ? 106.593 148.586 150.126 1.00 69.86 575 GLU B O 1
ATOM 9480 N N . PHE D 1 583 ? 106.467 150.676 151.041 1.00 69.03 576 PHE B N 1
ATOM 9481 C CA . PHE D 1 583 ? 107.627 151.217 150.324 1.00 69.03 576 PHE B CA 1
ATOM 9482 C C . PHE D 1 583 ? 107.519 151.072 148.809 1.00 69.03 576 PHE B C 1
ATOM 9483 O O . PHE D 1 583 ? 108.536 151.121 148.109 1.00 69.03 576 PHE B O 1
ATOM 9491 N N . SER D 1 584 ? 106.301 150.911 148.292 1.00 62.82 577 SER B N 1
ATOM 9492 C CA . SER D 1 584 ? 106.029 150.958 146.853 1.00 62.82 577 SER B CA 1
ATOM 9493 C C . SER D 1 584 ? 106.869 149.941 146.083 1.00 62.82 577 SER B C 1
ATOM 9494 O O . SER D 1 584 ? 107.681 150.290 145.225 1.00 62.82 577 SER B O 1
ATOM 9497 N N . LYS D 1 585 ? 106.664 148.667 146.397 1.00 56.83 578 LYS B N 1
ATOM 9498 C CA . LYS D 1 585 ? 107.303 147.567 145.691 1.00 56.83 578 LYS B CA 1
ATOM 9499 C C . LYS D 1 585 ? 106.240 146.659 145.085 1.00 56.83 578 LYS B C 1
ATOM 9500 O O . LYS D 1 585 ? 105.145 146.505 145.633 1.00 56.83 578 LYS B O 1
ATOM 9506 N N . ALA D 1 586 ? 106.577 146.054 143.953 1.00 53.56 579 ALA B N 1
ATOM 9507 C CA . ALA D 1 586 ? 105.612 145.300 143.169 1.00 53.56 579 ALA B CA 1
ATOM 9508 C C . ALA D 1 586 ? 105.534 143.852 143.632 1.00 53.56 579 ALA B C 1
ATOM 9509 O O . ALA D 1 586 ? 106.554 143.215 143.905 1.00 53.56 579 ALA B O 1
ATOM 9511 N N . GLU D 1 587 ? 104.308 143.340 143.713 1.00 60.02 580 GLU B N 1
ATOM 9512 C CA . GLU D 1 587 ? 104.048 141.936 143.983 1.00 60.02 580 GLU B CA 1
ATOM 9513 C C . GLU D 1 587 ? 103.042 141.432 142.961 1.00 60.02 580 GLU B C 1
ATOM 9514 O O . GLU D 1 587 ? 102.224 142.193 142.438 1.00 60.02 580 GLU B O 1
ATOM 9520 N N . ALA D 1 588 ? 103.104 140.134 142.682 1.00 58.60 581 ALA B N 1
ATOM 9521 C CA . ALA D 1 588 ? 102.195 139.539 141.712 1.00 58.60 581 ALA B CA 1
ATOM 9522 C C . ALA D 1 588 ? 100.771 139.546 142.253 1.00 58.60 581 ALA B C 1
ATOM 9523 O O . ALA D 1 588 ? 100.506 139.027 143.340 1.00 58.60 581 ALA B O 1
ATOM 9525 N N . PHE D 1 589 ? 99.851 140.142 141.491 1.00 65.18 582 PHE B N 1
ATOM 9526 C CA . PHE D 1 589 ? 98.458 140.193 141.921 1.00 65.18 582 PHE B CA 1
ATOM 9527 C C . PHE D 1 589 ? 97.847 138.798 141.957 1.00 65.18 582 PHE B C 1
ATOM 9528 O O . PHE D 1 589 ? 97.175 138.426 142.925 1.00 65.18 582 PHE B O 1
ATOM 9536 N N . PHE D 1 590 ? 98.137 138.015 140.911 1.00 63.76 583 PHE B N 1
ATOM 9537 C CA . PHE D 1 590 ? 97.713 136.591 140.875 1.00 63.76 583 PHE B CA 1
ATOM 9538 C C . PHE D 1 590 ? 98.983 135.782 140.578 1.00 63.76 583 PHE B C 1
ATOM 9539 O O . PHE D 1 590 ? 99.968 136.402 140.133 1.00 63.76 583 PHE B O 1
ATOM 9547 N N . PRO D 1 591 ? 99.034 134.448 140.790 1.00 65.60 584 PRO B N 1
ATOM 9548 C CA . PRO D 1 591 ? 100.281 133.686 140.620 1.00 65.60 584 PRO B CA 1
ATOM 9549 C C . PRO D 1 591 ? 101.100 134.096 139.386 1.00 65.60 584 PRO B C 1
ATOM 9550 O O . PRO D 1 591 ? 100.529 134.201 138.317 1.00 65.60 584 PRO B O 1
ATOM 9554 N N . ASN D 1 592 ? 102.410 134.309 139.561 1.00 59.62 585 ASN B N 1
ATOM 9555 C CA . ASN D 1 592 ? 103.290 134.733 138.437 1.00 59.62 585 ASN B CA 1
ATOM 9556 C C . ASN D 1 592 ? 103.468 133.572 137.458 1.00 59.62 585 ASN B C 1
ATOM 9557 O O . ASN D 1 592 ? 104.045 132.549 137.865 1.00 59.62 585 ASN B O 1
ATOM 9562 N N . MET D 1 593 ? 103.008 133.737 136.216 1.00 57.97 586 MET B N 1
ATOM 9563 C CA . MET D 1 593 ? 103.105 132.688 135.212 1.00 57.97 586 MET B CA 1
ATOM 9564 C C . MET D 1 593 ? 104.355 132.801 134.356 1.00 57.97 586 MET B C 1
ATOM 9565 O O . MET D 1 593 ? 104.548 131.984 133.452 1.00 57.97 586 MET B O 1
ATOM 9570 N N . VAL D 1 594 ? 105.209 133.789 134.642 1.00 55.29 587 VAL B N 1
ATOM 9571 C CA . VAL D 1 594 ? 106.502 133.908 133.904 1.00 55.29 587 VAL B CA 1
ATOM 9572 C C . VAL D 1 594 ? 107.515 132.986 134.589 1.00 55.29 587 VAL B C 1
ATOM 9573 O O . VAL D 1 594 ? 108.342 132.389 133.881 1.00 55.29 587 VAL B O 1
ATOM 9577 N N . ASN D 1 595 ? 107.435 132.869 135.915 1.00 58.35 588 ASN B N 1
ATOM 9578 C CA . ASN D 1 595 ? 108.328 131.999 136.677 1.00 58.35 588 ASN B CA 1
ATOM 9579 C C . ASN D 1 595 ? 107.819 130.565 136.561 1.00 58.35 588 ASN B C 1
ATOM 9580 O O . ASN D 1 595 ? 107.175 130.020 137.460 1.00 58.35 588 ASN B O 1
ATOM 9585 N N . MET D 1 596 ? 108.126 129.976 135.404 1.00 56.40 589 MET B N 1
ATOM 9586 C CA . MET D 1 596 ? 107.670 128.590 135.146 1.00 56.40 589 MET B CA 1
ATOM 9587 C C . MET D 1 596 ? 108.884 127.672 135.005 1.00 56.40 589 MET B C 1
ATOM 9588 O O . MET D 1 596 ? 109.999 128.190 134.799 1.00 56.40 589 MET B O 1
ATOM 9593 N N . LEU D 1 597 ? 108.663 126.369 135.112 1.00 54.34 590 LEU B N 1
ATOM 9594 C CA . LEU D 1 597 ? 109.702 125.357 135.003 1.00 54.34 590 LEU B CA 1
ATOM 9595 C C . LEU D 1 597 ? 109.721 124.806 133.586 1.00 54.34 590 LEU B C 1
ATOM 9596 O O . LEU D 1 597 ? 108.716 124.268 133.114 1.00 54.34 590 LEU B O 1
ATOM 9601 N N . VAL D 1 598 ? 110.859 124.934 132.911 1.00 51.26 591 VAL B N 1
ATOM 9602 C CA . VAL D 1 598 ? 111.011 124.472 131.535 1.00 51.26 591 VAL B CA 1
ATOM 9603 C C . VAL D 1 598 ? 111.912 123.243 131.533 1.00 51.26 591 VAL B C 1
ATOM 9604 O O . VAL D 1 598 ? 113.026 123.270 132.072 1.00 51.26 591 VAL B O 1
ATOM 9608 N N . LEU D 1 599 ? 111.412 122.149 130.958 1.00 51.87 592 LEU B N 1
ATOM 9609 C CA . LEU D 1 599 ? 112.134 120.882 130.872 1.00 51.87 592 LEU B CA 1
ATOM 9610 C C . LEU D 1 599 ? 112.053 120.437 129.416 1.00 51.87 592 LEU B C 1
ATOM 9611 O O . LEU D 1 599 ? 111.088 119.782 129.013 1.00 51.87 592 LEU B O 1
ATOM 9616 N N . GLY D 1 600 ? 113.061 120.801 128.629 1.00 56.11 593 GLY B N 1
ATOM 9617 C CA . GLY D 1 600 ? 113.055 120.474 127.218 1.00 56.11 593 GLY B CA 1
ATOM 9618 C C . GLY D 1 600 ? 111.896 121.124 126.492 1.00 56.11 593 GLY B C 1
ATOM 9619 O O . GLY D 1 600 ? 111.882 122.340 126.291 1.00 56.11 593 GLY B O 1
ATOM 9620 N N . LYS D 1 601 ? 110.914 120.319 126.096 1.00 62.14 594 LYS B N 1
ATOM 9621 C CA . LYS D 1 601 ? 109.712 120.815 125.442 1.00 62.14 594 LYS B CA 1
ATOM 9622 C C . LYS D 1 601 ? 108.482 120.719 126.334 1.00 62.14 594 LYS B C 1
ATOM 9623 O O . LYS D 1 601 ? 107.357 120.734 125.826 1.00 62.14 594 LYS B O 1
ATOM 9629 N N . HIS D 1 602 ? 108.665 120.622 127.648 1.00 64.45 595 HIS B N 1
ATOM 9630 C CA . HIS D 1 602 ? 107.562 120.503 128.590 1.00 64.45 595 HIS B CA 1
ATOM 9631 C C . HIS D 1 602 ? 107.601 121.666 129.571 1.00 64.45 595 HIS B C 1
ATOM 9632 O O . HIS D 1 602 ? 108.679 122.138 129.951 1.00 64.45 595 HIS B O 1
ATOM 9639 N N . LEU D 1 603 ? 106.423 122.133 129.976 1.00 64.41 596 LEU B N 1
ATOM 9640 C CA . LEU D 1 603 ? 106.304 123.337 130.784 1.00 64.41 596 LEU B CA 1
ATOM 9641 C C . LEU D 1 603 ? 105.450 123.067 132.014 1.00 64.41 596 LEU B C 1
ATOM 9642 O O . LEU D 1 603 ? 104.351 122.514 131.903 1.00 64.41 596 LEU B O 1
ATOM 9647 N N . GLY D 1 604 ? 105.963 123.454 133.178 1.00 63.24 597 GLY B N 1
ATOM 9648 C CA . GLY D 1 604 ? 105.163 123.545 134.381 1.00 63.24 597 GLY B CA 1
ATOM 9649 C C . GLY D 1 604 ? 104.927 125.000 134.731 1.00 63.24 597 GLY B C 1
ATOM 9650 O O . GLY D 1 604 ? 105.834 125.683 135.215 1.00 63.24 597 GLY B O 1
ATOM 9651 N N . ILE D 1 605 ? 103.720 125.484 134.483 1.00 63.69 598 ILE B N 1
ATOM 9652 C CA . ILE D 1 605 ? 103.367 126.893 134.644 1.00 63.69 598 ILE B CA 1
ATOM 9653 C C . ILE D 1 605 ? 102.484 127.023 135.877 1.00 63.69 598 ILE B C 1
ATOM 9654 O O . ILE D 1 605 ? 101.535 126.246 136.025 1.00 63.69 598 ILE B O 1
ATOM 9659 N N . PRO D 1 606 ? 102.761 127.960 136.781 1.00 60.25 599 PRO B N 1
ATOM 9660 C CA . PRO D 1 606 ? 101.876 128.149 137.935 1.00 60.25 599 PRO B CA 1
ATOM 9661 C C . PRO D 1 606 ? 100.463 128.491 137.492 1.00 60.25 599 PRO B C 1
ATOM 9662 O O . PRO D 1 606 ? 100.255 129.286 136.575 1.00 60.25 599 PRO B O 1
ATOM 9666 N N . LYS D 1 607 ? 99.489 127.885 138.159 1.00 73.34 600 LYS B N 1
ATOM 9667 C CA . LYS D 1 607 ? 98.096 128.074 137.780 1.00 73.34 600 LYS B CA 1
ATOM 9668 C C . LYS D 1 607 ? 97.618 129.443 138.246 1.00 73.34 600 LYS B C 1
ATOM 9669 O O . LYS D 1 607 ? 97.646 129.721 139.449 1.00 73.34 600 LYS B O 1
ATOM 9675 N N . PRO D 1 608 ? 97.167 130.317 137.342 1.00 72.35 601 PRO B N 1
ATOM 9676 C CA . PRO D 1 608 ? 96.750 131.659 137.768 1.00 72.35 601 PRO B CA 1
ATOM 9677 C C . PRO D 1 608 ? 95.402 131.690 138.451 1.00 72.35 601 PRO B C 1
ATOM 9678 O O . PRO D 1 608 ? 95.109 132.670 139.148 1.00 72.35 601 PRO B O 1
ATOM 9682 N N . PHE D 1 609 ? 94.577 130.658 138.277 1.00 86.50 602 PHE B N 1
ATOM 9683 C CA . PHE D 1 609 ? 93.194 130.662 138.754 1.00 86.50 602 PHE B CA 1
ATOM 9684 C C . PHE D 1 609 ? 92.433 131.863 138.200 1.00 86.50 602 PHE B C 1
ATOM 9685 O O . PHE D 1 609 ? 91.652 132.513 138.899 1.00 86.50 602 PHE B O 1
ATOM 9693 N N . GLY D 1 610 ? 92.668 132.164 136.923 1.00 90.15 603 GLY B N 1
ATOM 9694 C CA . GLY D 1 610 ? 92.004 133.266 136.273 1.00 90.15 603 GLY B CA 1
ATOM 9695 C C . GLY D 1 610 ? 90.553 132.962 135.982 1.00 90.15 603 GLY B C 1
ATOM 9696 O O . GLY D 1 610 ? 90.077 131.826 136.111 1.00 90.15 603 GLY B O 1
ATOM 9697 N N . PRO D 1 611 ? 89.819 134.000 135.581 1.00 91.37 604 PRO B N 1
ATOM 9698 C CA . PRO D 1 611 ? 88.388 133.831 135.307 1.00 91.37 604 PRO B CA 1
ATOM 9699 C C . PRO D 1 611 ? 88.151 132.829 134.189 1.00 91.37 604 PRO B C 1
ATOM 9700 O O . PRO D 1 611 ? 88.909 132.754 133.220 1.00 91.37 604 PRO B O 1
ATOM 9704 N N . VAL D 1 612 ? 87.079 132.054 134.332 1.00 95.02 605 VAL B N 1
ATOM 9705 C CA . VAL D 1 612 ? 86.760 130.969 133.412 1.00 95.02 605 VAL B CA 1
ATOM 9706 C C . VAL D 1 612 ? 85.571 131.377 132.554 1.00 95.02 605 VAL B C 1
ATOM 9707 O O . VAL D 1 612 ? 84.651 132.056 133.026 1.00 95.02 605 VAL B O 1
ATOM 9711 N N . ILE D 1 613 ? 85.620 130.998 131.281 1.00 99.47 606 ILE B N 1
ATOM 9712 C CA . ILE D 1 613 ? 84.526 131.165 130.336 1.00 99.47 606 ILE B CA 1
ATOM 9713 C C . ILE D 1 613 ? 84.337 129.834 129.622 1.00 99.47 606 ILE B C 1
ATOM 9714 O O . ILE D 1 613 ? 85.319 129.197 129.221 1.00 99.47 606 ILE B O 1
ATOM 9719 N N . ASN D 1 614 ? 83.081 129.396 129.505 1.00 103.86 607 ASN B N 1
ATOM 9720 C CA . ASN D 1 614 ? 82.735 128.158 128.801 1.00 103.86 607 ASN B CA 1
ATOM 9721 C C . ASN D 1 614 ? 83.552 126.975 129.317 1.00 103.86 607 ASN B C 1
ATOM 9722 O O . ASN D 1 614 ? 83.976 126.106 128.553 1.00 103.86 607 ASN B O 1
ATOM 9727 N N . GLY D 1 615 ? 83.770 126.943 130.627 1.00 101.72 608 GLY B N 1
ATOM 9728 C CA . GLY D 1 615 ? 84.543 125.879 131.244 1.00 101.72 608 GLY B CA 1
ATOM 9729 C C . GLY D 1 615 ? 86.015 125.851 130.888 1.00 101.72 608 GLY B C 1
ATOM 9730 O O . GLY D 1 615 ? 86.599 124.765 130.785 1.00 101.72 608 GLY B O 1
ATOM 9731 N N . ARG D 1 616 ? 86.633 127.017 130.698 1.00 93.39 609 ARG B N 1
ATOM 9732 C CA . ARG D 1 616 ? 88.084 127.085 130.556 1.00 93.39 609 ARG B CA 1
ATOM 9733 C C . ARG D 1 616 ? 88.539 128.490 130.911 1.00 93.39 609 ARG B C 1
ATOM 9734 O O . ARG D 1 616 ? 87.902 129.464 130.508 1.00 93.39 609 ARG B O 1
ATOM 9742 N N . CYS D 1 617 ? 89.625 128.594 131.670 1.00 89.11 610 CYS B N 1
ATOM 9743 C CA . CYS D 1 617 ? 90.093 129.902 132.107 1.00 89.11 610 CYS B CA 1
ATOM 9744 C C . CYS D 1 617 ? 90.686 130.677 130.936 1.00 89.11 610 CYS B C 1
ATOM 9745 O O . CYS D 1 617 ? 91.442 130.130 130.128 1.00 89.11 610 CYS B O 1
ATOM 9748 N N . CYS D 1 618 ? 90.336 131.963 130.851 1.00 84.00 611 CYS B N 1
ATOM 9749 C CA . CYS D 1 618 ? 90.789 132.783 129.732 1.00 84.00 611 CYS B CA 1
ATOM 9750 C C . CYS D 1 618 ? 92.304 132.946 129.736 1.00 84.00 611 CYS B C 1
ATOM 9751 O O . CYS D 1 618 ? 92.938 132.932 128.676 1.00 84.00 611 CYS B O 1
ATOM 9754 N N . LEU D 1 619 ? 92.899 133.114 130.919 1.00 77.51 612 LEU B N 1
ATOM 9755 C CA . LEU D 1 619 ? 94.348 133.274 131.003 1.00 77.51 612 LEU B CA 1
ATOM 9756 C C . LEU D 1 619 ? 95.073 132.033 130.495 1.00 77.51 612 LEU B C 1
ATOM 9757 O O . LEU D 1 619 ? 96.002 132.133 129.680 1.00 77.51 612 LEU B O 1
ATOM 9762 N N . GLU D 1 620 ? 94.660 130.854 130.967 1.00 81.33 613 GLU B N 1
ATOM 9763 C CA . GLU D 1 620 ? 95.289 129.617 130.518 1.00 81.33 613 GLU B CA 1
ATOM 9764 C C . GLU D 1 620 ? 95.090 129.413 129.024 1.00 81.33 613 GLU B C 1
ATOM 9765 O O . GLU D 1 620 ? 96.016 129.001 128.321 1.00 81.33 613 GLU B O 1
ATOM 9771 N N . GLU D 1 621 ? 93.885 129.691 128.522 1.00 84.31 614 GLU B N 1
ATOM 9772 C CA . GLU D 1 621 ? 93.624 129.531 127.095 1.00 84.31 614 GLU B CA 1
ATOM 9773 C C . GLU D 1 621 ? 94.516 130.448 126.269 1.00 84.31 614 GLU B C 1
ATOM 9774 O O . GLU D 1 621 ? 95.094 130.028 125.260 1.00 84.31 614 GLU B O 1
ATOM 9780 N N . LYS D 1 622 ? 94.645 131.707 126.690 1.00 78.82 615 LYS B N 1
ATOM 9781 C CA . LYS D 1 622 ? 95.471 132.659 125.954 1.00 78.82 615 LYS B CA 1
ATOM 9782 C C . LYS D 1 622 ? 96.930 132.225 125.945 1.00 78.82 615 LYS B C 1
ATOM 9783 O O . LYS D 1 622 ? 97.585 132.227 124.897 1.00 78.82 615 LYS B O 1
ATOM 9789 N N . VAL D 1 623 ? 97.452 131.826 127.105 1.00 75.74 616 VAL B N 1
ATOM 9790 C CA . VAL D 1 623 ? 98.864 131.458 127.180 1.00 75.74 616 VAL B CA 1
ATOM 9791 C C . VAL D 1 623 ? 99.122 130.168 126.410 1.00 75.74 616 VAL B C 1
ATOM 9792 O O . VAL D 1 623 ? 100.169 130.004 125.771 1.00 75.74 616 VAL B O 1
ATOM 9796 N N . CYS D 1 624 ? 98.171 129.233 126.453 1.00 79.45 617 CYS B N 1
ATOM 9797 C CA . CYS D 1 624 ? 98.318 127.992 125.700 1.00 79.45 617 CYS B CA 1
ATOM 9798 C C . CYS D 1 624 ? 98.290 128.255 124.201 1.00 79.45 617 CYS B C 1
ATOM 9799 O O . CYS D 1 624 ? 99.065 127.666 123.443 1.00 79.45 617 CYS B O 1
ATOM 9802 N N . SER D 1 625 ? 97.402 129.144 123.750 1.00 76.07 618 SER B N 1
ATOM 9803 C CA . SER D 1 625 ? 97.370 129.500 122.338 1.00 76.07 618 SER B CA 1
ATOM 9804 C C . SER D 1 625 ? 98.572 130.330 121.918 1.00 76.07 618 SER B C 1
ATOM 9805 O O . SER D 1 625 ? 98.865 130.405 120.720 1.00 76.07 618 SER B O 1
ATOM 9808 N N . LEU D 1 626 ? 99.262 130.963 122.866 1.00 72.49 619 LEU B N 1
ATOM 9809 C CA . LEU D 1 626 ? 100.459 131.733 122.558 1.00 72.49 619 LEU B CA 1
ATOM 9810 C C . LEU D 1 626 ? 101.729 130.890 122.553 1.00 72.49 619 LEU B C 1
ATOM 9811 O O . LEU D 1 626 ? 102.650 131.192 121.787 1.00 72.49 619 LEU B O 1
ATOM 9816 N N . LEU D 1 627 ? 101.760 129.818 123.352 1.00 72.96 620 LEU B N 1
ATOM 9817 C CA . LEU D 1 627 ? 103.007 129.010 123.475 1.00 72.96 620 LEU B CA 1
ATOM 9818 C C . LEU D 1 627 ? 102.916 127.715 122.658 1.00 72.96 620 LEU B C 1
ATOM 9819 O O . LEU D 1 627 ? 103.971 127.256 122.183 1.00 72.96 620 LEU B O 1
ATOM 9824 N N . GLU D 1 628 ? 101.718 127.141 122.504 1.00 76.22 621 GLU B N 1
ATOM 9825 C CA . GLU D 1 628 ? 101.597 125.863 121.804 1.00 76.22 621 GLU B CA 1
ATOM 9826 C C . GLU D 1 628 ? 102.092 125.916 120.363 1.00 76.22 621 GLU B C 1
ATOM 9827 O O . GLU D 1 628 ? 102.842 125.008 119.961 1.00 76.22 621 GLU B O 1
ATOM 9833 N N . PRO D 1 629 ? 101.728 126.920 119.526 1.00 74.16 622 PRO B N 1
ATOM 9834 C CA . PRO D 1 629 ? 102.167 126.881 118.122 1.00 74.16 622 PRO B CA 1
ATOM 9835 C C . PRO D 1 629 ? 103.676 126.974 117.961 1.00 74.16 622 PRO B C 1
ATOM 9836 O O . PRO D 1 629 ? 104.197 126.859 116.847 1.00 74.16 622 PRO B O 1
ATOM 9840 N N . LEU D 1 630 ? 104.387 127.191 119.064 1.00 66.18 623 LEU B N 1
ATOM 9841 C CA . LEU D 1 630 ? 105.835 127.067 119.081 1.00 66.18 623 LEU B CA 1
ATOM 9842 C C . LEU D 1 630 ? 106.287 125.620 119.244 1.00 66.18 623 LEU B C 1
ATOM 9843 O O . LEU D 1 630 ? 107.474 125.331 119.062 1.00 66.18 623 LEU B O 1
ATOM 9848 N N . GLY D 1 631 ? 105.369 124.707 119.556 1.00 72.63 624 GLY B N 1
ATOM 9849 C CA . GLY D 1 631 ? 105.702 123.302 119.697 1.00 72.63 624 GLY B CA 1
ATOM 9850 C C . GLY D 1 631 ? 105.960 122.867 121.124 1.00 72.63 624 GLY B C 1
ATOM 9851 O O . GLY D 1 631 ? 106.984 122.240 121.411 1.00 72.63 624 GLY B O 1
ATOM 9852 N N . LEU D 1 632 ? 105.036 123.188 122.029 1.00 70.00 625 LEU B N 1
ATOM 9853 C CA . LEU D 1 632 ? 105.191 122.868 123.440 1.00 70.00 625 LEU B CA 1
ATOM 9854 C C . LEU D 1 632 ? 103.891 122.295 123.985 1.00 70.00 625 LEU B C 1
ATOM 9855 O O . LEU D 1 632 ? 102.832 122.389 123.361 1.00 70.00 625 LEU B O 1
ATOM 9860 N N . GLN D 1 633 ? 103.990 121.692 125.167 1.00 70.15 626 GLN B N 1
ATOM 9861 C CA . GLN D 1 633 ? 102.839 121.248 125.938 1.00 70.15 626 GLN B CA 1
ATOM 9862 C C . GLN D 1 633 ? 102.832 121.980 127.271 1.00 70.15 626 GLN B C 1
ATOM 9863 O O . GLN D 1 633 ? 103.869 122.091 127.932 1.00 70.15 626 GLN B O 1
ATOM 9869 N N . CYS D 1 634 ? 101.664 122.477 127.666 1.00 72.75 627 CYS B N 1
ATOM 9870 C CA . CYS D 1 634 ? 101.525 123.287 128.867 1.00 72.75 627 CYS B CA 1
ATOM 9871 C C . CYS D 1 634 ? 100.718 122.533 129.911 1.00 72.75 627 CYS B C 1
ATOM 9872 O O . CYS D 1 634 ? 99.588 122.109 129.644 1.00 72.75 627 CYS B O 1
ATOM 9875 N N . THR D 1 635 ? 101.299 122.368 131.097 1.00 70.46 628 THR B N 1
ATOM 9876 C CA . THR D 1 635 ? 100.617 121.789 132.247 1.00 70.46 628 THR B CA 1
ATOM 9877 C C . THR D 1 635 ? 100.672 122.781 133.398 1.00 70.46 628 THR B C 1
ATOM 9878 O O . THR D 1 635 ? 101.753 123.255 133.762 1.00 70.46 628 THR B O 1
ATOM 9882 N N . PHE D 1 636 ? 99.513 123.089 133.967 1.00 69.67 629 PHE B N 1
ATOM 9883 C CA . PHE D 1 636 ? 99.405 124.054 135.053 1.00 69.67 629 PHE B CA 1
ATOM 9884 C C . PHE D 1 636 ? 99.358 123.318 136.384 1.00 69.67 629 PHE B C 1
ATOM 9885 O O . PHE D 1 636 ? 98.569 122.383 136.554 1.00 69.67 629 PHE B O 1
ATOM 9893 N N . ILE D 1 637 ? 100.250 123.747 137.286 1.00 66.24 630 ILE B N 1
ATOM 9894 C CA . ILE D 1 637 ? 100.333 123.149 138.647 1.00 66.24 630 ILE B CA 1
ATOM 9895 C C . ILE D 1 637 ? 99.827 124.200 139.635 1.00 66.24 630 ILE B C 1
ATOM 9896 O O . ILE D 1 637 ? 100.088 125.395 139.405 1.00 66.24 630 ILE B O 1
ATOM 9901 N N . ASN D 1 638 ? 99.136 123.770 140.689 1.00 73.54 631 ASN B N 1
ATOM 9902 C CA . ASN D 1 638 ? 98.598 124.683 141.688 1.00 73.54 631 ASN B CA 1
ATOM 9903 C C . ASN D 1 638 ? 99.517 124.723 142.904 1.00 73.54 631 ASN B C 1
ATOM 9904 O O . ASN D 1 638 ? 99.800 123.684 143.511 1.00 73.54 631 ASN B O 1
ATOM 9909 N N . ASP D 1 639 ? 99.980 125.925 143.254 1.00 78.29 632 ASP B N 1
ATOM 9910 C CA . ASP D 1 639 ? 100.798 126.133 144.442 1.00 78.29 632 ASP B CA 1
ATOM 9911 C C . ASP D 1 639 ? 100.386 127.403 145.178 1.00 78.29 632 ASP B C 1
ATOM 9912 O O . ASP D 1 639 ? 101.227 128.075 145.785 1.00 78.29 632 ASP B O 1
ATOM 9917 N N . PHE D 1 640 ? 99.098 127.749 145.124 1.00 86.22 633 PHE B N 1
ATOM 9918 C CA . PHE D 1 640 ? 98.635 129.005 145.704 1.00 86.22 633 PHE B CA 1
ATOM 9919 C C . PHE D 1 640 ? 98.769 128.999 147.223 1.00 86.22 633 PHE B C 1
ATOM 9920 O O . PHE D 1 640 ? 99.335 129.931 147.809 1.00 86.22 633 PHE B O 1
ATOM 9928 N N . PHE D 1 641 ? 98.258 127.960 147.880 1.00 92.29 634 PHE B N 1
ATOM 9929 C CA . PHE D 1 641 ? 98.267 127.916 149.337 1.00 92.29 634 PHE B CA 1
ATOM 9930 C C . PHE D 1 641 ? 99.617 127.529 149.922 1.00 92.29 634 PHE B C 1
ATOM 9931 O O . PHE D 1 641 ? 99.841 127.758 151.115 1.00 92.29 634 PHE B O 1
ATOM 9939 N N . THR D 1 642 ? 100.518 126.958 149.125 1.00 83.55 635 THR B N 1
ATOM 9940 C CA . THR D 1 642 ? 101.796 126.478 149.631 1.00 83.55 635 THR B CA 1
ATOM 9941 C C . THR D 1 642 ? 102.982 127.342 149.238 1.00 83.55 635 THR B C 1
ATOM 9942 O O . THR D 1 642 ? 103.966 127.381 149.976 1.00 83.55 635 THR B O 1
ATOM 9946 N N . TYR D 1 643 ? 102.920 128.031 148.100 1.00 77.20 636 TYR B N 1
ATOM 9947 C CA . TYR D 1 643 ? 104.025 128.864 147.646 1.00 77.20 636 TYR B CA 1
ATOM 9948 C C . TYR D 1 643 ? 103.643 130.328 147.503 1.00 77.20 636 TYR B C 1
ATOM 9949 O O . TYR D 1 643 ? 104.353 131.202 148.020 1.00 77.20 636 TYR B O 1
ATOM 9958 N N . HIS D 1 644 ? 102.528 130.622 146.829 1.00 75.06 637 HIS B N 1
ATOM 9959 C CA . HIS D 1 644 ? 102.168 132.010 146.556 1.00 75.06 637 HIS B CA 1
ATOM 9960 C C . HIS D 1 644 ? 101.971 132.798 147.844 1.00 75.06 637 HIS B C 1
ATOM 9961 O O . HIS D 1 644 ? 102.302 133.988 147.906 1.00 75.06 637 HIS B O 1
ATOM 9968 N N . ILE D 1 645 ? 101.424 132.155 148.878 1.00 79.81 638 ILE B N 1
ATOM 9969 C CA . ILE D 1 645 ? 101.216 132.840 150.148 1.00 79.81 638 ILE B CA 1
ATOM 9970 C C . ILE D 1 645 ? 102.539 133.352 150.702 1.00 79.81 638 ILE B C 1
ATOM 9971 O O . ILE D 1 645 ? 102.595 134.433 151.300 1.00 79.81 638 ILE B O 1
ATOM 9976 N N . ARG D 1 646 ? 103.624 132.612 150.484 1.00 78.52 639 ARG B N 1
ATOM 9977 C CA . ARG D 1 646 ? 104.949 133.033 150.922 1.00 78.52 639 ARG B CA 1
ATOM 9978 C C . ARG D 1 646 ? 105.746 133.684 149.794 1.00 78.52 639 ARG B C 1
ATOM 9979 O O . ARG D 1 646 ? 106.978 133.682 149.820 1.00 78.52 639 ARG B O 1
ATOM 9987 N N . HIS D 1 647 ? 105.052 134.253 148.806 1.00 80.05 640 HIS B N 1
ATOM 9988 C CA . HIS D 1 647 ? 105.664 135.030 147.727 1.00 80.05 640 HIS B CA 1
ATOM 9989 C C . HIS D 1 647 ? 106.670 134.187 146.938 1.00 80.05 640 HIS B C 1
ATOM 9990 O O . HIS D 1 647 ? 107.872 134.456 146.910 1.00 80.05 640 HIS B O 1
ATOM 9997 N N . GLY D 1 648 ? 106.140 133.154 146.290 1.00 72.98 641 GLY B N 1
ATOM 9998 C CA . GLY D 1 648 ? 106.979 132.273 145.499 1.00 72.98 641 GLY B CA 1
ATOM 9999 C C . GLY D 1 648 ? 106.203 131.597 144.394 1.00 72.98 641 GLY B C 1
ATOM 10000 O O . GLY D 1 648 ? 104.970 131.631 144.359 1.00 72.98 641 GLY B O 1
ATOM 10001 N N . GLU D 1 649 ? 106.950 130.986 143.474 1.00 66.97 642 GLU B N 1
ATOM 10002 C CA . GLU D 1 649 ? 106.364 130.223 142.378 1.00 66.97 642 GLU B CA 1
ATOM 10003 C C . GLU D 1 649 ? 107.092 128.894 142.213 1.00 66.97 642 GLU B C 1
ATOM 10004 O O . GLU D 1 649 ? 107.946 128.549 143.035 1.00 66.97 642 GLU B O 1
ATOM 10010 N N . VAL D 1 650 ? 106.720 128.132 141.180 1.00 63.76 643 VAL B N 1
ATOM 10011 C CA . VAL D 1 650 ? 107.296 126.764 141.001 1.00 63.76 643 VAL B CA 1
ATOM 10012 C C . VAL D 1 650 ? 108.805 126.846 140.763 1.00 63.76 643 VAL B C 1
ATOM 10013 O O . VAL D 1 650 ? 109.546 126.132 141.464 1.00 63.76 643 VAL B O 1
ATOM 10017 N N . HIS D 1 651 ? 109.242 127.684 139.824 1.00 60.32 644 HIS B N 1
ATOM 10018 C CA . HIS D 1 651 ? 110.659 127.721 139.479 1.00 60.32 644 HIS B CA 1
ATOM 10019 C C . HIS D 1 651 ? 111.503 128.236 140.636 1.00 60.32 644 HIS B C 1
ATOM 10020 O O . HIS D 1 651 ? 112.689 127.901 140.733 1.00 60.32 644 HIS B O 1
ATOM 10027 N N . CYS D 1 652 ? 110.916 129.040 141.522 1.00 61.84 645 CYS B N 1
ATOM 10028 C CA . CYS D 1 652 ? 111.637 129.506 142.696 1.00 61.84 645 CYS B CA 1
ATOM 10029 C C . CYS D 1 652 ? 111.788 128.428 143.758 1.00 61.84 645 CYS B C 1
ATOM 10030 O O . CYS D 1 652 ? 112.552 128.625 144.708 1.00 61.84 645 CYS B O 1
ATOM 10033 N N . GLY D 1 653 ? 111.090 127.303 143.625 1.00 63.77 646 GLY B N 1
ATOM 10034 C CA . GLY D 1 653 ? 111.158 126.254 144.623 1.00 63.77 646 GLY B CA 1
ATOM 10035 C C . GLY D 1 653 ? 111.799 124.970 144.141 1.00 63.77 646 GLY B C 1
ATOM 10036 O O . GLY D 1 653 ? 111.921 124.010 144.906 1.00 63.77 646 GLY B O 1
ATOM 10037 N N . THR D 1 654 ? 112.205 124.931 142.873 1.00 57.09 647 THR B N 1
ATOM 10038 C CA . THR D 1 654 ? 112.847 123.758 142.297 1.00 57.09 647 THR B CA 1
ATOM 10039 C C . THR D 1 654 ? 114.075 124.186 141.508 1.00 57.09 647 THR B C 1
ATOM 10040 O O . THR D 1 654 ? 114.167 125.316 141.025 1.00 57.09 647 THR B O 1
ATOM 10044 N N . ASN D 1 655 ? 115.023 123.261 141.376 1.00 48.49 648 ASN B N 1
ATOM 10045 C CA . ASN D 1 655 ? 116.239 123.483 140.610 1.00 48.49 648 ASN B CA 1
ATOM 10046 C C . ASN D 1 655 ? 116.440 122.346 139.622 1.00 48.49 648 ASN B C 1
ATOM 10047 O O . ASN D 1 655 ? 115.982 121.222 139.844 1.00 48.49 648 ASN B O 1
ATOM 10052 N N . VAL D 1 656 ? 117.129 122.650 138.525 1.00 39.84 649 VAL B N 1
ATOM 10053 C CA . VAL D 1 656 ? 117.350 121.706 137.437 1.00 39.84 649 VAL B CA 1
ATOM 10054 C C . VAL D 1 656 ? 118.825 121.718 137.065 1.00 39.84 649 VAL B C 1
ATOM 10055 O O . VAL D 1 656 ? 119.444 122.783 136.984 1.00 39.84 649 VAL B O 1
ATOM 10059 N N . ARG D 1 657 ? 119.346 120.509 136.813 1.00 34.58 650 ARG B N 1
ATOM 10060 C CA . ARG D 1 657 ? 120.729 120.360 136.300 1.00 34.58 650 ARG B CA 1
ATOM 10061 C C . ARG D 1 657 ? 120.583 120.144 134.788 1.00 34.58 650 ARG B C 1
ATOM 10062 O O . ARG D 1 657 ? 119.622 119.448 134.390 1.00 34.58 650 ARG B O 1
ATOM 10070 N N . ARG D 1 658 ? 121.493 120.685 133.979 1.00 33.75 651 ARG B N 1
ATOM 10071 C CA . ARG D 1 658 ? 121.372 120.644 132.532 1.00 33.75 651 ARG B CA 1
ATOM 10072 C C . ARG D 1 658 ? 122.688 120.226 131.896 1.00 33.75 651 ARG B C 1
ATOM 10073 O O . ARG D 1 658 ? 123.766 120.443 132.456 1.00 33.75 651 ARG B O 1
ATOM 10081 N N . LYS D 1 659 ? 122.583 119.619 130.718 1.00 29.58 652 LYS B N 1
ATOM 10082 C CA . LYS D 1 659 ? 123.757 119.107 130.032 1.00 29.58 652 LYS B CA 1
ATOM 10083 C C . LYS D 1 659 ? 124.679 120.257 129.629 1.00 29.58 652 LYS B C 1
ATOM 10084 O O . LYS D 1 659 ? 124.208 121.296 129.157 1.00 29.58 652 LYS B O 1
ATOM 10090 N N . PRO D 1 660 ? 125.991 120.104 129.804 1.00 25.82 653 PRO B N 1
ATOM 10091 C CA . PRO D 1 660 ? 126.916 121.167 129.405 1.00 25.82 653 PRO B CA 1
ATOM 10092 C C . PRO D 1 660 ? 126.880 121.420 127.906 1.00 25.82 653 PRO B C 1
ATOM 10093 O O . PRO D 1 660 ? 126.446 120.585 127.112 1.00 25.82 653 PRO B O 1
ATOM 10097 N N . PHE D 1 661 ? 127.338 122.612 127.531 1.00 28.36 654 PHE B N 1
ATOM 10098 C CA . PHE D 1 661 ? 127.382 123.009 126.133 1.00 28.36 654 PHE B CA 1
ATOM 10099 C C . PHE D 1 661 ? 128.310 122.102 125.337 1.00 28.36 654 PHE B C 1
ATOM 10100 O O . PHE D 1 661 ? 129.327 121.617 125.839 1.00 28.36 654 PHE B O 1
ATOM 10108 N N . SER D 1 662 ? 127.946 121.870 124.076 1.00 32.68 655 SER B N 1
ATOM 10109 C CA . SER D 1 662 ? 128.844 121.173 123.166 1.00 32.68 655 SER B CA 1
ATOM 10110 C C . SER D 1 662 ? 129.967 122.080 122.685 1.00 32.68 655 SER B C 1
ATOM 10111 O O . SER D 1 662 ? 131.048 121.591 122.339 1.00 32.68 655 SER B O 1
ATOM 10114 N N . PHE D 1 663 ? 129.734 123.389 122.658 1.00 31.45 656 PHE B N 1
ATOM 10115 C CA . PHE D 1 663 ? 130.758 124.332 122.230 1.00 31.45 656 PHE B CA 1
ATOM 10116 C C . PHE D 1 663 ? 131.812 124.498 123.319 1.00 31.45 656 PHE B C 1
ATOM 10117 O O . PHE D 1 663 ? 131.486 124.768 124.479 1.00 31.45 656 PHE B O 1
ATOM 10125 N N . LYS D 1 664 ? 133.076 124.346 122.940 1.00 32.29 657 LYS B N 1
ATOM 10126 C CA . LYS D 1 664 ? 134.175 124.441 123.890 1.00 32.29 657 LYS B CA 1
ATOM 10127 C C . LYS D 1 664 ? 134.457 125.901 124.222 1.00 32.29 657 LYS B C 1
ATOM 10128 O O . LYS D 1 664 ? 134.652 126.723 123.321 1.00 32.29 657 LYS B O 1
ATOM 10134 N N . TRP D 1 665 ? 134.512 126.216 125.519 1.00 28.43 658 TRP B N 1
ATOM 10135 C CA . TRP D 1 665 ? 134.663 127.608 125.935 1.00 28.43 658 TRP B CA 1
ATOM 10136 C C . TRP D 1 665 ? 135.959 128.209 125.410 1.00 28.43 658 TRP B C 1
ATOM 10137 O O . TRP D 1 665 ? 135.975 129.357 124.948 1.00 28.43 658 TRP B O 1
ATOM 10148 N N . TRP D 1 666 ? 137.045 127.436 125.427 1.00 31.35 659 TRP B N 1
ATOM 10149 C CA . TRP D 1 666 ? 138.324 127.953 124.957 1.00 31.35 659 TRP B CA 1
ATOM 10150 C C . TRP D 1 666 ? 138.282 128.352 123.491 1.00 31.35 659 TRP B C 1
ATOM 10151 O O . TRP D 1 666 ? 139.155 129.100 123.041 1.00 31.35 659 TRP B O 1
ATOM 10162 N N . ASN D 1 667 ? 137.291 127.876 122.737 1.00 35.07 660 ASN B N 1
ATOM 10163 C CA . ASN D 1 667 ? 137.192 128.243 121.332 1.00 35.07 660 ASN B CA 1
ATOM 10164 C C . ASN D 1 667 ? 136.644 129.648 121.126 1.00 35.07 660 ASN B C 1
ATOM 10165 O O . ASN D 1 667 ? 136.778 130.190 120.024 1.00 35.07 660 ASN B O 1
ATOM 10170 N N . MET D 1 668 ? 136.039 130.249 122.146 1.00 35.69 661 MET B N 1
ATOM 10171 C CA . MET D 1 668 ? 135.544 131.613 122.041 1.00 35.69 661 MET B CA 1
ATOM 10172 C C . MET D 1 668 ? 136.659 132.609 122.329 1.00 35.69 661 MET B C 1
ATOM 10173 O O . MET D 1 668 ? 137.506 132.373 123.193 1.00 35.69 661 MET B O 1
ATOM 10178 N N . VAL D 1 669 ? 136.645 133.726 121.610 1.00 40.23 662 VAL B N 1
ATOM 10179 C CA . VAL D 1 669 ? 137.566 134.832 121.859 1.00 40.23 662 VAL B CA 1
ATOM 10180 C C . VAL D 1 669 ? 136.781 135.952 122.548 1.00 40.23 662 VAL B C 1
ATOM 10181 O O . VAL D 1 669 ? 135.840 136.494 121.947 1.00 40.23 662 VAL B O 1
ATOM 10185 N N . PRO D 1 670 ? 137.090 136.287 123.809 1.00 42.34 663 PRO B N 1
ATOM 10186 C CA . PRO D 1 670 ? 136.433 137.373 124.540 1.00 42.34 663 PRO B CA 1
ATOM 10187 C C . PRO D 1 670 ? 136.850 138.751 124.041 1.00 42.34 663 PRO B C 1
ATOM 10188 O O . PRO D 1 670 ? 136.356 139.774 124.514 1.00 42.34 663 PRO B O 1
#

Sequence (1292 aa):
GTLIRVTPEQPTHAVCVLGTLTQLDICSSAPDDCTSFSINASPGVVVDIASTWPLDPGVEVTLTMKAASGSTGDQKVQISYYGPKTPPVKALLYLTAVEISLCADITRTGKVQRTWTWGPCGQGAILLVNCDRDNLESSAMDCEDDEVLDSEDLQDMSLMTLSTKTPKDFFTNHTLVLHVARSEMDKVRVFQATKCSVVLGPKWPSHYLMVPGGKHNMDFYVEALAFPDTDFPGLITLTISLLDTSNLELPEAVVFQDSVVFRVAPWIMTPNTQPPQEVYACSIFENEDFLKSVTTLAMKAKCKLTICPEEENMDDQWMQDEMEIGYIQAPHKTLPVVFDSPRNRGLKEFPIKRVMGPDFGYVTRGPQTGGISGLDSFGNLEVSPPVTVRGKEYPLGRILFGDSCYPSNDSRQMHQALQDFLSAQQVQAPVKLYSDWLSVGHVDEFLSFVPAPDRKGFRLLLASPRSCYKLFQEQQNEGHGEALLFEGIKKKKQQKIKNILSNKTLREHNSFVERCIDWNRELLKRELGLAESDIIDIPQLFKLKEFSKAEAFFPNMVNMLVLGKHLGIPKPFGPVINGRCCLEEKVCSLLEPLGLQCTFINDFFTYHIRHGEVHCGTNVRRKPFSFKWWNMVPYESCRYRQVLQLYESCRYRQVLQLGTLIRVTPEQPTHAVCVLGTLTQLDICSSAPDDCTSFSINASPGVVVDIASTWPLDPGVEVTLTMKAASGSTGDQKVQISYYGPKTPPVKALLYLTAVEISLCADITRTGKVQRTWTWGPCGQGAILLVNCDRDNLESSAMDCEDDEVLDSEDLQDMSLMTLSTKTPKDFFTNHTLVLHVARSEMDKVRVFQATKCSVVLGPKWPSHYLMVPGGKHNMDFYVEALAFPDTDFPGLITLTISLLDTSNLELPEAVVFQDSVVFRVAPWIMTPNTQPPQEVYACSIFENEDFLKSVTTLAMKAKCKLTICPEEENMDDQWMQDEMEIGYIQAPHKTLPVVFDSPRNRGLKEFPIKRVMGPDFGYVTRGPQTGGISGLDSFGNLEVSPPVTVRGKEYPLGRILFGDSCYPSNDSRQMHQALQDFLSAQQVQAPVKLYSDWLSVGHVDEFLSFVPAPDRKGFRLLLASPRSCYKLFQEQQNEGHGEALLFEGIKKKKQQKIKNILSNKTLREHNSFVERCIDWNRELLKRELGLAESDIIDIPQLFKLKEFSKAEAFFPNMVNMLVLGKHLGIPKPFGPVINGRCCLEEKVCSLLEPLGLQCTFINDFFTYHIRHGEVHCGTNVRRKPFSFKWWNMVP

B-factor: mean 62.94, std 29.59, range [21.08, 160.42]

InterPro domains:
  IPR004303 Protein-arginine deiminase [PIRSF001247] (1-663)
  IPR004303 Protein-arginine deiminase [PTHR10837] (1-663)
  IPR008972 Cupredoxin [SSF49503] (6-112)
  IPR013530 Protein-arginine deiminase, C-terminal [PF03068] (284-660)
  IPR013732 Protein-arginine deiminase (PAD), N-terminal [PF08526] (1-111)
  IPR013733 Protein-arginine deiminase (PAD), central domain [PF08527] (113-273)
  IPR036556 Protein-arginine deiminase, central domain superfamily [G3DSA:2.60.40.1700] (119-293)
  IPR036556 Protein-arginine deiminase, central domain superfamily [SSF110083] (113-293)
  IPR038685 PAD, N-terminal domain superfamily [G3DSA:2.60.40.1860] (1-118)

Foldseek 3Di:
DAEDEWALVDEDEDEDEAPDKYKYQDPPRADPQFFWKAKDWDPQKDKDWCRIDGNDRVIIIIIHGDDAFQDGQPIKMWMWTDGPDDHTGIIMYTYGYKYKDKWFQFQLAADTVQDAAFANPTTAFAAEAQQFAADPPDQDRPVPDFDDDDVLSLLRWTKMKIKIAHHQCVCVFKWKKKFWDLVCQAFKWKWWVVVIGTAGHNVDGMHTDDDGYGTDMTMMIMHTHDAFFPSHLFKTKMKMWMWGRRDPVDDIDTDDMDMHIYGYFHWAAAAQQFFFAEKEFEDAPPCPQVVVVVVVLCVVLPHYYDYDYNVQQVRPQQPQQFKGKTWTDGSRDIAIEIEGFLDDPSNNVCCSPVAGHNRYGYDYDDDNPDDAALQSGCLQWHFDAWFAAPNATQRRGATGGEFAPDDDDPGHDHDPRVVRSSCSSPSHHYDYAHQRQAPSRGPLLFWGWDAFPDDPGIAIEGEAAVVVLVLLVVCVVVPNQQFWFCPVPDVDDTDTSVCVNPDDLQVVLNVVVNVRRVVRVVSCCNVRVDDPVRYHYQHFGWHADVVGGTATPFARQSNWRRRNQEIEGEDRSATDDPHHHSSVVVVCVVCPVSPHDYDYGYCCPPAVVVRHDDNSRMHTHGDDDPDDSSNHRD/DVVVVVVVVVVD/DVVVVVVVVVVD/DAEDEWALVDEDEDEDEAPDKYKYQDPPRADPQFFWKAKDWDPQKDKDWCRIDGNDRVIIIIIHGDDAFQDGQPIKMWMWTDGPDDHTGIIMYTYGYKYKDKWFQFQLAADTVQDAAFANPTTAFAAEAQQFAADPPDQDRPVPDFDDDDVLSLLRWTKMKIKIAHHQCVCVFKWKKKFWDLLCQAFKWKWWVVVIGTAGHNVDGMHTDDDGYGTDMTMMIMHTHDAFFPSHLFKTKMKMWMWGRRDPVDDIDTDDMDMHIYGYFHWAAAAQQFFFAEKEFEDAPPCPQVVVVVVVLCVVLPHYYDYDYNVQQVRPQQPQQFKGKTWTDGSRDIAIEIEGFLDDPSNNVCCSPVAGHNRYGYDYDDDNPDDAALQSGCLQWHFDAWFAAPNATQRRGATGGEFAPDDDDPGHDHDPRVVRSSCSSPSHHYDYAHQRQAPSRGPLLFWGWDAFPDDPGIAIEGEAAVVVLVLLVVCVVVPNQQFWFCPVPDVDDTDTSVCVNPDDLQVVLNVVVNVRRVVRVVSCCNVRVDDPVRYHYQHFGWHADVVGGTATPFARQSNWRRRNQEIEGEDRSATDDPHHHSSVVVVCVVCPVSPHDYDYGYCCPPAVVVRHDDNSRMHTHGDDDPDDSSNHRD

Nearest PDB structures (foldseek):
  8r8v-assembly1_A  TM=1.002E+00  e=0.000E+00  Homo sapiens
  8r8u-assembly1_B  TM=9.993E-01  e=0.000E+00  Homo sapiens
  5n0y-assembly1_A  TM=9.936E-01  e=0.000E+00  Homo sapiens
  5n0m-assembly1_A  TM=9.934E-01  e=0.000E+00  Homo sapiens
  5n0z-assembly1_A-2  TM=9.940E-01  e=0.000E+00  Homo sapiens

Secondary structure (DSSP, 8-state):
-EEEE--TTS-EEEEEETTS-EEEE-SSS--TT--EEEEEE-TTEEEEE---EE--TT--EEEEE-S--SSTT-EEEEEEEE-SSS--EEEEEEEEEEEEEEE--TTSSS----S---STT---EEE-B--S---TT--S-TTSSSS---GGGGGGSEEEEEEEEE-TTGGGSEEEEEEE-TTTTTSEEEEEE--EEEEEBTTBSEEEE---SEEEEEEEEEEE-S---SS--SEEEEEEEEEE---SSS--EEEEEEEEEEEEPPPB---TTSPEEEEEEE--SS-HHHHHHHHHHHHHHT---EEE-HHHHTT----TTTEEEEEEEETTEEEEEEEE-S--STTSSIIIIII-BTTBEEEE-S-SSS---GGGSTTS-EE--SEEETTEEETT--EEEEE-SS--SS-----HHHHHHHHHSTTS--EEEE--SBSS--GGGTEEEEE-SSTTSEEEEEEEHHHHHHHHHHHHHTT-TT-EET-S-SSSPPEEHHHHHH-SHHHHHHHHHHHHHHHHHHHHHHHTT--GGGEEEEE--EEE-GGG-EEESS--SSS-EEETTEEEEE-----EETTEEHHHHHHHHHHGGGT-EEEEE--TTTTGGGS--STTT-EEEEPPPSS-GGGS--/-EEEE--TTS-EEEEEETTS-EEEE-SSS--TT--EEEEEE-TTEEEEE---EE--TT--EEEEE-S--SSTT-EEEEEEEE-SSS--EEEEEEEEEEEEEEE--TTSSS----S---STT---EEE-B--S---TT--S-TTSSSS---GGGGGGSEEEEEEEEE-TTGGGSEEEEEEE-TTTTTSEEEEEE--EEEEEBTTBSEEEE---SEEEEEEEEEEE-S---SS--SEEEEEEEEEE---SSS--EEEEEEEEEEEEPPPB---TTSPEEEEEEE--SS-HHHHHHHHHHHHHHT---EEE-HHHHTT----TTTEEEEEEEETTEEEEEEEE-S--STTSSIIIIII-BTTBEEEE-S-SSS---GGGSTTS-EE--SEEETTEEETT--EEEEE-SS--SS-----HHHHHHHHHSTTS--EEEE--SBSS--GGGTEEEEE-SSTTSEEEEEEEHHHHHHHHHHHHHTT-TT-EET-S-SSSPPEEHHHHHH-SHHHHHHHHHHHHHHHHHHHHHHHTT--GGGEEEEE--EEE-GGG-EEESS--SSS-EEETTEEEEE-----EETTEEHHHHHHHHHHGGGT-EEEEE--TTTTGGGS--STTT-EEEEPPPSS-GGGS--/-HHHHHHHHHH-/-HHHHHHHHHH-

Organism: Homo sapiens (NCBI:txid9606)

Radius of gyration: 37.58 Å; Cα contacts (8 Å, |Δi|>4): 2980; chains: 4; bounding box: 126×73×58 Å